Protein AF-0000000079070571 (afdb_homodimer)

InterPro domains:
  IPR006531 Gp5/Type VI secretion system Vgr protein, OB-fold domain [PF04717] (385-458)
  IPR037026 Vgr protein, OB-fold domain superfamily [G3DSA:2.40.50.230] (373-461)
  IPR047702 VgrG-related [NF033848] (10-552)

Radius of gyration: 41.17 Å; Cα contacts (8 Å, |Δi|>4): 3132; chains: 2; bounding box: 85×138×86 Å

Secondary structure (DSSP, 8-state):
---------B-S--EEESSSBPPHHHHTTEEEEEEEEETTEEEEEEEEEE-TTS-HHHHHT--TT-EEEEEEEBTTT--EEEEEEEEEEEEEEEEETTEEEEEEEEE-GGGGGGS--EEEEEEEEEHHHHHHHHHHHTT-EEEEE----PEEEEEEEEEE-HHHHHHHHHHHHT-EEEE-TTSEEEEEPPPPGGGSPPTTS-TTT-TTEEEBTTTEEEEEEEE--TT--SEEEEEEEETTTTEEEEEEEE-S--SSEE-SS-HHHHHHHH-TT-EEEEEEEEE-SHHHHHHHHHHHHHHHHHTTEEEEEEEE--TT--TT-EEEEESS-TTT-EEEE-SEEEEEEETTTEEEEEEEE-SSS--SHHHHT--SS---SPPP-SEEEEEEEE----S--S--BEEE-TTT-SS-B-SPBEE--S-BTTB-------TT-EEEEEEGGG-TTSEEEEEEE--SSS-PPP-SS-SB-TTT--B-EEEEE-TT--EEEEEE-SSS-EEEEEE-TTS-EEEEEETTTTEEEEEEEPTTSSSEEEEEEEETTEEEEE-TTSEEEEEEEEEEEE-SS-EEEE-TTEEEE--SS----/---------B-S--EEESSSBPPHHHHTTEEEEEEEEETTEEEEEEEEEE-TTS-HHHHHT--TT-EEEEEEEBTTT--EEEEEEEEEEEEEEEEETTEEEEEEEEE-GGGGGGS--EEEEEEEEEHHHHHHHHHHHTT-EEEEE----PEEEEEEEEEE-HHHHHHHHHHHHT-EEEE-TTSEEEEEPPPPGGGSPPTTS-TTT-TTEEEBTTTEEEEEEEEE-TT--SEEEEEEEETTTTEEEEEEEE-S--SSEE-SS-HHHHHHHH-TT-EEEEEEEEE-SHHHHHHHHHHHHHHHHHTTEEEEEEEE--TT--TT-EEEEESS-TTT-EEEE-SEEEEEEETTTEEEEEEEE-SSS--SHHHHT--SS---S----S-EEEEEEE----S--S--BEEE-TTT-SS-B-SPBEE-BSEETTEE------TT-EEEEEEBTT-TTSEEEEEE---SSS-PPP-SS-SB-TTT--B-EEEEE-TT--EEEEEE-SSS-EEEEEE-TTS-EEEEEETTTTEEEEEEEPTTS--EEEEEEE-SS-EEEE-TTSEEEEESSEEEEEEEEEEEEE-TT-EEEE-SEEEE-

Organism: Streptomyces microflavus (NCBI:txid1919)

pLDDT: mean 88.49, std 11.7, range [22.11, 97.81]

Foldseek 3Di:
DPDFLFAQAWFLQKFKPQPHTDDPVFSVQWFKWKWKAFFLDWIKIKTKGFDQPPCPCVVVVHDFFGWMWIWIATPPPRDTDTQDTFTFHDWDWDQDPVHIMIMTMTTHLCVLQQDFWDKDKDAFDFLQVVLCVLCVVSVFAADDADFQGDTDRIDIRAGGGSSLQLVQSLLLQCWTWYQDNVRYIYTGHFDFLVPADAQADDCSVPVLHQEPPPFWDDKDKDFDLVLAAQKEKEWAAAPVVRDIAIAMDGQQAERAADALDGSVVSCVVPPSHGYHYDYLDHDHDNSSRHSNRVSLSNLRNLQRMKMKIKGRADSVQAASQKGFYHDPDSGGGDIHHFRMKMWMRRPVPHIMIITIRHSQRCPPPVSVVPPHRSPSDDFADWKAKWFFAAQCPDPPPQQWTKTDHPVRDDPDIADTAHEDDPDDVPDDDDDHDDGGFIFMWDADSRDPNHIYTDGTDADPVRDDDDDPDDQADPVPRDGAKDWDADPLGFIWIAGDDPPDFHFIWTADSQRQWIWTCGPVQNKTKTFGHDRPDPHGQWMWMQHPVGIDTGNRVDDDDDDDPDDDDDDPVDDDDDPPVDDDDDDPDDDDD/DPDFLFDQAWFLQKFKPQPHTDDPVFSVQWFKWKWKFFFLDWIKIKTKGFDQPVCPCVVVVHDFFGWMWIWIATPPPRDTDTQDTFTFHDWDWDQDPVHIMIMTMTTHLCVLQQPFWDKDKDAFDFLVVVLCVLCVVSVFAADEAQFQGDTDRIDIRQRGTSSLLVVQSLLLQQWTWYQDNVRYTYTGHFDFLVPADAQADDCSVPVLHQEPPPFWDDKDKDFDLVLAAQKEWEWAAAPVVRDIAIAMDGQQAERAADFLDGSVVSCVVPPNHGYHYHYLDHDHDNSSRHSNRVSVSNLSNLQRMKMKIKGRADSVQAASQKGFYHDPDSGGGDIHHFRMKMWMRGPVPHIMIITIRHSQRCPDPVSVVPPGRSPSDDFAPWKAKWFFAAQCPDPPNQQWTKTDHPVRDDPDIADTAHEDADDDPPDDDDDHDDGGFMFMWDADSRDPNHIYTDGTDADPPRDDDDDPDDQADPVPRDGAKDKDADPLGFIWMAGDDPPDFHFIKTADSQRQWIWTCGPVQNKTKTFGHDRPDPHGQWMWMQHPVGIDTDNDPDDDDDDDPDDDDDDPVDDDDDPPVDDDDDDPDDDDD

Sequence (1178 aa):
MTASAPGRSFAADPIVEIPAELPLGWAAQLVSCVVDENVGLPDAAVLMYRDPDHDLLSESGITLGTPLKISVVTVQDRVRERLFTGEVTAIELDHDTTGTFTVIRALSKAHRLQRGRKVVAYRNMKTADIVRKVAAGAGLACGKVEAAPITYKQLTQPNVSDWEFLQHLAAESGAQVRVDDLGVLQFTKPKPASSAPSPTTRAAKNPMVLEYGDNLLSLRAVVTGADGSGDVEVRGWNVDTKTRLVAREQSVRSTTVIPGMSPTVAAGAFGAKARTTVADTPYRTQAETTAVAGAVAASVSSGFGEIEAVAVGNPQLRAGAPVALGNVGATFSGRYTATAAHHVLEPDGGYRTTVIVSASPDRSLAGLTGGGAPSRGPRMPGLAIGVVTDIREGKGQRGWVRLKFPWLDDTYVTDWVRTVQWGGNGGGGVFSPEVNDEVLVGFEQGLLDSPYVLGGLYNGIDRPSEHDVPLVDKTSGKVNRRSLVSRSGNRLELLDTPRGPSGVRLASGNKRLEVTLDERKNEIALTVFAPGSKRPQSSVTLSSSGITLDAGTGNVEVKGRSVTINGKTGVTVDGGLLAVLKAKLIRINMTASAPGRSFAADPIVEIPAELPLGWAAQLVSCVVDENVGLPDAAVLMYRDPDHDLLSESGITLGTPLKISVVTVQDRVRERLFTGEVTAIELDHDTTGTFTVIRALSKAHRLQRGRKVVAYRNMKTADIVRKVAAGAGLACGKVEAAPITYKQLTQPNVSDWEFLQHLAAESGAQVRVDDLGVLQFTKPKPASSAPSPTTRAAKNPMVLEYGDNLLSLRAVVTGADGSGDVEVRGWNVDTKTRLVAREQSVRSTTVIPGMSPTVAAGAFGAKARTTVADTPYRTQAETTAVAGAVAASVSSGFGEIEAVAVGNPQLRAGAPVALGNVGATFSGRYTATAAHHVLEPDGGYRTTVIVSASPDRSLAGLTGGGAPSRGPRMPGLAIGVVTDIREGKGQRGWVRLKFPWLDDTYVTDWVRTVQWGGNGGGGVFSPEVNDEVLVGFEQGLLDSPYVLGGLYNGIDRPSEHDVPLVDKTSGKVNRRSLVSRSGNRLELLDTPRGPSGVRLASGNKRLEVTLDERKNEIALTVFAPGSKRPQSSVTLSSSGITLDAGTGNVEVKGRSVTINGKTGVTVDGGLLAVLKAKLIRIN

Solvent-accessible surface area (backbone atoms only — not comparable to full-atom values): 60078 Å² total; per-residue (Å²): 131,89,71,81,63,73,57,82,51,50,48,35,63,65,47,51,21,49,70,51,72,59,56,69,75,57,61,70,30,49,55,37,39,38,39,41,34,37,60,76,46,61,34,36,37,39,37,32,28,62,31,81,81,54,46,63,46,76,74,61,65,56,47,56,46,37,45,34,37,36,26,35,32,33,63,87,78,61,47,79,41,77,68,45,46,30,25,26,40,32,44,31,40,41,34,47,97,87,43,32,30,42,31,42,31,27,32,20,70,48,53,58,30,60,41,30,38,42,68,47,65,45,64,68,38,35,53,56,56,49,53,44,52,54,29,49,73,63,73,33,50,65,58,58,66,52,53,65,92,38,71,32,72,64,46,59,42,78,61,42,20,57,38,58,48,49,48,35,54,17,48,40,41,40,26,40,60,46,55,47,81,84,52,32,33,32,32,36,53,73,44,47,7,79,75,19,59,59,34,83,50,54,33,55,80,35,83,53,26,43,19,57,90,66,50,32,76,44,77,49,75,46,76,47,56,83,78,56,31,31,28,21,36,19,41,32,48,22,77,91,74,70,41,82,33,78,20,76,25,72,10,48,74,30,63,35,36,39,46,44,49,59,54,61,57,44,35,67,68,73,52,55,72,42,66,44,74,46,72,76,53,85,34,62,45,64,65,54,28,40,38,32,13,48,17,50,11,47,48,40,11,24,48,38,40,36,36,42,34,34,26,61,35,49,78,80,66,36,43,48,37,36,26,6,34,14,75,63,51,70,57,61,23,23,22,31,26,21,29,21,17,39,39,39,28,20,77,90,80,31,34,32,25,35,39,28,26,50,57,56,64,47,69,46,76,74,34,63,75,54,78,59,76,77,63,84,59,79,60,50,39,32,27,43,68,32,34,30,69,40,61,83,71,68,86,76,77,72,44,33,29,23,35,30,34,57,36,74,40,91,77,41,57,55,62,82,25,51,44,66,63,90,43,56,94,95,48,69,70,76,82,56,81,53,69,62,16,37,28,39,31,40,36,59,81,15,32,83,80,40,47,34,37,68,33,17,30,65,48,62,68,26,44,50,47,89,68,93,62,64,47,52,38,86,84,82,58,43,61,18,45,36,36,50,28,43,66,73,42,36,31,43,35,35,31,48,31,91,93,54,71,26,16,35,39,40,35,41,42,85,60,32,41,38,39,35,34,31,56,82,76,50,30,41,36,40,36,34,31,36,87,96,39,90,49,69,39,31,36,41,37,39,23,73,63,13,32,38,41,36,22,52,84,35,65,38,79,46,78,38,61,61,39,76,46,79,24,74,68,41,36,75,47,74,35,60,61,55,30,76,48,74,48,99,75,85,84,88,129,132,93,65,79,63,72,58,77,50,47,47,35,64,66,48,51,20,48,70,50,71,58,54,70,74,57,59,70,30,48,56,37,39,37,41,42,34,36,60,72,45,61,35,35,36,40,39,34,27,61,31,82,82,67,45,65,48,76,73,58,65,58,47,78,64,36,44,34,38,35,26,35,31,33,61,84,78,62,48,78,42,76,68,45,49,31,26,25,72,46,77,44,79,47,76,56,99,88,44,34,30,43,31,43,32,28,30,21,69,47,53,58,30,60,58,64,62,42,68,46,68,44,64,67,36,35,54,56,57,49,53,43,50,55,30,49,73,62,73,34,50,64,59,60,65,51,54,64,94,39,70,32,71,64,46,59,40,79,60,41,21,57,39,58,48,49,51,34,54,18,47,40,41,40,25,38,60,45,54,46,81,85,50,31,34,31,32,36,53,75,46,49,5,80,76,19,60,60,32,85,50,52,34,59,79,36,82,53,25,44,19,56,90,68,51,32,66,31,36,39,38,38,41,39,44,74,78,51,31,34,28,22,36,18,27,11,46,22,55,58,72,68,40,67,31,79,20,76,26,71,10,51,76,32,61,36,38,40,47,43,48,59,55,62,50,34,34,65,49,70,51,56,75,23,33,39,68,46,53,74,54,86,34,60,45,63,63,54,28,40,38,32,13,48,16,50,13,48,48,45,10,24,48,38,40,35,37,43,35,34,27,60,34,50,77,78,65,36,42,47,37,36,26,6,34,14,73,64,38,69,57,58,23,22,22,30,26,23,29,22,16,40,36,40,27,20,77,90,80,32,32,33,25,33,41,29,27,50,57,60,64,46,71,46,80,75,40,66,74,56,78,59,77,76,62,86,56,80,60,41,81,48,74,46,69,32,31,29,70,40,53,85,70,65,88,68,61,62,42,31,29,23,35,29,34,77,91,78,41,90,79,41,57,56,64,82,26,51,35,50,31,74,30,14,57,71,11,10,28,43,72,54,78,48,65,68,37,42,29,38,28,38,15,43,45,5,33,84,82,40,46,33,36,69,46,79,52,76,59,98,79,51,70,79,79,89,69,94,61,64,56,56,36,86,83,82,64,45,67,18,52,47,74,49,68,47,96,68,42,16,32,42,34,44,32,55,30,92,94,53,71,26,36,41,39,38,33,25,41,84,59,30,39,39,39,36,40,32,59,82,76,51,31,41,36,42,38,29,30,36,88,95,39,88,48,67,27,12,35,39,38,39,43,91,87,44,76,46,82,41,20,70,91,30,48,77,44,81,42,38,66,40,76,46,79,47,31,75,78,36,70,45,80,41,15,69,72,38,65,44,80,45,42,74,38,74,44,78,78

Structure (mmCIF, N/CA/C/O backbone):
data_AF-0000000079070571-model_v1
#
loop_
_entity.id
_entity.type
_entity.pdbx_description
1 polymer 'VgrG-related protein'
#
loop_
_atom_site.group_PDB
_atom_site.id
_atom_site.type_symbol
_atom_site.label_atom_id
_atom_site.label_alt_id
_atom_site.label_comp_id
_atom_site.label_asym_id
_atom_site.label_entity_id
_atom_site.label_seq_id
_atom_site.pdbx_PDB_ins_code
_atom_site.Cartn_x
_atom_site.Cartn_y
_atom_site.Cartn_z
_atom_site.occupancy
_atom_site.B_iso_or_equiv
_atom_site.auth_seq_id
_atom_site.auth_comp_id
_atom_site.auth_asym_id
_atom_site.auth_atom_id
_atom_site.pdbx_PDB_model_num
ATOM 1 N N . MET A 1 1 ? -46.156 54.125 -0.809 1 22.11 1 MET A N 1
ATOM 2 C CA . MET A 1 1 ? -44.938 54.719 -0.299 1 22.11 1 MET A CA 1
ATOM 3 C C . MET A 1 1 ? -44.469 54 0.95 1 22.11 1 MET A C 1
ATOM 5 O O . MET A 1 1 ? -43.75 54.562 1.771 1 22.11 1 MET A O 1
ATOM 9 N N . THR A 1 2 ? -45.062 52.844 1.267 1 26.7 2 THR A N 1
ATOM 10 C CA . THR A 1 2 ? -44.781 51.875 2.32 1 26.7 2 THR A CA 1
ATOM 11 C C . THR A 1 2 ? -43.312 51.469 2.332 1 26.7 2 THR A C 1
ATOM 13 O O . THR A 1 2 ? -42.812 50.969 1.34 1 26.7 2 THR A O 1
ATOM 16 N N . ALA A 1 3 ? -42.594 52.281 3.1 1 32.19 3 ALA A N 1
ATOM 17 C CA . ALA A 1 3 ? -41.188 52.469 3.508 1 32.19 3 ALA A CA 1
ATOM 18 C C . ALA A 1 3 ? -40.5 51.125 3.691 1 32.19 3 ALA A C 1
ATOM 20 O O . ALA A 1 3 ? -41.125 50.094 3.955 1 32.19 3 ALA A O 1
ATOM 21 N N . SER A 1 4 ? -39.125 51.094 3.453 1 30.52 4 SER A N 1
ATOM 22 C CA . SER A 1 4 ? -37.906 50.344 3.275 1 30.52 4 SER A CA 1
ATOM 23 C C . SER A 1 4 ? -37.594 49.5 4.5 1 30.52 4 SER A C 1
ATOM 25 O O . SER A 1 4 ? -37.469 50.031 5.609 1 30.52 4 SER A O 1
ATOM 27 N N . ALA A 1 5 ? -38.188 48.406 4.695 1 39.09 5 ALA A N 1
ATOM 28 C CA . ALA A 1 5 ? -37.812 47.406 5.707 1 39.09 5 ALA A CA 1
ATOM 29 C C . ALA A 1 5 ? -36.312 47.312 5.863 1 39.09 5 ALA A C 1
ATOM 31 O O . ALA A 1 5 ? -35.625 46.844 4.949 1 39.09 5 ALA A O 1
ATOM 32 N N . PRO A 1 6 ? -35.5 48.156 6.59 1 39.47 6 PRO A N 1
ATOM 33 C CA . PRO A 1 6 ? -34.062 48.219 6.691 1 39.47 6 PRO A CA 1
ATOM 34 C C . PRO A 1 6 ? -33.438 46.844 6.934 1 39.47 6 PRO A C 1
ATOM 36 O O . PRO A 1 6 ? -34.094 45.938 7.473 1 39.47 6 PRO A O 1
ATOM 39 N N . GLY A 1 7 ? -32.562 46.25 6.059 1 45.88 7 GLY A N 1
ATOM 40 C CA . GLY A 1 7 ? -31.672 45.094 6.188 1 45.88 7 GLY A CA 1
ATOM 41 C C . GLY A 1 7 ? -31.203 44.844 7.609 1 45.88 7 GLY A C 1
ATOM 42 O O . GLY A 1 7 ? -30.922 45.812 8.344 1 45.88 7 GLY A O 1
ATOM 43 N N . ARG A 1 8 ? -31.766 43.875 8.375 1 54.28 8 ARG A N 1
ATOM 44 C CA . ARG A 1 8 ? -31.438 43.531 9.75 1 54.28 8 ARG A CA 1
ATOM 45 C C . ARG A 1 8 ? -29.938 43.656 10.008 1 54.28 8 ARG A C 1
ATOM 47 O O . ARG A 1 8 ? -29.141 42.938 9.391 1 54.28 8 ARG A O 1
ATOM 54 N N . SER A 1 9 ? -29.422 44.719 10.477 1 66.25 9 SER A N 1
ATOM 55 C CA . SER A 1 9 ? -28.062 45 10.883 1 66.25 9 SER A CA 1
ATOM 56 C C . SER A 1 9 ? -27.688 44.25 12.148 1 66.25 9 SER A C 1
ATOM 58 O O . SER A 1 9 ? -28.5 44.094 13.055 1 66.25 9 SER A O 1
ATOM 60 N N . PHE A 1 10 ? -26.828 43.375 12.039 1 74.19 10 PHE A N 1
ATOM 61 C CA . PHE A 1 10 ? -26.328 42.625 13.18 1 74.19 10 PHE A CA 1
ATOM 62 C C . PHE A 1 10 ? -25.172 43.344 13.852 1 74.19 10 PHE A C 1
ATOM 64 O O . PHE A 1 10 ? -24.375 44 13.188 1 74.19 10 PHE A O 1
ATOM 71 N N . ALA A 1 11 ? -25.297 43.219 15.25 1 73.88 11 ALA A N 1
ATOM 72 C CA . ALA A 1 11 ? -24.219 43.812 16.016 1 73.88 11 ALA A CA 1
ATOM 73 C C . ALA A 1 11 ? -22.922 43.031 15.82 1 73.88 11 ALA A C 1
ATOM 75 O O . ALA A 1 11 ? -22.938 41.812 15.586 1 73.88 11 ALA A O 1
ATOM 76 N N . ALA A 1 12 ? -21.828 43.75 15.852 1 76 12 ALA A N 1
ATOM 77 C CA . ALA A 1 12 ? -20.5 43.156 15.672 1 76 12 ALA A CA 1
ATOM 78 C C . ALA A 1 12 ? -20 42.531 16.984 1 76 12 ALA A C 1
ATOM 80 O O . ALA A 1 12 ? -18.875 42.062 17.047 1 76 12 ALA A O 1
ATOM 81 N N . ASP A 1 13 ? -20.891 42.5 18 1 82.81 13 ASP A N 1
ATOM 82 C CA . ASP A 1 13 ? -20.516 41.906 19.281 1 82.81 13 ASP A CA 1
ATOM 83 C C . ASP A 1 13 ? -21.156 40.531 19.484 1 82.81 13 ASP A C 1
ATOM 85 O O . ASP A 1 13 ? -22.312 40.438 19.922 1 82.81 13 ASP A O 1
ATOM 89 N N . PRO A 1 14 ? -20.391 39.531 19.281 1 90.38 14 PRO A N 1
ATOM 90 C CA . PRO A 1 14 ? -20.969 38.188 19.453 1 90.38 14 PRO A CA 1
ATOM 91 C C . PRO A 1 14 ? -21.188 37.812 20.906 1 90.38 14 PRO A C 1
ATOM 93 O O . PRO A 1 14 ? -20.516 38.344 21.797 1 90.38 14 PRO A O 1
ATOM 96 N N . ILE A 1 15 ? -22.125 37.031 21.156 1 91.44 15 ILE A N 1
ATOM 97 C CA . ILE A 1 15 ? -22.344 36.406 22.453 1 91.44 15 ILE A CA 1
ATOM 98 C C . ILE A 1 15 ? -21.656 35.031 22.5 1 91.44 15 ILE A C 1
ATOM 100 O O . ILE A 1 15 ? -22.047 34.125 21.781 1 91.44 15 ILE A O 1
ATOM 104 N N . VAL A 1 16 ? -20.656 34.969 23.375 1 94.94 16 VAL A N 1
ATOM 105 C CA . VAL A 1 16 ? -19.859 33.75 23.469 1 94.94 16 VAL A CA 1
ATOM 106 C C . VAL A 1 16 ? -20.219 33 24.75 1 94.94 16 VAL A C 1
ATOM 108 O O . VAL A 1 16 ? -20.141 33.594 25.844 1 94.94 16 VAL A O 1
ATOM 111 N N . GLU A 1 17 ? -20.641 31.812 24.641 1 94.12 17 GLU A N 1
ATOM 112 C CA . GLU A 1 17 ? -20.891 30.906 25.75 1 94.12 17 GLU A CA 1
ATOM 113 C C . GLU A 1 17 ? -19.859 29.781 25.797 1 94.12 17 GLU A C 1
ATOM 115 O O . GLU A 1 17 ? -19.828 28.922 24.906 1 94.12 17 GLU A O 1
ATOM 120 N N . ILE A 1 18 ? -19.078 29.734 26.891 1 92.94 18 ILE A N 1
ATOM 121 C CA . ILE A 1 18 ? -18.016 28.734 26.938 1 92.94 18 ILE A CA 1
ATOM 122 C C . ILE A 1 18 ? -17.781 28.312 28.375 1 92.94 18 ILE A C 1
ATOM 124 O O . ILE A 1 18 ? -16.828 28.766 29.016 1 92.94 18 ILE A O 1
ATOM 128 N N . PRO A 1 19 ? -18.422 27.469 29.125 1 87.69 19 PRO A N 1
ATOM 129 C CA . PRO A 1 19 ? -19.656 26.906 28.562 1 87.69 19 PRO A CA 1
ATOM 130 C C . PRO A 1 19 ? -20.859 27.812 28.781 1 87.69 19 PRO A C 1
ATOM 132 O O . PRO A 1 19 ? -21.891 27.656 28.109 1 87.69 19 PRO A O 1
ATOM 135 N N . ALA A 1 20 ? -20.625 28.688 29.766 1 89.62 20 ALA A N 1
ATOM 136 C CA . ALA A 1 20 ? -21.656 29.703 30.016 1 89.62 20 ALA A CA 1
ATOM 137 C C . ALA A 1 20 ? -21.25 31.047 29.422 1 89.62 20 ALA A C 1
ATOM 139 O O . ALA A 1 20 ? -20.141 31.203 28.922 1 89.62 20 ALA A O 1
ATOM 140 N N . GLU A 1 21 ? -22.203 31.891 29.391 1 91.94 21 GLU A N 1
ATOM 141 C CA . GLU A 1 21 ? -21.906 33.219 28.844 1 91.94 21 GLU A CA 1
ATOM 142 C C . GLU A 1 21 ? -20.766 33.875 29.594 1 91.94 21 GLU A C 1
ATOM 144 O O . GLU A 1 21 ? -20.734 33.906 30.828 1 91.94 21 GLU A O 1
ATOM 149 N N . LEU A 1 22 ? -19.797 34.312 28.891 1 90.88 22 LEU A N 1
ATOM 150 C CA . LEU A 1 22 ? -18.641 34.938 29.516 1 90.88 22 LEU A CA 1
ATOM 151 C C . LEU A 1 22 ? -19.031 36.281 30.172 1 90.88 22 LEU A C 1
ATOM 153 O O . LEU A 1 22 ? -19.891 37 29.656 1 90.88 22 LEU A O 1
ATOM 157 N N . PRO A 1 23 ? -18.375 36.562 31.297 1 88.5 23 PRO A N 1
ATOM 158 C CA . PRO A 1 23 ? -18.625 37.875 31.938 1 88.5 23 PRO A CA 1
ATOM 159 C C . PRO A 1 23 ? -18.344 39.062 31.016 1 88.5 23 PRO A C 1
ATOM 161 O O . PRO A 1 23 ? -17.531 38.938 30.109 1 88.5 23 PRO A O 1
ATOM 164 N N . LEU A 1 24 ? -19 40.125 31.328 1 86.19 24 LEU A N 1
ATOM 165 C CA . LEU A 1 24 ? -18.938 41.344 30.5 1 86.19 24 LEU A CA 1
ATOM 166 C C . LEU A 1 24 ? -17.516 41.844 30.375 1 86.19 24 LEU A C 1
ATOM 168 O O . LEU A 1 24 ? -17.109 42.344 29.328 1 86.19 24 LEU A O 1
ATOM 172 N N . GLY A 1 25 ? -16.781 41.656 31.422 1 87.31 25 GLY A N 1
ATOM 173 C CA . GLY A 1 25 ? -15.391 42.062 31.391 1 87.31 25 GLY A CA 1
ATOM 174 C C . GLY A 1 25 ? -14.586 41.375 30.297 1 87.31 25 GLY A C 1
ATOM 175 O O . GLY A 1 25 ? -13.781 42.031 29.625 1 87.31 25 GLY A O 1
ATOM 176 N N . TRP A 1 26 ? -14.859 40.156 30.109 1 90.38 26 TRP A N 1
ATOM 177 C CA . TRP A 1 26 ? -14.125 39.406 29.094 1 90.38 26 TRP A CA 1
ATOM 178 C C . TRP A 1 26 ? -14.75 39.594 27.719 1 90.38 26 TRP A C 1
ATOM 180 O O . TRP A 1 26 ? -14.039 39.562 26.703 1 90.38 26 TRP A O 1
ATOM 190 N N . ALA A 1 27 ? -16 39.781 27.672 1 87.81 27 ALA A N 1
ATOM 191 C CA . ALA A 1 27 ? -16.656 40.062 26.391 1 87.81 27 ALA A CA 1
ATOM 192 C C . ALA A 1 27 ? -16.078 41.344 25.75 1 87.81 27 ALA A C 1
ATOM 194 O O . ALA A 1 27 ? -15.914 41.406 24.531 1 87.81 27 ALA A O 1
ATOM 195 N N . ALA A 1 28 ? -15.641 42.25 26.578 1 88.56 28 ALA A N 1
ATOM 196 C CA . ALA A 1 28 ? -15.102 43.531 26.094 1 88.56 28 ALA A CA 1
ATOM 197 C C . ALA A 1 28 ? -13.664 43.344 25.594 1 88.56 28 ALA A C 1
ATOM 199 O O . ALA A 1 28 ? -13.156 44.188 24.844 1 88.56 28 ALA A O 1
ATOM 200 N N . GLN A 1 29 ? -13.062 42.25 26.031 1 91.44 29 GLN A N 1
ATOM 201 C CA . GLN A 1 29 ? -11.672 42.031 25.656 1 91.44 29 GLN A CA 1
ATOM 202 C C . GLN A 1 29 ? -11.555 41.25 24.359 1 91.44 29 GLN A C 1
ATOM 204 O O . GLN A 1 29 ? -10.453 41 23.859 1 91.44 29 GLN A O 1
ATOM 209 N N . LEU A 1 30 ? -12.703 40.906 23.766 1 93 30 LEU A N 1
ATOM 210 C CA . LEU A 1 30 ? -12.695 40.156 22.516 1 93 30 LEU A CA 1
ATOM 211 C C . LEU A 1 30 ? -12.156 41.031 21.375 1 93 30 LEU A C 1
ATOM 213 O O . LEU A 1 30 ? -12.664 42.125 21.125 1 93 30 LEU A O 1
ATOM 217 N N . VAL A 1 31 ? -11.117 40.562 20.719 1 91.56 31 VAL A N 1
ATOM 218 C CA . VAL A 1 31 ? -10.484 41.281 19.641 1 91.56 31 VAL A CA 1
ATOM 219 C C . VAL A 1 31 ? -11.039 40.812 18.297 1 91.56 31 VAL A C 1
ATOM 221 O O . VAL A 1 31 ? -11.227 41.625 17.375 1 91.56 31 VAL A O 1
ATOM 224 N N . SER A 1 32 ? -11.242 39.562 18.219 1 93.44 32 SER A N 1
ATOM 225 C CA . SER A 1 32 ? -11.695 39 16.938 1 93.44 32 SER A CA 1
ATOM 226 C C . SER A 1 32 ? -12.43 37.688 17.141 1 93.44 32 SER A C 1
ATOM 228 O O . SER A 1 32 ? -12.062 36.906 18.016 1 93.44 32 SER A O 1
ATOM 230 N N . CYS A 1 33 ? -13.5 37.5 16.453 1 94.38 33 CYS A N 1
ATOM 231 C CA . CYS A 1 33 ? -14.25 36.25 16.359 1 94.38 33 CYS A CA 1
ATOM 232 C C . CYS A 1 33 ? -14.414 35.812 14.906 1 94.38 33 CYS A C 1
ATOM 234 O O . CYS A 1 33 ? -14.992 36.531 14.102 1 94.38 33 CYS A O 1
ATOM 236 N N . VAL A 1 34 ? -13.859 34.688 14.617 1 95.69 34 VAL A N 1
ATOM 237 C CA . VAL A 1 34 ? -13.938 34.188 13.25 1 95.69 34 VAL A CA 1
ATOM 238 C C . VAL A 1 34 ? -14.625 32.812 13.25 1 95.69 34 VAL A C 1
ATOM 240 O O . VAL A 1 34 ? -14.297 31.938 14.062 1 95.69 34 VAL A O 1
ATOM 243 N N . VAL A 1 35 ? -15.617 32.625 12.445 1 95.44 35 VAL A N 1
ATOM 244 C CA . VAL A 1 35 ? -16.297 31.359 12.258 1 95.44 35 VAL A CA 1
ATOM 245 C C . VAL A 1 35 ? -16.172 30.922 10.797 1 95.44 35 VAL A C 1
ATOM 247 O O . VAL A 1 35 ? -16.547 31.656 9.883 1 95.44 35 VAL A O 1
ATOM 250 N N . ASP A 1 36 ? -15.641 29.75 10.578 1 93.44 36 ASP A N 1
ATOM 251 C CA . ASP A 1 36 ? -15.438 29.188 9.242 1 93.44 36 ASP A CA 1
ATOM 252 C C . ASP A 1 36 ? -16.281 27.938 9.031 1 93.44 36 ASP A C 1
ATOM 254 O O . ASP A 1 36 ? -16.203 26.984 9.812 1 93.44 36 ASP A O 1
ATOM 258 N N . GLU A 1 37 ? -17.078 28 8.023 1 92.19 37 GLU A N 1
ATOM 259 C CA . GLU A 1 37 ? -17.875 26.844 7.605 1 92.19 37 GLU A CA 1
ATOM 260 C C . GLU A 1 37 ? -17.484 26.391 6.199 1 92.19 37 GLU A C 1
ATOM 262 O O . GLU A 1 37 ? -17.234 27.219 5.324 1 92.19 37 GLU A O 1
ATOM 267 N N . ASN A 1 38 ? -17.312 25.203 6.016 1 88.94 38 ASN A N 1
ATOM 268 C CA . ASN A 1 38 ? -17 24.609 4.723 1 88.94 38 ASN A CA 1
ATOM 269 C C . ASN A 1 38 ? -17.656 23.234 4.555 1 88.94 38 ASN A C 1
ATOM 271 O O . ASN A 1 38 ? -17.688 22.438 5.496 1 88.94 38 ASN A O 1
ATOM 275 N N . VAL A 1 39 ? -18.141 23.156 3.234 1 86.56 39 VAL A N 1
ATOM 276 C CA . VAL A 1 39 ? -18.719 21.859 2.943 1 86.56 39 VAL A CA 1
ATOM 277 C C . VAL A 1 39 ? -17.625 20.797 2.838 1 86.56 39 VAL A C 1
ATOM 279 O O . VAL A 1 39 ? -16.609 21.031 2.174 1 86.56 39 VAL A O 1
ATOM 282 N N . GLY A 1 40 ? -17.453 19.938 3.721 1 80.88 40 GLY A N 1
ATOM 283 C CA . GLY A 1 40 ? -16.453 18.891 3.658 1 80.88 40 GLY A 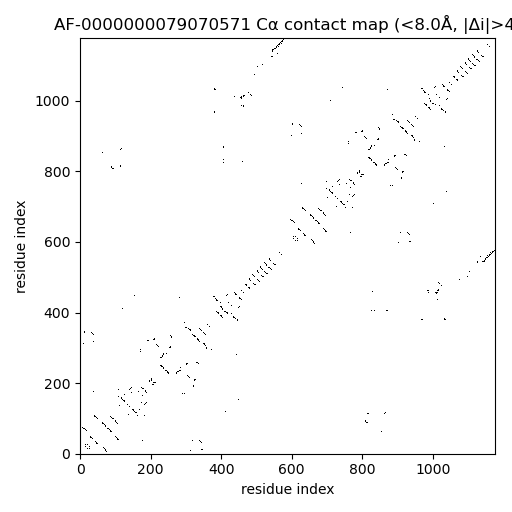CA 1
ATOM 284 C C . GLY A 1 40 ? -15.445 18.953 4.797 1 80.88 40 GLY A C 1
ATOM 285 O O . GLY A 1 40 ? -14.539 18.125 4.879 1 80.88 40 GLY A O 1
ATOM 286 N N . LEU A 1 41 ? -15.508 20.031 5.516 1 85.75 41 LEU A N 1
ATOM 287 C CA . LEU A 1 41 ? -14.672 20.156 6.699 1 85.75 41 LEU A CA 1
ATOM 288 C C . LEU A 1 41 ? -15.516 20.469 7.934 1 85.75 41 LEU A C 1
ATOM 290 O O . LEU A 1 41 ? -16.609 21.016 7.824 1 85.75 41 LEU A O 1
ATOM 294 N N . PRO A 1 42 ? -14.93 20.078 9.07 1 88.25 42 PRO A N 1
ATOM 295 C CA . PRO A 1 42 ? -15.633 20.531 10.273 1 88.25 42 PRO A CA 1
ATOM 296 C C . PRO A 1 42 ? -15.648 22.047 10.43 1 88.25 42 PRO A C 1
ATOM 298 O O . PRO A 1 42 ? -14.664 22.719 10.086 1 88.25 42 PRO A O 1
ATOM 301 N N . ASP A 1 43 ? -16.75 22.547 10.898 1 92.06 43 ASP A N 1
ATOM 302 C CA . ASP A 1 43 ? -16.812 23.984 11.188 1 92.06 43 ASP A CA 1
ATOM 303 C C . ASP A 1 43 ? -15.789 24.359 12.258 1 92.06 43 ASP A C 1
ATOM 305 O O . ASP A 1 43 ? -15.516 23.578 13.172 1 92.06 43 ASP A O 1
ATOM 309 N N . ALA A 1 44 ? -15.266 25.516 12.078 1 94 44 ALA A N 1
ATOM 310 C CA . ALA A 1 44 ? -14.242 25.984 13.016 1 94 44 ALA A CA 1
ATOM 311 C C . ALA A 1 44 ? -14.578 27.375 13.539 1 94 44 ALA A C 1
ATOM 313 O O . ALA A 1 44 ? -15.227 28.172 12.852 1 94 44 ALA A O 1
ATOM 314 N N . ALA A 1 45 ? -14.211 27.656 14.75 1 95.5 45 ALA A N 1
ATOM 315 C CA . ALA A 1 45 ? -14.312 28.984 15.367 1 95.5 45 ALA A CA 1
ATOM 316 C C . ALA A 1 45 ? -13.008 29.359 16.047 1 95.5 45 ALA A C 1
ATOM 318 O O . ALA A 1 45 ? -12.352 28.516 16.672 1 95.5 45 ALA A O 1
ATOM 319 N N . VAL A 1 46 ? -12.633 30.547 15.867 1 95.19 46 VAL A N 1
ATOM 320 C CA . VAL A 1 46 ? -11.438 31.078 16.516 1 95.19 46 VAL A CA 1
ATOM 321 C C . VAL A 1 46 ? -11.789 32.375 17.266 1 95.19 46 VAL A C 1
ATOM 323 O O . VAL A 1 46 ? -12.328 33.312 16.688 1 95.19 46 VAL A O 1
ATOM 326 N N . LEU A 1 47 ? -11.516 32.406 18.547 1 94.94 47 LEU A N 1
ATOM 327 C CA . LEU A 1 47 ? -11.719 33.562 19.406 1 94.94 47 LEU A CA 1
ATOM 328 C C . LEU A 1 47 ? -10.391 34.125 19.906 1 94.94 47 LEU A C 1
ATOM 330 O O . LEU A 1 47 ? -9.586 33.375 20.469 1 94.94 47 LEU A O 1
ATOM 334 N N . MET A 1 48 ? -10.188 35.281 19.672 1 94.31 48 MET A N 1
ATOM 335 C CA . MET A 1 48 ? -8.977 35.938 20.156 1 94.31 48 MET A CA 1
ATOM 336 C C . MET A 1 48 ? -9.312 36.969 21.234 1 94.31 48 MET A C 1
ATOM 338 O O . MET A 1 48 ? -10.07 37.906 20.969 1 94.31 48 MET A O 1
ATOM 342 N N . TYR A 1 49 ? -8.805 36.875 22.453 1 94.31 49 TYR A N 1
ATOM 343 C CA . TYR A 1 49 ? -9.039 37.781 23.578 1 94.31 49 TYR A CA 1
ATOM 344 C C . TYR A 1 49 ? -7.742 38.469 24 1 94.31 49 TYR A C 1
ATOM 346 O O . TYR A 1 49 ? -6.688 37.844 24.062 1 94.31 49 TYR A O 1
ATOM 354 N N . ARG A 1 50 ? -7.836 39.75 24.203 1 93.31 50 ARG A N 1
ATOM 355 C CA . ARG A 1 50 ? -6.738 40.406 24.891 1 93.31 50 ARG A CA 1
ATOM 356 C C . ARG A 1 50 ? -6.621 39.938 26.328 1 93.31 50 ARG A C 1
ATOM 358 O O . ARG A 1 50 ? -7.602 39.969 27.078 1 93.31 50 ARG A O 1
ATOM 365 N N . ASP A 1 51 ? -5.484 39.375 26.672 1 91.75 51 ASP A N 1
ATOM 366 C CA . ASP A 1 51 ? -5.262 38.781 27.984 1 91.75 51 ASP A CA 1
ATOM 367 C C . ASP A 1 51 ? -3.855 39.094 28.5 1 91.75 51 ASP A C 1
ATOM 369 O O . ASP A 1 51 ? -3.014 38.188 28.578 1 91.75 51 ASP A O 1
ATOM 373 N N . PRO A 1 52 ? -3.633 40.312 28.938 1 86.38 52 PRO A N 1
ATOM 374 C CA . PRO A 1 52 ? -2.277 40.688 29.328 1 86.38 52 PRO A CA 1
ATOM 375 C C . PRO A 1 52 ? -1.769 39.906 30.531 1 86.38 52 PRO A C 1
ATOM 377 O O . PRO A 1 52 ? -0.571 39.625 30.641 1 86.38 52 PRO A O 1
ATOM 380 N N . ASP A 1 53 ? -2.646 39.438 31.438 1 85.88 53 ASP A N 1
ATOM 381 C CA . ASP A 1 53 ? -2.221 38.781 32.656 1 85.88 53 ASP A CA 1
ATOM 382 C C . ASP A 1 53 ? -2.424 37.281 32.594 1 85.88 53 ASP A C 1
ATOM 384 O O . ASP A 1 53 ? -2.225 36.562 33.562 1 85.88 53 ASP A O 1
ATOM 388 N N . HIS A 1 54 ? -2.904 36.75 31.516 1 86.31 54 HIS A N 1
ATOM 389 C CA . HIS A 1 54 ? -3.102 35.312 31.297 1 86.31 54 HIS A CA 1
ATOM 390 C C . HIS A 1 54 ? -4.121 34.75 32.281 1 86.31 54 HIS A C 1
ATOM 392 O O . HIS A 1 54 ? -3.92 33.656 32.812 1 86.31 54 HIS A O 1
ATOM 398 N N . ASP A 1 55 ? -5.223 35.406 32.5 1 88.38 55 ASP A N 1
ATOM 399 C CA . ASP A 1 55 ? -6.18 35 33.531 1 88.38 55 ASP A CA 1
ATOM 400 C C . ASP A 1 55 ? -7.457 34.438 32.906 1 88.38 55 ASP A C 1
ATOM 402 O O . ASP A 1 55 ? -8.289 33.875 33.594 1 88.38 55 ASP A O 1
ATOM 406 N N . LEU A 1 56 ? -7.598 34.594 31.641 1 90.69 56 LEU A N 1
ATOM 407 C CA . LEU A 1 56 ? -8.859 34.219 31.016 1 90.69 56 LEU A CA 1
ATOM 408 C C . LEU A 1 56 ? -9.172 32.75 31.266 1 90.69 56 LEU A C 1
ATOM 410 O O . LEU A 1 56 ? -10.266 32.406 31.719 1 90.69 56 LEU A O 1
ATOM 414 N N . LEU A 1 57 ? -8.203 31.922 31.062 1 89.12 57 LEU A N 1
ATOM 415 C CA . LEU A 1 57 ? -8.43 30.484 31.172 1 89.12 57 LEU A CA 1
ATOM 416 C C . LEU A 1 57 ? -8.656 30.078 32.625 1 89.12 57 LEU A C 1
ATOM 418 O O . LEU A 1 57 ? -9.562 29.297 32.938 1 89.12 57 LEU A O 1
ATOM 422 N N . SER A 1 58 ? -7.852 30.594 33.5 1 86.75 58 SER A N 1
ATOM 423 C CA . SER A 1 58 ? -7.973 30.25 34.938 1 86.75 58 SER A CA 1
ATOM 424 C C . SER A 1 58 ? -9.273 30.781 35.5 1 86.75 58 SER A C 1
ATOM 426 O O . SER A 1 58 ? -9.914 30.109 36.312 1 86.75 58 SER A O 1
ATOM 428 N N . GLU A 1 59 ? -9.719 31.922 35.094 1 88.88 59 GLU A N 1
ATOM 429 C CA . GLU A 1 59 ? -10.93 32.531 35.625 1 88.88 59 GLU A CA 1
ATOM 430 C C . GLU A 1 59 ? -12.188 31.922 35.031 1 88.88 59 GLU A C 1
ATOM 432 O O . GLU A 1 59 ? -13.211 31.797 35.688 1 88.88 59 GLU A O 1
ATOM 437 N N . SER A 1 60 ? -12.109 31.547 33.812 1 90.06 60 SER A N 1
ATOM 438 C CA . SER A 1 60 ? -13.297 31.031 33.125 1 90.06 60 SER A CA 1
ATOM 439 C C . SER A 1 60 ? -13.367 29.516 33.219 1 90.06 60 SER A C 1
ATOM 441 O O . SER A 1 60 ? -14.422 28.922 32.938 1 90.06 60 SER A O 1
ATOM 443 N N . GLY A 1 61 ? -12.281 28.844 33.469 1 87.88 61 GLY A N 1
ATOM 444 C CA . GLY A 1 61 ? -12.258 27.391 33.531 1 87.88 61 GLY A CA 1
ATOM 445 C C . GLY A 1 61 ? -12.297 26.75 32.156 1 87.88 61 GLY A C 1
ATOM 446 O O . GLY A 1 61 ? -12.664 25.578 32 1 87.88 61 GLY A O 1
ATOM 447 N N . ILE A 1 62 ? -12.023 27.484 31.156 1 91.69 62 ILE A N 1
ATOM 448 C CA . ILE A 1 62 ? -12.016 27 29.781 1 91.69 62 ILE A CA 1
ATOM 449 C C . ILE A 1 62 ? -10.875 26 29.594 1 91.69 62 ILE A C 1
ATOM 451 O O . ILE A 1 62 ? -9.734 26.266 29.984 1 91.69 62 ILE A O 1
ATOM 455 N N . THR A 1 63 ? -11.172 24.812 29.094 1 90.12 63 THR A N 1
ATOM 456 C CA . THR A 1 63 ? -10.188 23.781 28.781 1 90.12 63 THR A CA 1
ATOM 457 C C . THR A 1 63 ? -10.594 23.016 27.531 1 90.12 63 THR A C 1
ATOM 459 O O . THR A 1 63 ? -11.617 23.328 26.906 1 90.12 63 THR A O 1
ATOM 462 N N . LEU A 1 64 ? -9.742 22.141 27.172 1 89.5 64 LEU A N 1
ATOM 463 C CA . LEU A 1 64 ? -10.07 21.328 26 1 89.5 64 LEU A CA 1
ATOM 464 C C . LEU A 1 64 ? -11.336 20.516 26.25 1 89.5 64 LEU A C 1
ATOM 466 O O . LEU A 1 64 ? -11.5 19.938 27.328 1 89.5 64 LEU A O 1
ATOM 470 N N . GLY A 1 65 ? -12.227 20.531 25.328 1 89.44 65 GLY A N 1
ATOM 471 C CA . GLY A 1 65 ? -13.461 19.781 25.453 1 89.44 65 GLY A CA 1
ATOM 472 C C . GLY A 1 65 ? -14.633 20.641 25.922 1 89.44 65 GLY A C 1
ATOM 473 O O . GLY A 1 65 ? -15.789 20.219 25.828 1 89.44 65 GLY A O 1
ATOM 474 N N . THR A 1 66 ? -14.375 21.844 26.391 1 93 66 THR A N 1
ATOM 475 C CA . THR A 1 66 ? -15.438 22.719 26.859 1 93 66 THR A CA 1
ATOM 476 C C . THR A 1 66 ? -16.359 23.109 25.703 1 93 66 THR A C 1
ATOM 478 O O . THR A 1 66 ? -15.898 23.484 24.625 1 93 66 THR A O 1
ATOM 481 N N . PRO A 1 67 ? -17.672 22.938 25.906 1 93.56 67 PRO A N 1
ATOM 482 C CA . PRO A 1 67 ? -18.609 23.344 24.844 1 93.56 67 PRO A CA 1
ATOM 483 C C . PRO A 1 67 ? -18.578 24.844 24.578 1 93.56 67 PRO A C 1
ATOM 485 O O . PRO A 1 67 ? -18.422 25.641 25.5 1 93.56 67 PRO A O 1
ATOM 488 N N . LEU A 1 68 ? -18.625 25.219 23.312 1 95.62 68 LEU A N 1
ATOM 489 C CA . LEU A 1 68 ? -18.578 26.609 22.875 1 95.62 68 LEU A CA 1
ATOM 490 C C . LEU A 1 68 ? -19.734 26.922 21.938 1 95.62 68 LEU A C 1
ATOM 492 O O . LEU A 1 68 ? -19.984 26.172 20.984 1 95.62 68 LEU A O 1
ATOM 496 N N . LYS A 1 69 ? -20.516 27.969 22.25 1 95.69 69 LYS A N 1
ATOM 497 C CA . LYS A 1 69 ? -21.562 28.5 21.391 1 95.69 69 LYS A CA 1
ATOM 498 C C . LYS A 1 69 ? -21.344 29.969 21.094 1 95.69 69 LYS A C 1
ATOM 500 O O . LYS A 1 69 ? -21 30.75 22 1 95.69 69 LYS A O 1
ATOM 505 N N . ILE A 1 70 ? -21.422 30.297 19.906 1 95.38 70 ILE A N 1
ATOM 506 C CA . ILE A 1 70 ? -21.328 31.688 19.484 1 95.38 70 ILE A CA 1
ATOM 507 C C . ILE A 1 70 ? -22.641 32.125 18.844 1 95.38 70 ILE A C 1
ATOM 509 O O . ILE A 1 70 ? -23.156 31.453 17.953 1 95.38 70 ILE A O 1
ATOM 513 N N . SER A 1 71 ? -23.188 33.219 19.312 1 94.06 71 SER A N 1
ATOM 514 C CA . SER A 1 71 ? -24.422 33.781 18.766 1 94.06 71 SER A CA 1
ATOM 515 C C . SER A 1 71 ? -24.25 35.281 18.453 1 94.06 71 SER A C 1
ATOM 517 O O . SER A 1 71 ? -23.359 35.938 18.984 1 94.06 71 SER A O 1
ATOM 519 N N . VAL A 1 72 ? -25 35.688 17.469 1 92.44 72 VAL A N 1
ATOM 520 C CA . VAL A 1 72 ? -25.047 37.094 17.156 1 92.44 72 VAL A CA 1
ATOM 521 C C . VAL A 1 72 ? -26.453 37.656 17.422 1 92.44 72 VAL A C 1
ATOM 523 O O . VAL A 1 72 ? -27.422 36.875 17.422 1 92.44 72 VAL A O 1
ATOM 526 N N . VAL A 1 73 ? -26.453 38.969 17.703 1 88.12 73 VAL A N 1
ATOM 527 C CA . VAL A 1 73 ? -27.734 39.594 18.031 1 88.12 73 VAL A CA 1
ATOM 528 C C . VAL A 1 73 ? -28.094 40.625 16.969 1 88.12 73 VAL A C 1
ATOM 530 O O . VAL A 1 73 ? -27.219 41.375 16.5 1 88.12 73 VAL A O 1
ATOM 533 N N . THR A 1 74 ? -29.359 40.594 16.609 1 81.56 74 THR A N 1
ATOM 534 C CA . THR A 1 74 ? -29.844 41.625 15.703 1 81.56 74 THR A CA 1
ATOM 535 C C . THR A 1 74 ? -29.922 42.969 16.391 1 81.56 74 THR A C 1
ATOM 537 O O . THR A 1 74 ? -30.219 43.062 17.594 1 81.56 74 THR A O 1
ATOM 540 N N . VAL A 1 75 ? -29.641 44 15.68 1 76.31 75 VAL A N 1
ATOM 541 C CA . VAL A 1 75 ? -29.609 45.344 16.25 1 76.31 75 VAL A CA 1
ATOM 542 C C . VAL A 1 75 ? -31.031 45.781 16.594 1 76.31 75 VAL A C 1
ATOM 544 O O . VAL A 1 75 ? -31.266 46.344 17.656 1 76.31 75 VAL A O 1
ATOM 547 N N . GLN A 1 76 ? -32.062 45.438 15.781 1 65.62 76 GLN A N 1
ATOM 548 C CA . GLN A 1 76 ? -33.375 46 15.984 1 65.62 76 GLN A CA 1
ATOM 549 C C . GLN A 1 76 ? -34.156 45.156 17 1 65.62 76 GLN A C 1
ATOM 551 O O . GLN A 1 76 ? -34.656 45.688 18 1 65.62 76 GLN A O 1
ATOM 556 N N . ASP A 1 77 ? -34.281 43.875 16.797 1 68.94 77 ASP A N 1
ATOM 557 C CA . ASP A 1 77 ? -35.156 43.031 17.594 1 68.94 77 ASP A CA 1
ATOM 558 C C . ASP A 1 77 ? -34.406 42.25 18.656 1 68.94 77 ASP A C 1
ATOM 560 O O . ASP A 1 77 ? -35 41.594 19.5 1 68.94 77 ASP A O 1
ATOM 564 N N . ARG A 1 78 ? -33.125 42.406 18.781 1 78.56 78 ARG A N 1
ATOM 565 C CA . ARG A 1 78 ? -32.25 41.781 19.781 1 78.56 78 ARG A CA 1
ATOM 566 C C . ARG A 1 78 ? -32.469 40.281 19.828 1 78.56 78 ARG A C 1
ATOM 568 O O . ARG A 1 78 ? -32.531 39.688 20.906 1 78.56 78 ARG A O 1
ATOM 575 N N . VAL A 1 79 ? -32.844 39.812 18.719 1 83.75 79 VAL A N 1
ATOM 576 C CA . VAL A 1 79 ? -33 38.344 18.609 1 83.75 79 VAL A CA 1
ATOM 577 C C . VAL A 1 79 ? -31.641 37.688 18.438 1 83.75 79 VAL A C 1
ATOM 579 O O . VAL A 1 79 ? -30.812 38.156 17.641 1 83.75 79 VAL A O 1
ATOM 582 N N . ARG A 1 80 ? -31.422 36.625 19.25 1 88.19 80 ARG A N 1
ATOM 583 C CA . ARG A 1 80 ? -30.172 35.844 19.203 1 88.19 80 ARG A CA 1
ATOM 584 C C . ARG A 1 80 ? -30.219 34.781 18.109 1 88.19 80 ARG A C 1
ATOM 586 O O . ARG A 1 80 ? -31.203 34.062 17.984 1 88.19 80 ARG A O 1
ATOM 593 N N . GLU A 1 81 ? -29.234 34.844 17.266 1 90.81 81 GLU A N 1
ATOM 594 C CA . GLU A 1 81 ? -29.094 33.844 16.234 1 90.81 81 GLU A CA 1
ATOM 595 C C . GLU A 1 81 ? -27.797 33.062 16.391 1 90.81 81 GLU A C 1
ATOM 597 O O . GLU A 1 81 ? -26.719 33.656 16.484 1 90.81 81 GLU A O 1
ATOM 602 N N . ARG A 1 82 ? -27.891 31.734 16.359 1 92.56 82 ARG A N 1
ATOM 603 C CA . ARG A 1 82 ? -26.734 30.875 16.562 1 92.56 82 ARG A CA 1
ATOM 604 C C . ARG A 1 82 ? -25.844 30.859 15.312 1 92.56 82 ARG A C 1
ATOM 606 O O . ARG A 1 82 ? -26.344 30.703 14.195 1 92.56 82 ARG A O 1
ATOM 613 N N . LEU A 1 83 ? -24.547 31.031 15.539 1 93.5 83 LEU A N 1
ATOM 614 C CA . LEU A 1 83 ? -23.594 31.062 14.445 1 93.5 83 LEU A CA 1
ATOM 615 C C . LEU A 1 83 ? -22.688 29.828 14.484 1 93.5 83 LEU A C 1
ATOM 617 O O . LEU A 1 83 ? -22.219 29.359 13.445 1 93.5 83 LEU A O 1
ATOM 621 N N . PHE A 1 84 ? -22.422 29.344 15.656 1 94.62 84 PHE A N 1
ATOM 622 C CA . PHE A 1 84 ? -21.484 28.234 15.797 1 94.62 84 PHE A CA 1
ATOM 623 C C . PHE A 1 84 ? -21.797 27.422 17.047 1 94.62 84 PHE A C 1
ATOM 625 O O . PHE A 1 84 ? -22.156 27.969 18.078 1 94.62 84 PHE A O 1
ATOM 632 N N . THR A 1 85 ? -21.734 26.172 16.969 1 94.62 85 THR A N 1
ATOM 633 C CA . THR A 1 85 ? -21.781 25.234 18.094 1 94.62 85 THR A CA 1
ATOM 634 C C . THR A 1 85 ? -20.656 24.203 17.969 1 94.62 85 THR A C 1
ATOM 636 O O . THR A 1 85 ? -20.531 23.531 16.938 1 94.62 85 THR A O 1
ATOM 639 N N . GLY A 1 86 ? -19.844 24.047 18.969 1 93.25 86 GLY A N 1
ATOM 640 C CA . GLY A 1 86 ? -18.766 23.078 18.969 1 93.25 86 GLY A CA 1
ATOM 641 C C . GLY A 1 86 ? -18.094 22.953 20.312 1 93.25 86 GLY A C 1
ATOM 642 O O . GLY A 1 86 ? -18.734 23.094 21.359 1 93.25 86 GLY A O 1
ATOM 643 N N . GLU A 1 87 ? -16.859 22.453 20.297 1 92.25 87 GLU A N 1
ATOM 644 C CA . GLU A 1 87 ? -16.078 22.281 21.516 1 92.25 87 GLU A CA 1
ATOM 645 C C . GLU A 1 87 ? -14.648 22.797 21.312 1 92.25 87 GLU A C 1
ATOM 647 O O . GLU A 1 87 ? -14.117 22.766 20.203 1 92.25 87 GLU A O 1
ATOM 652 N N . VAL A 1 88 ? -14.047 23.203 22.406 1 93.12 88 VAL A N 1
ATOM 653 C CA . VAL A 1 88 ? -12.688 23.734 22.359 1 93.12 88 VAL A CA 1
ATOM 654 C C . VAL A 1 88 ? -11.695 22.609 22.078 1 93.12 88 VAL A C 1
ATOM 656 O O . VAL A 1 88 ? -11.664 21.594 22.781 1 93.12 88 VAL A O 1
ATOM 659 N N . THR A 1 89 ? -10.906 22.75 21.031 1 89.94 89 THR A N 1
ATOM 660 C CA . THR A 1 89 ? -9.984 21.688 20.625 1 89.94 89 THR A CA 1
ATOM 661 C C . THR A 1 89 ? -8.531 22.156 20.766 1 89.94 89 THR A C 1
ATOM 663 O O . THR A 1 89 ? -7.613 21.344 20.766 1 89.94 89 THR A O 1
ATOM 666 N N . ALA A 1 90 ? -8.359 23.422 20.844 1 90.81 90 ALA A N 1
ATOM 667 C CA . ALA A 1 90 ? -7.008 23.953 20.984 1 90.81 90 ALA A CA 1
ATOM 668 C C . ALA A 1 90 ?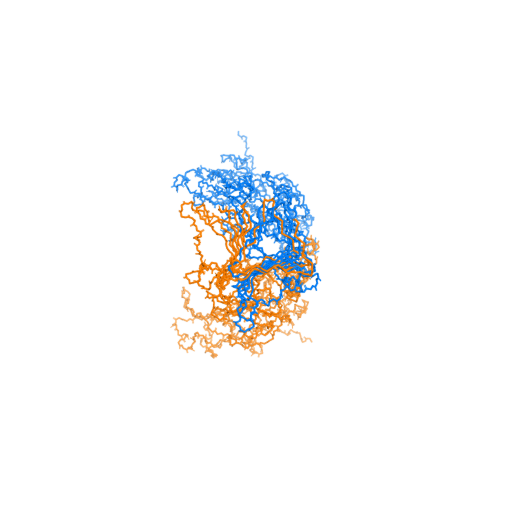 -7.027 25.297 21.719 1 90.81 90 ALA A C 1
ATOM 670 O O . ALA A 1 90 ? -8.008 26.047 21.625 1 90.81 90 ALA A O 1
ATOM 671 N N . ILE A 1 91 ? -5.996 25.594 22.391 1 90.56 91 ILE A N 1
ATOM 672 C CA . ILE A 1 91 ? -5.758 26.859 23.062 1 90.56 91 ILE A CA 1
ATOM 673 C C . ILE A 1 91 ? -4.371 27.375 22.703 1 90.56 91 ILE A C 1
ATOM 675 O O . ILE A 1 91 ? -3.395 26.625 22.719 1 90.56 91 ILE A O 1
ATOM 679 N N . GLU A 1 92 ? -4.387 28.609 22.344 1 91.56 92 GLU A N 1
ATOM 680 C CA . GLU A 1 92 ? -3.135 29.234 21.906 1 91.56 92 GLU A CA 1
ATOM 681 C C . GLU A 1 92 ? -2.846 30.5 22.688 1 91.56 92 GLU A C 1
ATOM 683 O O . GLU A 1 92 ? -3.768 31.172 23.172 1 91.56 92 GLU A O 1
ATOM 688 N N . LEU A 1 93 ? -1.614 30.75 22.875 1 90.44 93 LEU A N 1
ATOM 689 C CA . LEU A 1 93 ? -1.12 32 23.422 1 90.44 93 LEU A CA 1
ATOM 690 C C . LEU A 1 93 ? -0.259 32.75 22.406 1 90.44 93 LEU A C 1
ATOM 692 O O . LEU A 1 93 ? 0.679 32.156 21.844 1 90.44 93 LEU A O 1
ATOM 696 N N . ASP A 1 94 ? -0.704 33.875 22.094 1 89.5 94 ASP A N 1
ATOM 697 C CA . ASP A 1 94 ? 0.037 34.719 21.156 1 89.5 94 ASP A CA 1
ATOM 698 C C . ASP A 1 94 ? 0.525 36 21.844 1 89.5 94 ASP A C 1
ATOM 700 O O . ASP A 1 94 ? -0.278 36.781 22.359 1 89.5 94 ASP A O 1
ATOM 704 N N . HIS A 1 95 ? 1.761 36.156 21.906 1 87.56 95 HIS A N 1
ATOM 705 C CA . HIS A 1 95 ? 2.375 37.344 22.453 1 87.56 95 HIS A CA 1
ATOM 706 C C . HIS A 1 95 ? 3.236 38.062 21.406 1 87.56 95 HIS A C 1
ATOM 708 O O . HIS A 1 95 ? 4.094 37.406 20.781 1 87.56 95 HIS A O 1
ATOM 714 N N . ASP A 1 96 ? 2.912 39.25 21.109 1 79.19 96 ASP A N 1
ATOM 715 C CA . ASP A 1 96 ? 3.75 40.094 20.25 1 79.19 96 ASP A CA 1
ATOM 716 C C . ASP A 1 96 ? 3.885 41.5 20.812 1 79.19 96 ASP A C 1
ATOM 718 O O . ASP A 1 96 ? 3.635 41.75 22 1 79.19 96 ASP A O 1
ATOM 722 N N . THR A 1 97 ? 4.461 42.406 19.984 1 77.75 97 THR A N 1
ATOM 723 C CA . THR A 1 97 ? 4.727 43.781 20.422 1 77.75 97 THR A CA 1
ATOM 724 C C . THR A 1 97 ? 3.428 44.5 20.734 1 77.75 97 THR A C 1
ATOM 726 O O . THR A 1 97 ? 3.428 45.5 21.469 1 77.75 97 THR A O 1
ATOM 729 N N . THR A 1 98 ? 2.332 43.938 20.266 1 77.69 98 THR A N 1
ATOM 730 C CA . THR A 1 98 ? 1.058 44.625 20.453 1 77.69 98 THR A CA 1
ATOM 731 C C . THR A 1 98 ? 0.368 44.156 21.734 1 77.69 98 THR A C 1
ATOM 733 O O . THR A 1 98 ? -0.533 44.812 22.234 1 77.69 98 THR A O 1
ATOM 736 N N . GLY A 1 99 ? 0.723 43.062 22.203 1 84.31 99 GLY A N 1
ATOM 737 C CA . GLY A 1 99 ? 0.136 42.562 23.438 1 84.31 99 GLY A CA 1
ATOM 738 C C . GLY A 1 99 ? 0.065 41.062 23.516 1 84.31 99 GLY A C 1
ATOM 739 O O . GLY A 1 99 ? 0.754 40.344 22.781 1 84.31 99 GLY A O 1
ATOM 740 N N . THR A 1 100 ? -0.592 40.625 24.641 1 89.12 100 THR A N 1
ATOM 741 C CA . THR A 1 100 ? -0.766 39.219 24.875 1 89.12 100 THR A CA 1
ATOM 742 C C . THR A 1 100 ? -2.213 38.781 24.625 1 89.12 100 THR A C 1
ATOM 744 O O . THR A 1 100 ? -3.143 39.438 25.109 1 89.12 100 THR A O 1
ATOM 747 N N . PHE A 1 101 ? -2.336 37.781 23.797 1 92.62 101 PHE A N 1
ATOM 748 C CA . PHE A 1 101 ? -3.67 37.312 23.422 1 92.62 101 PHE A CA 1
ATOM 749 C C . PHE A 1 101 ? -3.838 35.812 23.719 1 92.62 101 PHE A C 1
ATOM 751 O O . PHE A 1 101 ? -2.914 35.031 23.516 1 92.62 101 PHE A O 1
ATOM 758 N N . THR A 1 102 ? -4.926 35.469 24.281 1 92.94 102 THR A N 1
ATOM 759 C CA . THR A 1 102 ? -5.355 34.062 24.359 1 92.94 102 THR A CA 1
ATOM 760 C C . THR A 1 102 ? -6.297 33.75 23.203 1 92.94 102 THR A C 1
ATOM 762 O O . THR A 1 102 ? -7.289 34.438 22.984 1 92.94 102 THR A O 1
ATOM 765 N N . VAL A 1 103 ? -5.852 32.781 22.469 1 93.75 103 VAL A N 1
ATOM 766 C CA . VAL A 1 103 ? -6.652 32.375 21.312 1 93.75 103 VAL A CA 1
ATOM 767 C C . VAL A 1 103 ? -7.301 31.016 21.609 1 93.75 103 VAL A C 1
ATOM 769 O O . VAL A 1 103 ? -6.617 30.062 21.984 1 93.75 103 VAL A O 1
ATOM 772 N N . ILE A 1 104 ? -8.594 30.938 21.484 1 93.38 104 ILE A N 1
ATOM 773 C CA . ILE A 1 104 ? -9.352 29.703 21.656 1 93.38 104 ILE A CA 1
ATOM 774 C C . ILE A 1 104 ? -9.844 29.188 20.312 1 93.38 104 ILE A C 1
ATOM 776 O O . ILE A 1 104 ? -10.508 29.922 19.562 1 93.38 104 ILE A O 1
ATOM 780 N N . ARG A 1 105 ? -9.477 28 20 1 94.06 105 ARG A N 1
ATOM 781 C CA . ARG A 1 105 ? -9.945 27.359 18.781 1 94.06 105 ARG A CA 1
ATOM 782 C C . ARG A 1 105 ? -10.93 26.234 19.078 1 94.06 105 ARG A C 1
ATOM 784 O O . ARG A 1 105 ? -10.703 25.438 20 1 94.06 105 ARG A O 1
ATOM 791 N N . ALA A 1 106 ? -11.977 26.266 18.375 1 93.31 106 ALA A N 1
ATOM 792 C CA . ALA A 1 106 ? -13.008 25.25 18.562 1 93.31 106 ALA A CA 1
ATOM 793 C C . ALA A 1 106 ? -13.422 24.641 17.234 1 93.31 106 ALA A C 1
ATOM 795 O O . ALA A 1 106 ? -13.289 25.281 16.188 1 93.31 106 ALA A O 1
ATOM 796 N N . LEU A 1 107 ? -13.805 23.422 17.266 1 91.75 107 LEU A N 1
ATOM 797 C CA . LEU A 1 107 ? -14.344 22.703 16.109 1 91.75 107 LEU A CA 1
ATOM 798 C C . LEU A 1 107 ? -15.719 22.125 16.422 1 91.75 107 LEU A C 1
ATOM 800 O O . LEU A 1 107 ? -16.047 21.875 17.578 1 91.75 107 LEU A O 1
ATOM 804 N N . SER A 1 108 ? -16.547 22.031 15.352 1 91.88 108 SER A N 1
ATOM 805 C CA . SER A 1 108 ? -17.797 21.312 15.516 1 91.88 108 SER A CA 1
ATOM 806 C C . SER A 1 108 ? -17.562 19.859 15.945 1 91.88 108 SER A C 1
ATOM 808 O O . SER A 1 108 ? -16.422 19.375 15.883 1 91.88 108 SER A O 1
ATOM 810 N N . LYS A 1 109 ? -18.609 19.188 16.359 1 89.75 109 LYS A N 1
ATOM 811 C CA . LYS A 1 109 ? -18.484 17.812 16.859 1 89.75 109 LYS A CA 1
ATOM 812 C C . LYS A 1 109 ? -18.047 16.875 15.742 1 89.75 109 LYS A C 1
ATOM 814 O O . LYS A 1 109 ? -17.641 15.734 16 1 89.75 109 LYS A O 1
ATOM 819 N N . ALA A 1 110 ? -18.078 17.391 14.547 1 90.12 110 ALA A N 1
ATOM 820 C CA . ALA A 1 110 ? -17.625 16.594 13.406 1 90.12 110 ALA A CA 1
ATOM 821 C C . ALA A 1 110 ? -16.156 16.188 13.562 1 90.12 110 ALA A C 1
ATOM 823 O O . ALA A 1 110 ? -15.719 15.195 12.969 1 90.12 110 ALA A O 1
ATOM 824 N N . HIS A 1 111 ? -15.352 16.922 14.375 1 87.5 111 HIS A N 1
ATOM 825 C CA . HIS A 1 111 ? -13.93 16.641 14.523 1 87.5 111 HIS A CA 1
ATOM 826 C C . HIS A 1 111 ? -13.703 15.273 15.164 1 87.5 111 HIS A C 1
ATOM 828 O O . HIS A 1 111 ? -12.656 14.656 14.961 1 87.5 111 HIS A O 1
ATOM 834 N N . ARG A 1 112 ? -14.695 14.773 15.891 1 86.25 112 ARG A N 1
ATOM 835 C CA . ARG A 1 112 ? -14.594 13.477 16.547 1 86.25 112 ARG A CA 1
ATOM 836 C C . ARG A 1 112 ? -14.5 12.352 15.523 1 86.25 112 ARG A C 1
ATOM 838 O O . ARG A 1 112 ? -13.945 11.289 15.812 1 86.25 112 ARG A O 1
ATOM 845 N N . LEU A 1 113 ? -15.039 12.617 14.336 1 89.38 113 LEU A N 1
ATOM 846 C CA . LEU A 1 113 ? -14.992 11.633 13.266 1 89.38 113 LEU A CA 1
ATOM 847 C C . LEU A 1 113 ? -13.594 11.531 12.68 1 89.38 113 LEU A C 1
ATOM 849 O O . LEU A 1 113 ? -13.281 10.57 11.969 1 89.38 113 LEU A O 1
ATOM 853 N N . GLN A 1 114 ? -12.75 12.469 12.953 1 86 114 GLN A N 1
ATOM 854 C CA . GLN A 1 114 ? -11.414 12.508 12.367 1 86 114 GLN A CA 1
ATOM 855 C C . GLN A 1 114 ? -10.398 11.781 13.25 1 86 114 GLN A C 1
ATOM 857 O O . GLN A 1 114 ? -9.242 11.617 12.867 1 86 114 GLN A O 1
ATOM 862 N N . ARG A 1 115 ? -10.883 11.297 14.359 1 81.5 115 ARG A N 1
ATOM 863 C CA . ARG A 1 115 ? -9.961 10.695 15.32 1 81.5 115 ARG A CA 1
ATOM 864 C C . ARG A 1 115 ? -9.859 9.188 15.109 1 81.5 115 ARG A C 1
ATOM 866 O O . ARG A 1 115 ? -10.875 8.508 14.953 1 81.5 115 ARG A O 1
ATOM 873 N N . GLY A 1 116 ? -8.609 8.758 15.055 1 78.88 116 GLY A N 1
ATOM 874 C CA . GLY A 1 116 ? -8.359 7.328 14.961 1 78.88 116 GLY A CA 1
ATOM 875 C C . GLY A 1 116 ? -8.523 6.789 13.555 1 78.88 116 GLY A C 1
ATOM 876 O O . GLY A 1 116 ? -8.914 7.52 12.641 1 78.88 116 GLY A O 1
ATOM 877 N N . ARG A 1 117 ? -8.102 5.621 13.438 1 83.94 117 ARG A N 1
ATOM 878 C CA . ARG A 1 117 ? -8.258 4.84 12.211 1 83.94 117 ARG A CA 1
ATOM 879 C C . ARG A 1 117 ? -8.719 3.42 12.523 1 83.94 117 ARG A C 1
ATOM 881 O O . ARG A 1 117 ? -8.344 2.854 13.555 1 83.94 117 ARG A O 1
ATOM 888 N N . LYS A 1 118 ? -9.57 2.912 11.672 1 84.5 118 LYS A N 1
ATOM 889 C CA . LYS A 1 118 ? -10.008 1.548 11.953 1 84.5 118 LYS A CA 1
ATOM 890 C C . LYS A 1 118 ? -10.234 0.764 10.664 1 84.5 118 LYS A C 1
ATOM 892 O O . LYS A 1 118 ? -10.297 1.348 9.578 1 84.5 118 LYS A O 1
ATOM 897 N N . VAL A 1 119 ? -10.219 -0.556 10.82 1 86.56 119 VAL A N 1
ATOM 898 C CA . VAL A 1 119 ? -10.523 -1.494 9.742 1 86.56 119 VAL A CA 1
ATOM 899 C C . VAL A 1 119 ? -11.805 -2.254 10.062 1 86.56 119 VAL A C 1
ATOM 901 O O . VAL A 1 119 ? -11.859 -3.025 11.023 1 86.56 119 VAL A O 1
ATOM 904 N N . VAL A 1 120 ? -12.883 -2.02 9.242 1 89.44 120 VAL A N 1
ATOM 905 C CA . VAL A 1 120 ? -14.18 -2.65 9.484 1 89.44 120 VAL A CA 1
ATOM 906 C C . VAL A 1 120 ? -14.797 -3.086 8.156 1 89.44 120 VAL A C 1
ATOM 908 O O . VAL A 1 120 ? -14.711 -2.371 7.156 1 89.44 120 VAL A O 1
ATOM 911 N N . ALA A 1 121 ? -15.312 -4.273 8.133 1 91.44 121 ALA A N 1
ATOM 912 C CA . ALA A 1 121 ? -16.062 -4.773 6.988 1 91.44 121 ALA A CA 1
ATOM 913 C C . ALA A 1 121 ? -17.578 -4.652 7.219 1 91.44 121 ALA A C 1
ATOM 915 O O . ALA A 1 121 ? -18.109 -5.215 8.18 1 91.44 121 ALA A O 1
ATOM 916 N N . TYR A 1 122 ? -18.266 -3.898 6.387 1 92.75 122 TYR A N 1
ATOM 917 C CA . TYR A 1 122 ? -19.734 -3.795 6.383 1 92.75 122 TYR A CA 1
ATOM 918 C C . TYR A 1 122 ? -20.344 -4.758 5.371 1 92.75 122 TYR A C 1
ATOM 920 O O . TYR A 1 122 ? -20.109 -4.637 4.168 1 92.75 122 TYR A O 1
ATOM 928 N N . ARG A 1 123 ? -21.141 -5.734 5.871 1 92.81 123 ARG A N 1
ATOM 929 C CA . ARG A 1 123 ? -21.625 -6.816 5.02 1 92.81 123 ARG A CA 1
ATOM 930 C C . ARG A 1 123 ? -23.125 -6.695 4.797 1 92.81 123 ARG A C 1
ATOM 932 O O . ARG A 1 123 ? -23.891 -6.566 5.75 1 92.81 123 ARG A O 1
ATOM 939 N N . ASN A 1 124 ? -23.453 -6.773 3.545 1 92.38 124 ASN A N 1
ATOM 940 C CA . ASN A 1 124 ? -24.859 -6.781 3.141 1 92.38 124 ASN A CA 1
ATOM 941 C C . ASN A 1 124 ? -25.625 -5.613 3.758 1 92.38 124 ASN A C 1
ATOM 943 O O . ASN A 1 124 ? -26.656 -5.812 4.387 1 92.38 124 ASN A O 1
ATOM 947 N N . MET A 1 125 ? -25.062 -4.457 3.607 1 94.44 125 MET A N 1
ATOM 948 C CA . MET A 1 125 ? -25.656 -3.244 4.164 1 94.44 125 MET A CA 1
ATOM 949 C C . MET A 1 125 ? -25.828 -2.176 3.086 1 94.44 125 MET A C 1
ATOM 951 O O . MET A 1 125 ? -25.031 -2.104 2.15 1 94.44 125 MET A O 1
ATOM 955 N N . LYS A 1 126 ? -26.844 -1.391 3.291 1 94.56 126 LYS A N 1
ATOM 956 C CA . LYS A 1 126 ? -27.047 -0.234 2.424 1 94.56 126 LYS A CA 1
ATOM 957 C C . LYS A 1 126 ? -26.203 0.95 2.869 1 94.56 126 LYS A C 1
ATOM 959 O O . LYS A 1 126 ? -25.781 1.021 4.027 1 94.56 126 LYS A O 1
ATOM 964 N N . THR A 1 127 ? -25.969 1.828 1.883 1 93.5 127 THR A N 1
ATOM 965 C CA . THR A 1 127 ? -25.172 3.014 2.182 1 93.5 127 THR A CA 1
ATOM 966 C C . THR A 1 127 ? -25.719 3.742 3.404 1 93.5 127 THR A C 1
ATOM 968 O O . THR A 1 127 ? -24.969 4.117 4.305 1 93.5 127 THR A O 1
ATOM 971 N N . ALA A 1 128 ? -27 3.877 3.52 1 95.5 128 ALA A N 1
ATOM 972 C CA . ALA A 1 128 ? -27.641 4.605 4.621 1 95.5 128 ALA A CA 1
ATOM 973 C C . ALA A 1 128 ? -27.375 3.914 5.953 1 95.5 128 ALA A C 1
ATOM 975 O O . ALA A 1 128 ? -27.094 4.574 6.961 1 95.5 128 ALA A O 1
ATOM 976 N N . ASP A 1 129 ? -27.469 2.615 5.945 1 96.31 129 ASP A N 1
ATOM 977 C CA . ASP A 1 129 ? -27.234 1.851 7.168 1 96.31 129 ASP A CA 1
ATOM 978 C C . ASP A 1 129 ? -25.781 1.985 7.625 1 96.31 129 ASP A C 1
ATOM 980 O O . ASP A 1 129 ? -25.5 2.061 8.82 1 96.31 129 ASP A O 1
ATOM 984 N N . ILE A 1 130 ? -24.906 1.956 6.684 1 95.88 130 ILE A N 1
ATOM 985 C CA . ILE A 1 130 ? -23.5 2.092 7 1 95.88 130 ILE A CA 1
ATOM 986 C C . ILE A 1 130 ? -23.234 3.463 7.621 1 95.88 130 ILE A C 1
ATOM 988 O O . ILE A 1 130 ? -22.547 3.566 8.641 1 95.88 130 ILE A O 1
ATOM 992 N N . VAL A 1 131 ? -23.781 4.523 7.008 1 96.56 131 VAL A N 1
ATOM 993 C CA . VAL A 1 131 ? -23.594 5.879 7.52 1 96.56 131 VAL A CA 1
ATOM 994 C C . VAL A 1 131 ? -24.109 5.961 8.953 1 96.56 131 VAL A C 1
ATOM 996 O O . VAL A 1 131 ? -23.438 6.504 9.828 1 96.56 131 VAL A O 1
ATOM 999 N N . ARG A 1 132 ? -25.219 5.387 9.258 1 96.62 132 ARG A N 1
ATOM 1000 C CA . ARG A 1 132 ? -25.797 5.402 10.602 1 96.62 132 ARG A CA 1
ATOM 1001 C C . ARG A 1 132 ? -24.906 4.645 11.586 1 96.62 132 ARG A C 1
ATOM 1003 O O . ARG A 1 132 ? -24.719 5.094 12.719 1 96.62 132 ARG A O 1
ATOM 1010 N N . LYS A 1 133 ? -24.438 3.543 11.133 1 95.81 133 LYS A N 1
ATOM 1011 C CA . LYS A 1 133 ? -23.578 2.742 12 1 95.81 133 LYS A CA 1
ATOM 1012 C C . LYS A 1 133 ? -22.281 3.486 12.344 1 95.81 133 LYS A C 1
ATOM 1014 O O . LYS A 1 133 ? -21.828 3.463 13.484 1 95.81 133 LYS A O 1
ATOM 1019 N N . VAL A 1 134 ? -21.672 4.105 11.32 1 94.69 134 VAL A N 1
ATOM 1020 C CA . VAL A 1 134 ? -20.438 4.855 11.531 1 94.69 134 VAL A CA 1
ATOM 1021 C C . VAL A 1 134 ? -20.703 6.027 12.477 1 94.69 134 VAL A C 1
ATOM 1023 O O . VAL A 1 134 ? -19.922 6.285 13.391 1 94.69 134 VAL A O 1
ATOM 1026 N N . ALA A 1 135 ? -21.812 6.727 12.281 1 94.38 135 ALA A N 1
ATOM 1027 C CA . ALA A 1 135 ? -22.188 7.848 13.141 1 94.38 135 ALA A CA 1
ATOM 1028 C C . ALA A 1 135 ? -22.375 7.387 14.586 1 94.38 135 ALA A C 1
ATOM 1030 O O . ALA A 1 135 ? -21.859 8 15.516 1 94.38 135 ALA A O 1
ATOM 1031 N N . ALA A 1 136 ? -23.047 6.285 14.75 1 92.81 136 ALA A N 1
ATOM 1032 C CA . ALA A 1 136 ? -23.312 5.742 16.078 1 92.81 136 ALA A CA 1
ATOM 1033 C C . ALA A 1 136 ? -22 5.352 16.766 1 92.81 136 ALA A C 1
ATOM 1035 O O . ALA A 1 136 ? -21.844 5.59 17.969 1 92.81 136 ALA A O 1
ATOM 1036 N N . GLY A 1 137 ? -21.156 4.785 16.031 1 88.69 137 GLY A N 1
ATOM 1037 C CA . GLY A 1 137 ? -19.875 4.402 16.578 1 88.69 137 GLY A CA 1
ATOM 1038 C C . GLY A 1 137 ? -19.062 5.582 17.062 1 88.69 137 GLY A C 1
ATOM 1039 O O . GLY A 1 137 ? -18.25 5.449 18 1 88.69 137 GLY A O 1
ATOM 1040 N N . ALA A 1 138 ? -19.234 6.707 16.469 1 85.62 138 ALA A N 1
ATOM 1041 C CA . ALA A 1 138 ? -18.516 7.918 16.859 1 85.62 138 ALA A CA 1
ATOM 1042 C C . ALA A 1 138 ? -19.266 8.695 17.922 1 85.62 138 ALA A C 1
ATOM 1044 O O . ALA A 1 138 ? -18.859 9.797 18.312 1 85.62 138 ALA A O 1
ATOM 1045 N N . GLY A 1 139 ? -20.438 8.227 18.312 1 84.69 139 GLY A N 1
ATOM 1046 C CA . GLY A 1 139 ? -21.219 8.867 19.344 1 84.69 139 GLY A CA 1
ATOM 1047 C C . GLY A 1 139 ? -22.047 10.039 18.828 1 84.69 139 GLY A C 1
ATOM 1048 O O . GLY A 1 139 ? -22.359 10.961 19.594 1 84.69 139 GLY A O 1
ATOM 1049 N N . LEU A 1 140 ? -22.297 10.039 17.594 1 90.56 140 LEU A N 1
ATOM 1050 C CA . LEU A 1 140 ? -23.094 11.109 17 1 90.56 140 LEU A CA 1
ATOM 1051 C C . LEU A 1 140 ? -24.469 10.602 16.609 1 90.56 140 LEU A C 1
ATOM 1053 O O . LEU A 1 140 ? -24.625 9.453 16.188 1 90.56 140 LEU A O 1
ATOM 1057 N N . ALA A 1 141 ? -25.422 11.445 16.812 1 93.62 141 ALA A N 1
ATOM 1058 C CA . ALA A 1 141 ? -26.734 11.148 16.25 1 93.62 141 ALA A CA 1
ATOM 1059 C C . ALA A 1 141 ? -26.75 11.352 14.742 1 93.62 141 ALA A C 1
ATOM 1061 O O . ALA A 1 141 ? -26 12.18 14.211 1 93.62 141 ALA A O 1
ATOM 1062 N N . CYS A 1 142 ? -27.531 10.5 14.109 1 95.12 142 CYS A N 1
ATOM 1063 C CA . CYS A 1 142 ? -27.609 10.57 12.656 1 95.12 142 CYS A CA 1
ATOM 1064 C C . CYS A 1 142 ? -28.953 11.102 12.203 1 95.12 142 CYS A C 1
ATOM 1066 O O . CYS A 1 142 ? -30 10.594 12.609 1 95.12 142 CYS A O 1
ATOM 1068 N N . GLY A 1 143 ? -28.953 12.148 11.453 1 95.94 143 GLY A N 1
ATOM 1069 C CA . GLY A 1 143 ? -30.172 12.727 10.914 1 95.94 143 GLY A CA 1
ATOM 1070 C C . GLY A 1 143 ? -30.531 12.188 9.539 1 95.94 143 GLY A C 1
ATOM 1071 O O . GLY A 1 143 ? -30.594 10.977 9.336 1 95.94 143 GLY A O 1
ATOM 1072 N N . LYS A 1 144 ? -30.734 13.07 8.633 1 95.38 144 LYS A N 1
ATOM 1073 C CA . LYS A 1 144 ? -31.156 12.711 7.281 1 95.38 144 LYS A CA 1
ATOM 1074 C C . LYS A 1 144 ? -30 12.125 6.484 1 95.38 144 LYS A C 1
ATOM 1076 O O . LYS A 1 144 ? -28.891 12.656 6.512 1 95.38 144 LYS A O 1
ATOM 1081 N N . VAL A 1 145 ? -30.25 11 5.879 1 96.06 145 VAL A N 1
ATOM 1082 C CA . VAL A 1 145 ? -29.281 10.352 5.02 1 96.06 145 VAL A CA 1
ATOM 1083 C C . VAL A 1 145 ? -29.844 10.195 3.609 1 96.06 145 VAL A C 1
ATOM 1085 O O . VAL A 1 145 ? -30.797 9.445 3.396 1 96.06 145 VAL A O 1
ATOM 1088 N N . GLU A 1 146 ? -29.281 10.953 2.672 1 94.5 146 GLU A N 1
ATOM 1089 C CA . GLU A 1 146 ? -29.672 10.859 1.267 1 94.5 146 GLU A CA 1
ATOM 1090 C C . GLU A 1 146 ? -28.625 10.094 0.458 1 94.5 146 GLU A C 1
ATOM 1092 O O . GLU A 1 146 ? -27.594 10.648 0.067 1 94.5 146 GLU A O 1
ATOM 1097 N N . ALA A 1 147 ? -28.797 8.93 0.214 1 91.25 147 ALA A N 1
ATOM 1098 C CA . ALA A 1 147 ? -27.938 8.062 -0.581 1 91.25 147 ALA A CA 1
ATOM 1099 C C . ALA A 1 147 ? -28.75 7.117 -1.454 1 91.25 147 ALA A C 1
ATOM 1101 O O . ALA A 1 147 ? -29.891 6.785 -1.12 1 91.25 147 ALA A O 1
ATOM 1102 N N . ALA A 1 148 ? -28.172 6.883 -2.66 1 88.12 148 ALA A N 1
ATOM 1103 C CA . ALA A 1 148 ? -28.812 5.879 -3.504 1 88.12 148 ALA A CA 1
ATOM 1104 C C . ALA A 1 148 ? -28.938 4.547 -2.773 1 88.12 148 ALA A C 1
ATOM 1106 O O . ALA A 1 148 ? -28.094 4.211 -1.933 1 88.12 148 ALA A O 1
ATOM 1107 N N . PRO A 1 149 ? -30 3.846 -3.033 1 88.94 149 PRO A N 1
ATOM 1108 C CA . PRO A 1 149 ? -30.219 2.568 -2.35 1 88.94 149 PRO A CA 1
ATOM 1109 C C . PRO A 1 149 ? -29.312 1.458 -2.871 1 88.94 149 PRO A C 1
ATOM 1111 O O . PRO A 1 149 ? -29.797 0.461 -3.412 1 88.94 149 PRO A O 1
ATOM 1114 N N . ILE A 1 150 ? -28.125 1.61 -2.686 1 90.12 150 ILE A N 1
ATOM 1115 C CA . ILE A 1 150 ? -27.125 0.626 -3.084 1 90.12 150 ILE A CA 1
ATOM 1116 C C . ILE A 1 150 ? -26.828 -0.314 -1.917 1 90.12 150 ILE A C 1
ATOM 1118 O O . ILE A 1 150 ? -26.562 0.136 -0.8 1 90.12 150 ILE A O 1
ATOM 1122 N N . THR A 1 151 ? -26.984 -1.573 -2.176 1 91 151 THR A N 1
ATOM 1123 C CA . THR A 1 151 ? -26.594 -2.572 -1.187 1 91 151 THR A CA 1
ATOM 1124 C C . THR A 1 151 ? -25.219 -3.146 -1.505 1 91 151 THR A C 1
ATOM 1126 O O . THR A 1 151 ? -25 -3.676 -2.596 1 91 151 THR A O 1
ATOM 1129 N N . TYR A 1 152 ? -24.344 -3.053 -0.575 1 88.69 152 TYR A N 1
ATOM 1130 C CA . TYR A 1 152 ? -23 -3.604 -0.745 1 88.69 152 TYR A CA 1
ATOM 1131 C C . TYR A 1 152 ? -22.922 -5.016 -0.173 1 88.69 152 TYR A C 1
ATOM 1133 O O . TYR A 1 152 ? -23.312 -5.25 0.971 1 88.69 152 TYR A O 1
ATOM 1141 N N . LYS A 1 153 ? -22.484 -5.953 -0.985 1 87 153 LYS A N 1
ATOM 1142 C CA . LYS A 1 153 ? -22.172 -7.254 -0.404 1 87 153 LYS A CA 1
ATOM 1143 C C . LYS A 1 153 ? -21.125 -7.121 0.693 1 87 153 LYS A C 1
ATOM 1145 O O . LYS A 1 153 ? -21.266 -7.707 1.77 1 87 153 LYS A O 1
ATOM 1150 N N . GLN A 1 154 ? -20.125 -6.375 0.421 1 89.25 154 GLN A N 1
ATOM 1151 C CA . GLN A 1 154 ? -19.141 -5.988 1.432 1 89.25 154 GLN A CA 1
ATOM 1152 C C . GLN A 1 154 ? -18.469 -4.676 1.063 1 89.25 154 GLN A C 1
ATOM 1154 O O . GLN A 1 154 ? -18 -4.504 -0.067 1 89.25 154 GLN A O 1
ATOM 1159 N N . LEU A 1 155 ? -18.516 -3.764 1.939 1 88.81 155 LEU A N 1
ATOM 1160 C CA . LEU A 1 155 ? -17.734 -2.527 1.861 1 88.81 155 LEU A CA 1
ATOM 1161 C C . LEU A 1 155 ? -16.797 -2.402 3.047 1 88.81 155 LEU A C 1
ATOM 1163 O O . LEU A 1 155 ? -17.156 -2.699 4.184 1 88.81 155 LEU A O 1
ATOM 1167 N N . THR A 1 156 ? -15.539 -2.041 2.775 1 89.06 156 THR A N 1
ATOM 1168 C CA . THR A 1 156 ? -14.523 -2.035 3.818 1 89.06 156 THR A CA 1
ATOM 1169 C C . THR A 1 156 ? -14.062 -0.612 4.117 1 89.06 156 THR A C 1
ATOM 1171 O O . THR A 1 156 ? -13.859 0.186 3.201 1 89.06 156 THR A O 1
ATOM 1174 N N . GLN A 1 157 ? -14.047 -0.217 5.367 1 89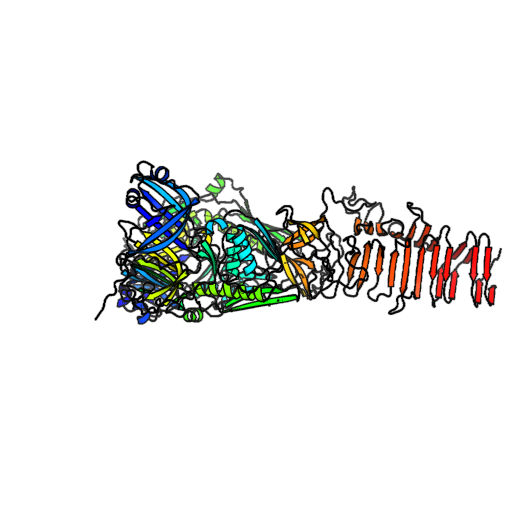.56 157 GLN A N 1
ATOM 1175 C CA . GLN A 1 157 ? -13.258 0.924 5.812 1 89.56 157 GLN A CA 1
ATOM 1176 C C . GLN A 1 157 ? -11.789 0.541 5.984 1 89.56 157 GLN A C 1
ATOM 1178 O O . GLN A 1 157 ? -11.43 -0.149 6.941 1 89.56 157 GLN A O 1
ATOM 1183 N N . PRO A 1 158 ? -10.977 0.897 5.074 1 86.25 158 PRO A N 1
ATOM 1184 C CA . PRO A 1 158 ? -9.609 0.369 4.977 1 86.25 158 PRO A CA 1
ATOM 1185 C C . PRO A 1 158 ? -8.602 1.188 5.781 1 86.25 158 PRO A C 1
ATOM 1187 O O . PRO A 1 158 ? -7.68 1.773 5.207 1 86.25 158 PRO A O 1
ATOM 1190 N N . ASN A 1 159 ? -8.633 1.145 7.145 1 85.81 159 ASN A N 1
ATOM 1191 C CA . ASN A 1 159 ? -7.668 1.791 8.023 1 85.81 159 ASN A CA 1
ATOM 1192 C C . ASN A 1 159 ? -7.633 3.301 7.805 1 85.81 159 ASN A C 1
ATOM 1194 O O . ASN A 1 159 ? -6.562 3.875 7.598 1 85.81 159 ASN A O 1
ATOM 1198 N N . VAL A 1 160 ? -8.797 3.949 7.738 1 87 160 VAL A N 1
ATOM 1199 C CA . VAL A 1 160 ? -8.977 5.395 7.66 1 87 160 VAL A CA 1
ATOM 1200 C C . VAL A 1 160 ? -9.945 5.852 8.75 1 87 160 VAL A C 1
ATOM 1202 O O . VAL A 1 160 ? -10.641 5.031 9.359 1 87 160 VAL A O 1
ATOM 1205 N N . SER A 1 161 ? -9.953 7.109 8.977 1 87.94 161 SER A N 1
ATOM 1206 C CA . SER A 1 161 ? -10.852 7.656 9.984 1 87.94 161 SER A CA 1
ATOM 1207 C C . SER A 1 161 ? -12.305 7.574 9.531 1 87.94 161 SER A C 1
ATOM 1209 O O . SER A 1 161 ? -12.578 7.371 8.344 1 87.94 161 SER A O 1
ATOM 1211 N N . ASP A 1 162 ? -13.211 7.672 10.469 1 90.94 162 ASP A N 1
ATOM 1212 C CA . ASP A 1 162 ? -14.641 7.707 10.148 1 90.94 162 ASP A CA 1
ATOM 1213 C C . ASP A 1 162 ? -14.961 8.859 9.211 1 90.94 162 ASP A C 1
ATOM 1215 O O . ASP A 1 162 ? -15.773 8.711 8.289 1 90.94 162 ASP A O 1
ATOM 1219 N N . TRP A 1 163 ? -14.281 9.953 9.391 1 91 163 TRP A N 1
ATOM 1220 C CA . TRP A 1 163 ? -14.516 11.133 8.555 1 91 163 TRP A CA 1
ATOM 1221 C C . TRP A 1 163 ? -14.133 10.852 7.105 1 91 163 TRP A C 1
ATOM 1223 O O . TRP A 1 163 ? -14.93 11.078 6.195 1 91 163 TRP A O 1
ATOM 1233 N N . GLU A 1 164 ? -12.977 10.359 6.934 1 88.5 164 GLU A N 1
ATOM 1234 C CA . GLU A 1 164 ? -12.508 10.055 5.582 1 88.5 164 GLU A CA 1
ATOM 1235 C C . GLU A 1 164 ? -13.414 9.023 4.91 1 88.5 164 GLU A C 1
ATOM 1237 O O . GLU A 1 164 ? -13.711 9.133 3.721 1 88.5 164 GLU A O 1
ATOM 1242 N N . PHE A 1 165 ? -13.797 8.062 5.688 1 91.44 165 PHE A N 1
ATOM 1243 C CA . PHE A 1 165 ? -14.672 7.016 5.168 1 91.44 165 PHE A CA 1
ATOM 1244 C C . PHE A 1 165 ? -16.016 7.594 4.738 1 91.44 165 PHE A C 1
ATOM 1246 O O . PHE A 1 165 ? -16.5 7.309 3.639 1 91.44 165 PHE A O 1
ATOM 1253 N N . LEU A 1 166 ? -16.562 8.414 5.535 1 93.06 166 LEU A N 1
ATOM 1254 C CA . LEU A 1 166 ? -17.844 9.031 5.223 1 93.06 166 LEU A CA 1
ATOM 1255 C C . LEU A 1 166 ? -17.719 9.977 4.031 1 93.06 166 LEU A C 1
ATOM 1257 O O . LEU A 1 166 ? -18.641 10.094 3.225 1 93.06 166 LEU A O 1
ATOM 1261 N N . GLN A 1 167 ? -16.594 10.648 3.939 1 90.75 167 GLN A N 1
ATOM 1262 C CA . GLN A 1 167 ? -16.375 11.523 2.795 1 90.75 167 GLN A CA 1
ATOM 1263 C C . GLN A 1 167 ? -16.328 10.727 1.494 1 90.75 167 GLN A C 1
ATOM 1265 O O . GLN A 1 167 ? -16.828 11.188 0.464 1 90.75 167 GLN A O 1
ATOM 1270 N N . HIS A 1 168 ? -15.805 9.602 1.591 1 88 168 HIS A N 1
ATOM 1271 C CA . HIS A 1 168 ? -15.773 8.734 0.422 1 88 168 HIS A CA 1
ATOM 1272 C C . HIS A 1 168 ? -17.188 8.312 0.011 1 88 168 HIS A C 1
ATOM 1274 O O . HIS A 1 168 ? -17.531 8.383 -1.17 1 88 168 HIS A O 1
ATOM 1280 N N . LEU A 1 169 ? -17.922 7.875 0.952 1 90.5 169 LEU A N 1
ATOM 1281 C CA . LEU A 1 169 ? -19.297 7.48 0.678 1 90.5 169 LEU A CA 1
ATOM 1282 C C . LEU A 1 169 ? -20.109 8.656 0.135 1 90.5 169 LEU A C 1
ATOM 1284 O O . LEU A 1 169 ? -20.922 8.484 -0.767 1 90.5 169 LEU A O 1
ATOM 1288 N N . ALA A 1 170 ? -19.797 9.797 0.677 1 91.81 170 ALA A N 1
ATOM 1289 C CA . ALA A 1 170 ? -20.5 10.992 0.237 1 91.81 170 ALA A CA 1
ATOM 1290 C C . ALA A 1 170 ? -20.156 11.344 -1.205 1 91.81 170 ALA A C 1
ATOM 1292 O O . ALA A 1 170 ? -21.031 11.688 -2.004 1 91.81 170 ALA A O 1
ATOM 1293 N N . ALA A 1 171 ? -18.938 11.25 -1.524 1 87.06 171 ALA A N 1
ATOM 1294 C CA . ALA A 1 171 ? -18.484 11.547 -2.879 1 87.06 171 ALA A CA 1
ATOM 1295 C C . ALA A 1 171 ? -19.125 10.609 -3.895 1 87.06 171 ALA A C 1
ATOM 1297 O O . ALA A 1 171 ? -19.484 11.031 -4.996 1 87.06 171 ALA A O 1
ATOM 1298 N N . GLU A 1 172 ? -19.297 9.438 -3.496 1 87 172 GLU A N 1
ATOM 1299 C CA . GLU A 1 172 ? -19.906 8.445 -4.391 1 87 172 GLU A CA 1
ATOM 1300 C C . GLU A 1 172 ? -21.406 8.648 -4.5 1 87 172 GLU A C 1
ATOM 1302 O O . GLU A 1 172 ? -22.016 8.25 -5.496 1 87 172 GLU A O 1
ATOM 1307 N N . SER A 1 173 ? -21.969 9.258 -3.514 1 89.19 173 SER A N 1
ATOM 1308 C CA . SER A 1 173 ? -23.422 9.438 -3.473 1 89.19 173 SER A CA 1
ATOM 1309 C C . SER A 1 173 ? -23.812 10.836 -3.934 1 89.19 173 SER A C 1
ATOM 1311 O O . SER A 1 173 ? -25.016 11.156 -4.012 1 89.19 173 SER A O 1
ATOM 1313 N N . GLY A 1 174 ? -22.797 11.664 -4.215 1 88.31 174 GLY A N 1
ATOM 1314 C CA . GLY A 1 174 ? -23.094 13.047 -4.527 1 88.31 174 GLY A CA 1
ATOM 1315 C C . GLY A 1 174 ? -23.641 13.828 -3.342 1 88.31 174 GLY A C 1
ATOM 1316 O O . GLY A 1 174 ? -24.422 14.758 -3.51 1 88.31 174 GLY A O 1
ATOM 1317 N N . ALA A 1 175 ? -23.328 13.352 -2.186 1 91.75 175 ALA A N 1
ATOM 1318 C CA . ALA A 1 175 ? -23.797 13.969 -0.944 1 91.75 175 ALA A CA 1
ATOM 1319 C C . ALA A 1 175 ? -22.656 14.664 -0.211 1 91.75 175 ALA A C 1
ATOM 1321 O O . ALA A 1 175 ? -21.531 14.711 -0.707 1 91.75 175 ALA A O 1
ATOM 1322 N N . GLN A 1 176 ? -23.031 15.344 0.828 1 91.62 176 GLN A N 1
ATOM 1323 C CA . GLN A 1 176 ? -22.078 15.984 1.726 1 91.62 176 GLN A CA 1
ATOM 1324 C C . GLN A 1 176 ? -22.297 15.539 3.17 1 91.62 176 GLN A C 1
ATOM 1326 O O . GLN A 1 176 ? -23.422 15.234 3.568 1 91.62 176 GLN A O 1
ATOM 1331 N N . VAL A 1 177 ? -21.125 15.484 3.848 1 92.31 177 VAL A N 1
ATOM 1332 C CA . VAL A 1 177 ? -21.172 15.141 5.266 1 92.31 177 VAL A CA 1
ATOM 1333 C C . VAL A 1 177 ? -21.016 16.406 6.109 1 92.31 177 VAL A C 1
ATOM 1335 O O . VAL A 1 177 ? -20.047 17.141 5.953 1 92.31 177 VAL A O 1
ATOM 1338 N N . ARG A 1 178 ? -22.016 16.641 6.973 1 91.25 178 ARG A N 1
ATOM 1339 C CA . ARG A 1 178 ? -21.969 17.781 7.879 1 91.25 178 ARG A CA 1
ATOM 1340 C C . ARG A 1 178 ? -22.609 17.453 9.219 1 91.25 178 ARG A C 1
ATOM 1342 O O . ARG A 1 178 ? -23.422 16.531 9.312 1 91.25 178 ARG A O 1
ATOM 1349 N N . VAL A 1 179 ? -22.125 18.125 10.211 1 91.12 179 VAL A N 1
ATOM 1350 C CA . VAL A 1 179 ? -22.797 18.094 11.508 1 91.12 179 VAL A CA 1
ATOM 1351 C C . VAL A 1 179 ? -23.5 19.422 11.766 1 91.12 179 VAL A C 1
ATOM 1353 O O . VAL A 1 179 ? -22.875 20.484 11.688 1 91.12 179 VAL A O 1
ATOM 1356 N N . ASP A 1 180 ? -24.766 19.312 12.016 1 88.81 180 ASP A N 1
ATOM 1357 C CA . ASP A 1 180 ? -25.531 20.547 12.156 1 88.81 180 ASP A CA 1
ATOM 1358 C C . ASP A 1 180 ? -25.375 21.125 13.562 1 88.81 180 ASP A C 1
ATOM 1360 O O . ASP A 1 180 ? -24.578 20.641 14.359 1 88.81 180 ASP A O 1
ATOM 1364 N N . ASP A 1 181 ? -26.078 22.219 13.82 1 87.69 181 ASP A N 1
ATOM 1365 C CA . ASP A 1 181 ? -25.938 23 15.047 1 87.69 181 ASP A CA 1
ATOM 1366 C C . ASP A 1 181 ? -26.391 22.203 16.266 1 87.69 181 ASP A C 1
ATOM 1368 O O . ASP A 1 181 ? -26.031 22.531 17.391 1 87.69 181 ASP A O 1
ATOM 1372 N N . LEU A 1 182 ? -27.125 21.172 16.016 1 88.19 182 LEU A N 1
ATOM 1373 C CA . LEU A 1 182 ? -27.609 20.328 17.109 1 88.19 182 LEU A CA 1
ATOM 1374 C C . LEU A 1 182 ? -26.672 19.156 17.359 1 88.19 182 LEU A C 1
ATOM 1376 O O . LEU A 1 182 ? -26.938 18.312 18.219 1 88.19 182 LEU A O 1
ATOM 1380 N N . GLY A 1 183 ? -25.688 19.094 16.594 1 88 183 GLY A N 1
ATOM 1381 C CA . GLY A 1 183 ? -24.734 18 16.75 1 88 183 GLY A CA 1
ATOM 1382 C C . GLY A 1 183 ? -25.156 16.734 16.031 1 88 183 GLY A C 1
ATOM 1383 O O . GLY A 1 183 ? -24.688 15.641 16.375 1 88 183 GLY A O 1
ATOM 1384 N N . VAL A 1 184 ? -26.031 16.891 15.125 1 93.5 184 VAL A N 1
ATOM 1385 C CA . VAL A 1 184 ? -26.562 15.75 14.391 1 93.5 184 VAL A CA 1
ATOM 1386 C C . VAL A 1 184 ? -25.891 15.641 13.031 1 93.5 184 VAL A C 1
ATOM 1388 O O . VAL A 1 184 ? -25.766 16.641 12.305 1 93.5 184 VAL A O 1
ATOM 1391 N N . LEU A 1 185 ? -25.422 14.43 12.719 1 95 185 LEU A N 1
ATOM 1392 C CA . LEU A 1 185 ? -24.766 14.195 11.438 1 95 185 LEU A CA 1
ATOM 1393 C C . LEU A 1 185 ? -25.797 14.188 10.305 1 95 185 LEU A C 1
ATOM 1395 O O . LEU A 1 185 ? -26.828 13.516 10.391 1 95 185 LEU A O 1
ATOM 1399 N N . GLN A 1 186 ? -25.578 15.008 9.352 1 94.94 186 GLN A N 1
ATOM 1400 C CA . GLN A 1 186 ? -26.406 15.07 8.148 1 94.94 186 GLN A CA 1
ATOM 1401 C C . GLN A 1 186 ? -25.625 14.594 6.922 1 94.94 186 GLN A C 1
ATOM 1403 O O . GLN A 1 186 ? -24.5 15.031 6.684 1 94.94 186 GLN A O 1
ATOM 1408 N N . PHE A 1 187 ? -26.141 13.672 6.25 1 95.69 187 PHE A N 1
ATOM 1409 C CA . PHE A 1 187 ? -25.641 13.148 4.984 1 95.69 187 PHE A CA 1
ATOM 1410 C C . PHE A 1 187 ? -26.609 13.469 3.848 1 95.69 187 PHE A C 1
ATOM 1412 O O . PHE A 1 187 ? -27.516 12.68 3.549 1 95.69 187 PHE A O 1
ATOM 1419 N N . THR A 1 188 ? -26.438 14.672 3.279 1 94.69 188 THR A N 1
ATOM 1420 C CA . THR A 1 188 ? -27.469 15.172 2.367 1 94.69 188 THR A CA 1
ATOM 1421 C C . THR A 1 188 ? -26.828 15.734 1.098 1 94.69 188 THR A C 1
ATOM 1423 O O . THR A 1 188 ? -25.672 16.156 1.106 1 94.69 188 THR A O 1
ATOM 1426 N N . LYS A 1 189 ? -27.578 15.703 0.017 1 92.88 189 LYS A N 1
ATOM 1427 C CA . LYS A 1 189 ? -27.188 16.375 -1.219 1 92.88 189 LYS A CA 1
ATOM 1428 C C . LYS A 1 189 ? -27.219 17.891 -1.062 1 92.88 189 LYS A C 1
ATOM 1430 O O . LYS A 1 189 ? -27.969 18.406 -0.231 1 92.88 189 LYS A O 1
ATOM 1435 N N . PRO A 1 190 ? -26.328 18.516 -1.801 1 91.81 190 PRO A N 1
ATOM 1436 C CA . PRO A 1 190 ? -26.391 19.984 -1.731 1 91.81 190 PRO A CA 1
ATOM 1437 C C . PRO A 1 190 ? -27.766 20.531 -2.104 1 91.81 190 PRO A C 1
ATOM 1439 O O . PRO A 1 190 ? -28.422 20 -3.004 1 91.81 190 PRO A O 1
ATOM 1442 N N . LYS A 1 191 ? -28.188 21.562 -1.426 1 93.44 191 LYS A N 1
ATOM 1443 C CA . LYS A 1 191 ? -29.438 22.219 -1.772 1 93.44 191 LYS A CA 1
ATOM 1444 C C . LYS A 1 191 ? -29.359 22.875 -3.15 1 93.44 191 LYS A C 1
ATOM 1446 O O . LYS A 1 191 ? -28.359 23.484 -3.494 1 93.44 191 LYS A O 1
ATOM 1451 N N . PRO A 1 192 ? -30.391 22.688 -3.906 1 94.69 192 PRO A N 1
ATOM 1452 C CA . PRO A 1 192 ? -30.391 23.297 -5.234 1 94.69 192 PRO A CA 1
ATOM 1453 C C . PRO A 1 192 ? -30.375 24.828 -5.172 1 94.69 192 PRO A C 1
ATOM 1455 O O . PRO A 1 192 ? -31.047 25.422 -4.312 1 94.69 192 PRO A O 1
ATOM 1458 N N . ALA A 1 193 ? -29.609 25.312 -6.047 1 95 193 ALA A N 1
ATOM 1459 C CA . ALA A 1 193 ? -29.5 26.766 -6.133 1 95 193 ALA A CA 1
ATOM 1460 C C . ALA A 1 193 ? -30.844 27.406 -6.461 1 95 193 ALA A C 1
ATOM 1462 O O . ALA A 1 193 ? -31.094 28.562 -6.129 1 95 193 ALA A O 1
ATOM 1463 N N . SER A 1 194 ? -31.734 26.656 -7.07 1 93.31 194 SER A N 1
ATOM 1464 C CA . SER A 1 194 ? -33.031 27.156 -7.484 1 93.31 194 SER A CA 1
ATOM 1465 C C . SER A 1 194 ? -33.875 27.594 -6.281 1 93.31 194 SER A C 1
ATOM 1467 O O . SER A 1 194 ? -34.844 28.344 -6.43 1 93.31 194 SER A O 1
ATOM 1469 N N . SER A 1 195 ? -33.469 27.109 -5.141 1 93.31 195 SER A N 1
ATOM 1470 C CA . SER A 1 195 ? -34.219 27.453 -3.934 1 93.31 195 SER A CA 1
ATOM 1471 C C . SER A 1 195 ? -33.812 28.828 -3.414 1 93.31 195 SER A C 1
ATOM 1473 O O . SER A 1 195 ? -34.406 29.344 -2.465 1 93.31 195 SER A O 1
ATOM 1475 N N . ALA A 1 196 ? -32.812 29.391 -3.975 1 95.31 196 ALA A N 1
ATOM 1476 C CA . ALA A 1 196 ? -32.406 30.75 -3.629 1 95.31 196 ALA A CA 1
ATOM 1477 C C . ALA A 1 196 ? -33.438 31.766 -4.156 1 95.31 196 ALA A C 1
ATOM 1479 O O . ALA A 1 196 ? -34.188 31.469 -5.078 1 95.31 196 ALA A O 1
ATOM 1480 N N . PRO A 1 197 ? -33.5 32.938 -3.58 1 94.12 197 PRO A N 1
ATOM 1481 C CA . PRO A 1 197 ? -34.375 33.969 -4.109 1 94.12 197 PRO A CA 1
ATOM 1482 C C . PRO A 1 197 ? -34 34.438 -5.512 1 94.12 197 PRO A C 1
ATOM 1484 O O . PRO A 1 197 ? -32.906 34.062 -6 1 94.12 197 PRO A O 1
ATOM 1487 N N . SER A 1 198 ? -34.969 35.188 -6.051 1 93.88 198 SER A N 1
ATOM 1488 C CA . SER A 1 198 ? -34.656 35.75 -7.375 1 93.88 198 SER A CA 1
ATOM 1489 C C . SER A 1 198 ? -33.531 36.75 -7.324 1 93.88 198 SER A C 1
ATOM 1491 O O . SER A 1 198 ? -33.469 37.594 -6.402 1 93.88 198 SER A O 1
ATOM 1493 N N . PRO A 1 199 ? -32.625 36.625 -8.336 1 93.69 199 PRO A N 1
ATOM 1494 C CA . PRO A 1 199 ? -31.531 37.594 -8.375 1 93.69 199 PRO A CA 1
ATOM 1495 C C . PRO A 1 199 ? -32 39.031 -8.562 1 93.69 199 PRO A C 1
ATOM 1497 O O . PRO A 1 199 ? -31.25 40 -8.344 1 93.69 199 PRO A O 1
ATOM 1500 N N . THR A 1 200 ? -33.219 39.219 -8.953 1 92.38 200 THR A N 1
ATOM 1501 C CA . THR A 1 200 ? -33.781 40.531 -9.188 1 92.38 200 THR A CA 1
ATOM 1502 C C . THR A 1 200 ? -34.375 41.125 -7.906 1 92.38 200 THR A C 1
ATOM 1504 O O . THR A 1 200 ? -34.688 42.312 -7.84 1 92.38 200 THR A O 1
ATOM 1507 N N . THR A 1 201 ? -34.469 40.281 -6.914 1 93.06 201 THR A N 1
ATOM 1508 C CA . THR A 1 201 ? -34.969 40.719 -5.621 1 93.06 201 THR A CA 1
ATOM 1509 C C . THR A 1 201 ? -33.906 41.594 -4.926 1 93.06 201 THR A C 1
ATOM 1511 O O . THR A 1 201 ? -32.719 41.312 -4.977 1 93.06 201 THR A O 1
ATOM 1514 N N . ARG A 1 202 ? -34.375 42.625 -4.289 1 91.69 202 ARG A N 1
ATOM 1515 C CA . ARG A 1 202 ? -33.469 43.531 -3.582 1 91.69 202 ARG A CA 1
ATOM 1516 C C . ARG A 1 202 ? -32.938 42.875 -2.305 1 91.69 202 ARG A C 1
ATOM 1518 O O . ARG A 1 202 ? -33.688 42.156 -1.612 1 91.69 202 ARG A O 1
ATOM 1525 N N . ALA A 1 203 ? -31.719 43.156 -2.031 1 90.88 203 ALA A N 1
ATOM 1526 C CA . ALA A 1 203 ? -31.062 42.625 -0.84 1 90.88 203 ALA A CA 1
ATOM 1527 C C . ALA A 1 203 ? -31.797 43.062 0.427 1 90.88 203 ALA A C 1
ATOM 1529 O O . ALA A 1 203 ? -31.828 42.312 1.417 1 90.88 203 ALA A O 1
ATOM 1530 N N . ALA A 1 204 ? -32.438 44.25 0.41 1 87.38 204 ALA A N 1
ATOM 1531 C CA . ALA A 1 204 ? -33.156 44.781 1.555 1 87.38 204 ALA A CA 1
ATOM 1532 C C . ALA A 1 204 ? -34.375 43.906 1.873 1 87.38 204 ALA A C 1
ATOM 1534 O O . ALA A 1 204 ? -34.812 43.844 3.025 1 87.38 204 ALA A O 1
ATOM 1535 N N . LYS A 1 205 ? -34.844 43.25 0.864 1 88.06 205 LYS A N 1
ATOM 1536 C CA . LYS A 1 205 ? -36.062 42.438 1.027 1 88.06 205 LYS A CA 1
ATOM 1537 C C . LYS A 1 205 ? -35.688 41 1.453 1 88.06 205 LYS A C 1
ATOM 1539 O O . LYS A 1 205 ? -36.406 40.406 2.244 1 88.06 205 LYS A O 1
ATOM 1544 N N . ASN A 1 206 ? -34.688 40.594 0.928 1 91.62 206 ASN A N 1
ATOM 1545 C CA . ASN A 1 206 ? -34.219 39.25 1.252 1 91.62 206 ASN A CA 1
ATOM 1546 C C . ASN A 1 206 ? -32.719 39.188 1.48 1 91.62 206 ASN A C 1
ATOM 1548 O O . ASN A 1 206 ? -31.938 39.406 0.55 1 91.62 206 ASN A O 1
ATOM 1552 N N . PRO A 1 207 ? -32.344 38.75 2.666 1 88.31 207 PRO A N 1
ATOM 1553 C CA . PRO A 1 207 ? -30.922 38.812 3.01 1 88.31 207 PRO A CA 1
ATOM 1554 C C . PRO A 1 207 ? -30.094 37.75 2.27 1 88.31 207 PRO A C 1
ATOM 1556 O O . PRO A 1 207 ? -28.859 37.781 2.301 1 88.31 207 PRO A O 1
ATOM 1559 N N . MET A 1 208 ? -30.703 36.844 1.633 1 94.38 208 MET A N 1
ATOM 1560 C CA . MET A 1 208 ? -29.984 35.812 0.895 1 94.38 208 MET A CA 1
ATOM 1561 C C . MET A 1 208 ? -29.625 36.281 -0.511 1 94.38 208 MET A C 1
ATOM 1563 O O . MET A 1 208 ? -29.016 35.531 -1.29 1 94.38 208 MET A O 1
ATOM 1567 N N . VAL A 1 209 ? -29.969 37.5 -0.809 1 95.06 209 VAL A N 1
ATOM 1568 C CA . VAL A 1 209 ? -29.578 38.125 -2.074 1 95.06 209 VAL A CA 1
ATOM 1569 C C . VAL A 1 209 ? -28.359 39.031 -1.857 1 95.06 209 VAL A C 1
ATOM 1571 O O . VAL A 1 209 ? -28.422 39.969 -1.074 1 95.06 209 VAL A O 1
ATOM 1574 N N . LEU A 1 210 ? -27.266 38.688 -2.459 1 96.44 210 LEU A N 1
ATOM 1575 C CA . LEU A 1 210 ? -26.078 39.531 -2.486 1 96.44 210 LEU A CA 1
ATOM 1576 C C . LEU A 1 210 ? -26.141 40.5 -3.664 1 96.44 210 LEU A C 1
ATOM 1578 O O . LEU A 1 210 ? -25.984 40.094 -4.816 1 96.44 210 LEU A O 1
ATOM 1582 N N . GLU A 1 211 ? -26.312 41.688 -3.346 1 94.56 211 GLU A N 1
ATOM 1583 C CA . GLU A 1 211 ? -26.562 42.656 -4.387 1 94.56 211 GLU A CA 1
ATOM 1584 C C . GLU A 1 211 ? -25.469 43.719 -4.414 1 94.56 211 GLU A C 1
ATOM 1586 O O . GLU A 1 211 ? -25.172 44.344 -3.391 1 94.56 211 GLU A O 1
ATOM 1591 N N . TYR A 1 212 ? -24.859 43.906 -5.594 1 93.19 212 TYR A N 1
ATOM 1592 C CA . TYR A 1 212 ? -23.906 45 -5.77 1 93.19 212 TYR A CA 1
ATOM 1593 C C . TYR A 1 212 ? -24.562 46.344 -5.516 1 93.19 212 TYR A C 1
ATOM 1595 O O . TYR A 1 212 ? -25.641 46.625 -6.043 1 93.19 212 TYR A O 1
ATOM 1603 N N . GLY A 1 213 ? -23.875 47.219 -4.746 1 89.5 213 GLY A N 1
ATOM 1604 C CA . GLY A 1 213 ? -24.375 48.531 -4.445 1 89.5 213 GLY A CA 1
ATOM 1605 C C . GLY A 1 213 ? -25.172 48.594 -3.156 1 89.5 213 GLY A C 1
ATOM 1606 O O . GLY A 1 213 ? -25.625 49.688 -2.74 1 89.5 213 GLY A O 1
ATOM 1607 N N . ASP A 1 214 ? -25.406 47.5 -2.555 1 92.06 214 ASP A N 1
ATOM 1608 C CA . ASP A 1 214 ? -26.125 47.438 -1.284 1 92.06 214 ASP A CA 1
ATOM 1609 C C . ASP A 1 214 ? -25.328 46.656 -0.238 1 92.06 214 ASP A C 1
ATOM 1611 O O . ASP A 1 214 ? -24.375 47.188 0.332 1 92.06 214 ASP A O 1
ATOM 1615 N N . ASN A 1 215 ? -25.609 45.375 -0.074 1 92.38 215 ASN A N 1
ATOM 1616 C CA . ASN A 1 215 ? -24.984 44.625 1.009 1 92.38 215 ASN A CA 1
ATOM 1617 C C . ASN A 1 215 ? -23.703 43.938 0.55 1 92.38 215 ASN A C 1
ATOM 1619 O O . ASN A 1 215 ? -22.984 43.344 1.36 1 92.38 215 ASN A O 1
ATOM 1623 N N . LEU A 1 216 ? -23.422 43.938 -0.719 1 93.69 216 LEU A N 1
ATOM 1624 C CA . LEU A 1 216 ? -22.219 43.344 -1.263 1 93.69 216 LEU A CA 1
ATOM 1625 C C . LEU A 1 216 ? -21.047 44.312 -1.234 1 93.69 216 LEU A C 1
ATOM 1627 O O . LEU A 1 216 ? -21.109 45.375 -1.858 1 93.69 216 LEU A O 1
ATOM 1631 N N . LEU A 1 217 ? -20.031 44 -0.577 1 93.31 217 LEU A N 1
ATOM 1632 C CA . LEU A 1 217 ? -18.875 44.875 -0.397 1 93.31 217 LEU A CA 1
ATOM 1633 C C . LEU A 1 217 ? -17.797 44.594 -1.436 1 93.31 217 LEU A C 1
ATOM 1635 O O . LEU A 1 217 ? -17.141 45.531 -1.92 1 93.31 217 LEU A O 1
ATOM 1639 N N . SER A 1 218 ? -17.531 43.406 -1.659 1 94.94 218 SER A N 1
ATOM 1640 C CA . SER A 1 218 ? -16.547 42.938 -2.648 1 94.94 218 SER A CA 1
ATOM 1641 C C . SER A 1 218 ? -17 41.688 -3.344 1 94.94 218 SER A C 1
ATOM 1643 O O . SER A 1 218 ? -17.734 40.875 -2.764 1 94.94 218 SER A O 1
ATOM 1645 N N . LEU A 1 219 ? -16.594 41.531 -4.641 1 94.75 219 LEU A N 1
ATOM 1646 C CA . LEU A 1 219 ? -17.031 40.375 -5.406 1 94.75 219 LEU A CA 1
ATOM 1647 C C . LEU A 1 219 ? -15.961 39.938 -6.418 1 94.75 219 LEU A C 1
ATOM 1649 O O . LEU A 1 219 ? -15.398 40.812 -7.113 1 94.75 219 LEU A O 1
ATOM 1653 N N . ARG A 1 220 ? -15.625 38.781 -6.375 1 94 220 ARG A N 1
ATOM 1654 C CA . ARG A 1 220 ? -14.914 38.125 -7.461 1 94 220 ARG A CA 1
ATOM 1655 C C . ARG A 1 220 ? -15.727 36.969 -8.023 1 94 220 ARG A C 1
ATOM 1657 O O . ARG A 1 220 ? -16 36 -7.312 1 94 220 ARG A O 1
ATOM 1664 N N . ALA A 1 221 ? -16.203 37.062 -9.211 1 92.88 221 ALA A N 1
ATOM 1665 C CA . ALA A 1 221 ? -17 36.031 -9.875 1 92.88 221 ALA A CA 1
ATOM 1666 C C . ALA A 1 221 ? -16.328 35.562 -11.156 1 92.88 221 ALA A C 1
ATOM 1668 O O . ALA A 1 221 ? -15.789 36.375 -11.914 1 92.88 221 ALA A O 1
ATOM 1669 N N . VAL A 1 222 ? -16.281 34.312 -11.344 1 89.94 222 VAL A N 1
ATOM 1670 C CA . VAL A 1 222 ? -15.641 33.75 -12.523 1 89.94 222 VAL A CA 1
ATOM 1671 C C . VAL A 1 222 ? -16.578 32.719 -13.156 1 89.94 222 VAL A C 1
ATOM 1673 O O . VAL A 1 222 ? -17.219 31.922 -12.445 1 89.94 222 VAL A O 1
ATOM 1676 N N . VAL A 1 223 ? -16.844 32.75 -14.383 1 88.25 223 VAL A N 1
ATOM 1677 C CA . VAL A 1 223 ? -17.453 31.688 -15.18 1 88.25 223 VAL A CA 1
ATOM 1678 C C . VAL A 1 223 ? -16.422 31.094 -16.141 1 88.25 223 VAL A C 1
ATOM 1680 O O . VAL A 1 223 ? -15.742 31.812 -16.859 1 88.25 223 VAL A O 1
ATOM 1683 N N . THR A 1 224 ? -16.203 29.797 -16.031 1 82.88 224 THR A N 1
ATOM 1684 C CA . THR A 1 224 ? -15.164 29.188 -16.844 1 82.88 224 THR A CA 1
ATOM 1685 C C . THR A 1 224 ? -15.648 27.875 -17.453 1 82.88 224 THR A C 1
ATOM 1687 O O . THR A 1 224 ? -16.438 27.156 -16.828 1 82.88 224 THR A O 1
ATOM 1690 N N . GLY A 1 225 ? -15.234 27.609 -18.672 1 75.81 225 GLY A N 1
ATOM 1691 C CA . GLY A 1 225 ? -15.5 26.344 -19.344 1 75.81 225 GLY A CA 1
ATOM 1692 C C . GLY A 1 225 ? -14.297 25.422 -19.375 1 75.81 225 GLY A C 1
ATOM 1693 O O . GLY A 1 225 ? -14.312 24.391 -20.062 1 75.81 225 GLY A O 1
ATOM 1694 N N . ALA A 1 226 ? -13.188 25.719 -18.688 1 67.25 226 ALA A N 1
ATOM 1695 C CA . ALA A 1 226 ? -11.906 25.031 -18.812 1 67.25 226 ALA A CA 1
ATOM 1696 C C . ALA A 1 226 ? -12.016 23.594 -18.297 1 67.25 226 ALA A C 1
ATOM 1698 O O . ALA A 1 226 ? -11.445 22.672 -18.875 1 67.25 226 ALA A O 1
ATOM 1699 N N . ASP A 1 227 ? -12.648 23.359 -17.281 1 64.31 227 ASP A N 1
ATOM 1700 C CA . ASP A 1 227 ? -12.695 22.031 -16.672 1 64.31 227 ASP A CA 1
ATOM 1701 C C . ASP A 1 227 ? -13.977 21.297 -17.062 1 64.31 227 ASP A C 1
ATOM 1703 O O . ASP A 1 227 ? -14.289 20.25 -16.5 1 64.31 227 ASP A O 1
ATOM 1707 N N . GLY A 1 228 ? -14.695 21.875 -18.016 1 70.69 228 GLY A N 1
ATOM 1708 C CA . GLY A 1 228 ? -16 21.328 -18.344 1 70.69 228 GLY A CA 1
ATOM 1709 C C . GLY A 1 228 ? -15.93 20.156 -19.297 1 70.69 228 GLY A C 1
ATOM 1710 O O . GLY A 1 228 ? -14.992 20.062 -20.109 1 70.69 228 GLY A O 1
ATOM 1711 N N . SER A 1 229 ? -16.656 19.094 -18.922 1 77.56 229 SER A N 1
ATOM 1712 C CA . SER A 1 229 ? -16.875 17.969 -19.828 1 77.56 229 SER A CA 1
ATOM 1713 C C . SER A 1 229 ? -18.344 17.828 -20.203 1 77.56 229 SER A C 1
ATOM 1715 O O . SER A 1 229 ? -19.219 18.203 -19.422 1 77.56 229 SER A O 1
ATOM 1717 N N . GLY A 1 230 ? -18.484 17.359 -21.406 1 80.75 230 GLY A N 1
ATOM 1718 C CA . GLY A 1 230 ? -19.859 17.188 -21.859 1 80.75 230 GLY A CA 1
ATOM 1719 C C . GLY A 1 230 ? -20.594 16.094 -21.094 1 80.75 230 GLY A C 1
ATOM 1720 O O . GLY A 1 230 ? -21.766 16.25 -20.75 1 80.75 230 GLY A O 1
ATOM 1721 N N . ASP A 1 231 ? -19.812 15.062 -20.906 1 87.62 231 ASP A N 1
ATOM 1722 C CA . ASP A 1 231 ? -20.438 13.977 -20.141 1 87.62 231 ASP A CA 1
ATOM 1723 C C . ASP A 1 231 ? -19.391 13.219 -19.328 1 87.62 231 ASP A C 1
ATOM 1725 O O . ASP A 1 231 ? -18.188 13.383 -19.531 1 87.62 231 ASP A O 1
ATOM 1729 N N . VAL A 1 232 ? -19.969 12.562 -18.375 1 88.44 232 VAL A N 1
ATOM 1730 C CA . VAL A 1 232 ? -19.156 11.711 -17.516 1 88.44 232 VAL A CA 1
ATOM 1731 C C . VAL A 1 232 ? -19.547 10.25 -17.719 1 88.44 232 VAL A C 1
ATOM 1733 O O . VAL A 1 232 ? -20.734 9.922 -17.766 1 88.44 232 VAL A O 1
ATOM 1736 N N . GLU A 1 233 ? -18.484 9.422 -17.906 1 91.69 233 GLU A N 1
ATOM 1737 C CA . GLU A 1 233 ? -18.688 7.984 -18.031 1 91.69 233 GLU A CA 1
ATOM 1738 C C . GLU A 1 233 ? -17.984 7.227 -16.906 1 91.69 233 GLU A C 1
ATOM 1740 O O . GLU A 1 233 ? -16.797 7.445 -16.656 1 91.69 233 GLU A O 1
ATOM 1745 N N . VAL A 1 234 ? -18.766 6.441 -16.25 1 90.31 234 VAL A N 1
ATOM 1746 C CA . VAL A 1 234 ? -18.219 5.574 -15.219 1 90.31 234 VAL A CA 1
ATOM 1747 C C . VAL A 1 234 ? -18.328 4.117 -15.648 1 90.31 234 VAL A C 1
ATOM 1749 O O . VAL A 1 234 ? -19.375 3.686 -16.141 1 90.31 234 VAL A O 1
ATOM 1752 N N . ARG A 1 235 ? -17.25 3.4 -15.477 1 90.31 235 ARG A N 1
ATOM 1753 C CA . ARG A 1 235 ? -17.219 2.012 -15.922 1 90.31 235 ARG A CA 1
ATOM 1754 C C . ARG A 1 235 ? -16.938 1.067 -14.758 1 90.31 235 ARG A C 1
ATOM 1756 O O . ARG A 1 235 ? -16.344 1.467 -13.758 1 90.31 235 ARG A O 1
ATOM 1763 N N . GLY A 1 236 ? -17.5 -0.166 -14.906 1 89.06 236 GLY A N 1
ATOM 1764 C CA . GLY A 1 236 ? -17.281 -1.253 -13.961 1 89.06 236 GLY A CA 1
ATOM 1765 C C . GLY A 1 236 ? -17.406 -2.625 -14.594 1 89.06 236 GLY A C 1
ATOM 1766 O O . GLY A 1 236 ? -17.406 -2.75 -15.82 1 89.06 236 GLY A O 1
ATOM 1767 N N . TRP A 1 237 ? -17.312 -3.643 -13.773 1 88.75 237 TRP A N 1
ATOM 1768 C CA . TRP A 1 237 ? -17.375 -5.023 -14.242 1 88.75 237 TRP A CA 1
ATOM 1769 C C . TRP A 1 237 ? -18.234 -5.871 -13.305 1 88.75 237 TRP A C 1
ATOM 1771 O O . TRP A 1 237 ? -17.953 -5.945 -12.102 1 88.75 237 TRP A O 1
ATOM 1781 N N . ASN A 1 238 ? -19.234 -6.367 -13.891 1 87.94 238 ASN A N 1
ATOM 1782 C CA . ASN A 1 238 ? -20.078 -7.301 -13.141 1 87.94 238 ASN A CA 1
ATOM 1783 C C . ASN A 1 238 ? -19.516 -8.719 -13.188 1 87.94 238 ASN A C 1
ATOM 1785 O O . ASN A 1 238 ? -19.547 -9.375 -14.234 1 87.94 238 ASN A O 1
ATOM 1789 N N . VAL A 1 239 ? -19.031 -9.258 -12.133 1 85.94 239 VAL A N 1
ATOM 1790 C CA . VAL A 1 239 ? -18.375 -10.555 -12.055 1 85.94 239 VAL A CA 1
ATOM 1791 C C . VAL A 1 239 ? -19.406 -11.664 -12.211 1 85.94 239 VAL A C 1
ATOM 1793 O O . VAL A 1 239 ? -19.141 -12.695 -12.828 1 85.94 239 VAL A O 1
ATOM 1796 N N . ASP A 1 240 ? -20.641 -11.477 -11.719 1 84.06 240 ASP A N 1
ATOM 1797 C CA . ASP A 1 240 ? -21.672 -12.508 -11.734 1 84.06 240 ASP A CA 1
ATOM 1798 C C . ASP A 1 240 ? -22.156 -12.773 -13.164 1 84.06 240 ASP A C 1
ATOM 1800 O O . ASP A 1 240 ? -22.406 -13.922 -13.531 1 84.06 240 ASP A O 1
ATOM 1804 N N . THR A 1 241 ? -22.266 -11.727 -13.953 1 88.88 241 THR A N 1
ATOM 1805 C CA . THR A 1 241 ? -22.812 -11.875 -15.297 1 88.88 241 THR A CA 1
ATOM 1806 C C . THR A 1 241 ? -21.719 -11.734 -16.344 1 88.88 241 THR A C 1
ATOM 1808 O O . THR A 1 241 ? -21.984 -11.875 -17.547 1 88.88 241 THR A O 1
ATOM 1811 N N . LYS A 1 242 ? -20.578 -11.516 -15.945 1 90.75 242 LYS A N 1
ATOM 1812 C CA . LYS A 1 242 ? -19.453 -11.336 -16.859 1 90.75 242 LYS A CA 1
ATOM 1813 C C . LYS A 1 242 ? -19.781 -10.289 -17.922 1 90.75 242 LYS A C 1
ATOM 1815 O O . LYS A 1 242 ? -19.656 -10.555 -19.125 1 90.75 242 LYS A O 1
ATOM 1820 N N . THR A 1 243 ? -20.156 -9.086 -17.469 1 89.25 243 THR A N 1
ATOM 1821 C CA . THR A 1 243 ? -20.531 -8.008 -18.375 1 89.25 243 THR A CA 1
ATOM 1822 C C . THR A 1 243 ? -19.969 -6.676 -17.906 1 89.25 243 THR A C 1
ATOM 1824 O O . THR A 1 243 ? -19.781 -6.469 -16.703 1 89.25 243 THR A O 1
ATOM 1827 N N . ARG A 1 244 ? -19.797 -5.844 -18.938 1 90.56 244 ARG A N 1
ATOM 1828 C CA . ARG A 1 244 ? -19.344 -4.492 -18.625 1 90.56 244 ARG A CA 1
ATOM 1829 C C . ARG A 1 244 ? -20.484 -3.639 -18.094 1 90.56 244 ARG A C 1
ATOM 1831 O O . ARG A 1 244 ? -21.641 -3.803 -18.5 1 90.56 244 ARG A O 1
ATOM 1838 N N . LEU A 1 245 ? -20.125 -2.863 -17.094 1 91.44 245 LEU A N 1
ATOM 1839 C CA . LEU A 1 245 ? -21.047 -1.858 -16.578 1 91.44 245 LEU A CA 1
ATOM 1840 C C . LEU A 1 245 ? -20.656 -0.466 -17.062 1 91.44 245 LEU A C 1
ATOM 1842 O O . LEU A 1 245 ? -19.484 -0.088 -17.016 1 91.44 245 LEU A O 1
ATOM 1846 N N . VAL A 1 246 ? -21.578 0.22 -17.625 1 93.25 246 VAL A N 1
ATOM 1847 C CA . VAL A 1 246 ? -21.328 1.57 -18.109 1 93.25 246 VAL A CA 1
ATOM 1848 C C . VAL A 1 246 ? -22.484 2.49 -17.734 1 93.25 246 VAL A C 1
ATOM 1850 O O . VAL A 1 246 ? -23.641 2.145 -17.922 1 93.25 246 VAL A O 1
ATOM 1853 N N . ALA A 1 247 ? -22.172 3.557 -17.062 1 93.69 247 ALA A N 1
ATOM 1854 C CA . ALA A 1 247 ? -23.125 4.621 -16.766 1 93.69 247 ALA A CA 1
ATOM 1855 C C . ALA A 1 247 ? -22.625 5.965 -17.312 1 93.69 247 ALA A C 1
ATOM 1857 O O . ALA A 1 247 ? -21.469 6.324 -17.125 1 93.69 247 ALA A O 1
ATOM 1858 N N . ARG A 1 248 ? -23.531 6.652 -17.969 1 92.56 248 ARG A N 1
ATOM 1859 C CA . ARG A 1 248 ? -23.203 7.957 -18.547 1 92.56 248 ARG A CA 1
ATOM 1860 C C . ARG A 1 248 ? -24.188 9.023 -18.062 1 92.56 248 ARG A C 1
ATOM 1862 O O . ARG A 1 248 ? -25.391 8.773 -17.953 1 92.56 248 ARG A O 1
ATOM 1869 N N . GLU A 1 249 ? -23.625 10.133 -17.625 1 92.25 249 GLU A N 1
ATOM 1870 C CA . GLU A 1 249 ? -24.438 11.266 -17.188 1 92.25 249 GLU A CA 1
ATOM 1871 C C . GLU A 1 249 ? -23.938 12.57 -17.797 1 92.25 249 GLU A C 1
ATOM 1873 O O . GLU A 1 249 ? -22.719 12.789 -17.906 1 92.25 249 GLU A O 1
ATOM 1878 N N . GLN A 1 250 ? -24.922 13.43 -18.234 1 87.25 250 GLN A N 1
ATOM 1879 C CA . GLN A 1 250 ? -24.562 14.742 -18.766 1 87.25 250 GLN A CA 1
ATOM 1880 C C . GLN A 1 250 ? -24.062 15.656 -17.641 1 87.25 250 GLN A C 1
ATOM 1882 O O . GLN A 1 250 ? -24.594 15.641 -16.531 1 87.25 250 GLN A O 1
ATOM 1887 N N . SER A 1 251 ? -22.938 16.328 -17.906 1 81.94 251 SER A N 1
ATOM 1888 C CA . SER A 1 251 ? -22.328 17.156 -16.875 1 81.94 251 SER A CA 1
ATOM 1889 C C . SER A 1 251 ? -22.25 18.609 -17.312 1 81.94 251 SER A C 1
ATOM 1891 O O . SER A 1 251 ? -21.297 19.328 -16.969 1 81.94 251 SER A O 1
ATOM 1893 N N . VAL A 1 252 ? -23.25 19.062 -17.938 1 81.38 252 VAL A N 1
ATOM 1894 C CA . VAL A 1 252 ? -23.219 20.438 -18.453 1 81.38 252 VAL A CA 1
ATOM 1895 C C . VAL A 1 252 ? -23.953 21.359 -17.5 1 81.38 252 VAL A C 1
ATOM 1897 O O . VAL A 1 252 ? -23.422 22.391 -17.062 1 81.38 252 VAL A O 1
ATOM 1900 N N . ARG A 1 253 ? -25.125 20.953 -17.125 1 84.44 253 ARG A N 1
ATOM 1901 C CA . ARG A 1 253 ? -25.953 21.812 -16.266 1 84.44 253 ARG A CA 1
ATOM 1902 C C . ARG A 1 253 ? -25.797 21.422 -14.805 1 84.44 253 ARG A C 1
ATOM 1904 O O . ARG A 1 253 ? -25.844 20.25 -14.453 1 84.44 253 ARG A O 1
ATOM 1911 N N . SER A 1 254 ? -25.578 22.422 -14.031 1 89.69 254 SER A N 1
ATOM 1912 C CA . SER A 1 254 ? -25.453 22.234 -12.594 1 89.69 254 SER A CA 1
ATOM 1913 C C . SER A 1 254 ? -26.734 22.625 -11.867 1 89.69 254 SER A C 1
ATOM 1915 O O . SER A 1 254 ? -27.469 23.516 -12.328 1 89.69 254 SER A O 1
ATOM 1917 N N . THR A 1 255 ? -26.984 21.953 -10.805 1 90.69 255 THR A N 1
ATOM 1918 C CA . THR A 1 255 ? -28.125 22.312 -9.969 1 90.69 255 THR A CA 1
ATOM 1919 C C . THR A 1 255 ? -27.703 23.234 -8.844 1 90.69 255 THR A C 1
ATOM 1921 O O . THR A 1 255 ? -28.547 23.844 -8.172 1 90.69 255 THR A O 1
ATOM 1924 N N . THR A 1 256 ? -26.438 23.422 -8.633 1 92.19 256 THR A N 1
ATOM 1925 C CA . THR A 1 256 ? -25.953 24.219 -7.504 1 92.19 256 THR A CA 1
ATOM 1926 C C . THR A 1 256 ? -25.312 25.5 -7.984 1 92.19 256 THR A C 1
ATOM 1928 O O . THR A 1 256 ? -25.109 26.438 -7.199 1 92.19 256 THR A O 1
ATOM 1931 N N . VAL A 1 257 ? -24.906 25.594 -9.211 1 91.06 257 VAL A N 1
ATOM 1932 C CA . VAL A 1 257 ? -24.297 26.781 -9.805 1 91.06 257 VAL A CA 1
ATOM 1933 C C . VAL A 1 257 ? -25.047 27.156 -11.086 1 91.06 257 VAL A C 1
ATOM 1935 O O . VAL A 1 257 ? -24.875 26.516 -12.125 1 91.06 257 VAL A O 1
ATOM 1938 N N . ILE A 1 258 ? -25.844 28.219 -10.984 1 92.94 258 ILE A N 1
ATOM 1939 C CA . ILE A 1 258 ? -26.688 28.625 -12.102 1 92.94 258 ILE A CA 1
ATOM 1940 C C . ILE A 1 258 ? -26.469 30.109 -12.383 1 92.94 258 ILE A C 1
ATOM 1942 O O . ILE A 1 258 ? -27.328 30.938 -12.039 1 92.94 258 ILE A O 1
ATOM 1946 N N . PRO A 1 259 ? -25.344 30.359 -13.023 1 92.12 259 PRO A N 1
ATOM 1947 C CA . PRO A 1 259 ? -25.125 31.75 -13.414 1 92.12 259 PRO A CA 1
ATOM 1948 C C . PRO A 1 259 ? -26.047 32.219 -14.539 1 92.12 259 PRO A C 1
ATOM 1950 O O . PRO A 1 259 ? -26.875 31.422 -15.016 1 92.12 259 PRO A O 1
ATOM 1953 N N . GLY A 1 260 ? -25.953 33.469 -14.859 1 89.62 260 GLY A N 1
ATOM 1954 C CA . GLY A 1 260 ? -26.734 34 -15.953 1 89.62 260 GLY A CA 1
ATOM 1955 C C . GLY A 1 260 ? -26.344 33.469 -17.312 1 89.62 260 GLY A C 1
ATOM 1956 O O . GLY A 1 260 ? -27.203 33.188 -18.141 1 89.62 260 GLY A O 1
ATOM 1957 N N . MET A 1 261 ? -25.109 33.344 -17.406 1 87.69 261 MET A N 1
ATOM 1958 C CA . MET A 1 261 ? -24.641 32.688 -18.641 1 87.69 261 MET A CA 1
ATOM 1959 C C . MET A 1 261 ? -24.875 31.203 -18.594 1 87.69 261 MET A C 1
ATOM 1961 O O . MET A 1 261 ? -24.547 30.531 -17.609 1 87.69 261 MET A O 1
ATOM 1965 N N . SER A 1 262 ? -25.438 30.766 -19.672 1 84.56 262 SER A N 1
ATOM 1966 C CA . SER A 1 262 ? -25.734 29.344 -19.734 1 84.56 262 SER A CA 1
ATOM 1967 C C . SER A 1 262 ? -24.453 28.531 -19.969 1 84.56 262 SER A C 1
ATOM 1969 O O . SER A 1 262 ? -23.625 28.891 -20.797 1 84.56 262 SER A O 1
ATOM 1971 N N . PRO A 1 263 ? -24.344 27.469 -19.281 1 83.44 263 PRO A N 1
ATOM 1972 C CA . PRO A 1 263 ? -23.156 26.625 -19.484 1 83.44 263 PRO A CA 1
ATOM 1973 C C . PRO A 1 263 ? -23.109 26 -20.859 1 83.44 263 PRO A C 1
ATOM 1975 O O . PRO A 1 263 ? -22.062 25.531 -21.312 1 83.44 263 PRO A O 1
ATOM 1978 N N . THR A 1 264 ? -24.172 25.938 -21.516 1 78.44 264 THR A N 1
ATOM 1979 C CA . THR A 1 264 ? -24.219 25.375 -22.859 1 78.44 264 THR A CA 1
ATOM 1980 C C . THR A 1 264 ? -23.375 26.203 -23.828 1 78.44 264 THR A C 1
ATOM 1982 O O . THR A 1 264 ? -22.906 25.703 -24.844 1 78.44 264 THR A O 1
ATOM 1985 N N . VAL A 1 265 ? -23.312 27.453 -23.453 1 79.25 265 VAL A N 1
ATOM 1986 C CA . VAL A 1 265 ? -22.484 28.328 -24.281 1 79.25 265 VAL A CA 1
ATOM 1987 C C . VAL A 1 265 ? -21.047 27.828 -24.281 1 79.25 265 VAL A C 1
ATOM 1989 O O . VAL A 1 265 ? -20.391 27.75 -25.328 1 79.25 265 VAL A O 1
ATOM 1992 N N . ALA A 1 266 ? -20.547 27.562 -23.109 1 74.38 266 ALA A N 1
ATOM 1993 C CA . ALA A 1 266 ? -19.188 27.062 -22.984 1 74.38 266 ALA A CA 1
ATOM 1994 C C . ALA A 1 266 ? -19.031 25.703 -23.672 1 74.38 266 ALA A C 1
ATOM 1996 O O . ALA A 1 266 ? -18.031 25.453 -24.328 1 74.38 266 ALA A O 1
ATOM 1997 N N . ALA A 1 267 ? -19.984 24.859 -23.531 1 72.75 267 ALA A N 1
ATOM 1998 C CA . ALA A 1 267 ? -19.953 23.531 -24.141 1 72.75 267 ALA A CA 1
ATOM 1999 C C . ALA A 1 267 ? -19.953 23.625 -25.672 1 72.75 267 ALA A C 1
ATOM 2001 O O . ALA A 1 267 ? -19.312 22.828 -26.344 1 72.75 267 ALA A O 1
ATOM 2002 N N . GLY A 1 268 ? -20.703 24.562 -26.156 1 72.31 268 GLY A N 1
ATOM 2003 C CA . GLY A 1 268 ? -20.75 24.781 -27.594 1 72.31 268 GLY A CA 1
ATOM 2004 C C . GLY A 1 268 ? -19.453 25.328 -28.156 1 72.31 268 GLY A C 1
ATOM 2005 O O . GLY A 1 268 ? -19.062 24.984 -29.281 1 72.31 268 GLY A O 1
ATOM 2006 N N . ALA A 1 269 ? -18.859 25.984 -27.375 1 76.06 269 ALA A N 1
ATOM 2007 C CA . ALA A 1 269 ? -17.641 26.672 -27.844 1 76.06 269 ALA A CA 1
ATOM 2008 C C . ALA A 1 269 ? -16.453 25.703 -27.859 1 76.06 269 ALA A C 1
ATOM 2010 O O . ALA A 1 269 ? -15.617 25.781 -28.766 1 76.06 269 ALA A O 1
ATOM 2011 N N . PHE A 1 270 ? -16.234 24.922 -26.969 1 73.88 270 PHE A N 1
ATOM 2012 C CA . PHE A 1 270 ? -15.016 24.141 -26.844 1 73.88 270 PHE A CA 1
ATOM 2013 C C . PHE A 1 270 ? -15.281 22.672 -27.156 1 73.88 270 PHE A C 1
ATOM 2015 O O . PHE A 1 270 ? -14.359 21.859 -27.172 1 73.88 270 PHE A O 1
ATOM 2022 N N . GLY A 1 271 ? -16.359 22.297 -27.703 1 61.06 271 GLY A N 1
ATOM 2023 C CA . GLY A 1 271 ? -16.703 20.953 -28.125 1 61.06 271 GLY A CA 1
ATOM 2024 C C . GLY A 1 271 ? -17.328 20.125 -27.031 1 61.06 271 GLY A C 1
ATOM 2025 O O . GLY A 1 271 ? -16.781 20.016 -25.922 1 61.06 271 GLY A O 1
ATOM 2026 N N . ALA A 1 272 ? -18.609 19.859 -27.125 1 60.09 272 ALA A N 1
ATOM 2027 C CA . ALA A 1 272 ? -19.484 19.094 -26.234 1 60.09 272 ALA A CA 1
ATOM 2028 C C . ALA A 1 272 ? -19.016 17.641 -26.125 1 60.09 272 ALA A C 1
ATOM 2030 O O . ALA A 1 272 ? -19.594 16.844 -25.375 1 60.09 272 ALA A O 1
ATOM 2031 N N . LYS A 1 273 ? -17.844 17.375 -26.688 1 64.94 273 LYS A N 1
ATOM 2032 C CA . LYS A 1 273 ? -17.609 15.945 -26.844 1 64.94 273 LYS A CA 1
ATOM 2033 C C . LYS A 1 273 ? -16.578 15.445 -25.844 1 64.94 273 LYS A C 1
ATOM 2035 O O . LYS A 1 273 ? -16.328 14.242 -25.734 1 64.94 273 LYS A O 1
ATOM 2040 N N . ALA A 1 274 ? -16.172 16.391 -25.078 1 78.62 274 ALA A N 1
ATOM 2041 C CA . ALA A 1 274 ? -15.164 15.891 -24.141 1 78.62 274 ALA A CA 1
ATOM 2042 C C . ALA A 1 274 ? -15.805 15.047 -23.047 1 78.62 274 ALA A C 1
ATOM 2044 O O . ALA A 1 274 ? -16.828 15.422 -22.484 1 78.62 274 ALA A O 1
ATOM 2045 N N . ARG A 1 275 ? -15.305 13.812 -22.922 1 82.31 275 ARG A N 1
ATOM 2046 C CA . ARG A 1 275 ? -15.812 12.875 -21.922 1 82.31 275 ARG A CA 1
ATOM 2047 C C . ARG A 1 275 ? -14.781 12.617 -20.828 1 82.31 275 ARG A C 1
ATOM 2049 O O . ARG A 1 275 ? -13.594 12.484 -21.109 1 82.31 275 ARG A O 1
ATOM 2056 N N . THR A 1 276 ? -15.312 12.758 -19.656 1 81.44 276 THR A N 1
ATOM 2057 C CA . THR A 1 276 ? -14.5 12.328 -18.516 1 81.44 276 THR A CA 1
ATOM 2058 C C . THR A 1 276 ? -14.844 10.898 -18.125 1 81.44 276 THR A C 1
ATOM 2060 O O . THR A 1 276 ? -16 10.586 -17.844 1 81.44 276 THR A O 1
ATOM 2063 N N . THR A 1 277 ? -13.852 10.008 -18.156 1 82.06 277 THR A N 1
ATOM 2064 C CA . THR A 1 277 ? -14.078 8.609 -17.812 1 82.06 277 THR A CA 1
ATOM 2065 C C . THR A 1 277 ? -13.484 8.281 -16.453 1 82.06 277 THR A C 1
ATOM 2067 O O . THR A 1 277 ? -12.344 8.625 -16.156 1 82.06 277 THR A O 1
ATOM 2070 N N . VAL A 1 278 ? -14.297 7.723 -15.609 1 79.69 278 VAL A N 1
ATOM 2071 C CA . VAL A 1 278 ? -13.875 7.246 -14.297 1 79.69 278 VAL A CA 1
ATOM 2072 C C . VAL A 1 278 ? -13.789 5.719 -14.305 1 79.69 278 VAL A C 1
ATOM 2074 O O . VAL A 1 278 ? -14.797 5.035 -14.461 1 79.69 278 VAL A O 1
ATOM 2077 N N . ALA A 1 279 ? -12.57 5.195 -14.148 1 73.5 279 ALA A N 1
ATOM 2078 C CA . ALA A 1 279 ? -12.359 3.754 -14.195 1 73.5 279 ALA A CA 1
ATOM 2079 C C . ALA A 1 279 ? -11.383 3.303 -13.109 1 73.5 279 ALA A C 1
ATOM 2081 O O . ALA A 1 279 ? -10.773 2.232 -13.219 1 73.5 279 ALA A O 1
ATOM 2082 N N . ASP A 1 280 ? -11.25 3.971 -12.008 1 74.69 280 ASP A N 1
ATOM 2083 C CA . ASP A 1 280 ? -10.211 3.682 -11.031 1 74.69 280 ASP A CA 1
ATOM 2084 C C . ASP A 1 280 ? -10.742 2.809 -9.898 1 74.69 280 ASP A C 1
ATOM 2086 O O . ASP A 1 280 ? -9.984 2.391 -9.016 1 74.69 280 ASP A O 1
ATOM 2090 N N . THR A 1 281 ? -11.992 2.604 -9.883 1 79.69 281 THR A N 1
ATOM 2091 C CA . THR A 1 281 ? -12.625 1.764 -8.867 1 79.69 281 THR A CA 1
ATOM 2092 C C . THR A 1 281 ? -13.438 0.651 -9.516 1 79.69 281 THR A C 1
ATOM 2094 O O . THR A 1 281 ? -14.156 0.888 -10.492 1 79.69 281 THR A O 1
ATOM 2097 N N . PRO A 1 282 ? -13.312 -0.537 -9.062 1 84.25 282 PRO A N 1
ATOM 2098 C CA . PRO A 1 282 ? -14.055 -1.656 -9.648 1 84.25 282 PRO A CA 1
ATOM 2099 C C . PRO A 1 282 ? -15.477 -1.764 -9.117 1 84.25 282 PRO A C 1
ATOM 2101 O O . PRO A 1 282 ? -15.766 -2.619 -8.281 1 84.25 282 PRO A O 1
ATOM 2104 N N . TYR A 1 283 ? -16.312 -1.02 -9.719 1 87.5 283 TYR A N 1
ATOM 2105 C CA . TYR A 1 283 ? -17.719 -1.111 -9.352 1 87.5 283 TYR A CA 1
ATOM 2106 C C . TYR A 1 283 ? -18.328 -2.422 -9.836 1 87.5 283 TYR A C 1
ATOM 2108 O O . TYR A 1 283 ? -18.016 -2.893 -10.93 1 87.5 283 TYR A O 1
ATOM 2116 N N . ARG A 1 284 ? -19.25 -3 -9 1 88.94 284 ARG A N 1
ATOM 2117 C CA . ARG A 1 284 ? -19.719 -4.359 -9.25 1 88.94 284 ARG A CA 1
ATOM 2118 C C . ARG A 1 284 ? -21.172 -4.367 -9.695 1 88.94 284 ARG A C 1
ATOM 2120 O O . ARG A 1 284 ? -21.672 -5.375 -10.219 1 88.94 284 ARG A O 1
ATOM 2127 N N . THR A 1 285 ? -21.922 -3.258 -9.508 1 90 285 THR A N 1
ATOM 2128 C CA . THR A 1 285 ? -23.344 -3.203 -9.867 1 90 285 THR A CA 1
ATOM 2129 C C . THR A 1 285 ? -23.641 -1.948 -10.688 1 90 285 THR A C 1
ATOM 2131 O O . THR A 1 285 ? -22.906 -0.959 -10.609 1 90 285 THR A O 1
ATOM 2134 N N . GLN A 1 286 ? -24.734 -2.066 -11.453 1 91 286 GLN A N 1
ATOM 2135 C CA . GLN A 1 286 ? -25.156 -0.924 -12.25 1 91 286 GLN A CA 1
ATOM 2136 C C . GLN A 1 286 ? -25.609 0.23 -11.359 1 91 286 GLN A C 1
ATOM 2138 O O . GLN A 1 286 ? -25.391 1.398 -11.695 1 91 286 GLN A O 1
ATOM 2143 N N . ALA A 1 287 ? -26.203 -0.121 -10.258 1 90.69 287 ALA A N 1
ATOM 2144 C CA . ALA A 1 287 ? -26.672 0.901 -9.328 1 90.69 287 ALA A CA 1
ATOM 2145 C C . ALA A 1 287 ? -25.516 1.749 -8.805 1 90.69 287 ALA A C 1
ATOM 2147 O O . ALA A 1 287 ? -25.609 2.979 -8.781 1 90.69 287 ALA A O 1
ATOM 2148 N N . GLU A 1 288 ? -24.453 1.076 -8.414 1 90.06 288 GLU A N 1
ATOM 2149 C CA . GLU A 1 288 ? -23.266 1.789 -7.957 1 90.06 288 GLU A CA 1
ATOM 2150 C C . GLU A 1 288 ? -22.688 2.666 -9.062 1 90.06 288 GLU A C 1
ATOM 2152 O O . GLU A 1 288 ? -22.359 3.832 -8.828 1 90.06 288 GLU A O 1
ATOM 2157 N N . THR A 1 289 ? -22.547 2.135 -10.203 1 90.88 289 THR A N 1
ATOM 2158 C CA . THR A 1 289 ? -21.969 2.834 -11.352 1 90.88 289 THR A CA 1
ATOM 2159 C C . THR A 1 289 ? -22.797 4.078 -11.688 1 90.88 289 THR A C 1
ATOM 2161 O O . THR A 1 289 ? -22.234 5.148 -11.922 1 90.88 289 THR A O 1
ATOM 2164 N N . THR A 1 290 ? -24.047 3.939 -11.68 1 92.56 290 THR A N 1
ATOM 2165 C CA . THR A 1 290 ? -24.938 5.051 -11.992 1 92.56 290 THR A CA 1
ATOM 2166 C C . THR A 1 290 ? -24.844 6.137 -10.93 1 92.56 290 THR A C 1
ATOM 2168 O O . THR A 1 290 ? -24.828 7.328 -11.25 1 92.56 290 THR A O 1
ATOM 2171 N N . ALA A 1 291 ? -24.844 5.715 -9.703 1 90.94 291 ALA A N 1
ATOM 2172 C CA . ALA A 1 291 ? -24.75 6.676 -8.609 1 90.94 291 ALA A CA 1
ATOM 2173 C C . ALA A 1 291 ? -23.484 7.512 -8.719 1 90.94 291 ALA A C 1
ATOM 2175 O O . ALA A 1 291 ? -23.516 8.734 -8.562 1 90.94 291 ALA A O 1
ATOM 2176 N N . VAL A 1 292 ? -22.375 6.859 -8.977 1 89.44 292 VAL A N 1
ATOM 2177 C CA . VAL A 1 292 ? -21.094 7.547 -9.078 1 89.44 292 VAL A CA 1
ATOM 2178 C C . VAL A 1 292 ? -21.094 8.461 -10.297 1 89.44 292 VAL A C 1
ATOM 2180 O O . VAL A 1 292 ? -20.562 9.578 -10.242 1 89.44 292 VAL A O 1
ATOM 2183 N N . ALA A 1 293 ? -21.594 8.023 -11.383 1 91.69 293 ALA A N 1
ATOM 2184 C CA . ALA A 1 293 ? -21.672 8.859 -12.578 1 91.69 293 ALA A CA 1
ATOM 2185 C C . ALA A 1 293 ? -22.438 10.156 -12.289 1 91.69 293 ALA A C 1
ATOM 2187 O O . ALA A 1 293 ? -22.016 11.234 -12.711 1 91.69 293 ALA A O 1
ATOM 2188 N N . GLY A 1 294 ? -23.531 10.016 -11.602 1 90.94 294 GLY A N 1
ATOM 2189 C CA . GLY A 1 294 ? -24.297 11.188 -11.219 1 90.94 294 GLY A CA 1
ATOM 2190 C C . GLY A 1 294 ? -23.531 12.141 -10.32 1 90.94 294 GLY A C 1
ATOM 2191 O O . GLY A 1 294 ? -23.578 13.359 -10.508 1 90.94 294 GLY A O 1
ATOM 2192 N N . ALA A 1 295 ? -22.906 11.555 -9.398 1 89.31 295 ALA A N 1
ATOM 2193 C CA . ALA A 1 295 ? -22.156 12.359 -8.445 1 89.31 295 ALA A CA 1
ATOM 2194 C C . ALA A 1 295 ? -21.016 13.102 -9.141 1 89.31 295 ALA A C 1
ATOM 2196 O O . ALA A 1 295 ? -20.812 14.297 -8.914 1 89.31 295 ALA A O 1
ATOM 2197 N N . VAL A 1 296 ? -20.266 12.414 -9.969 1 86.81 296 VAL A N 1
ATOM 2198 C CA . VAL A 1 296 ? -19.141 13.016 -10.664 1 86.81 296 VAL A CA 1
ATOM 2199 C C . VAL A 1 296 ? -19.641 14.07 -11.648 1 86.81 296 VAL A C 1
ATOM 2201 O O . VAL A 1 296 ? -19.047 15.148 -11.773 1 86.81 296 VAL A O 1
ATOM 2204 N N . ALA A 1 297 ? -20.688 13.805 -12.32 1 89.44 297 ALA A N 1
ATOM 2205 C CA . ALA A 1 297 ? -21.266 14.773 -13.242 1 89.44 297 ALA A CA 1
ATOM 2206 C C . ALA A 1 297 ? -21.656 16.047 -12.516 1 89.44 297 ALA A C 1
ATOM 2208 O O . ALA A 1 297 ? -21.438 17.156 -13.016 1 89.44 297 ALA A O 1
ATOM 2209 N N . ALA A 1 298 ? -22.281 15.836 -11.367 1 88.5 298 ALA A N 1
ATOM 2210 C CA . ALA A 1 298 ? -22.688 16.984 -10.562 1 88.5 298 ALA A CA 1
ATOM 2211 C C . ALA A 1 298 ? -21.469 17.812 -10.156 1 88.5 298 ALA A C 1
ATOM 2213 O O . ALA A 1 298 ? -21.516 19.047 -10.172 1 88.5 298 ALA A O 1
ATOM 2214 N N . SER A 1 299 ? -20.406 17.172 -9.773 1 85.75 299 SER A N 1
ATOM 2215 C CA . SER A 1 299 ? -19.188 17.859 -9.383 1 85.75 299 SER A CA 1
ATOM 2216 C C . SER A 1 299 ? -18.578 18.609 -10.555 1 85.75 299 SER A C 1
ATOM 2218 O O . SER A 1 299 ? -18.172 19.766 -10.422 1 85.75 299 SER A O 1
ATOM 2220 N N . VAL A 1 300 ? -18.562 17.984 -11.688 1 83.81 300 VAL A N 1
ATOM 2221 C CA . VAL A 1 300 ? -17.969 18.578 -12.883 1 83.81 300 VAL A CA 1
ATOM 2222 C C . VAL A 1 300 ? -18.797 19.797 -13.305 1 83.81 300 VAL A C 1
ATOM 2224 O O . VAL A 1 300 ? -18.234 20.859 -13.602 1 83.81 300 VAL A O 1
ATOM 2227 N N . SER A 1 301 ? -20.031 19.672 -13.312 1 87.25 301 SER A N 1
ATOM 2228 C CA . SER A 1 301 ? -20.906 20.75 -13.773 1 87.25 301 SER A CA 1
ATOM 2229 C C . SER A 1 301 ? -20.844 21.938 -12.82 1 87.25 301 SER A C 1
ATOM 2231 O O . SER A 1 301 ? -21.016 23.094 -13.242 1 87.25 301 SER A O 1
ATOM 2233 N N . SER A 1 302 ? -20.641 21.688 -11.562 1 88.38 302 SER A N 1
ATOM 2234 C CA . SER A 1 302 ? -20.594 22.766 -10.578 1 88.38 302 SER A CA 1
ATOM 2235 C C . SER A 1 302 ? -19.359 23.625 -10.766 1 88.38 302 SER A C 1
ATOM 2237 O O . SER A 1 302 ? -19.281 24.75 -10.258 1 88.38 302 SER A O 1
ATOM 2239 N N . GLY A 1 303 ? -18.391 23.125 -11.492 1 83.81 303 GLY A N 1
ATOM 2240 C CA . GLY A 1 303 ? -17.156 23.859 -11.727 1 83.81 303 GLY A CA 1
ATOM 2241 C C . GLY A 1 303 ? -17.312 24.984 -12.742 1 83.81 303 GLY A C 1
ATOM 2242 O O . GLY A 1 303 ? -16.375 25.75 -12.977 1 83.81 303 GLY A O 1
ATOM 2243 N N . PHE A 1 304 ? -18.453 25.219 -13.281 1 86.44 304 PHE A N 1
ATOM 2244 C CA . PHE A 1 304 ? -18.703 26.219 -14.32 1 86.44 304 PHE A CA 1
ATOM 2245 C C . PHE A 1 304 ? -18.609 27.625 -13.75 1 86.44 304 PHE A C 1
ATOM 2247 O O . PHE A 1 304 ? -18.266 28.562 -14.453 1 86.44 304 PHE A O 1
ATOM 2254 N N . GLY A 1 305 ? -18.891 27.719 -12.5 1 88.81 305 GLY A N 1
ATOM 2255 C CA . GLY A 1 305 ? -18.875 29.031 -11.875 1 88.81 305 GLY A CA 1
ATOM 2256 C C . GLY A 1 305 ? -18.25 29.047 -10.492 1 88.81 305 GLY A C 1
ATOM 2257 O O . GLY A 1 305 ? -18.422 28.094 -9.727 1 88.81 305 GLY A O 1
ATOM 2258 N N . GLU A 1 306 ? -17.562 30.078 -10.195 1 90.44 306 GLU A N 1
ATOM 2259 C CA . GLU A 1 306 ? -16.969 30.297 -8.875 1 90.44 306 GLU A CA 1
ATOM 2260 C C . GLU A 1 306 ? -17.219 31.719 -8.391 1 90.44 306 GLU A C 1
ATOM 2262 O O . GLU A 1 306 ? -17.219 32.656 -9.188 1 90.44 306 GLU A O 1
ATOM 2267 N N . ILE A 1 307 ? -17.5 31.812 -7.121 1 93.94 307 ILE A N 1
ATOM 2268 C CA . ILE A 1 307 ? -17.797 33.125 -6.551 1 93.94 307 ILE A CA 1
ATOM 2269 C C . ILE A 1 307 ? -17.062 33.281 -5.223 1 93.94 307 ILE A C 1
ATOM 2271 O O . ILE A 1 307 ? -16.953 32.344 -4.445 1 93.94 307 ILE A O 1
ATOM 2275 N N . GLU A 1 308 ? -16.484 34.375 -5.004 1 94.44 308 GLU A N 1
ATOM 2276 C CA . GLU A 1 308 ? -16.062 34.875 -3.701 1 94.44 308 GLU A CA 1
ATOM 2277 C C . GLU A 1 308 ? -16.656 36.25 -3.414 1 94.44 308 GLU A C 1
ATOM 2279 O O . GLU A 1 308 ? -16.266 37.25 -4.023 1 94.44 308 GLU A O 1
ATOM 2284 N N . ALA A 1 309 ? -17.594 36.312 -2.516 1 96.19 309 ALA A N 1
ATOM 2285 C CA . ALA A 1 309 ? -18.359 37.531 -2.236 1 96.19 309 ALA A CA 1
ATOM 2286 C C . ALA A 1 309 ? -18.25 37.906 -0.765 1 96.19 309 ALA A C 1
ATOM 2288 O O . ALA A 1 309 ? -18.531 37.094 0.12 1 96.19 309 ALA A O 1
ATOM 2289 N N . VAL A 1 310 ? -17.781 39.094 -0.488 1 95.69 310 VAL A N 1
ATOM 2290 C CA . VAL A 1 310 ? -17.797 39.656 0.866 1 95.69 310 VAL A CA 1
ATOM 2291 C C . VAL A 1 310 ? -19.016 40.562 1.06 1 95.69 310 VAL A C 1
ATOM 2293 O O . VAL A 1 310 ? -19.203 41.531 0.322 1 95.69 310 VAL A O 1
ATOM 2296 N N . ALA A 1 311 ? -19.891 40.25 1.98 1 95.56 311 ALA A N 1
ATOM 2297 C CA . ALA A 1 311 ? -21.109 40.969 2.252 1 95.56 311 ALA A CA 1
ATOM 2298 C C . ALA A 1 311 ? -21.156 41.469 3.697 1 95.56 311 ALA A C 1
ATOM 2300 O O . ALA A 1 311 ? -20.297 41.094 4.508 1 95.56 311 ALA A O 1
ATOM 2301 N N . VAL A 1 312 ? -22.109 42.375 3.936 1 93 312 VAL A N 1
ATOM 2302 C CA . VAL A 1 312 ? -22.406 42.75 5.312 1 93 312 VAL A CA 1
ATOM 2303 C C . VAL A 1 312 ? -22.812 41.531 6.117 1 93 312 VAL A C 1
ATOM 2305 O O . VAL A 1 312 ? -23.531 40.656 5.605 1 93 312 VAL A O 1
ATOM 2308 N N . GLY A 1 313 ? -22.359 41.5 7.352 1 93.38 313 GLY A N 1
ATOM 2309 C CA . GLY A 1 313 ? -22.516 40.312 8.188 1 93.38 313 GLY A CA 1
ATOM 2310 C C . GLY A 1 313 ? -23.953 39.844 8.273 1 93.38 313 GLY A C 1
ATOM 2311 O O . GLY A 1 313 ? -24.859 40.625 8.562 1 93.38 313 GLY A O 1
ATOM 2312 N N . ASN A 1 314 ? -24.203 38.562 7.973 1 92.25 314 ASN A N 1
ATOM 2313 C CA . ASN A 1 314 ? -25.484 37.844 8.062 1 92.25 314 ASN A CA 1
ATOM 2314 C C . ASN A 1 314 ? -25.297 36.406 8.461 1 92.25 314 ASN A C 1
ATOM 2316 O O . ASN A 1 314 ? -24.75 35.594 7.699 1 92.25 314 ASN A O 1
ATOM 2320 N N . PRO A 1 315 ? -25.781 36.031 9.648 1 92.75 315 PRO A N 1
ATOM 2321 C CA . PRO A 1 315 ? -25.578 34.656 10.141 1 92.75 315 PRO A CA 1
ATOM 2322 C C . PRO A 1 315 ? -26.344 33.625 9.32 1 92.75 315 PRO A C 1
ATOM 2324 O O . PRO A 1 315 ? -26.094 32.406 9.477 1 92.75 315 PRO A O 1
ATOM 2327 N N . GLN A 1 316 ? -27.234 34 8.43 1 92.31 316 GLN A N 1
ATOM 2328 C CA . GLN A 1 316 ? -27.984 33.062 7.613 1 92.31 316 GLN A CA 1
ATOM 2329 C C . GLN A 1 316 ? -27.172 32.625 6.402 1 92.31 316 GLN A C 1
ATOM 2331 O O . GLN A 1 316 ? -27.531 31.625 5.758 1 92.31 316 GLN A O 1
ATOM 2336 N N . LEU A 1 317 ? -26.156 33.406 6.066 1 94.88 317 LEU A N 1
ATOM 2337 C CA . LEU A 1 317 ? -25.25 32.969 5.012 1 94.88 317 LEU A CA 1
ATOM 2338 C C . LEU A 1 317 ? -24.344 31.844 5.5 1 94.88 317 LEU A C 1
ATOM 2340 O O . LEU A 1 317 ? -23.328 32.094 6.148 1 94.88 317 LEU A O 1
ATOM 2344 N N . ARG A 1 318 ? -24.734 30.688 5.199 1 94.31 318 ARG A N 1
ATOM 2345 C CA . ARG A 1 318 ? -24.047 29.5 5.691 1 94.31 318 ARG A CA 1
ATOM 2346 C C . ARG A 1 318 ? -23.562 28.625 4.535 1 94.31 318 ARG A C 1
ATOM 2348 O O . ARG A 1 318 ? -24.078 28.734 3.416 1 94.31 318 ARG A O 1
ATOM 2355 N N . ALA A 1 319 ? -22.562 27.812 4.902 1 92.88 319 ALA A N 1
ATOM 2356 C CA . ALA A 1 319 ? -22.156 26.812 3.914 1 92.88 319 ALA A CA 1
ATOM 2357 C C . ALA A 1 319 ? -23.328 25.875 3.598 1 92.88 319 ALA A C 1
ATOM 2359 O O . ALA A 1 319 ? -24.016 25.406 4.504 1 92.88 319 ALA A O 1
ATOM 2360 N N . GLY A 1 320 ? -23.562 25.672 2.299 1 92.19 320 GLY A N 1
ATOM 2361 C CA . GLY A 1 320 ? -24.641 24.797 1.862 1 92.19 320 GLY A CA 1
ATOM 2362 C C . GLY A 1 320 ? -25.922 25.547 1.57 1 92.19 320 GLY A C 1
ATOM 2363 O O . GLY A 1 320 ? -26.875 24.969 1.023 1 92.19 320 GLY A O 1
ATOM 2364 N N . ALA A 1 321 ? -25.969 26.781 1.867 1 93.69 321 ALA A N 1
ATOM 2365 C CA . ALA A 1 321 ? -27.172 27.578 1.654 1 93.69 321 ALA A CA 1
ATOM 2366 C C . ALA A 1 321 ? -27.172 28.203 0.268 1 93.69 321 ALA A C 1
ATOM 2368 O O . ALA A 1 321 ? -26.156 28.734 -0.183 1 93.69 321 ALA A O 1
ATOM 2369 N N . PRO A 1 322 ? -28.328 28.125 -0.443 1 96.5 322 PRO A N 1
ATOM 2370 C CA . PRO A 1 322 ? -28.453 28.812 -1.731 1 96.5 322 PRO A CA 1
ATOM 2371 C C . PRO A 1 322 ? -28.531 30.344 -1.584 1 96.5 322 PRO A C 1
ATOM 2373 O O . PRO A 1 322 ? -29.234 30.844 -0.7 1 96.5 322 PRO A O 1
ATOM 2376 N N . VAL A 1 323 ? -27.797 31.016 -2.408 1 97.12 323 VAL A N 1
ATOM 2377 C CA . VAL A 1 323 ? -27.766 32.469 -2.406 1 97.12 323 VAL A CA 1
ATOM 2378 C C . VAL A 1 323 ? -27.953 33 -3.83 1 97.12 323 VAL A C 1
ATOM 2380 O O . VAL A 1 323 ? -27.656 32.281 -4.797 1 97.12 323 VAL A O 1
ATOM 2383 N N . ALA A 1 324 ? -28.5 34.188 -3.869 1 97.12 324 ALA A N 1
ATOM 2384 C CA . ALA A 1 324 ? -28.656 34.844 -5.168 1 97.12 324 ALA A CA 1
ATOM 2385 C C . ALA A 1 324 ? -27.656 36 -5.316 1 97.12 324 ALA A C 1
ATOM 2387 O O . ALA A 1 324 ? -27.391 36.719 -4.355 1 97.12 324 ALA A O 1
ATOM 2388 N N . LEU A 1 325 ? -27.062 36.062 -6.453 1 96.44 325 LEU A N 1
ATOM 2389 C CA . LEU A 1 325 ? -26.203 37.188 -6.805 1 96.44 325 LEU A CA 1
ATOM 2390 C C . LEU A 1 325 ? -26.906 38.125 -7.766 1 96.44 325 LEU A C 1
ATOM 2392 O O . LEU A 1 325 ? -27.312 37.719 -8.859 1 96.44 325 LEU A O 1
ATOM 2396 N N . GLY A 1 326 ? -27.078 39.344 -7.336 1 94.31 326 GLY A N 1
ATOM 2397 C CA . GLY A 1 326 ? -27.844 40.281 -8.133 1 94.31 326 GLY A CA 1
ATOM 2398 C C . GLY A 1 326 ? -27.078 41.562 -8.469 1 94.31 326 GLY A C 1
ATOM 2399 O O . GLY A 1 326 ? -26.141 41.938 -7.754 1 94.31 326 GLY A O 1
ATOM 2400 N N . ASN A 1 327 ? -27.5 42.156 -9.602 1 93.94 327 ASN A N 1
ATOM 2401 C CA . ASN A 1 327 ? -27.016 43.438 -10.055 1 93.94 327 ASN A CA 1
ATOM 2402 C C . ASN A 1 327 ? -25.516 43.438 -10.32 1 93.94 327 ASN A C 1
ATOM 2404 O O . ASN A 1 327 ? -24.797 44.375 -9.93 1 93.94 327 ASN A O 1
ATOM 2408 N N . VAL A 1 328 ? -25.016 42.375 -10.805 1 93.88 328 VAL A N 1
ATOM 2409 C CA . VAL A 1 328 ? -23.594 42.281 -11.102 1 93.88 328 VAL A CA 1
ATOM 2410 C C . VAL A 1 328 ? -23.391 41.969 -12.586 1 93.88 328 VAL A C 1
ATOM 2412 O O . VAL A 1 328 ? -22.359 41.438 -12.984 1 93.88 328 VAL A O 1
ATOM 2415 N N . GLY A 1 329 ? -24.266 42.312 -13.406 1 92.25 329 GLY A N 1
ATOM 2416 C CA . GLY A 1 329 ? -24.219 42 -14.82 1 92.25 329 GLY A CA 1
ATOM 2417 C C . GLY A 1 329 ? -24.953 40.688 -15.164 1 92.25 329 GLY A C 1
ATOM 2418 O O . GLY A 1 329 ? -25.047 39.812 -14.328 1 92.25 329 GLY A O 1
ATOM 2419 N N . ALA A 1 330 ? -25.406 40.531 -16.328 1 90.81 330 ALA A N 1
ATOM 2420 C CA . ALA A 1 330 ? -26.266 39.438 -16.75 1 90.81 330 ALA A CA 1
ATOM 2421 C C . ALA A 1 330 ? -25.5 38.125 -16.766 1 90.81 330 ALA A C 1
ATOM 2423 O O . ALA A 1 330 ? -26.078 37.062 -16.531 1 90.81 330 ALA A O 1
ATOM 2424 N N . THR A 1 331 ? -24.234 38.188 -16.922 1 92 331 THR A N 1
ATOM 2425 C CA . THR A 1 331 ? -23.406 37 -17.031 1 92 331 THR A CA 1
ATOM 2426 C C . THR A 1 331 ? -23.297 36.281 -15.688 1 92 331 THR A C 1
ATOM 2428 O O . THR A 1 331 ? -23.391 35.062 -15.625 1 92 331 THR A O 1
ATOM 2431 N N . PHE A 1 332 ? -23.141 37.031 -14.648 1 93.88 332 PHE A N 1
ATOM 2432 C CA . PHE A 1 332 ? -22.797 36.469 -13.352 1 93.88 332 PHE A CA 1
ATOM 2433 C C . PHE A 1 332 ? -24.031 36.375 -12.453 1 93.88 332 PHE A C 1
ATOM 2435 O O . PHE A 1 332 ? -24.078 35.562 -11.523 1 93.88 332 PHE A O 1
ATOM 2442 N N . SER A 1 333 ? -25.016 37.281 -12.727 1 95.06 333 SER A N 1
ATOM 2443 C CA . SER A 1 333 ? -26.219 37.25 -11.914 1 95.06 333 SER A CA 1
ATOM 2444 C C . SER A 1 333 ? -26.938 35.906 -12 1 95.06 333 SER A C 1
ATOM 2446 O O . SER A 1 333 ? -27.094 35.344 -13.094 1 95.06 333 SER A O 1
ATOM 2448 N N . GLY A 1 334 ? -27.234 35.375 -10.891 1 95.5 334 GLY A N 1
ATOM 2449 C CA . GLY A 1 334 ? -27.875 34.062 -10.844 1 95.5 334 GLY A CA 1
ATOM 2450 C C . GLY A 1 334 ? -27.969 33.5 -9.445 1 95.5 334 GLY A C 1
ATOM 2451 O O . GLY A 1 334 ? -28.047 34.25 -8.469 1 95.5 334 GLY A O 1
ATOM 2452 N N . ARG A 1 335 ? -28.156 32.188 -9.391 1 96.56 335 ARG A N 1
ATOM 2453 C CA . ARG A 1 335 ? -28.328 31.484 -8.125 1 96.56 335 ARG A CA 1
ATOM 2454 C C . ARG A 1 335 ? -27.203 30.5 -7.898 1 96.56 335 ARG A C 1
ATOM 2456 O O . ARG A 1 335 ? -26.781 29.812 -8.82 1 96.56 335 ARG A O 1
ATOM 2463 N N . TYR A 1 336 ? -26.672 30.531 -6.699 1 96.19 336 TYR A N 1
ATOM 2464 C CA . TYR A 1 336 ? -25.516 29.719 -6.332 1 96.19 336 TYR A CA 1
ATOM 2465 C C . TYR A 1 336 ? -25.703 29.078 -4.965 1 96.19 336 TYR A C 1
ATOM 2467 O O . TYR A 1 336 ? -26.266 29.688 -4.059 1 96.19 336 TYR A O 1
ATOM 2475 N N . THR A 1 337 ? -25.312 27.875 -4.832 1 95.44 337 THR A N 1
ATOM 2476 C CA . THR A 1 337 ? -25.234 27.281 -3.508 1 95.44 337 THR A CA 1
ATOM 2477 C C . THR A 1 337 ? -23.844 27.453 -2.906 1 95.44 337 THR A C 1
ATOM 2479 O O . THR A 1 337 ? -22.859 26.984 -3.475 1 95.44 337 THR A O 1
ATOM 2482 N N . ALA A 1 338 ? -23.812 28.047 -1.74 1 95.12 338 ALA A N 1
ATOM 2483 C CA . ALA A 1 338 ? -22.531 28.359 -1.105 1 95.12 338 ALA A CA 1
ATOM 2484 C C . ALA A 1 338 ? -21.828 27.078 -0.643 1 95.12 338 ALA A C 1
ATOM 2486 O O . ALA A 1 338 ? -22.469 26.172 -0.116 1 95.12 338 ALA A O 1
ATOM 2487 N N . THR A 1 339 ? -20.547 26.969 -0.903 1 93.06 339 THR A N 1
ATOM 2488 C CA . THR A 1 339 ? -19.766 25.812 -0.46 1 93.06 339 THR A CA 1
ATOM 2489 C C . THR A 1 339 ? -19 26.141 0.819 1 93.06 339 THR A C 1
ATOM 2491 O O . THR A 1 339 ? -18.562 25.25 1.538 1 93.06 339 THR A O 1
ATOM 2494 N N . ALA A 1 340 ? -18.781 27.375 1.104 1 93.69 340 ALA A N 1
ATOM 2495 C CA . ALA A 1 340 ? -18.109 27.828 2.322 1 93.69 340 ALA A CA 1
ATOM 2496 C C . ALA A 1 340 ? -18.641 29.203 2.756 1 93.69 340 ALA A C 1
ATOM 2498 O O . ALA A 1 340 ? -19.172 29.953 1.941 1 93.69 340 ALA A O 1
ATOM 2499 N N . ALA A 1 341 ? -18.578 29.516 3.98 1 95.06 341 ALA A N 1
ATOM 2500 C CA . ALA A 1 341 ? -18.922 30.797 4.578 1 95.06 341 ALA A CA 1
ATOM 2501 C C . ALA A 1 341 ? -17.953 31.172 5.691 1 95.06 341 ALA A C 1
ATOM 2503 O O . ALA A 1 341 ? -17.656 30.359 6.57 1 95.06 341 ALA A O 1
ATOM 2504 N N . HIS A 1 342 ? -17.359 32.312 5.543 1 95.31 342 HIS A N 1
ATOM 2505 C CA . HIS A 1 342 ? -16.406 32.844 6.508 1 95.31 342 HIS A CA 1
ATOM 2506 C C . HIS A 1 342 ? -16.969 34.062 7.207 1 95.31 342 HIS A C 1
ATOM 2508 O O . HIS A 1 342 ? -17.156 35.125 6.578 1 95.31 342 HIS A O 1
ATOM 2514 N N . HIS A 1 343 ? -17.281 34.031 8.516 1 95.38 343 HIS A N 1
ATOM 2515 C CA . HIS A 1 343 ? -17.797 35.125 9.32 1 95.38 343 HIS A CA 1
ATOM 2516 C C . HIS A 1 343 ? -16.703 35.75 10.156 1 95.38 343 HIS A C 1
ATOM 2518 O O . HIS A 1 343 ? -15.984 35.062 10.883 1 95.38 343 HIS A O 1
ATOM 2524 N N . VAL A 1 344 ? -16.562 37.031 10.039 1 94.81 344 VAL A N 1
ATOM 2525 C CA . VAL A 1 344 ? -15.586 37.75 10.82 1 94.81 344 VAL A CA 1
ATOM 2526 C C . VAL A 1 344 ? -16.281 38.875 11.617 1 94.81 344 VAL A C 1
ATOM 2528 O O . VAL A 1 344 ? -16.969 39.719 11.047 1 94.81 344 VAL A O 1
ATOM 2531 N N . LEU A 1 345 ? -16.203 38.812 12.93 1 93.56 345 LEU A N 1
ATOM 2532 C CA . LEU A 1 345 ? -16.719 39.812 13.844 1 93.56 345 LEU A CA 1
ATOM 2533 C C . LEU A 1 345 ? -15.57 40.5 14.57 1 93.56 345 LEU A C 1
ATOM 2535 O O . LEU A 1 345 ? -14.859 39.875 15.352 1 93.56 345 LEU A O 1
ATOM 2539 N N . GLU A 1 346 ? -15.414 41.719 14.273 1 91.19 346 GLU A N 1
ATOM 2540 C CA . GLU A 1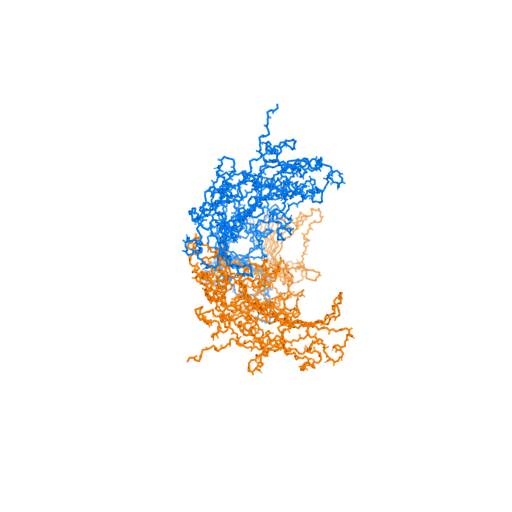 346 ? -14.391 42.531 14.906 1 91.19 346 GLU A CA 1
ATOM 2541 C C . GLU A 1 346 ? -14.977 43.875 15.406 1 91.19 346 GLU A C 1
ATOM 2543 O O . GLU A 1 346 ? -15.812 44.469 14.734 1 91.19 346 GLU A O 1
ATOM 2548 N N . PRO A 1 347 ? -14.516 44.312 16.547 1 83.94 347 PRO A N 1
ATOM 2549 C CA . PRO A 1 347 ? -15.039 45.562 17.078 1 83.94 347 PRO A CA 1
ATOM 2550 C C . PRO A 1 347 ? -14.805 46.75 16.125 1 83.94 347 PRO A C 1
ATOM 2552 O O . PRO A 1 347 ? -15.695 47.594 15.945 1 83.94 347 PRO A O 1
ATOM 2555 N N . ASP A 1 348 ? -13.68 46.844 15.484 1 82 348 ASP A N 1
ATOM 2556 C CA . ASP A 1 348 ? -13.383 48 14.625 1 82 348 ASP A CA 1
ATOM 2557 C C . ASP A 1 348 ? -13.852 47.75 13.195 1 82 348 ASP A C 1
ATOM 2559 O O . ASP A 1 348 ? -14.32 48.656 12.516 1 82 348 ASP A O 1
ATOM 2563 N N . GLY A 1 349 ? -13.836 46.531 12.703 1 83.06 349 GLY A N 1
ATOM 2564 C CA . GLY A 1 349 ? -14.141 46.219 11.32 1 83.06 349 GLY A CA 1
ATOM 2565 C C . GLY A 1 349 ? -15.586 45.812 11.109 1 83.06 349 GLY A C 1
ATOM 2566 O O . GLY A 1 349 ? -16.062 45.75 9.969 1 83.06 349 GLY A O 1
ATOM 2567 N N . GLY A 1 350 ? -16.359 45.594 12.219 1 88.5 350 GLY A N 1
ATOM 2568 C CA . GLY A 1 350 ? -17.75 45.188 12.109 1 88.5 350 GLY A CA 1
ATOM 2569 C C . GLY A 1 350 ? -17.922 43.719 11.812 1 88.5 350 GLY A C 1
ATOM 2570 O O . GLY A 1 350 ? -17.016 42.906 12.062 1 88.5 350 GLY A O 1
ATOM 2571 N N . TYR A 1 351 ? -19.109 43.344 11.469 1 93.69 351 TYR A N 1
ATOM 2572 C CA . TYR A 1 351 ? -19.453 42 11.125 1 93.69 351 TYR A CA 1
ATOM 2573 C C . TYR A 1 351 ? -19.531 41.812 9.609 1 93.69 351 TYR A C 1
ATOM 2575 O O . TYR A 1 351 ? -20.328 42.469 8.945 1 93.69 351 TYR A O 1
ATOM 2583 N N . ARG A 1 352 ? -18.672 40.969 9.047 1 94.94 352 ARG A N 1
ATOM 2584 C CA . ARG A 1 352 ? -18.641 40.688 7.613 1 94.94 352 ARG A CA 1
ATOM 2585 C C . ARG A 1 352 ? -18.734 39.188 7.352 1 94.94 352 ARG A C 1
ATOM 2587 O O . ARG A 1 352 ? -18.266 38.375 8.156 1 94.94 352 ARG A O 1
ATOM 2594 N N . THR A 1 353 ? -19.328 38.844 6.281 1 95.69 353 THR A N 1
ATOM 2595 C CA . THR A 1 353 ? -19.453 37.438 5.867 1 95.69 353 THR A CA 1
ATOM 2596 C C . THR A 1 353 ? -18.922 37.25 4.449 1 95.69 353 THR A C 1
ATOM 2598 O O . THR A 1 353 ? -19.328 37.969 3.527 1 95.69 353 THR A O 1
ATOM 2601 N N . THR A 1 354 ? -17.984 36.406 4.301 1 96.38 354 THR A N 1
ATOM 2602 C CA . THR A 1 354 ? -17.5 36.031 2.979 1 96.38 354 THR A CA 1
ATOM 2603 C C . THR A 1 354 ? -18.141 34.719 2.521 1 96.38 354 THR A C 1
ATOM 2605 O O . THR A 1 354 ? -18.047 33.688 3.213 1 96.38 354 THR A O 1
ATOM 2608 N N . VAL A 1 355 ? -18.812 34.719 1.418 1 95.88 355 VAL A N 1
ATOM 2609 C CA . VAL A 1 355 ? -19.438 33.531 0.838 1 95.88 355 VAL A CA 1
ATOM 2610 C C . VAL A 1 355 ? -18.609 33.031 -0.346 1 95.88 355 VAL A C 1
ATOM 2612 O O . VAL A 1 355 ? -18.266 33.812 -1.24 1 95.88 355 VAL A O 1
ATOM 2615 N N . ILE A 1 356 ? -18.359 31.75 -0.312 1 94.44 356 ILE A N 1
ATOM 2616 C CA . ILE A 1 356 ? -17.562 31.141 -1.375 1 94.44 356 ILE A CA 1
ATOM 2617 C C . ILE A 1 356 ? -18.359 30.047 -2.066 1 94.44 356 ILE A C 1
ATOM 2619 O O . ILE A 1 356 ? -19.047 29.266 -1.405 1 94.44 356 ILE A O 1
ATOM 2623 N N . VAL A 1 357 ? -18.391 30.047 -3.346 1 93.06 357 VAL A N 1
ATOM 2624 C CA . VAL A 1 357 ? -18.891 28.969 -4.199 1 93.06 357 VAL A CA 1
ATOM 2625 C C . VAL A 1 357 ? -17.75 28.422 -5.055 1 93.06 357 VAL A C 1
ATOM 2627 O O . VAL A 1 357 ? -17.203 29.125 -5.902 1 93.06 357 VAL A O 1
ATOM 2630 N N . SER A 1 358 ? -17.375 27.219 -4.754 1 87.69 358 SER A N 1
ATOM 2631 C CA . SER A 1 358 ? -16.266 26.594 -5.496 1 87.69 358 SER A CA 1
ATOM 2632 C C . SER A 1 358 ? -16.469 25.094 -5.625 1 87.69 358 SER A C 1
ATOM 2634 O O . SER A 1 358 ? -17.078 24.469 -4.758 1 87.69 358 SER A O 1
ATOM 2636 N N . ALA A 1 359 ? -16.109 24.484 -6.848 1 73.81 359 ALA A N 1
ATOM 2637 C CA . ALA A 1 359 ? -16.203 23.047 -7.07 1 73.81 359 ALA A CA 1
ATOM 2638 C C . ALA A 1 359 ? -15.188 22.281 -6.211 1 73.81 359 ALA A C 1
ATOM 2640 O O . ALA A 1 359 ? -15.383 21.109 -5.914 1 73.81 359 ALA A O 1
ATOM 2641 N N . SER A 1 360 ? -13.992 22.734 -6.02 1 59.31 360 SER A N 1
ATOM 2642 C CA . SER A 1 360 ? -13.039 22.047 -5.16 1 59.31 360 SER A CA 1
ATOM 2643 C C . SER A 1 360 ? -12.992 22.688 -3.771 1 59.31 360 SER A C 1
ATOM 2645 O O . SER A 1 360 ? -12.438 23.766 -3.598 1 59.31 360 SER A O 1
ATOM 2647 N N . PRO A 1 361 ? -14 22.203 -2.977 1 48.09 361 PRO A N 1
ATOM 2648 C CA . PRO A 1 361 ? -14.086 22.891 -1.692 1 48.09 361 PRO A CA 1
ATOM 2649 C C . PRO A 1 361 ? -12.727 23.094 -1.027 1 48.09 361 PRO A C 1
ATOM 2651 O O . PRO A 1 361 ? -12.562 23.984 -0.197 1 48.09 361 PRO A O 1
ATOM 2654 N N . ASP A 1 362 ? -11.82 21.922 -1.022 1 44.28 362 ASP A N 1
ATOM 2655 C CA . ASP A 1 362 ? -10.555 22.125 -0.323 1 44.28 362 ASP A CA 1
ATOM 2656 C C . ASP A 1 362 ? -9.586 22.938 -1.17 1 44.28 362 ASP A C 1
ATOM 2658 O O . ASP A 1 362 ? -8.977 22.406 -2.107 1 44.28 362 ASP A O 1
ATOM 2662 N N . ARG A 1 363 ? -9.812 24.188 -1.306 1 43.41 363 ARG A N 1
ATOM 2663 C CA . ARG A 1 363 ? -8.891 25.047 -2.035 1 43.41 363 ARG A CA 1
ATOM 2664 C C . ARG A 1 363 ? -7.516 25.062 -1.371 1 43.41 363 ARG A C 1
ATOM 2666 O O . ARG A 1 363 ? -6.688 25.922 -1.663 1 43.41 363 ARG A O 1
ATOM 2673 N N . SER A 1 364 ? -7.473 24.312 -0.333 1 41.38 364 SER A N 1
ATOM 2674 C CA . SER A 1 364 ? -6.078 24.234 0.082 1 41.38 364 SER A CA 1
ATOM 2675 C C . SER A 1 364 ? -5.215 23.594 -0.996 1 41.38 364 SER A C 1
ATOM 2677 O O . SER A 1 364 ? -5.734 22.938 -1.901 1 41.38 364 SER A O 1
ATOM 2679 N N . LEU A 1 365 ? -4.098 24.078 -1.095 1 35.19 365 LEU A N 1
ATOM 2680 C CA . LEU A 1 365 ? -3.152 23.469 -2.027 1 35.19 365 LEU A CA 1
ATOM 2681 C C . LEU A 1 365 ? -3.342 21.953 -2.088 1 35.19 365 LEU A C 1
ATOM 2683 O O . LEU A 1 365 ? -3.215 21.359 -3.156 1 35.19 365 LEU A O 1
ATOM 2687 N N . ALA A 1 366 ? -3.633 21.375 -1.098 1 37.47 366 ALA A N 1
ATOM 2688 C CA . ALA A 1 366 ? -3.859 19.938 -1.049 1 37.47 366 ALA A CA 1
ATOM 2689 C C . ALA A 1 366 ? -5.125 19.547 -1.812 1 37.47 366 ALA A C 1
ATOM 2691 O O . ALA A 1 366 ? -5.16 18.516 -2.488 1 37.47 366 ALA A O 1
ATOM 2692 N N . GLY A 1 367 ? -6.121 20.375 -1.784 1 40.41 367 GLY A N 1
ATOM 2693 C CA . GLY A 1 367 ? -7.383 20.125 -2.465 1 40.41 367 GLY A CA 1
ATOM 2694 C C . GLY A 1 367 ? -7.293 20.297 -3.969 1 40.41 367 GLY A C 1
ATOM 2695 O O . GLY A 1 367 ? -8.07 19.703 -4.715 1 40.41 367 GLY A O 1
ATOM 2696 N N . LEU A 1 368 ? -6.469 21.203 -4.41 1 38.72 368 LEU A N 1
ATOM 2697 C CA . LEU A 1 368 ? -6.328 21.5 -5.832 1 38.72 368 LEU A CA 1
ATOM 2698 C C . LEU A 1 368 ? -5.707 20.328 -6.57 1 38.72 368 LEU A C 1
ATOM 2700 O O . LEU A 1 368 ? -5.898 20.172 -7.781 1 38.72 368 LEU A O 1
ATOM 2704 N N . THR A 1 369 ? -4.836 19.641 -6.035 1 35.03 369 THR A N 1
ATOM 2705 C CA . THR A 1 369 ? -4.133 18.609 -6.781 1 35.03 369 THR A CA 1
ATOM 2706 C C . THR A 1 369 ? -5.008 17.359 -6.938 1 35.03 369 THR A C 1
ATOM 2708 O O . THR A 1 369 ? -4.668 16.453 -7.695 1 35.03 369 THR A O 1
ATOM 2711 N N . GLY A 1 370 ? -6.184 17.281 -6.234 1 36.81 370 GLY A N 1
ATOM 2712 C CA . GLY A 1 370 ? -6.898 16.016 -6.277 1 36.81 370 GLY A CA 1
ATOM 2713 C C . GLY A 1 370 ? -8.039 16.016 -7.273 1 36.81 370 GLY A C 1
ATOM 2714 O O . GLY A 1 370 ? -9.211 16.094 -6.883 1 36.81 370 GLY A O 1
ATOM 2715 N N . GLY A 1 371 ? -7.961 16.609 -8.328 1 38.22 371 GLY A N 1
ATOM 2716 C CA . GLY A 1 371 ? -9.039 16.625 -9.312 1 38.22 371 GLY A CA 1
ATOM 2717 C C . GLY A 1 371 ? -9.594 15.25 -9.602 1 38.22 371 GLY A C 1
ATOM 2718 O O . GLY A 1 371 ? -10.445 15.086 -10.484 1 38.22 371 GLY A O 1
ATOM 2719 N N . GLY A 1 372 ? -9.07 14.188 -9.227 1 41.62 372 GLY A N 1
ATOM 2720 C CA . GLY A 1 372 ? -9.602 12.922 -9.719 1 41.62 372 GLY A CA 1
ATOM 2721 C C . GLY A 1 372 ? -10.781 12.414 -8.914 1 41.62 372 GLY A C 1
ATOM 2722 O O . GLY A 1 372 ? -11.227 13.078 -7.973 1 41.62 372 GLY A O 1
ATOM 2723 N N . ALA A 1 373 ? -11.562 11.484 -9.469 1 44.34 373 ALA A N 1
ATOM 2724 C CA . ALA A 1 373 ? -12.609 10.781 -8.727 1 44.34 373 ALA A CA 1
ATOM 2725 C C . ALA A 1 373 ? -12.195 10.562 -7.273 1 44.34 373 ALA A C 1
ATOM 2727 O O . ALA A 1 373 ? -11.008 10.422 -6.973 1 44.34 373 ALA A O 1
ATOM 2728 N N . PRO A 1 374 ? -13.125 1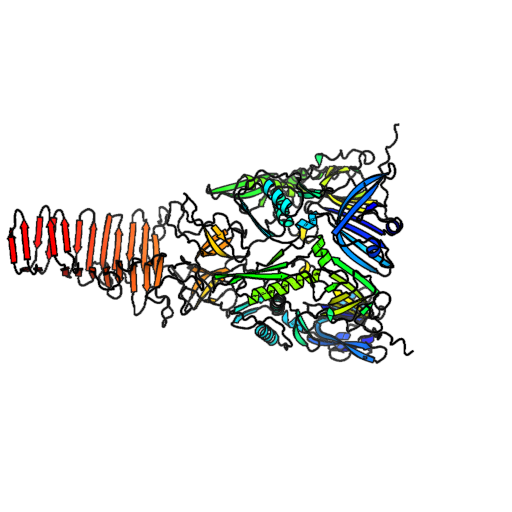0.961 -6.355 1 49.19 374 PRO A N 1
ATOM 2729 C CA . PRO A 1 374 ? -12.82 10.773 -4.938 1 49.19 374 PRO A CA 1
ATOM 2730 C C . PRO A 1 374 ? -12.148 9.43 -4.652 1 49.19 374 PRO A C 1
ATOM 2732 O O . PRO A 1 374 ? -12.547 8.406 -5.211 1 49.19 374 PRO A O 1
ATOM 2735 N N . SER A 1 375 ? -10.945 9.367 -4.309 1 54.38 375 SER A N 1
ATOM 2736 C CA . SER A 1 375 ? -10.219 8.133 -4.035 1 54.38 375 SER A CA 1
ATOM 2737 C C . SER A 1 375 ? -10.789 7.402 -2.824 1 54.38 375 SER A C 1
ATOM 2739 O O . SER A 1 375 ? -11.172 8.031 -1.836 1 54.38 375 SER A O 1
ATOM 2741 N N . ARG A 1 376 ? -11.438 6.176 -3.107 1 52.44 376 ARG A N 1
ATOM 2742 C CA . ARG A 1 376 ? -11.953 5.301 -2.059 1 52.44 376 ARG A CA 1
ATOM 2743 C C . ARG A 1 376 ? -10.859 4.934 -1.064 1 52.44 376 ARG A C 1
ATOM 2745 O O . ARG A 1 376 ? -10.672 3.756 -0.749 1 52.44 376 ARG A O 1
ATOM 2752 N N . GLY A 1 377 ? -10.102 5.859 -0.662 1 61.28 377 GLY A N 1
ATOM 2753 C CA . GLY A 1 377 ? -9.125 5.551 0.368 1 61.28 377 GLY A CA 1
ATOM 2754 C C . GLY A 1 377 ? -7.75 5.223 -0.19 1 61.28 377 GLY A C 1
ATOM 2755 O O . GLY A 1 377 ? -7.547 5.25 -1.405 1 61.28 377 GLY A O 1
ATOM 2756 N N . PRO A 1 378 ? -6.824 4.898 0.774 1 74.19 378 PRO A N 1
ATOM 2757 C CA . PRO A 1 378 ? -5.461 4.57 0.348 1 74.19 378 PRO A CA 1
ATOM 2758 C C . PRO A 1 378 ? -5.391 3.27 -0.449 1 74.19 378 PRO A C 1
ATOM 2760 O O . PRO A 1 378 ? -6.137 2.326 -0.166 1 74.19 378 PRO A O 1
ATOM 2763 N N . ARG A 1 379 ? -4.688 3.254 -1.525 1 82.25 379 ARG A N 1
ATOM 2764 C CA . ARG A 1 379 ? -4.516 2.076 -2.369 1 82.25 379 ARG A CA 1
ATOM 2765 C C . ARG A 1 379 ? -3.377 1.199 -1.863 1 82.25 379 ARG A C 1
ATOM 2767 O O . ARG A 1 379 ? -2.34 1.709 -1.434 1 82.25 379 ARG A O 1
ATOM 2774 N N . MET A 1 380 ? -3.666 -0.069 -1.696 1 80.56 380 MET A N 1
ATOM 2775 C CA . MET A 1 380 ? -2.623 -1.026 -1.343 1 80.56 380 MET A CA 1
ATOM 2776 C C . MET A 1 380 ? -1.525 -1.05 -2.402 1 80.56 380 MET A C 1
ATOM 2778 O O . MET A 1 380 ? -1.798 -1.29 -3.58 1 80.56 380 MET A O 1
ATOM 2782 N N . PRO A 1 381 ? -0.305 -0.679 -1.775 1 78.69 381 PRO A N 1
ATOM 2783 C CA . PRO A 1 381 ? 0.795 -0.78 -2.736 1 78.69 381 PRO A CA 1
ATOM 2784 C C . PRO A 1 381 ? 1.28 -2.215 -2.93 1 78.69 381 PRO A C 1
ATOM 2786 O O . PRO A 1 381 ? 1.632 -2.889 -1.959 1 78.69 381 PRO A O 1
ATOM 2789 N N . GLY A 1 382 ? 0.843 -2.875 -3.992 1 87.81 382 GLY A N 1
ATOM 2790 C CA . GLY A 1 382 ? 1.409 -4.176 -4.312 1 87.81 382 GLY A CA 1
ATOM 2791 C C . GLY A 1 382 ? 0.607 -5.332 -3.746 1 87.81 382 GLY A C 1
ATOM 2792 O O . GLY A 1 382 ? -0.621 -5.355 -3.855 1 87.81 382 GLY A O 1
ATOM 2793 N N . LEU A 1 383 ? 1.384 -6.391 -3.016 1 92.69 383 LEU A N 1
ATOM 2794 C CA . LEU A 1 383 ? 0.797 -7.652 -2.576 1 92.69 383 LEU A CA 1
ATOM 2795 C C . LEU A 1 383 ? 0.736 -7.723 -1.055 1 92.69 383 LEU A C 1
ATOM 2797 O O . LEU A 1 383 ? 1.238 -6.828 -0.367 1 92.69 383 LEU A O 1
ATOM 2801 N N . ALA A 1 384 ? 0.038 -8.656 -0.527 1 93.06 384 ALA A N 1
ATOM 2802 C CA . ALA A 1 384 ? -0.036 -8.883 0.914 1 93.06 384 ALA A CA 1
ATOM 2803 C C . ALA A 1 384 ? -0.227 -10.359 1.228 1 93.06 384 ALA A C 1
ATOM 2805 O O . ALA A 1 384 ? -0.494 -11.164 0.33 1 93.06 384 ALA A O 1
ATOM 2806 N N . ILE A 1 385 ? -0.047 -10.648 2.502 1 93.38 385 ILE A N 1
ATOM 2807 C CA . ILE A 1 385 ? -0.238 -12.008 2.99 1 93.38 385 ILE A CA 1
ATOM 2808 C C . ILE A 1 385 ? -1.646 -12.156 3.562 1 93.38 385 ILE A C 1
ATOM 2810 O O . ILE A 1 385 ? -2.143 -11.258 4.25 1 93.38 385 ILE A O 1
ATOM 2814 N N . GLY A 1 386 ? -2.311 -13.219 3.254 1 95.06 386 GLY A N 1
ATOM 2815 C CA . GLY A 1 386 ? -3.586 -13.594 3.844 1 95.06 386 GLY A CA 1
ATOM 2816 C C . GLY A 1 386 ? -3.605 -15.008 4.387 1 95.06 386 GLY A C 1
ATOM 2817 O O . GLY A 1 386 ? -2.744 -15.82 4.043 1 95.06 386 GLY A O 1
ATOM 2818 N N . VAL A 1 387 ? -4.512 -15.266 5.242 1 95.5 387 VAL A N 1
ATOM 2819 C CA . VAL A 1 387 ? -4.758 -16.609 5.754 1 95.5 387 VAL A CA 1
ATOM 2820 C C . VAL A 1 387 ? -6.195 -17.016 5.461 1 95.5 387 VAL A C 1
ATOM 2822 O O . VAL A 1 387 ? -7.133 -16.266 5.75 1 95.5 387 VAL A O 1
ATOM 2825 N N . VAL A 1 388 ? -6.379 -18.188 4.895 1 96.94 388 VAL A N 1
ATOM 2826 C CA . VAL A 1 388 ? -7.703 -18.672 4.5 1 96.94 388 VAL A CA 1
ATOM 2827 C C . VAL A 1 388 ? -8.516 -19.016 5.742 1 96.94 388 VAL A C 1
ATOM 2829 O O . VAL A 1 388 ? -8.039 -19.75 6.621 1 96.94 388 VAL A O 1
ATOM 2832 N N . THR A 1 389 ? -9.766 -18.578 5.809 1 96.12 389 THR A N 1
ATOM 2833 C CA . THR A 1 389 ? -10.609 -18.828 6.977 1 96.12 389 THR A CA 1
ATOM 2834 C C . THR A 1 389 ? -11.789 -19.734 6.613 1 96.12 389 THR A C 1
ATOM 2836 O O . THR A 1 389 ? -12.336 -20.422 7.477 1 96.12 389 THR A O 1
ATOM 2839 N N . ASP A 1 390 ? -12.227 -19.688 5.387 1 95.12 390 ASP A N 1
ATOM 2840 C CA . ASP A 1 390 ? -13.391 -20.438 4.934 1 95.12 390 ASP A CA 1
ATOM 2841 C C . ASP A 1 390 ? -13.266 -20.797 3.457 1 95.12 390 ASP A C 1
ATOM 2843 O O . ASP A 1 390 ? -12.734 -20.031 2.662 1 95.12 390 ASP A O 1
ATOM 2847 N N . ILE A 1 391 ? -13.719 -22 3.086 1 95.06 391 ILE A N 1
ATOM 2848 C CA . ILE A 1 391 ? -13.68 -22.438 1.693 1 95.06 391 ILE A CA 1
ATOM 2849 C C . ILE A 1 391 ? -15.047 -22.969 1.283 1 95.06 391 ILE A C 1
ATOM 2851 O O . ILE A 1 391 ? -15.18 -23.609 0.23 1 95.06 391 ILE A O 1
ATOM 2855 N N . ARG A 1 392 ? -16.094 -22.906 2.123 1 93.88 392 ARG A N 1
ATOM 2856 C CA . ARG A 1 392 ? -17.422 -23.453 1.854 1 93.88 392 ARG A CA 1
ATOM 2857 C C . ARG A 1 392 ? -18.266 -22.453 1.093 1 93.88 392 ARG A C 1
ATOM 2859 O O . ARG A 1 392 ? -19.266 -21.938 1.624 1 93.88 392 ARG A O 1
ATOM 2866 N N . GLU A 1 393 ? -17.844 -22.219 -0.118 1 89.69 393 GLU A N 1
ATOM 2867 C CA . GLU A 1 393 ? -18.516 -21.25 -0.982 1 89.69 393 GLU A CA 1
ATOM 2868 C C . GLU A 1 393 ? -19.922 -21.734 -1.354 1 89.69 393 GLU A C 1
ATOM 2870 O O . GLU A 1 393 ? -20.734 -20.953 -1.858 1 89.69 393 GLU A O 1
ATOM 2875 N N . GLY A 1 394 ? -20.391 -22.953 -1.196 1 84.69 394 GLY A N 1
ATOM 2876 C CA . GLY A 1 394 ? -21.703 -23.484 -1.531 1 84.69 394 GLY A CA 1
ATOM 2877 C C . GLY A 1 394 ? -21.734 -24.156 -2.895 1 84.69 394 GLY A C 1
ATOM 2878 O O . GLY A 1 394 ? -20.891 -24.984 -3.209 1 84.69 394 GLY A O 1
ATOM 2879 N N . LYS A 1 395 ? -22.609 -23.734 -3.789 1 82.88 395 LYS A N 1
ATOM 2880 C CA . LYS A 1 395 ? -22.891 -24.469 -5.02 1 82.88 395 LYS A CA 1
ATOM 2881 C C . LYS A 1 395 ? -21.922 -24.062 -6.137 1 82.88 395 LYS A C 1
ATOM 2883 O O . LYS A 1 395 ? -21.734 -24.797 -7.102 1 82.88 395 LYS A O 1
ATOM 2888 N N . GLY A 1 396 ? -21.266 -23.016 -6.09 1 83.5 396 GLY A N 1
ATOM 2889 C CA . GLY A 1 396 ? -20.438 -22.547 -7.184 1 83.5 396 GLY A CA 1
ATOM 2890 C C . GLY A 1 396 ? -19.219 -23.422 -7.426 1 83.5 396 GLY A C 1
ATOM 2891 O O . GLY A 1 396 ? -18.938 -23.797 -8.57 1 83.5 396 GLY A O 1
ATOM 2892 N N . GLN A 1 397 ? -18.516 -23.969 -6.406 1 88.62 397 GLN A N 1
ATOM 2893 C CA . GLN A 1 397 ? -17.344 -24.828 -6.484 1 88.62 397 GLN A CA 1
ATOM 2894 C C . GLN A 1 397 ? -16.25 -24.203 -7.348 1 88.62 397 GLN A C 1
ATOM 2896 O O . GLN A 1 397 ? -15.648 -24.875 -8.188 1 88.62 397 GLN A O 1
ATOM 2901 N N . ARG A 1 398 ? -16.094 -22.984 -7.281 1 92.75 398 ARG A N 1
ATOM 2902 C CA . ARG A 1 398 ? -15.141 -22.25 -8.109 1 92.75 398 ARG A CA 1
ATOM 2903 C C . ARG A 1 398 ? -13.812 -22.047 -7.375 1 92.75 398 ARG A C 1
ATOM 2905 O O . ARG A 1 398 ? -12.875 -21.469 -7.93 1 92.75 398 ARG A O 1
ATOM 2912 N N . GLY A 1 399 ? -13.719 -22.5 -6.109 1 93.31 399 GLY A N 1
ATOM 2913 C CA . GLY A 1 399 ? -12.5 -22.375 -5.332 1 93.31 399 GLY A CA 1
ATOM 2914 C C . GLY A 1 399 ? -12.352 -21.031 -4.656 1 93.31 399 GLY A C 1
ATOM 2915 O O . GLY A 1 399 ? -11.242 -20.594 -4.363 1 93.31 399 GLY A O 1
ATOM 2916 N N . TRP A 1 400 ? -13.492 -20.344 -4.473 1 94 400 TRP A N 1
ATOM 2917 C CA . TRP A 1 400 ? -13.453 -19.078 -3.764 1 94 400 TRP A CA 1
ATOM 2918 C C . TRP A 1 400 ? -13.234 -19.281 -2.27 1 94 400 TRP A C 1
ATOM 2920 O O . TRP A 1 400 ? -13.656 -20.312 -1.714 1 94 400 TRP A O 1
ATOM 2930 N N . VAL A 1 401 ? -12.531 -18.328 -1.624 1 96.06 401 VAL A N 1
ATOM 2931 C CA . VAL A 1 401 ? -12.219 -18.469 -0.206 1 96.06 401 VAL A CA 1
ATOM 2932 C C . VAL A 1 401 ? -12.461 -17.156 0.516 1 96.06 401 VAL A C 1
ATOM 2934 O O . VAL A 1 401 ? -12.648 -16.109 -0.124 1 96.06 401 VAL A O 1
ATOM 2937 N N . ARG A 1 402 ? -12.562 -17.219 1.774 1 95.56 402 ARG A N 1
ATOM 2938 C CA . ARG A 1 402 ? -12.508 -16.016 2.611 1 95.56 402 ARG A CA 1
ATOM 2939 C C . ARG A 1 402 ? -11.172 -15.914 3.33 1 95.56 402 ARG A C 1
ATOM 2941 O O . ARG A 1 402 ? -10.547 -16.922 3.65 1 95.56 402 ARG A O 1
ATOM 2948 N N . LEU A 1 403 ? -10.742 -14.664 3.58 1 95.88 403 LEU A N 1
ATOM 2949 C CA . LEU A 1 403 ? -9.406 -14.438 4.105 1 95.88 403 LEU A CA 1
ATOM 2950 C C . LEU A 1 403 ? -9.445 -13.523 5.332 1 95.88 403 LEU A C 1
ATOM 2952 O O . LEU A 1 403 ? -10.344 -12.688 5.457 1 95.88 403 LEU A O 1
ATOM 2956 N N . LYS A 1 404 ? -8.539 -13.711 6.191 1 93.88 404 LYS A N 1
ATOM 2957 C CA . LYS A 1 404 ? -8.148 -12.719 7.191 1 93.88 404 LYS A CA 1
ATOM 2958 C C . LYS A 1 404 ? -6.77 -12.141 6.879 1 93.88 404 LYS A C 1
ATOM 2960 O O . LYS A 1 404 ? -5.93 -12.812 6.281 1 93.88 404 LYS A O 1
ATOM 2965 N N . PHE A 1 405 ? -6.574 -10.953 7.156 1 91.88 405 PHE A N 1
ATOM 2966 C CA . PHE A 1 405 ? -5.289 -10.273 7.031 1 91.88 405 PHE A CA 1
ATOM 2967 C C . PHE A 1 405 ? -4.676 -10.008 8.398 1 91.88 405 PHE A C 1
ATOM 2969 O O . PHE A 1 405 ? -4.891 -8.945 8.984 1 91.88 405 PHE A O 1
ATOM 2976 N N . PRO A 1 406 ? -3.881 -10.93 8.867 1 87.69 406 PRO A N 1
ATOM 2977 C CA . PRO A 1 406 ? -3.365 -10.812 10.227 1 87.69 406 PRO A CA 1
ATOM 2978 C C . PRO A 1 406 ? -2.508 -9.562 10.43 1 87.69 406 PRO A C 1
ATOM 2980 O O . PRO A 1 406 ? -2.398 -9.062 11.555 1 87.69 406 PRO A O 1
ATOM 2983 N N . TRP A 1 407 ? -1.882 -9.109 9.453 1 86.12 407 TRP A N 1
ATOM 2984 C CA . TRP A 1 407 ? -1.033 -7.922 9.516 1 86.12 407 TRP A CA 1
ATOM 2985 C C . TRP A 1 407 ? -1.874 -6.652 9.578 1 86.12 407 TRP A C 1
ATOM 2987 O O . TRP A 1 407 ? -1.349 -5.562 9.812 1 86.12 407 TRP A O 1
ATOM 2997 N N . LEU A 1 408 ? -3.111 -6.684 9.312 1 85.25 408 LEU A N 1
ATOM 2998 C CA . LEU A 1 408 ? -3.979 -5.516 9.211 1 85.25 408 LEU A CA 1
ATOM 2999 C C . LEU A 1 408 ? -4.895 -5.41 10.422 1 85.25 408 LEU A C 1
ATOM 3001 O O . LEU A 1 408 ? -4.938 -4.371 11.086 1 85.25 408 LEU A O 1
ATOM 3005 N N . ASP A 1 409 ? -5.66 -6.402 10.68 1 86.06 409 ASP A N 1
ATOM 3006 C CA . ASP A 1 409 ? -6.668 -6.398 11.734 1 86.06 409 ASP A CA 1
ATOM 3007 C C . ASP A 1 409 ? -7.008 -7.82 12.18 1 86.06 409 ASP A C 1
ATOM 3009 O O . ASP A 1 409 ? -6.965 -8.75 11.367 1 86.06 409 ASP A O 1
ATOM 3013 N N . ASP A 1 410 ? -7.457 -7.984 13.422 1 86.19 410 ASP A N 1
ATOM 3014 C CA . ASP A 1 410 ? -7.723 -9.312 13.961 1 86.19 410 ASP A CA 1
ATOM 3015 C C . ASP A 1 410 ? -9.125 -9.789 13.586 1 86.19 410 ASP A C 1
ATOM 3017 O O . ASP A 1 410 ? -9.398 -10.992 13.562 1 86.19 410 ASP A O 1
ATOM 3021 N N . THR A 1 411 ? -9.977 -8.867 13.367 1 85.75 411 THR A N 1
ATOM 3022 C CA . THR A 1 411 ? -11.375 -9.25 13.242 1 85.75 411 THR A CA 1
ATOM 3023 C C . THR A 1 411 ? -11.844 -9.141 11.797 1 85.75 411 THR A C 1
ATOM 3025 O O . THR A 1 411 ? -12.859 -9.727 11.422 1 85.75 411 THR A O 1
ATOM 3028 N N . TYR A 1 412 ? -11.109 -8.469 11.047 1 90.56 412 TYR A N 1
ATOM 3029 C CA . TYR A 1 412 ? -11.516 -8.258 9.656 1 90.56 412 TYR A CA 1
ATOM 3030 C C . TYR A 1 412 ? -11.461 -9.562 8.867 1 90.56 412 TYR A C 1
ATOM 3032 O O . TYR A 1 412 ? -10.469 -10.297 8.93 1 90.56 412 TYR A O 1
ATOM 3040 N N . VAL A 1 413 ? -12.539 -9.883 8.148 1 92.5 413 VAL A N 1
ATOM 3041 C CA . VAL A 1 413 ? -12.625 -11.008 7.23 1 92.5 413 VAL A CA 1
ATOM 3042 C C . VAL A 1 413 ? -13.18 -10.539 5.887 1 92.5 413 VAL A C 1
ATOM 3044 O O . VAL A 1 413 ? -14.133 -9.758 5.836 1 92.5 413 VAL A O 1
ATOM 3047 N N . THR A 1 414 ? -12.586 -10.938 4.832 1 92.81 414 THR A N 1
ATOM 3048 C CA . THR A 1 414 ? -13.023 -10.555 3.494 1 92.81 414 THR A CA 1
ATOM 3049 C C . THR A 1 414 ? -14.328 -11.266 3.127 1 92.81 414 THR A C 1
ATOM 3051 O O . THR A 1 414 ? -14.758 -12.18 3.826 1 92.81 414 THR A O 1
ATOM 3054 N N . ASP A 1 415 ? -14.969 -10.773 2.02 1 91.44 415 ASP A N 1
ATOM 3055 C CA . ASP A 1 415 ? -15.969 -11.586 1.343 1 91.44 415 ASP A CA 1
ATOM 3056 C C . ASP A 1 415 ? -15.312 -12.711 0.547 1 91.44 415 ASP A C 1
ATOM 3058 O O . ASP A 1 415 ? -14.125 -12.992 0.718 1 91.44 415 ASP A O 1
ATOM 3062 N N . TRP A 1 416 ? -16.188 -13.461 -0.236 1 92.06 416 TRP A N 1
ATOM 3063 C CA . TRP A 1 416 ? -15.617 -14.523 -1.057 1 92.06 416 TRP A CA 1
ATOM 3064 C C . TRP A 1 416 ? -14.602 -13.969 -2.047 1 92.06 416 TRP A C 1
ATOM 3066 O O . TRP A 1 416 ? -14.922 -13.07 -2.83 1 92.06 416 TRP A O 1
ATOM 3076 N N . VAL A 1 417 ? -13.422 -14.391 -1.932 1 94.81 417 VAL A N 1
ATOM 3077 C CA . VAL A 1 417 ? -12.297 -13.945 -2.752 1 94.81 417 VAL A CA 1
ATOM 3078 C C . VAL A 1 417 ? -12.016 -14.977 -3.844 1 94.81 417 VAL A C 1
ATOM 3080 O O . VAL A 1 417 ? -11.945 -16.172 -3.568 1 94.81 417 VAL A O 1
ATOM 3083 N N . ARG A 1 418 ? -11.875 -14.5 -5.051 1 94.25 418 ARG A N 1
ATOM 3084 C CA . ARG A 1 418 ? -11.57 -15.375 -6.18 1 94.25 418 ARG A CA 1
ATOM 3085 C C . ARG A 1 418 ? -10.109 -15.812 -6.152 1 94.25 418 ARG A C 1
ATOM 3087 O O . ARG A 1 418 ? -9.242 -15.078 -5.68 1 94.25 418 ARG A O 1
ATOM 3094 N N . THR A 1 419 ? -9.836 -17.047 -6.613 1 95.31 419 THR A N 1
ATOM 3095 C CA . THR A 1 419 ? -8.492 -17.609 -6.68 1 95.31 419 THR A CA 1
ATOM 3096 C C . THR A 1 419 ? -8.055 -17.797 -8.133 1 95.31 419 THR A C 1
ATOM 3098 O O . THR A 1 419 ? -8.867 -18.125 -8.992 1 95.31 419 THR A O 1
ATOM 3101 N N . VAL A 1 420 ? -6.84 -17.5 -8.359 1 93.5 420 VAL A N 1
ATOM 3102 C CA . VAL A 1 420 ? -6.309 -17.719 -9.703 1 93.5 420 VAL A CA 1
ATOM 3103 C C . VAL A 1 420 ? -6.305 -19.219 -10.016 1 93.5 420 VAL A C 1
ATOM 3105 O O . VAL A 1 420 ? -5.867 -20.031 -9.203 1 93.5 420 VAL A O 1
ATOM 3108 N N . GLN A 1 421 ? -6.941 -19.531 -11.141 1 92.62 421 GLN A N 1
ATOM 3109 C CA . GLN A 1 421 ? -7.027 -20.906 -11.648 1 92.62 421 GLN A CA 1
ATOM 3110 C C . GLN A 1 421 ? -6.512 -21 -13.078 1 92.62 421 GLN A C 1
ATOM 3112 O O . GLN A 1 421 ? -6.215 -19.969 -13.703 1 92.62 421 GLN A O 1
ATOM 3117 N N . TRP A 1 422 ? -6.391 -22.188 -13.57 1 87.56 422 TRP A N 1
ATOM 3118 C CA . TRP A 1 422 ? -5.918 -22.406 -14.93 1 87.56 422 TRP A CA 1
ATOM 3119 C C . TRP A 1 422 ? -7.082 -22.672 -15.875 1 87.56 422 TRP A C 1
ATOM 3121 O O . TRP A 1 422 ? -6.879 -23.031 -17.031 1 87.56 422 TRP A O 1
ATOM 3131 N N . GLY A 1 423 ? -8.352 -22.469 -15.422 1 88 423 GLY A N 1
ATOM 3132 C CA . GLY A 1 423 ? -9.523 -22.672 -16.25 1 88 423 GLY A CA 1
ATOM 3133 C C . GLY A 1 423 ? -10.203 -21.375 -16.656 1 88 423 GLY A C 1
ATOM 3134 O O . GLY A 1 423 ? -9.711 -20.297 -16.344 1 88 423 GLY A O 1
ATOM 3135 N N . GLY A 1 424 ? -11.273 -21.531 -17.484 1 89.19 424 GLY A N 1
ATOM 3136 C CA . GLY A 1 424 ? -12.016 -20.391 -17.984 1 89.19 424 GLY A CA 1
ATOM 3137 C C . GLY A 1 424 ? -13.273 -20.781 -18.75 1 89.19 424 GLY A C 1
ATOM 3138 O O . GLY A 1 424 ? -14.023 -21.641 -18.297 1 89.19 424 GLY A O 1
ATOM 3139 N N . ASN A 1 425 ? -13.523 -20.062 -19.797 1 86.94 425 ASN A N 1
ATOM 3140 C CA . ASN A 1 425 ? -14.656 -20.375 -20.656 1 86.94 425 ASN A CA 1
ATOM 3141 C C . ASN A 1 425 ? -14.594 -21.812 -21.172 1 86.94 425 ASN A C 1
ATOM 3143 O O . ASN A 1 425 ? -13.617 -22.188 -21.828 1 86.94 425 ASN A O 1
ATOM 3147 N N . GLY A 1 426 ? -15.578 -22.547 -20.875 1 86.31 426 GLY A N 1
ATOM 3148 C CA . GLY A 1 426 ? -15.609 -23.922 -21.312 1 86.31 426 GLY A CA 1
ATOM 3149 C C . GLY A 1 426 ? -15.156 -24.906 -20.234 1 86.31 426 GLY A C 1
ATOM 3150 O O . GLY A 1 426 ? -15.195 -26.109 -20.438 1 86.31 426 GLY A O 1
ATOM 3151 N N . GLY A 1 427 ? -14.57 -24.438 -19.172 1 89.25 427 GLY A N 1
ATOM 3152 C CA . GLY A 1 427 ? -14.281 -25.328 -18.047 1 89.25 427 GLY A CA 1
ATOM 3153 C C . GLY A 1 427 ? -12.812 -25.344 -17.672 1 89.25 427 GLY A C 1
ATOM 3154 O O . GLY A 1 427 ? -12.023 -24.531 -18.156 1 89.25 427 GLY A O 1
ATOM 3155 N N . GLY A 1 428 ? -12.547 -26.297 -16.766 1 89.69 428 GLY A N 1
ATOM 3156 C CA . GLY A 1 428 ? -11.203 -26.484 -16.25 1 89.69 428 GLY A CA 1
ATOM 3157 C C . GLY A 1 428 ? -11.18 -26.953 -14.805 1 89.69 428 GLY A C 1
ATOM 3158 O O . GLY A 1 428 ? -12.227 -27.062 -14.164 1 89.69 428 GLY A O 1
ATOM 3159 N N . GLY A 1 429 ? -10 -27.312 -14.375 1 89.5 429 GLY A N 1
ATOM 3160 C CA . GLY A 1 429 ? -9.812 -27.812 -13.023 1 89.5 429 GLY A CA 1
ATOM 3161 C C . GLY A 1 429 ? -9.727 -26.703 -11.992 1 89.5 429 GLY A C 1
ATOM 3162 O O . GLY A 1 429 ? -9.703 -25.516 -12.344 1 89.5 429 GLY A O 1
ATOM 3163 N N . VAL A 1 430 ? -9.852 -27.109 -10.695 1 92 430 VAL A N 1
ATOM 3164 C CA . VAL A 1 430 ? -9.75 -26.188 -9.57 1 92 430 VAL A CA 1
ATOM 3165 C C . VAL A 1 430 ? -8.711 -26.703 -8.578 1 92 430 VAL A C 1
ATOM 3167 O O . VAL A 1 430 ? -8.766 -27.844 -8.141 1 92 430 VAL A O 1
ATOM 3170 N N . PHE A 1 431 ? -7.688 -25.922 -8.305 1 91.44 431 PHE A N 1
ATOM 3171 C CA . PHE A 1 431 ? -6.766 -26.141 -7.195 1 91.44 431 PHE A CA 1
ATOM 3172 C C . PHE A 1 431 ? -7.062 -25.172 -6.047 1 91.44 431 PHE A C 1
ATOM 3174 O O . PHE A 1 431 ? -6.527 -24.062 -6.008 1 91.44 431 PHE A O 1
ATOM 3181 N N . SER A 1 432 ? -7.812 -25.609 -5.148 1 92.25 432 SER A N 1
ATOM 3182 C CA . SER A 1 432 ? -8.312 -24.734 -4.094 1 92.25 432 SER A CA 1
ATOM 3183 C C . SER A 1 432 ? -7.391 -24.734 -2.881 1 92.25 432 SER A C 1
ATOM 3185 O O . SER A 1 432 ? -6.859 -25.781 -2.506 1 92.25 432 SER A O 1
ATOM 3187 N N . PRO A 1 433 ? -7.18 -23.578 -2.289 1 93.44 433 PRO A N 1
ATOM 3188 C CA . PRO A 1 433 ? -6.551 -23.578 -0.965 1 93.44 433 PRO A CA 1
ATOM 3189 C C . PRO A 1 433 ? -7.434 -24.203 0.108 1 93.44 433 PRO A C 1
ATOM 3191 O O . PRO A 1 433 ? -8.594 -24.516 -0.151 1 93.44 433 PRO A O 1
ATOM 3194 N N . GLU A 1 434 ? -6.828 -24.453 1.295 1 94.69 434 GLU A N 1
ATOM 3195 C CA . GLU A 1 434 ? -7.555 -24.984 2.445 1 94.69 434 GLU A CA 1
ATOM 3196 C C . GLU A 1 434 ? -7.535 -24 3.611 1 94.69 434 GLU A C 1
ATOM 3198 O O . GLU A 1 434 ? -6.75 -23.062 3.615 1 94.69 434 GLU A O 1
ATOM 3203 N N . VAL A 1 435 ? -8.422 -24.25 4.555 1 95.75 435 VAL A N 1
ATOM 3204 C CA . VAL A 1 435 ? -8.492 -23.391 5.73 1 95.75 435 VAL A CA 1
ATOM 3205 C C . VAL A 1 435 ? -7.141 -23.391 6.449 1 95.75 435 VAL A C 1
ATOM 3207 O O . VAL A 1 435 ? -6.523 -24.453 6.621 1 95.75 435 VAL A O 1
ATOM 3210 N N . ASN A 1 436 ? -6.648 -22.203 6.801 1 95.25 436 ASN A N 1
ATOM 3211 C CA . ASN A 1 436 ? -5.418 -21.953 7.539 1 95.25 436 ASN A CA 1
ATOM 3212 C C . ASN A 1 436 ? -4.203 -21.922 6.613 1 95.25 436 ASN A C 1
ATOM 3214 O O . ASN A 1 436 ? -3.068 -21.812 7.078 1 95.25 436 ASN A O 1
ATOM 3218 N N . ASP A 1 437 ? -4.426 -22.078 5.316 1 96.25 437 ASP A N 1
ATOM 3219 C CA . ASP A 1 437 ? -3.328 -21.859 4.379 1 96.25 437 ASP A CA 1
ATOM 3220 C C . ASP A 1 437 ? -2.904 -20.391 4.367 1 96.25 437 ASP A C 1
ATOM 3222 O O . ASP A 1 437 ? -3.75 -19.484 4.414 1 96.25 437 ASP A O 1
ATOM 3226 N N . GLU A 1 438 ? -1.584 -20.172 4.418 1 96.56 438 GLU A N 1
ATOM 3227 C CA . GLU A 1 438 ? -1.056 -18.859 4.07 1 96.56 438 GLU A CA 1
ATOM 3228 C C . GLU A 1 438 ? -1.044 -18.656 2.559 1 96.56 438 GLU A C 1
ATOM 3230 O O . GLU A 1 438 ? -0.554 -19.5 1.813 1 96.56 438 GLU A O 1
ATOM 3235 N N . VAL A 1 439 ? -1.588 -17.531 2.08 1 96.62 439 VAL A N 1
ATOM 3236 C CA . VAL A 1 439 ? -1.708 -17.297 0.645 1 96.62 439 VAL A CA 1
ATOM 3237 C C . VAL A 1 439 ? -1.205 -15.898 0.303 1 96.62 439 VAL A C 1
ATOM 3239 O O . VAL A 1 439 ? -1.16 -15.023 1.168 1 96.62 439 VAL A O 1
ATOM 3242 N N . LEU A 1 440 ? -0.687 -15.727 -0.877 1 96.5 440 LEU A N 1
ATOM 3243 C CA . LEU A 1 440 ? -0.327 -14.422 -1.419 1 96.5 440 LEU A CA 1
ATOM 3244 C C . LEU A 1 440 ? -1.529 -13.758 -2.082 1 96.5 440 LEU A C 1
ATOM 3246 O O . LEU A 1 440 ? -2.227 -14.383 -2.883 1 96.5 440 LEU A O 1
ATOM 3250 N N . VAL A 1 441 ? -1.729 -12.484 -1.734 1 95.06 441 VAL A N 1
ATOM 3251 C CA . VAL A 1 441 ? -2.949 -11.805 -2.152 1 95.06 441 VAL A CA 1
ATOM 3252 C C . VAL A 1 441 ? -2.598 -10.531 -2.924 1 95.06 441 VAL A C 1
ATOM 3254 O O . VAL A 1 441 ? -1.705 -9.781 -2.521 1 95.06 441 VAL A O 1
ATOM 3257 N N . GLY A 1 442 ? -3.217 -10.352 -4.105 1 94.38 442 GLY A N 1
ATOM 3258 C CA . GLY A 1 442 ? -3.203 -9.086 -4.82 1 94.38 442 GLY A CA 1
ATOM 3259 C C . GLY A 1 442 ? -4.516 -8.328 -4.727 1 94.38 442 GLY A C 1
ATOM 3260 O O . GLY A 1 442 ? -5.535 -8.898 -4.32 1 94.38 442 GLY A O 1
ATOM 3261 N N . PHE A 1 443 ? -4.496 -7.082 -5.051 1 90.81 443 PHE A N 1
ATOM 3262 C CA . PHE A 1 443 ? -5.676 -6.238 -4.906 1 90.81 443 PHE A CA 1
ATOM 3263 C C . PHE A 1 443 ? -6.004 -5.539 -6.223 1 90.81 443 PHE A C 1
ATOM 3265 O O . PHE A 1 443 ? -5.172 -4.812 -6.77 1 90.81 443 PHE A O 1
ATOM 3272 N N . GLU A 1 444 ? -7.281 -5.73 -6.656 1 87.19 444 GLU A N 1
ATOM 3273 C CA . GLU A 1 444 ? -7.73 -5.078 -7.883 1 87.19 444 GLU A CA 1
ATOM 3274 C C . GLU A 1 444 ? -7.719 -3.559 -7.734 1 87.19 444 GLU A C 1
ATOM 3276 O O . GLU A 1 444 ? -8.406 -3.008 -6.871 1 87.19 444 GLU A O 1
ATOM 3281 N N . GLN A 1 445 ? -6.957 -2.934 -8.602 1 79.06 445 GLN A N 1
ATOM 3282 C CA . GLN A 1 445 ? -6.812 -1.482 -8.602 1 79.06 445 GLN A CA 1
ATOM 3283 C C . GLN A 1 445 ? -6.438 -0.962 -7.219 1 79.06 445 GLN A C 1
ATOM 3285 O O . GLN A 1 445 ? -6.777 0.168 -6.863 1 79.06 445 GLN A O 1
ATOM 3290 N N . GLY A 1 446 ? -5.926 -1.862 -6.336 1 84.62 446 GLY A N 1
ATOM 3291 C CA . GLY A 1 446 ? -5.359 -1.49 -5.051 1 84.62 446 GLY A CA 1
ATOM 3292 C C . GLY A 1 446 ? -6.395 -1.421 -3.943 1 84.62 446 GLY A C 1
ATOM 3293 O O . GLY A 1 446 ? -6.113 -0.919 -2.854 1 84.62 446 GLY A O 1
ATOM 3294 N N . LEU A 1 447 ? -7.543 -1.851 -4.141 1 84.69 447 LEU A N 1
ATOM 3295 C CA . LEU A 1 447 ? -8.594 -1.73 -3.135 1 84.69 447 LEU A CA 1
ATOM 3296 C C . LEU A 1 447 ? -8.586 -2.936 -2.201 1 84.69 447 LEU A C 1
ATOM 3298 O O . LEU A 1 447 ? -8.641 -4.082 -2.658 1 84.69 447 LEU A O 1
ATOM 3302 N N . LEU A 1 448 ? -8.586 -2.684 -0.901 1 83.56 448 LEU A N 1
ATOM 3303 C CA . LEU A 1 448 ? -8.492 -3.707 0.135 1 83.56 448 LEU A CA 1
ATOM 3304 C C . LEU A 1 448 ? -9.664 -4.68 0.049 1 83.56 448 LEU A C 1
ATOM 3306 O O . LEU A 1 448 ? -9.516 -5.859 0.365 1 83.56 448 LEU A O 1
ATOM 3310 N N . ASP A 1 449 ? -10.836 -4.242 -0.39 1 86.19 449 ASP A N 1
ATOM 3311 C CA . ASP A 1 449 ? -12.008 -5.105 -0.381 1 86.19 449 ASP A CA 1
ATOM 3312 C C . ASP A 1 449 ? -12.172 -5.824 -1.72 1 86.19 449 ASP A C 1
ATOM 3314 O O . ASP A 1 449 ? -13.203 -6.449 -1.972 1 86.19 449 ASP A O 1
ATOM 3318 N N . SER A 1 450 ? -11.242 -5.672 -2.623 1 89.5 450 SER A N 1
ATOM 3319 C CA . SER A 1 450 ? -11.234 -6.406 -3.883 1 89.5 450 SER A CA 1
ATOM 3320 C C . SER A 1 450 ? -9.969 -7.254 -4.02 1 89.5 450 SER A C 1
ATOM 3322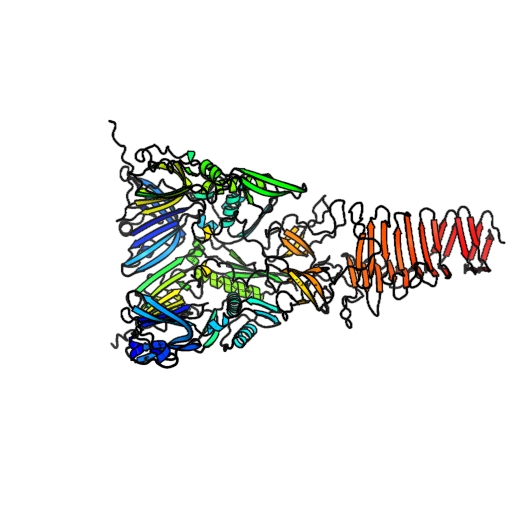 O O . SER A 1 450 ? -9.188 -7.066 -4.953 1 89.5 450 SER A O 1
ATOM 3324 N N . PRO A 1 451 ? -9.828 -8.203 -3.125 1 93.06 451 PRO A N 1
ATOM 3325 C CA . PRO A 1 451 ? -8.648 -9.062 -3.109 1 93.06 451 PRO A CA 1
ATOM 3326 C C . PRO A 1 451 ? -8.773 -10.258 -4.055 1 93.06 451 PRO A C 1
ATOM 3328 O O . PRO A 1 451 ? -9.883 -10.672 -4.383 1 93.06 451 PRO A O 1
ATOM 3331 N N . TYR A 1 452 ? -7.637 -10.82 -4.539 1 95.25 452 TYR A N 1
ATOM 3332 C CA . TYR A 1 452 ? -7.492 -12.047 -5.312 1 95.25 452 TYR A CA 1
ATOM 3333 C C . TYR A 1 452 ? -6.363 -12.906 -4.762 1 95.25 452 TYR A C 1
ATOM 3335 O O . TYR A 1 452 ? -5.293 -12.398 -4.418 1 95.25 452 TYR A O 1
ATOM 3343 N N . VAL A 1 453 ? -6.617 -14.188 -4.637 1 96.5 453 VAL A N 1
ATOM 3344 C CA . VAL A 1 453 ? -5.566 -15.109 -4.211 1 96.5 453 VAL A CA 1
ATOM 3345 C C . VAL A 1 453 ? -4.73 -15.531 -5.418 1 96.5 453 VAL A C 1
ATOM 3347 O O . VAL A 1 453 ? -5.262 -16.062 -6.395 1 96.5 453 VAL A O 1
ATOM 3350 N N . LEU A 1 454 ? -3.434 -15.336 -5.312 1 95.12 454 LEU A N 1
ATOM 3351 C CA . LEU A 1 454 ? -2.531 -15.68 -6.406 1 95.12 454 LEU A CA 1
ATOM 3352 C C . LEU A 1 454 ? -1.995 -17.094 -6.246 1 95.12 454 LEU A C 1
ATOM 3354 O O . LEU A 1 454 ? -1.664 -17.75 -7.234 1 95.12 454 LEU A O 1
ATOM 3358 N N . GLY A 1 455 ? -1.858 -17.578 -5.016 1 94.44 455 GLY A N 1
ATOM 3359 C CA . GLY A 1 455 ? -1.385 -18.922 -4.719 1 94.44 455 GLY A CA 1
ATOM 3360 C C . GLY A 1 455 ? -1.015 -19.109 -3.26 1 94.44 455 GLY A C 1
ATOM 3361 O O . GLY A 1 455 ? -1.108 -18.172 -2.463 1 94.44 455 GLY A O 1
ATOM 3362 N N . GLY A 1 456 ? -0.639 -20.344 -2.941 1 94.12 456 GLY A N 1
ATOM 3363 C CA . GLY A 1 456 ? -0.263 -20.672 -1.576 1 94.12 456 GLY A CA 1
ATOM 3364 C C . GLY A 1 456 ? 1.2 -20.406 -1.278 1 94.12 456 GLY A C 1
ATOM 3365 O O . GLY A 1 456 ? 2.021 -20.328 -2.195 1 94.12 456 GLY A O 1
ATOM 3366 N N . LEU A 1 457 ? 1.502 -20.25 -0.009 1 94.38 457 LEU A N 1
ATOM 3367 C CA . LEU A 1 457 ? 2.861 -20 0.447 1 94.38 457 LEU A CA 1
ATOM 3368 C C . LEU A 1 457 ? 3.26 -20.953 1.559 1 94.38 457 LEU A C 1
ATOM 3370 O O . LEU A 1 457 ? 2.445 -21.281 2.428 1 94.38 457 LEU A O 1
ATOM 3374 N N . TYR A 1 458 ? 4.438 -21.422 1.431 1 94.12 458 TYR A N 1
ATOM 3375 C CA . TYR A 1 458 ? 5.016 -22.141 2.561 1 94.12 458 TYR A CA 1
ATOM 3376 C C . TYR A 1 458 ? 5.727 -21.188 3.51 1 94.12 458 TYR A C 1
ATOM 3378 O O . TYR A 1 458 ? 6.07 -20.062 3.129 1 94.12 458 TYR A O 1
ATOM 3386 N N . ASN A 1 459 ? 5.871 -21.547 4.68 1 93.38 459 ASN A N 1
ATOM 3387 C CA . ASN A 1 459 ? 6.523 -20.75 5.719 1 93.38 459 ASN A CA 1
ATOM 3388 C C . ASN A 1 459 ? 7.273 -21.641 6.707 1 93.38 459 ASN A C 1
ATOM 3390 O O . ASN A 1 459 ? 7.715 -22.734 6.352 1 93.38 459 ASN A O 1
ATOM 3394 N N . GLY A 1 460 ? 7.637 -21.125 7.895 1 91.25 460 GLY A N 1
ATOM 3395 C CA . GLY A 1 460 ? 8.391 -21.891 8.867 1 91.25 460 GLY A CA 1
ATOM 3396 C C . GLY A 1 460 ? 7.582 -23.016 9.5 1 91.25 460 GLY A C 1
ATOM 3397 O O . GLY A 1 460 ? 8.148 -23.953 10.07 1 91.25 460 GLY A O 1
ATOM 3398 N N . ILE A 1 461 ? 6.266 -22.969 9.398 1 91.5 461 ILE A N 1
ATOM 3399 C CA . ILE A 1 461 ? 5.371 -23.938 10.008 1 91.5 461 ILE A CA 1
ATOM 3400 C C . ILE A 1 461 ? 4.77 -24.828 8.922 1 91.5 461 ILE A C 1
ATOM 3402 O O . ILE A 1 461 ? 4.844 -26.062 9.008 1 91.5 461 ILE A O 1
ATOM 3406 N N . ASP A 1 462 ? 4.219 -24.203 7.953 1 92.69 462 ASP A N 1
ATOM 3407 C CA . ASP A 1 462 ? 3.648 -24.922 6.82 1 92.69 462 ASP A CA 1
ATOM 3408 C C . ASP A 1 462 ? 4.734 -25.312 5.82 1 92.69 462 ASP A C 1
ATOM 3410 O O . ASP A 1 462 ? 5.27 -24.469 5.105 1 92.69 462 ASP A O 1
ATOM 3414 N N . ARG A 1 463 ? 4.988 -26.609 5.711 1 93 463 ARG A N 1
ATOM 3415 C CA . ARG A 1 463 ? 6.043 -27.141 4.848 1 93 463 ARG A CA 1
ATOM 3416 C C . ARG A 1 463 ? 5.461 -28.031 3.758 1 93 463 ARG A C 1
ATOM 3418 O O . ARG A 1 463 ? 4.363 -28.578 3.908 1 93 463 ARG A O 1
ATOM 3425 N N . PRO A 1 464 ? 6.215 -28.188 2.652 1 93.56 464 PRO A N 1
ATOM 3426 C CA . PRO A 1 464 ? 5.766 -29.141 1.634 1 93.56 464 PRO A CA 1
ATOM 3427 C C . PRO A 1 464 ? 5.691 -30.562 2.158 1 93.56 464 PRO A C 1
ATOM 3429 O O . PRO A 1 464 ? 6.328 -30.891 3.162 1 93.56 464 PRO A O 1
ATOM 3432 N N . SER A 1 465 ? 4.875 -31.359 1.458 1 93.62 465 SER A N 1
ATOM 3433 C CA . SER A 1 465 ? 4.824 -32.781 1.802 1 93.62 465 SER A CA 1
ATOM 3434 C C . SER A 1 465 ? 6.199 -33.406 1.688 1 93.62 465 SER A C 1
ATOM 3436 O O . SER A 1 465 ? 7.047 -32.969 0.92 1 93.62 465 SER A O 1
ATOM 3438 N N . GLU A 1 466 ? 6.379 -34.406 2.389 1 92.25 466 GLU A N 1
ATOM 3439 C CA . GLU A 1 466 ? 7.656 -35.094 2.375 1 92.25 466 GLU A CA 1
ATOM 3440 C C . GLU A 1 466 ? 7.895 -35.781 1.033 1 92.25 466 GLU A C 1
ATOM 3442 O O . GLU A 1 466 ? 6.969 -36.344 0.448 1 92.25 466 GLU A O 1
ATOM 3447 N N . HIS A 1 467 ? 9.094 -35.688 0.591 1 92.88 467 HIS A N 1
ATOM 3448 C CA . HIS A 1 467 ? 9.539 -36.375 -0.627 1 92.88 467 HIS A CA 1
ATOM 3449 C C . HIS A 1 467 ? 10.781 -37.219 -0.368 1 92.88 467 HIS A C 1
ATOM 3451 O O . HIS A 1 467 ? 11.586 -36.906 0.508 1 92.88 467 HIS A O 1
ATOM 3457 N N . ASP A 1 468 ? 10.945 -38.219 -1.137 1 90.75 468 ASP A N 1
ATOM 3458 C CA . ASP A 1 468 ? 12.117 -39.094 -0.975 1 90.75 468 ASP A CA 1
ATOM 3459 C C . ASP A 1 468 ? 13.289 -38.562 -1.803 1 90.75 468 ASP A C 1
ATOM 3461 O O . ASP A 1 468 ? 14.422 -39.031 -1.629 1 90.75 468 ASP A O 1
ATOM 3465 N N . VAL A 1 469 ? 13 -37.75 -2.725 1 91.75 469 VAL A N 1
ATOM 3466 C CA . VAL A 1 469 ? 14.023 -37.094 -3.537 1 91.75 469 VAL A CA 1
ATOM 3467 C C . VAL A 1 469 ? 14.164 -35.625 -3.117 1 91.75 469 VAL A C 1
ATOM 3469 O O . VAL A 1 469 ? 13.164 -34.906 -3.037 1 91.75 469 VAL A O 1
ATOM 3472 N N . PRO A 1 470 ? 15.438 -35.312 -2.773 1 92.56 470 PRO A N 1
ATOM 3473 C CA . PRO A 1 470 ? 15.602 -33.906 -2.414 1 92.56 470 PRO A CA 1
ATOM 3474 C C . PRO A 1 470 ? 15.188 -32.938 -3.541 1 92.56 470 PRO A C 1
ATOM 3476 O O . PRO A 1 470 ? 15.336 -33.281 -4.719 1 92.56 470 PRO A O 1
ATOM 3479 N N . LEU A 1 471 ? 14.711 -31.75 -3.182 1 93.5 471 LEU A N 1
ATOM 3480 C CA . LEU A 1 471 ? 14.234 -30.781 -4.16 1 93.5 471 LEU A CA 1
ATOM 3481 C C . LEU A 1 471 ? 15.375 -30.328 -5.07 1 93.5 471 LEU A C 1
ATOM 3483 O O . LEU A 1 471 ? 15.188 -30.188 -6.281 1 93.5 471 LEU A O 1
ATOM 3487 N N . VAL A 1 472 ? 16.562 -30.031 -4.48 1 93.25 472 VAL A N 1
ATOM 3488 C CA . VAL A 1 472 ? 17.703 -29.5 -5.223 1 93.25 472 VAL A CA 1
ATOM 3489 C C . VAL A 1 472 ? 18.875 -30.484 -5.121 1 93.25 472 VAL A C 1
ATOM 3491 O O . VAL A 1 472 ? 19.172 -31 -4.043 1 93.25 472 VAL A O 1
ATOM 3494 N N . ASP A 1 473 ? 19.438 -30.719 -6.316 1 91 473 ASP A N 1
ATOM 3495 C CA . ASP A 1 473 ? 20.641 -31.547 -6.328 1 91 473 ASP A CA 1
ATOM 3496 C C . ASP A 1 473 ? 21.812 -30.828 -5.668 1 91 473 ASP A C 1
ATOM 3498 O O . ASP A 1 473 ? 22.172 -29.719 -6.07 1 91 473 ASP A O 1
ATOM 3502 N N . LYS A 1 474 ? 22.5 -31.406 -4.77 1 86.75 474 LYS A N 1
ATOM 3503 C CA . LYS A 1 474 ? 23.547 -30.75 -3.977 1 86.75 474 LYS A CA 1
ATOM 3504 C C . LYS A 1 474 ? 24.766 -30.422 -4.836 1 86.75 474 LYS A C 1
ATOM 3506 O O . LYS A 1 474 ? 25.453 -29.438 -4.59 1 86.75 474 LYS A O 1
ATOM 3511 N N . THR A 1 475 ? 25.047 -31.188 -5.82 1 87.06 475 THR A N 1
ATOM 3512 C CA . THR A 1 475 ? 26.25 -31.047 -6.641 1 87.06 475 THR A CA 1
ATOM 3513 C C . THR A 1 475 ? 26 -30.062 -7.781 1 87.06 475 THR A C 1
ATOM 3515 O O . THR A 1 475 ? 26.672 -29.031 -7.875 1 87.06 475 THR A O 1
ATOM 3518 N N . SER A 1 476 ? 24.984 -30.297 -8.547 1 86.38 476 SER A N 1
ATOM 3519 C CA . SER A 1 476 ? 24.75 -29.484 -9.742 1 86.38 476 SER A CA 1
ATOM 3520 C C . SER A 1 476 ? 23.984 -28.219 -9.406 1 86.38 476 SER A C 1
ATOM 3522 O O . SER A 1 476 ? 24.047 -27.234 -10.148 1 86.38 476 SER A O 1
ATOM 3524 N N . GLY A 1 477 ? 23.172 -28.281 -8.375 1 88.88 477 GLY A N 1
ATOM 3525 C CA . GLY A 1 477 ? 22.328 -27.141 -8.031 1 88.88 477 GLY A CA 1
ATOM 3526 C C . GLY A 1 477 ? 21.062 -27.062 -8.867 1 88.88 477 GLY A C 1
ATOM 3527 O O . GLY A 1 477 ? 20.344 -26.062 -8.828 1 88.88 477 GLY A O 1
ATOM 3528 N N . LYS A 1 478 ? 20.75 -28.078 -9.609 1 91.12 478 LYS A N 1
ATOM 3529 C CA . LYS A 1 478 ? 19.547 -28.109 -10.438 1 91.12 478 LYS A CA 1
ATOM 3530 C C . LYS A 1 478 ? 18.375 -28.734 -9.68 1 91.12 478 LYS A C 1
ATOM 3532 O O . LYS A 1 478 ? 18.562 -29.391 -8.648 1 91.12 478 LYS A O 1
ATOM 3537 N N . VAL A 1 479 ? 17.188 -28.5 -10.156 1 93.81 479 VAL A N 1
ATOM 3538 C CA . VAL A 1 479 ? 15.992 -29.031 -9.516 1 93.81 479 VAL A CA 1
ATOM 3539 C C . VAL A 1 479 ? 15.836 -30.516 -9.852 1 93.81 479 VAL A C 1
ATOM 3541 O O . VAL A 1 479 ? 15.875 -30.906 -11.023 1 93.81 479 VAL A O 1
ATOM 3544 N N . ASN A 1 480 ? 15.625 -31.328 -8.789 1 93.5 480 ASN A N 1
ATOM 3545 C CA . ASN A 1 480 ? 15.539 -32.781 -8.953 1 93.5 480 ASN A CA 1
ATOM 3546 C C . ASN A 1 480 ? 14.109 -33.219 -9.234 1 93.5 480 ASN A C 1
ATOM 3548 O O . ASN A 1 480 ? 13.883 -34.312 -9.773 1 93.5 480 ASN A O 1
ATOM 3552 N N . ARG A 1 481 ? 13.227 -32.469 -8.766 1 94.19 481 ARG A N 1
ATOM 3553 C CA . ARG A 1 481 ? 11.852 -32.938 -8.859 1 94.19 481 ARG A CA 1
ATOM 3554 C C . ARG A 1 481 ? 10.875 -31.781 -8.945 1 94.19 481 ARG A C 1
ATOM 3556 O O . ARG A 1 481 ? 11.133 -30.703 -8.391 1 94.19 481 ARG A O 1
ATOM 3563 N N . ARG A 1 482 ? 9.82 -31.969 -9.633 1 94.5 482 ARG A N 1
ATOM 3564 C CA . ARG A 1 482 ? 8.609 -31.156 -9.648 1 94.5 482 ARG A CA 1
ATOM 3565 C C . ARG A 1 482 ? 7.379 -32 -9.328 1 94.5 482 ARG A C 1
ATOM 3567 O O . ARG A 1 482 ? 7.215 -33.094 -9.867 1 94.5 482 ARG A O 1
ATOM 3574 N N . SER A 1 483 ? 6.559 -31.438 -8.359 1 95.06 483 SER A N 1
ATOM 3575 C CA . SER A 1 483 ? 5.523 -32.344 -7.883 1 95.06 483 SER A CA 1
ATOM 3576 C C . SER A 1 483 ? 4.207 -31.625 -7.645 1 95.06 483 SER A C 1
ATOM 3578 O O . SER A 1 483 ? 4.199 -30.438 -7.293 1 95.06 483 SER A O 1
ATOM 3580 N N . LEU A 1 484 ? 3.141 -32.281 -7.945 1 94 484 LEU A N 1
ATOM 3581 C CA . LEU A 1 484 ? 1.787 -31.984 -7.477 1 94 484 LEU A CA 1
ATOM 3582 C C . LEU A 1 484 ? 1.359 -33 -6.414 1 94 484 LEU A C 1
ATOM 3584 O O . LEU A 1 484 ? 1.306 -34.188 -6.68 1 94 484 LEU A O 1
ATOM 3588 N N . VAL A 1 485 ? 1.133 -32.469 -5.191 1 95.19 485 VAL A N 1
ATOM 3589 C CA . VAL A 1 485 ? 0.818 -33.375 -4.098 1 95.19 485 VAL A CA 1
ATOM 3590 C C . VAL A 1 485 ? -0.403 -32.875 -3.336 1 95.19 485 VAL A C 1
ATOM 3592 O O . VAL A 1 485 ? -0.501 -31.688 -3.035 1 95.19 485 VAL A O 1
ATOM 3595 N N . SER A 1 486 ? -1.332 -33.75 -3.051 1 94.25 486 SER A N 1
ATOM 3596 C CA . SER A 1 486 ? -2.459 -33.406 -2.191 1 94.25 486 SER A CA 1
ATOM 3597 C C . SER A 1 486 ? -2.074 -33.469 -0.717 1 94.25 486 SER A C 1
ATOM 3599 O O . SER A 1 486 ? -0.982 -33.938 -0.377 1 94.25 486 SER A O 1
ATOM 3601 N N . ARG A 1 487 ? -3.002 -33.031 0.121 1 93.44 487 ARG A N 1
ATOM 3602 C CA . ARG A 1 487 ? -2.711 -33 1.551 1 93.44 487 ARG A CA 1
ATOM 3603 C C . ARG A 1 487 ? -2.572 -34.406 2.113 1 93.44 487 ARG A C 1
ATOM 3605 O O . ARG A 1 487 ? -1.825 -34.625 3.07 1 93.44 487 ARG A O 1
ATOM 3612 N N . SER A 1 488 ? -3.258 -35.344 1.482 1 93.75 488 SER A N 1
ATOM 3613 C CA . SER A 1 488 ? -3.205 -36.719 1.952 1 93.75 488 SER A CA 1
ATOM 3614 C C . SER A 1 488 ? -2.021 -37.469 1.347 1 93.75 488 SER A C 1
ATOM 3616 O O . SER A 1 488 ? -1.777 -38.625 1.679 1 93.75 488 SER A O 1
ATOM 3618 N N . GLY A 1 489 ? -1.363 -36.812 0.362 1 94.06 489 GLY A N 1
ATOM 3619 C CA . GLY A 1 489 ? -0.111 -37.375 -0.121 1 94.06 489 GLY A CA 1
ATOM 3620 C C . GLY A 1 489 ? -0.217 -37.969 -1.519 1 94.06 489 GLY A C 1
ATOM 3621 O O . GLY A 1 489 ? 0.77 -38.469 -2.064 1 94.06 489 GLY A O 1
ATOM 3622 N N . ASN A 1 490 ? -1.462 -38.031 -2.121 1 95.31 490 ASN A N 1
ATOM 3623 C CA . ASN A 1 490 ? -1.531 -38.406 -3.527 1 95.31 490 ASN A CA 1
ATOM 3624 C C . ASN A 1 490 ? -0.669 -37.5 -4.398 1 95.31 490 ASN A C 1
ATOM 3626 O O . ASN A 1 490 ? -0.662 -36.281 -4.211 1 95.31 490 ASN A O 1
ATOM 3630 N N . ARG A 1 491 ? 0.101 -38.125 -5.371 1 95.94 491 ARG A N 1
ATOM 3631 C CA . ARG A 1 491 ? 1.093 -37.219 -5.953 1 95.94 491 ARG A CA 1
ATOM 3632 C C . ARG A 1 491 ? 1.399 -37.625 -7.395 1 95.94 491 ARG A C 1
ATOM 3634 O O . ARG A 1 491 ? 1.255 -38.781 -7.777 1 95.94 491 ARG A O 1
ATOM 3641 N N . LEU A 1 492 ? 1.677 -36.656 -8.18 1 95.69 492 LEU A N 1
ATOM 3642 C CA . LEU A 1 492 ? 2.33 -36.688 -9.484 1 95.69 492 LEU A CA 1
ATOM 3643 C C . LEU A 1 492 ? 3.695 -36.031 -9.43 1 95.69 492 LEU A C 1
ATOM 3645 O O . LEU A 1 492 ? 3.799 -34.844 -9.062 1 95.69 492 LEU A O 1
ATOM 3649 N N . GLU A 1 493 ? 4.758 -36.781 -9.781 1 96.62 493 GLU A N 1
ATOM 3650 C CA . GLU A 1 493 ? 6.113 -36.219 -9.688 1 96.62 493 GLU A CA 1
ATOM 3651 C C . GLU A 1 493 ? 6.859 -36.375 -11.008 1 96.62 493 GLU A C 1
ATOM 3653 O O . GLU A 1 493 ? 6.805 -37.438 -11.648 1 96.62 493 GLU A O 1
ATOM 3658 N N . LEU A 1 494 ? 7.414 -35.344 -11.461 1 96.5 494 LEU A N 1
ATOM 3659 C CA . LEU A 1 494 ? 8.398 -35.344 -12.539 1 96.5 494 LEU A CA 1
ATOM 3660 C C . LEU A 1 494 ? 9.82 -35.312 -11.977 1 96.5 494 LEU A C 1
ATOM 3662 O O . LEU A 1 494 ? 10.234 -34.312 -11.375 1 96.5 494 LEU A O 1
ATOM 3666 N N . LEU A 1 495 ? 10.523 -36.344 -12.188 1 96.31 495 LEU A N 1
ATOM 3667 C CA . LEU A 1 495 ? 11.82 -36.531 -11.547 1 96.31 495 LEU A CA 1
ATOM 3668 C C . LEU A 1 495 ? 12.961 -36.375 -12.547 1 96.31 495 LEU A C 1
ATOM 3670 O O . LEU A 1 495 ? 12.93 -36.969 -13.625 1 96.31 495 LEU A O 1
ATOM 3674 N N . ASP A 1 496 ? 13.953 -35.562 -12.188 1 93.69 496 ASP A N 1
ATOM 3675 C CA . ASP A 1 496 ? 15.086 -35.25 -13.055 1 93.69 496 ASP A CA 1
ATOM 3676 C C . ASP A 1 496 ? 16.406 -35.438 -12.328 1 93.69 496 ASP A C 1
ATOM 3678 O O . ASP A 1 496 ? 17.344 -34.688 -12.523 1 93.69 496 ASP A O 1
ATOM 3682 N N . THR A 1 497 ? 16.531 -36.344 -11.547 1 92.06 497 THR A N 1
ATOM 3683 C CA . THR A 1 497 ? 17.766 -36.531 -10.805 1 92.06 497 THR A CA 1
ATOM 3684 C C . THR A 1 497 ? 18.859 -37.094 -11.711 1 92.06 497 THR A C 1
ATOM 3686 O O . THR A 1 497 ? 18.641 -38.062 -12.43 1 92.06 497 THR A O 1
ATOM 3689 N N . PRO A 1 498 ? 20.047 -36.5 -11.703 1 86.81 498 PRO A N 1
ATOM 3690 C CA . PRO A 1 498 ? 21.125 -37 -12.555 1 86.81 498 PRO A CA 1
ATOM 3691 C C . PRO A 1 498 ? 21.578 -38.406 -12.172 1 86.81 498 PRO A C 1
ATOM 3693 O O . PRO A 1 498 ? 21.891 -39.219 -13.039 1 86.81 498 PRO A O 1
ATOM 3696 N N . ARG A 1 499 ? 21.797 -38.812 -10.859 1 86.31 499 ARG A N 1
ATOM 3697 C CA . ARG A 1 499 ? 22.281 -40.094 -10.422 1 86.31 499 ARG A CA 1
ATOM 3698 C C . ARG A 1 499 ? 21.219 -40.844 -9.625 1 86.31 499 ARG A C 1
ATOM 3700 O O . ARG A 1 499 ? 21.547 -41.75 -8.844 1 86.31 499 ARG A O 1
ATOM 3707 N N . GLY A 1 500 ? 19.953 -40.469 -9.773 1 88.12 500 GLY A N 1
ATOM 3708 C CA . GLY A 1 500 ? 18.844 -41.062 -9.039 1 88.12 500 GLY A CA 1
ATOM 3709 C C . GLY A 1 500 ? 17.609 -41.312 -9.891 1 88.12 500 GLY A C 1
ATOM 3710 O O . GLY A 1 500 ? 17.719 -41.469 -11.109 1 88.12 500 GLY A O 1
ATOM 3711 N N . PRO A 1 501 ? 16.484 -41.438 -9.156 1 91.25 501 PRO A N 1
ATOM 3712 C CA . PRO A 1 501 ? 15.258 -41.688 -9.906 1 91.25 501 PRO A CA 1
ATOM 3713 C C . PRO A 1 501 ? 14.977 -40.594 -10.938 1 91.25 501 PRO A C 1
ATOM 3715 O O . PRO A 1 501 ? 15.102 -39.406 -10.633 1 91.25 501 PRO A O 1
ATOM 3718 N N . SER A 1 502 ? 14.695 -40.969 -12.164 1 94.94 502 SER A N 1
ATOM 3719 C CA . SER A 1 502 ? 14.336 -40.094 -13.266 1 94.94 502 SER A CA 1
ATOM 3720 C C . SER A 1 502 ? 13.156 -40.625 -14.055 1 94.94 502 SER A C 1
ATOM 3722 O O . SER A 1 502 ? 13.055 -41.844 -14.281 1 94.94 502 SER A O 1
ATOM 3724 N N . GLY A 1 503 ? 12.25 -39.719 -14.391 1 96.88 503 GLY A N 1
ATOM 3725 C CA . GLY A 1 503 ? 11.031 -40.125 -15.086 1 96.88 503 GLY A CA 1
ATOM 3726 C C . GLY A 1 503 ? 9.781 -39.531 -14.477 1 96.88 503 GLY A C 1
ATOM 3727 O O . GLY A 1 503 ? 9.773 -38.375 -14.039 1 96.88 503 GLY A O 1
ATOM 3728 N N . VAL A 1 504 ? 8.688 -40.25 -14.625 1 97.75 504 VAL A N 1
ATOM 3729 C CA . VAL A 1 504 ? 7.395 -39.812 -14.117 1 97.75 504 VAL A CA 1
ATOM 3730 C C . VAL A 1 504 ? 6.871 -40.812 -13.086 1 97.75 504 VAL A C 1
ATOM 3732 O O . VAL A 1 504 ? 6.965 -42.031 -13.289 1 97.75 504 VAL A O 1
ATOM 3735 N N . ARG A 1 505 ? 6.359 -40.25 -11.992 1 97.31 505 ARG A N 1
ATOM 3736 C CA . ARG A 1 505 ? 5.816 -41.125 -10.945 1 97.31 505 ARG A CA 1
ATOM 3737 C C . ARG A 1 505 ? 4.434 -40.656 -10.508 1 97.31 505 ARG A C 1
ATOM 3739 O O . ARG A 1 505 ? 4.238 -39.469 -10.219 1 97.31 505 ARG A O 1
ATOM 3746 N N . LEU A 1 506 ? 3.494 -41.5 -10.516 1 96.88 506 LEU A N 1
ATOM 3747 C CA . LEU A 1 506 ? 2.184 -41.344 -9.891 1 96.88 506 LEU A CA 1
ATOM 3748 C C . LEU A 1 506 ? 2.053 -42.25 -8.672 1 96.88 506 LEU A C 1
ATOM 3750 O O . LEU A 1 506 ? 2.32 -43.438 -8.766 1 96.88 506 LEU A O 1
ATOM 3754 N N . ALA A 1 507 ? 1.696 -41.688 -7.539 1 96.69 507 ALA A N 1
ATOM 3755 C CA . ALA A 1 507 ? 1.641 -42.5 -6.332 1 96.69 507 ALA A CA 1
ATOM 3756 C C . ALA A 1 507 ? 0.487 -42.094 -5.43 1 96.69 507 ALA A C 1
ATOM 3758 O O . ALA A 1 507 ? 0.129 -40.906 -5.387 1 96.69 507 ALA A O 1
ATOM 3759 N N . SER A 1 508 ? -0.034 -43.125 -4.703 1 96.31 508 SER A N 1
ATOM 3760 C CA . SER A 1 508 ? -1.071 -42.844 -3.721 1 96.31 508 SER A CA 1
ATOM 3761 C C . SER A 1 508 ? -0.468 -42.375 -2.396 1 96.31 508 SER A C 1
ATOM 3763 O O . SER A 1 508 ? 0.708 -42.625 -2.125 1 96.31 508 SER A O 1
ATOM 3765 N N . GLY A 1 509 ? -1.297 -41.75 -1.643 1 94.12 509 GLY A N 1
ATOM 3766 C CA . GLY A 1 509 ? -0.847 -41.188 -0.385 1 94.12 509 GLY A CA 1
ATOM 3767 C C . GLY A 1 509 ? -0.472 -42.219 0.649 1 94.12 509 GLY A C 1
ATOM 3768 O O . GLY A 1 509 ? 0.391 -41.969 1.496 1 94.12 509 GLY A O 1
ATOM 3769 N N . ASN A 1 510 ? -1.128 -43.281 0.579 1 93.62 510 ASN A N 1
ATOM 3770 C CA . ASN A 1 510 ? -0.829 -44.344 1.542 1 93.62 510 ASN A CA 1
ATOM 3771 C C . ASN A 1 510 ? 0.429 -45.125 1.154 1 93.62 510 ASN A C 1
ATOM 3773 O O . ASN A 1 510 ? 0.787 -46.094 1.81 1 93.62 510 ASN A O 1
ATOM 3777 N N . LYS A 1 511 ? 0.993 -44.781 -0.026 1 93.31 511 LYS A N 1
ATOM 3778 C CA . LYS A 1 511 ? 2.273 -45.312 -0.503 1 93.31 511 LYS A CA 1
ATOM 3779 C C . LYS A 1 511 ? 2.16 -46.781 -0.903 1 93.31 511 LYS A C 1
ATOM 3781 O O . LYS A 1 511 ? 3.148 -47.5 -0.871 1 93.31 511 LYS A O 1
ATOM 3786 N N . ARG A 1 512 ? 0.978 -47.25 -1.274 1 95.88 512 ARG A N 1
ATOM 3787 C CA . ARG A 1 512 ? 0.778 -48.656 -1.635 1 95.88 512 ARG A CA 1
ATOM 3788 C C . ARG A 1 512 ? 0.654 -48.812 -3.146 1 95.88 512 ARG A C 1
ATOM 3790 O O . ARG A 1 512 ? 0.821 -49.906 -3.672 1 95.88 512 ARG A O 1
ATOM 3797 N N . LEU A 1 513 ? 0.281 -47.781 -3.797 1 96.62 513 LEU A N 1
ATOM 3798 C CA . LEU A 1 513 ? 0.067 -47.844 -5.238 1 96.62 513 LEU A CA 1
ATOM 3799 C C . LEU A 1 513 ? 1.04 -46.906 -5.965 1 96.62 513 LEU A C 1
ATOM 3801 O O . LEU A 1 513 ? 1.182 -45.75 -5.594 1 96.62 513 LEU A O 1
ATOM 3805 N N . GLU A 1 514 ? 1.666 -47.469 -6.988 1 96.81 514 GLU A N 1
ATOM 3806 C CA . GLU A 1 514 ? 2.629 -46.656 -7.719 1 96.81 514 GLU A CA 1
ATOM 3807 C C . GLU A 1 514 ? 2.662 -47 -9.195 1 96.81 514 GLU A C 1
ATOM 3809 O O . GLU A 1 514 ? 2.605 -48.188 -9.547 1 96.81 514 GLU A O 1
ATOM 3814 N N . VAL A 1 515 ? 2.605 -46.031 -10.078 1 96.38 515 VAL A N 1
ATOM 3815 C CA . VAL A 1 515 ? 2.924 -46.125 -11.5 1 96.38 515 VAL A CA 1
ATOM 3816 C C . VAL A 1 515 ? 4.203 -45.344 -11.805 1 96.38 515 VAL A C 1
ATOM 3818 O O . VAL A 1 515 ? 4.281 -44.156 -11.531 1 96.38 515 VAL A O 1
ATOM 3821 N N . THR A 1 516 ? 5.156 -46.031 -12.398 1 97.19 516 THR A N 1
ATOM 3822 C CA . THR A 1 516 ? 6.426 -45.344 -12.648 1 97.19 516 THR A CA 1
ATOM 3823 C C . THR A 1 516 ? 6.863 -45.531 -14.094 1 97.19 516 THR A C 1
ATOM 3825 O O . THR A 1 516 ? 6.754 -46.625 -14.648 1 97.19 516 THR A O 1
ATOM 3828 N N . LEU A 1 517 ? 7.188 -44.469 -14.703 1 97.5 517 LEU A N 1
ATOM 3829 C CA . LEU A 1 517 ? 8 -44.438 -15.914 1 97.5 517 LEU A CA 1
ATOM 3830 C C . LEU A 1 517 ? 9.461 -44.156 -15.578 1 97.5 517 LEU A C 1
ATOM 3832 O O . LEU A 1 517 ? 9.867 -43 -15.5 1 97.5 517 LEU A O 1
ATOM 3836 N N . ASP A 1 518 ? 10.211 -45.219 -15.492 1 96 518 ASP A N 1
ATOM 3837 C CA . ASP A 1 518 ? 11.586 -45.125 -15.016 1 96 518 ASP A CA 1
ATOM 3838 C C . ASP A 1 518 ? 12.562 -45.031 -16.188 1 96 518 ASP A C 1
ATOM 3840 O O . ASP A 1 518 ? 12.867 -46 -16.844 1 96 518 ASP A O 1
ATOM 3844 N N . GLU A 1 519 ? 13.148 -43.969 -16.297 1 93.38 519 GLU A N 1
ATOM 3845 C CA . GLU A 1 519 ? 14.078 -43.719 -17.406 1 93.38 519 GLU A CA 1
ATOM 3846 C C . GLU A 1 519 ? 15.383 -44.469 -17.219 1 93.38 519 GLU A C 1
ATOM 3848 O O . GLU A 1 519 ? 16.047 -44.844 -18.188 1 93.38 519 GLU A O 1
ATOM 3853 N N . ARG A 1 520 ? 15.742 -44.594 -16.031 1 92.12 520 ARG A N 1
ATOM 3854 C CA . ARG A 1 520 ? 17.016 -45.25 -15.766 1 92.12 520 ARG A CA 1
ATOM 3855 C C . ARG A 1 520 ? 16.984 -46.688 -16.188 1 92.12 520 ARG A C 1
ATOM 3857 O O . ARG A 1 520 ? 17.922 -47.188 -16.828 1 92.12 520 ARG A O 1
ATOM 3864 N N . LYS A 1 521 ? 15.922 -47.281 -15.828 1 92.44 521 LYS A N 1
ATOM 3865 C CA . LYS A 1 521 ? 15.773 -48.688 -16.156 1 92.44 521 LYS A CA 1
ATOM 3866 C C . LYS A 1 521 ? 15.055 -48.875 -17.5 1 92.44 521 LYS A C 1
ATOM 3868 O O . LYS A 1 521 ? 14.977 -49.969 -18.031 1 92.44 521 LYS A O 1
ATOM 3873 N N . ASN A 1 522 ? 14.531 -47.75 -18.031 1 94.44 522 ASN A N 1
ATOM 3874 C CA . ASN A 1 522 ? 13.688 -47.781 -19.203 1 94.44 522 ASN A CA 1
ATOM 3875 C C . ASN A 1 522 ? 12.555 -48.812 -19.078 1 94.44 522 ASN A C 1
ATOM 3877 O O . ASN A 1 522 ? 12.383 -49.656 -19.938 1 94.44 522 ASN A O 1
ATOM 3881 N N . GLU A 1 523 ? 11.875 -48.625 -18.016 1 96.25 523 GLU A N 1
ATOM 3882 C CA . GLU A 1 523 ? 10.812 -49.531 -17.625 1 96.25 523 GLU A CA 1
ATOM 3883 C C . GLU A 1 523 ? 9.562 -48.781 -17.188 1 96.25 523 GLU A C 1
ATOM 3885 O O . GLU A 1 523 ? 9.648 -47.75 -16.547 1 96.25 523 GLU A O 1
ATOM 3890 N N . ILE A 1 524 ? 8.367 -49.312 -17.562 1 97.81 524 ILE A N 1
ATOM 3891 C CA . ILE A 1 524 ? 7.09 -48.906 -16.984 1 97.81 524 ILE A CA 1
ATOM 3892 C C . ILE A 1 524 ? 6.625 -49.938 -15.961 1 97.81 524 ILE A C 1
ATOM 3894 O O . ILE A 1 524 ? 6.57 -51.125 -16.25 1 97.81 524 ILE A O 1
ATOM 3898 N N . ALA A 1 525 ? 6.348 -49.469 -14.805 1 97.31 525 ALA A N 1
ATOM 3899 C CA . ALA A 1 525 ? 5.938 -50.406 -13.766 1 97.31 525 ALA A CA 1
ATOM 3900 C C . ALA A 1 525 ? 4.668 -49.906 -13.062 1 97.31 525 ALA A C 1
ATOM 3902 O O . ALA A 1 525 ? 4.551 -48.75 -12.711 1 97.31 525 ALA A O 1
ATOM 3903 N N . LEU A 1 526 ? 3.719 -50.75 -12.977 1 97.31 526 LEU A N 1
ATOM 3904 C CA . LEU A 1 526 ? 2.562 -50.625 -12.102 1 97.31 526 LEU A CA 1
ATOM 3905 C C . LEU A 1 526 ? 2.688 -51.531 -10.898 1 97.31 526 LEU A C 1
ATOM 3907 O O . LEU A 1 526 ? 2.721 -52.75 -11.055 1 97.31 526 LEU A O 1
ATOM 3911 N N . THR A 1 527 ? 2.734 -50.969 -9.711 1 97.12 527 THR A N 1
ATOM 3912 C CA . THR A 1 527 ? 3.072 -51.781 -8.562 1 97.12 527 THR A CA 1
ATOM 3913 C C . THR A 1 527 ? 2.115 -51.531 -7.406 1 97.12 527 THR A C 1
ATOM 3915 O O . THR A 1 527 ? 1.803 -50.375 -7.098 1 97.12 527 THR A O 1
ATOM 3918 N N . VAL A 1 528 ? 1.597 -52.594 -6.801 1 97.06 528 VAL A N 1
ATOM 3919 C CA . VAL A 1 528 ? 0.907 -52.562 -5.516 1 97.06 528 VAL A CA 1
ATOM 3920 C C . VAL A 1 528 ? 1.824 -53.094 -4.418 1 97.06 528 VAL A C 1
ATOM 3922 O O . VAL A 1 528 ? 2.275 -54.25 -4.488 1 97.06 528 VAL A O 1
ATOM 3925 N N . PHE A 1 529 ? 2.033 -52.344 -3.436 1 95.81 529 PHE A N 1
ATOM 3926 C CA . PHE A 1 529 ? 2.938 -52.719 -2.355 1 95.81 529 PHE A CA 1
ATOM 3927 C C . PHE A 1 529 ? 2.156 -53.25 -1.151 1 95.81 529 PHE A C 1
ATOM 3929 O O . PHE A 1 529 ? 1.005 -52.844 -0.941 1 95.81 529 PHE A O 1
ATOM 3936 N N . ALA A 1 530 ? 2.936 -54.062 -0.405 1 93.44 530 ALA A N 1
ATOM 3937 C CA . ALA A 1 530 ? 2.381 -54.469 0.881 1 93.44 530 ALA A CA 1
ATOM 3938 C C . ALA A 1 530 ? 2.309 -53.281 1.852 1 93.44 530 ALA A C 1
ATOM 3940 O O . ALA A 1 530 ? 3.1 -52.344 1.755 1 93.44 530 ALA A O 1
ATOM 3941 N N . PRO A 1 531 ? 1.289 -53.375 2.693 1 90.88 531 PRO A N 1
ATOM 3942 C CA . PRO A 1 531 ? 1.169 -52.25 3.641 1 90.88 531 PRO A CA 1
ATOM 3943 C C . PRO A 1 531 ? 2.457 -52 4.422 1 90.88 531 PRO A C 1
ATOM 3945 O O . PRO A 1 531 ? 3 -52.938 5.035 1 90.88 531 PRO A O 1
ATOM 3948 N N . GLY A 1 532 ? 2.91 -50.781 4.426 1 87.75 532 GLY A N 1
ATOM 3949 C CA . GLY A 1 532 ? 4.062 -50.375 5.203 1 87.75 532 GLY A CA 1
ATOM 3950 C C . GLY A 1 532 ? 5.371 -50.938 4.688 1 87.75 532 GLY A C 1
ATOM 3951 O O . GLY A 1 532 ? 6.359 -51 5.418 1 87.75 532 GLY A O 1
ATOM 3952 N N . SER A 1 533 ? 5.352 -51.5 3.496 1 88 533 SER A N 1
ATOM 3953 C CA . SER A 1 533 ? 6.551 -52.125 2.949 1 88 533 SER A CA 1
ATOM 3954 C C . SER A 1 533 ? 6.793 -51.688 1.506 1 88 533 SER A C 1
ATOM 3956 O O . SER A 1 533 ? 5.883 -51.188 0.844 1 88 533 SER A O 1
ATOM 3958 N N . LYS A 1 534 ? 8.016 -51.781 1.105 1 89.38 534 LYS A N 1
ATOM 3959 C CA . LYS A 1 534 ? 8.359 -51.531 -0.288 1 89.38 534 LYS A CA 1
ATOM 3960 C C . LYS A 1 534 ? 8.398 -52.812 -1.102 1 89.38 534 LYS A C 1
ATOM 3962 O O . LYS A 1 534 ? 8.844 -52.812 -2.25 1 89.38 534 LYS A O 1
ATOM 3967 N N . ARG A 1 535 ? 7.898 -53.844 -0.495 1 90.5 535 ARG A N 1
ATOM 3968 C CA . ARG A 1 535 ? 7.844 -55.094 -1.21 1 90.5 535 ARG A CA 1
ATOM 3969 C C . ARG A 1 535 ? 6.613 -55.188 -2.105 1 90.5 535 ARG A C 1
ATOM 3971 O O . ARG A 1 535 ? 5.488 -55 -1.636 1 90.5 535 ARG A O 1
ATOM 3978 N N . PRO A 1 536 ? 6.816 -55.469 -3.338 1 93.81 536 PRO A N 1
ATOM 3979 C CA . PRO A 1 536 ? 5.656 -55.562 -4.23 1 93.81 536 PRO A CA 1
ATOM 3980 C C . PRO A 1 536 ? 4.766 -56.781 -3.934 1 93.81 536 PRO A C 1
ATOM 3982 O O . PRO A 1 536 ? 5.27 -57.875 -3.693 1 93.81 536 PRO A O 1
ATOM 3985 N N . GLN A 1 537 ? 3.514 -56.594 -3.834 1 94.5 5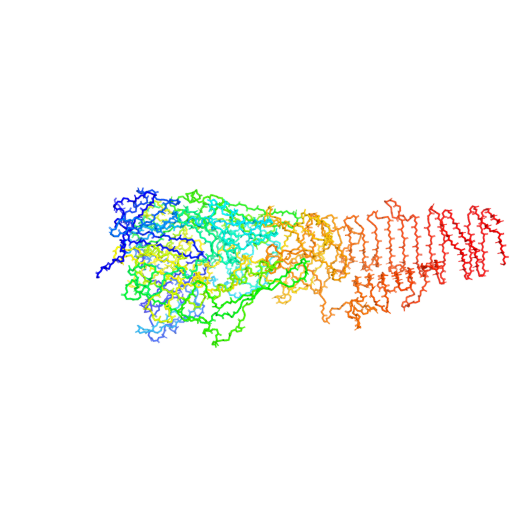37 GLN A N 1
ATOM 3986 C CA . GLN A 1 537 ? 2.525 -57.656 -3.746 1 94.5 537 GLN A CA 1
ATOM 3987 C C . GLN A 1 537 ? 2.078 -58.094 -5.133 1 94.5 537 GLN A C 1
ATOM 3989 O O . GLN A 1 537 ? 1.917 -59.312 -5.383 1 94.5 537 GLN A O 1
ATOM 3994 N N . SER A 1 538 ? 1.819 -57.25 -6.043 1 95.62 538 SER A N 1
ATOM 3995 C CA . SER A 1 538 ? 1.56 -57.5 -7.457 1 95.62 538 SER A CA 1
ATOM 3996 C C . SER A 1 538 ? 2.133 -56.406 -8.328 1 95.62 538 SER A C 1
ATOM 3998 O O . SER A 1 538 ? 2.275 -55.25 -7.879 1 95.62 538 SER A O 1
ATOM 4000 N N . SER A 1 539 ? 2.545 -56.75 -9.523 1 96.62 539 SER A N 1
ATOM 4001 C CA . SER A 1 539 ? 3.131 -55.719 -10.398 1 96.62 539 SER A CA 1
ATOM 4002 C C . SER A 1 539 ? 3.008 -56.125 -11.867 1 96.62 539 SER A C 1
ATOM 4004 O O . SER A 1 539 ? 2.873 -57.312 -12.18 1 96.62 539 SER A O 1
ATOM 4006 N N . VAL A 1 540 ? 2.863 -55.219 -12.703 1 95.56 540 VAL A N 1
ATOM 4007 C CA . VAL A 1 540 ? 3.031 -55.312 -14.148 1 95.56 540 VAL A CA 1
ATOM 4008 C C . VAL A 1 540 ? 4.238 -54.5 -14.594 1 95.56 540 VAL A C 1
ATOM 4010 O O . VAL A 1 540 ? 4.316 -53.281 -14.305 1 95.56 540 VAL A O 1
ATOM 4013 N N . THR A 1 541 ? 5.172 -55.125 -15.219 1 97.25 541 THR A N 1
ATOM 4014 C CA . THR A 1 541 ? 6.371 -54.406 -15.656 1 97.25 541 THR A CA 1
ATOM 4015 C C . THR A 1 541 ? 6.594 -54.594 -17.156 1 97.25 541 THR A C 1
ATOM 4017 O O . THR A 1 541 ? 6.473 -55.719 -17.672 1 97.25 541 THR A O 1
ATOM 4020 N N . LEU A 1 542 ? 6.82 -53.562 -17.812 1 97.06 542 LEU A N 1
ATOM 4021 C CA . LEU A 1 542 ? 7.176 -53.562 -19.234 1 97.06 542 LEU A CA 1
ATOM 4022 C C . LEU A 1 542 ? 8.586 -53 -19.438 1 97.06 542 LEU A C 1
ATOM 4024 O O . LEU A 1 542 ? 8.93 -51.938 -18.922 1 97.06 542 LEU A O 1
ATOM 4028 N N . SER A 1 543 ? 9.406 -53.688 -20.141 1 95.62 543 SER A N 1
ATOM 4029 C CA . SER A 1 543 ? 10.766 -53.281 -20.469 1 95.62 543 SER A CA 1
ATOM 4030 C C . SER A 1 543 ? 11.148 -53.688 -21.875 1 95.62 543 SER A C 1
ATOM 4032 O O . SER A 1 543 ? 10.32 -54.219 -22.625 1 95.62 543 SER A O 1
ATOM 4034 N N . SER A 1 544 ? 12.422 -53.375 -22.203 1 91.5 544 SER A N 1
ATOM 4035 C CA . SER A 1 544 ? 12.922 -53.812 -23.5 1 91.5 544 SER A CA 1
ATOM 4036 C C . SER A 1 544 ? 13.031 -55.312 -23.578 1 91.5 544 SER A C 1
ATOM 4038 O O . SER A 1 544 ? 13.023 -55.906 -24.656 1 91.5 544 SER A O 1
ATOM 4040 N N . SER A 1 545 ? 13.023 -55.938 -22.438 1 91.75 545 SER A N 1
ATOM 4041 C CA . SER A 1 545 ? 13.203 -57.375 -22.391 1 91.75 545 SER A CA 1
ATOM 4042 C C . SER A 1 545 ? 11.859 -58.094 -22.406 1 91.75 545 SER A C 1
ATOM 4044 O O . SER A 1 545 ? 11.805 -59.312 -22.641 1 91.75 545 SER A O 1
ATOM 4046 N N . GLY A 1 546 ? 10.852 -57.438 -22.188 1 94.94 546 GLY A N 1
ATOM 4047 C CA . GLY A 1 546 ? 9.547 -58.062 -22.281 1 94.94 546 GLY A CA 1
ATOM 4048 C C . GLY A 1 546 ? 8.555 -57.531 -21.266 1 94.94 546 GLY A C 1
ATOM 4049 O O . GLY A 1 546 ? 8.609 -56.375 -20.875 1 94.94 546 GLY A O 1
ATOM 4050 N N . ILE A 1 547 ? 7.465 -58.375 -21 1 96.5 547 ILE A N 1
ATOM 4051 C CA . ILE A 1 547 ? 6.363 -58.031 -20.109 1 96.5 547 ILE A CA 1
ATOM 4052 C C . ILE A 1 547 ? 6.25 -59.062 -19 1 96.5 547 ILE A C 1
ATOM 4054 O O . ILE A 1 547 ? 6.277 -60.281 -19.266 1 96.5 547 ILE A O 1
ATOM 4058 N N . THR A 1 548 ? 6.219 -58.594 -17.828 1 96.12 548 THR A N 1
ATOM 4059 C CA . THR A 1 548 ? 6.059 -59.5 -16.688 1 96.12 548 THR A CA 1
ATOM 4060 C C . THR A 1 548 ? 4.809 -59.125 -15.891 1 96.12 548 THR A C 1
ATOM 4062 O O . THR A 1 548 ? 4.656 -58 -15.445 1 96.12 548 THR A O 1
ATOM 4065 N N . LEU A 1 549 ? 3.848 -60.031 -15.773 1 96.12 549 LEU A N 1
ATOM 4066 C CA . LEU A 1 549 ? 2.734 -59.969 -14.836 1 96.12 549 LEU A CA 1
ATOM 4067 C C . LEU A 1 549 ? 3.008 -60.844 -13.609 1 96.12 549 LEU A C 1
ATOM 4069 O O . LEU A 1 549 ? 3.064 -62.062 -13.703 1 96.12 549 LEU A O 1
ATOM 4073 N N . ASP A 1 550 ? 3.211 -60.219 -12.5 1 95.38 550 ASP A N 1
ATOM 4074 C CA . ASP A 1 550 ? 3.564 -60.906 -11.273 1 95.38 550 ASP A CA 1
ATOM 4075 C C . ASP A 1 550 ? 2.549 -60.625 -10.172 1 95.38 550 ASP A C 1
ATOM 4077 O O . ASP A 1 550 ? 2.502 -59.531 -9.625 1 95.38 550 ASP A O 1
ATOM 4081 N N . ALA A 1 551 ? 1.787 -61.625 -9.734 1 95.88 551 ALA A N 1
ATOM 4082 C CA . ALA A 1 551 ? 0.767 -61.469 -8.695 1 95.88 551 ALA A CA 1
ATOM 4083 C C . ALA A 1 551 ? 1.297 -61.906 -7.332 1 95.88 551 ALA A C 1
ATOM 4085 O O . ALA A 1 551 ? 0.542 -61.969 -6.359 1 95.88 551 ALA A O 1
ATOM 4086 N N . GLY A 1 552 ? 2.582 -62.188 -7.234 1 92.31 552 GLY A N 1
ATOM 4087 C CA . GLY A 1 552 ? 3.141 -62.656 -5.973 1 92.31 552 GLY A CA 1
ATOM 4088 C C . GLY A 1 552 ? 2.414 -63.844 -5.398 1 92.31 552 GLY A C 1
ATOM 4089 O O . GLY A 1 552 ? 2.406 -64.938 -6 1 92.31 552 GLY A O 1
ATOM 4090 N N . THR A 1 553 ? 1.764 -63.625 -4.27 1 91.44 553 THR A N 1
ATOM 4091 C CA . THR A 1 553 ? 1.02 -64.688 -3.631 1 91.44 553 THR A CA 1
ATOM 4092 C C . THR A 1 553 ? -0.443 -64.688 -4.066 1 91.44 553 THR A C 1
ATOM 4094 O O . THR A 1 553 ? -1.256 -65.438 -3.568 1 91.44 553 THR A O 1
ATOM 4097 N N . GLY A 1 554 ? -0.712 -63.844 -5.004 1 93.94 554 GLY A N 1
ATOM 4098 C CA . GLY A 1 554 ? -2.068 -63.75 -5.523 1 93.94 554 GLY A CA 1
ATOM 4099 C C . GLY A 1 554 ? -2.262 -64.562 -6.812 1 93.94 554 GLY A C 1
ATOM 4100 O O . GLY A 1 554 ? -1.366 -65.25 -7.242 1 93.94 554 GLY A O 1
ATOM 4101 N N . ASN A 1 555 ? -3.506 -64.438 -7.418 1 93.88 555 ASN A N 1
ATOM 4102 C CA . ASN A 1 555 ? -3.854 -65.188 -8.641 1 93.88 555 ASN A CA 1
ATOM 4103 C C . ASN A 1 555 ? -3.887 -64.25 -9.852 1 93.88 555 ASN A C 1
ATOM 4105 O O . ASN A 1 555 ? -4.188 -63.062 -9.719 1 93.88 555 ASN A O 1
ATOM 4109 N N . VAL A 1 556 ? -3.461 -64.812 -11 1 94.69 556 VAL A N 1
ATOM 4110 C CA . VAL A 1 556 ? -3.656 -64.125 -12.273 1 94.69 556 VAL A CA 1
ATOM 4111 C C . VAL A 1 556 ? -4.855 -64.75 -13.008 1 94.69 556 VAL A C 1
ATOM 4113 O O . VAL A 1 556 ? -4.906 -65.938 -13.242 1 94.69 556 VAL A O 1
ATOM 4116 N N . GLU A 1 557 ? -5.754 -63.844 -13.234 1 94.31 557 GLU A N 1
ATOM 4117 C CA . GLU A 1 557 ? -6.922 -64.312 -13.992 1 94.31 557 GLU A CA 1
ATOM 4118 C C . GLU A 1 557 ? -7.031 -63.531 -15.32 1 94.31 557 GLU A C 1
ATOM 4120 O O . GLU A 1 557 ? -7.07 -62.312 -15.336 1 94.31 557 GLU A O 1
ATOM 4125 N N . VAL A 1 558 ? -7.051 -64.375 -16.469 1 93.06 558 VAL A N 1
ATOM 4126 C CA . VAL A 1 558 ? -7.262 -63.812 -17.812 1 93.06 558 VAL A CA 1
ATOM 4127 C C . VAL A 1 558 ? -8.562 -64.375 -18.391 1 93.06 558 VAL A C 1
ATOM 4129 O O . VAL A 1 558 ? -8.688 -65.562 -18.578 1 93.06 558 VAL A O 1
ATOM 4132 N N . LYS A 1 559 ? -9.5 -63.438 -18.609 1 92.31 559 LYS A N 1
ATOM 4133 C CA . LYS A 1 559 ? -10.789 -63.844 -19.141 1 92.31 559 LYS A CA 1
ATOM 4134 C C . LYS A 1 559 ? -11.148 -63.062 -20.391 1 92.31 559 LYS A C 1
ATOM 4136 O O . LYS A 1 559 ? -10.914 -61.844 -20.453 1 92.31 559 LYS A O 1
ATOM 4141 N N . GLY A 1 560 ? -11.672 -63.781 -21.406 1 91.38 560 GLY A N 1
ATOM 4142 C CA . GLY A 1 560 ? -12.141 -63.156 -22.625 1 91.38 560 GLY A CA 1
ATOM 4143 C C . GLY A 1 560 ? -12.961 -64.062 -23.5 1 91.38 560 GLY A C 1
ATOM 4144 O O . GLY A 1 560 ? -13.18 -65.25 -23.141 1 91.38 560 GLY A O 1
ATOM 4145 N N . ARG A 1 561 ? -13.555 -63.375 -24.484 1 91.62 561 ARG A N 1
ATOM 4146 C CA . ARG A 1 561 ? -14.25 -64.25 -25.438 1 91.62 561 ARG A CA 1
ATOM 4147 C C . ARG A 1 561 ? -13.312 -65.25 -26.016 1 91.62 561 ARG A C 1
ATOM 4149 O O . ARG A 1 561 ? -13.641 -66.5 -26.031 1 91.62 561 ARG A O 1
ATOM 4156 N N . SER A 1 562 ? -12.203 -64.875 -26.469 1 92.81 562 SER A N 1
ATOM 4157 C CA . SER A 1 562 ? -11.125 -65.812 -26.891 1 92.81 562 SER A CA 1
ATOM 4158 C C . SER A 1 562 ? -9.781 -65.312 -26.344 1 92.81 562 SER A C 1
ATOM 4160 O O . SER A 1 562 ? -9.57 -64.125 -26.141 1 92.81 562 SER A O 1
ATOM 4162 N N . VAL A 1 563 ? -8.922 -66.312 -25.953 1 92.44 563 VAL A N 1
ATOM 4163 C CA . VAL A 1 563 ? -7.574 -66 -25.5 1 92.44 563 VAL A CA 1
ATOM 4164 C C . VAL A 1 563 ? -6.551 -66.688 -26.375 1 92.44 563 VAL A C 1
ATOM 4166 O O . VAL A 1 563 ? -6.594 -67.938 -26.531 1 92.44 563 VAL A O 1
ATOM 4169 N N . THR A 1 564 ? -5.77 -65.938 -26.953 1 91.56 564 THR A N 1
ATOM 4170 C CA . THR A 1 564 ? -4.723 -66.438 -27.797 1 91.56 564 THR A CA 1
ATOM 4171 C C . THR A 1 564 ? -3.344 -66.125 -27.234 1 91.56 564 THR A C 1
ATOM 4173 O O . THR A 1 564 ? -3.035 -65 -26.953 1 91.56 564 THR A O 1
ATOM 4176 N N . ILE A 1 565 ? -2.559 -67.188 -26.953 1 92.25 565 ILE A N 1
ATOM 4177 C CA . ILE A 1 565 ? -1.177 -67.062 -26.5 1 92.25 565 ILE A CA 1
ATOM 4178 C C . ILE A 1 565 ? -0.23 -67.562 -27.594 1 92.25 565 ILE A C 1
ATOM 4180 O O . ILE A 1 565 ? -0.225 -68.75 -27.938 1 92.25 565 ILE A O 1
ATOM 4184 N N . ASN A 1 566 ? 0.522 -66.562 -28.156 1 90.56 566 ASN A N 1
ATOM 4185 C CA . ASN A 1 566 ? 1.437 -66.938 -29.25 1 90.56 566 ASN A CA 1
ATOM 4186 C C . ASN A 1 566 ? 2.883 -66.625 -28.875 1 90.56 566 ASN A C 1
ATOM 4188 O O . ASN A 1 566 ? 3.225 -65.438 -28.609 1 90.56 566 ASN A O 1
ATOM 4192 N N . GLY A 1 567 ? 3.76 -67.625 -28.812 1 91.44 567 GLY A N 1
ATOM 4193 C CA . GLY A 1 567 ? 5.195 -67.438 -28.688 1 91.44 567 GLY A CA 1
ATOM 4194 C C . GLY A 1 567 ? 5.961 -67.875 -29.938 1 91.44 567 GLY A C 1
ATOM 4195 O O . GLY A 1 567 ? 5.688 -68.938 -30.531 1 91.44 567 GLY A O 1
ATOM 4196 N N . LYS A 1 568 ? 6.82 -67 -30.375 1 87.56 568 LYS A N 1
ATOM 4197 C CA . LYS A 1 568 ? 7.594 -67.312 -31.578 1 87.56 568 LYS A CA 1
ATOM 4198 C C . LYS A 1 568 ? 8.57 -68.438 -31.328 1 87.56 568 LYS A C 1
ATOM 4200 O O . LYS A 1 568 ? 8.688 -69.375 -32.156 1 87.56 568 LYS A O 1
ATOM 4205 N N . THR A 1 569 ? 9.156 -68.375 -30.203 1 89.25 569 THR A N 1
ATOM 4206 C CA . THR A 1 569 ? 10.172 -69.438 -29.938 1 89.25 569 THR A CA 1
ATOM 4207 C C . THR A 1 569 ? 9.633 -70.5 -29.016 1 89.25 569 THR A C 1
ATOM 4209 O O . THR A 1 569 ? 10.148 -71.625 -28.984 1 89.25 569 THR A O 1
ATOM 4212 N N . GLY A 1 570 ? 8.695 -70.125 -28.219 1 90.12 570 GLY A N 1
ATOM 4213 C CA . GLY A 1 570 ? 8.164 -71.125 -27.344 1 90.12 570 GLY A CA 1
ATOM 4214 C C . GLY A 1 570 ? 7.137 -70.625 -26.359 1 90.12 570 GLY A C 1
ATOM 4215 O O . GLY A 1 570 ? 7.074 -69.438 -26.109 1 90.12 570 GLY A O 1
ATOM 4216 N N . VAL A 1 571 ? 6.219 -71.5 -25.828 1 91.69 571 VAL A N 1
ATOM 4217 C CA . VAL A 1 571 ? 5.297 -71.25 -24.734 1 91.69 571 VAL A CA 1
ATOM 4218 C C . VAL A 1 571 ? 5.445 -72.375 -23.672 1 91.69 571 VAL A C 1
ATOM 4220 O O . VAL A 1 571 ? 5.312 -73.562 -23.984 1 91.69 571 VAL A O 1
ATOM 4223 N N . THR A 1 572 ? 5.863 -71.938 -22.547 1 91.69 572 THR A N 1
ATOM 4224 C CA . THR A 1 572 ? 5.953 -72.875 -21.453 1 91.69 572 THR A CA 1
ATOM 4225 C C . THR A 1 572 ? 4.887 -72.562 -20.391 1 91.69 572 THR A C 1
ATOM 4227 O O . THR A 1 572 ? 4.809 -71.5 -19.875 1 91.69 572 THR A O 1
ATOM 4230 N N . VAL A 1 573 ? 4.004 -73.5 -20.125 1 92.44 573 VAL A N 1
ATOM 4231 C CA . VAL A 1 573 ? 3.016 -73.438 -19.062 1 92.44 573 VAL A CA 1
ATOM 4232 C C . VAL A 1 573 ? 3.432 -74.375 -17.906 1 92.44 573 VAL A C 1
ATOM 4234 O O . VAL A 1 573 ? 3.395 -75.562 -18.047 1 92.44 573 VAL A O 1
ATOM 4237 N N . ASP A 1 574 ? 3.896 -73.75 -16.859 1 91.88 574 ASP A N 1
ATOM 4238 C CA . ASP A 1 574 ? 4.312 -74.5 -15.672 1 91.88 574 ASP A CA 1
ATOM 4239 C C . ASP A 1 574 ? 3.33 -74.312 -14.523 1 91.88 574 ASP A C 1
ATOM 4241 O O . ASP A 1 574 ? 3.34 -73.312 -13.859 1 91.88 574 ASP A O 1
ATOM 4245 N N . GLY A 1 575 ? 2.566 -75.375 -14.219 1 89.88 575 GLY A N 1
ATOM 4246 C CA . GLY A 1 575 ? 1.526 -75.25 -13.211 1 89.88 575 GLY A CA 1
ATOM 4247 C C . GLY A 1 575 ? 2.01 -75.625 -11.82 1 89.88 575 GLY A C 1
ATOM 4248 O O . GLY A 1 575 ? 1.227 -75.688 -10.867 1 89.88 575 GLY A O 1
ATOM 4249 N N . GLY A 1 576 ? 3.312 -75.938 -11.695 1 89.69 576 GLY A N 1
ATOM 4250 C CA . GLY A 1 576 ? 3.826 -76.375 -10.406 1 89.69 576 GLY A CA 1
ATOM 4251 C C . GLY A 1 576 ? 3.209 -77.688 -9.914 1 89.69 576 GLY A C 1
ATOM 4252 O O . GLY A 1 576 ? 3.605 -78.75 -10.352 1 89.69 576 GLY A O 1
ATOM 4253 N N . LEU A 1 577 ? 2.066 -77.438 -9.18 1 88.94 577 LEU A N 1
ATOM 4254 C CA . LEU A 1 577 ? 1.407 -78.562 -8.602 1 88.94 577 LEU A CA 1
ATOM 4255 C C . LEU A 1 577 ? 0.393 -79.188 -9.578 1 88.94 577 LEU A C 1
ATOM 4257 O O . LEU A 1 577 ? 0.271 -80.375 -9.695 1 88.94 577 LEU A O 1
ATOM 4261 N N . LEU A 1 578 ? -0.323 -78.25 -10.188 1 89.5 578 LEU A N 1
ATOM 4262 C CA . LEU A 1 578 ? -1.425 -78.75 -11.023 1 89.5 578 LEU A CA 1
ATOM 4263 C C . LEU A 1 578 ? -1.585 -77.875 -12.25 1 89.5 578 LEU A C 1
ATOM 4265 O O . LEU A 1 578 ? -1.562 -76.625 -12.148 1 89.5 578 LEU A O 1
ATOM 4269 N N . ALA A 1 579 ? -1.651 -78.5 -13.469 1 92.31 579 ALA A N 1
ATOM 4270 C CA . ALA A 1 579 ? -2.029 -77.812 -14.711 1 92.31 579 ALA A CA 1
ATOM 4271 C C . ALA A 1 579 ? -3.285 -78.5 -15.305 1 92.31 579 ALA A C 1
ATOM 4273 O O . ALA A 1 579 ? -3.307 -79.688 -15.594 1 92.31 579 ALA A O 1
ATOM 4274 N N . VAL A 1 580 ? -4.242 -77.688 -15.422 1 90 580 VAL A N 1
ATOM 4275 C CA . VAL A 1 580 ? -5.508 -78.25 -15.938 1 90 580 VAL A CA 1
ATOM 4276 C C . VAL A 1 580 ? -5.809 -77.562 -17.281 1 90 580 VAL A C 1
ATOM 4278 O O . VAL A 1 580 ? -5.785 -76.375 -17.422 1 90 580 VAL A O 1
ATOM 4281 N N . LEU A 1 581 ? -6.016 -78.375 -18.328 1 91.38 581 LEU A N 1
ATOM 4282 C CA . LEU A 1 581 ? -6.527 -77.938 -19.625 1 91.38 581 LEU A CA 1
ATOM 4283 C C . LEU A 1 581 ? -7.945 -78.438 -19.859 1 91.38 581 LEU A C 1
ATOM 4285 O O . LEU A 1 581 ? -8.164 -79.688 -19.953 1 91.38 581 LEU A O 1
ATOM 4289 N N . LYS A 1 582 ? -8.812 -77.562 -19.797 1 90.44 582 LYS A N 1
ATOM 4290 C CA . LYS A 1 582 ? -10.211 -78 -19.891 1 90.44 582 LYS A CA 1
ATOM 4291 C C . LYS A 1 582 ? -10.945 -77.188 -20.984 1 90.44 582 LYS A C 1
ATOM 4293 O O . LYS A 1 582 ? -10.852 -76 -21.062 1 90.44 582 LYS A O 1
ATOM 4298 N N . ALA A 1 583 ? -11.617 -77.875 -21.922 1 90.94 583 ALA A N 1
ATOM 4299 C CA . ALA A 1 583 ? -12.477 -77.375 -22.984 1 90.94 583 ALA A CA 1
ATOM 4300 C C . ALA A 1 583 ? -13.438 -78.438 -23.5 1 90.94 583 ALA A C 1
ATOM 4302 O O . ALA A 1 583 ? -13.234 -79.625 -23.281 1 90.94 583 ALA A O 1
ATOM 4303 N N . LYS A 1 584 ? -14.508 -77.938 -24.062 1 90.94 584 LYS A N 1
ATOM 4304 C CA . LYS A 1 584 ? -15.375 -78.938 -24.734 1 90.94 584 LYS A CA 1
ATOM 4305 C C . LYS A 1 584 ? -14.625 -79.688 -25.828 1 90.94 584 LYS A C 1
ATOM 4307 O O . LYS A 1 584 ? -14.852 -80.875 -26.047 1 90.94 584 LYS A O 1
ATOM 4312 N N . LEU A 1 585 ? -13.727 -78.875 -26.5 1 91.94 585 LEU A N 1
ATOM 4313 C CA . LEU A 1 585 ? -12.859 -79.5 -27.531 1 91.94 585 LEU A CA 1
ATOM 4314 C C . LEU A 1 585 ? -11.422 -79 -27.344 1 91.94 585 LEU A C 1
ATOM 4316 O O . LEU A 1 585 ? -11.148 -77.812 -27.203 1 91.94 585 LEU A O 1
ATOM 4320 N N . ILE A 1 586 ? -10.445 -80 -27.266 1 92.56 586 ILE A N 1
ATOM 4321 C CA . ILE A 1 586 ? -9.016 -79.688 -27.172 1 92.56 586 ILE A CA 1
ATOM 4322 C C . ILE A 1 586 ? -8.289 -80.25 -28.391 1 92.56 586 ILE A C 1
ATOM 4324 O O . ILE A 1 586 ? -8.406 -81.5 -28.688 1 92.56 586 ILE A O 1
ATOM 4328 N N . ARG A 1 587 ? -7.645 -79.5 -29.016 1 90.12 587 ARG A N 1
ATOM 4329 C CA . ARG A 1 587 ? -6.82 -79.938 -30.141 1 90.12 587 ARG A CA 1
ATOM 4330 C C . ARG A 1 587 ? -5.344 -79.625 -29.859 1 90.12 587 ARG A C 1
ATOM 4332 O O . ARG A 1 587 ? -4.945 -78.5 -29.594 1 90.12 587 ARG A O 1
ATOM 4339 N N . ILE A 1 588 ? -4.441 -80.688 -29.875 1 89.44 588 ILE A N 1
ATOM 4340 C CA . ILE A 1 588 ? -2.994 -80.625 -29.734 1 89.44 588 ILE A CA 1
ATOM 4341 C C . ILE A 1 588 ? -2.309 -81 -31.031 1 89.44 588 ILE A C 1
ATOM 4343 O O . ILE A 1 588 ? -2.455 -82.125 -31.516 1 89.44 588 ILE A O 1
ATOM 4347 N N . ASN A 1 589 ? -1.802 -80.125 -31.703 1 83.06 589 ASN A N 1
ATOM 4348 C CA . ASN A 1 589 ? -1.174 -80.375 -33 1 83.06 589 ASN A CA 1
ATOM 4349 C C . ASN A 1 589 ? 0.334 -80.125 -32.938 1 83.06 589 ASN A C 1
ATOM 4351 O O . ASN A 1 589 ? 0.812 -79.312 -32.188 1 83.06 589 ASN A O 1
ATOM 4355 N N . MET B 1 1 ? 24.297 40.469 48.688 1 22.81 1 MET B N 1
ATOM 4356 C CA . MET B 1 1 ? 23.312 41.219 47.875 1 22.81 1 MET B CA 1
ATOM 4357 C C . MET B 1 1 ? 23.766 41.312 46.438 1 22.81 1 MET B C 1
ATOM 4359 O O . MET B 1 1 ? 23.359 42.219 45.688 1 22.81 1 MET B O 1
ATOM 4363 N N . THR B 1 2 ? 24.688 40.438 46.094 1 27 2 THR B N 1
ATOM 4364 C CA . THR B 1 2 ? 25.438 40.125 44.875 1 27 2 THR B CA 1
ATOM 4365 C C . THR B 1 2 ? 24.5 39.656 43.781 1 27 2 THR B C 1
ATOM 4367 O O . THR B 1 2 ? 24.125 38.469 43.719 1 27 2 THR B O 1
ATOM 4370 N N . ALA B 1 3 ? 23.5 40.469 43.531 1 31.28 3 ALA B N 1
ATOM 4371 C CA . ALA B 1 3 ? 22.297 40.469 42.688 1 31.28 3 ALA B CA 1
ATOM 4372 C C . ALA B 1 3 ? 22.625 39.938 41.281 1 31.28 3 ALA B C 1
ATOM 4374 O O . ALA B 1 3 ? 22.031 38.969 40.812 1 31.28 3 ALA B O 1
ATOM 4375 N N . SER B 1 4 ? 22.516 40.844 40.281 1 29.72 4 SER B N 1
ATOM 4376 C CA . SER B 1 4 ? 22.109 40.719 38.906 1 29.72 4 SER B CA 1
ATOM 4377 C C . SER B 1 4 ? 23.172 40 38.062 1 29.72 4 SER B C 1
ATOM 4379 O O . SER B 1 4 ? 24.266 40.5 37.875 1 29.72 4 SER B O 1
ATOM 4381 N N . ALA B 1 5 ? 23.547 38.844 38.188 1 39.38 5 ALA B N 1
ATOM 4382 C CA . ALA B 1 5 ? 24.453 38.25 37.188 1 39.38 5 ALA B CA 1
ATOM 4383 C C . ALA B 1 5 ? 23.922 38.469 35.781 1 39.38 5 ALA B C 1
ATOM 4385 O O . ALA B 1 5 ? 22.906 37.875 35.406 1 39.38 5 ALA B O 1
ATOM 4386 N N . PRO B 1 6 ? 23.906 39.625 35.062 1 40.44 6 PRO B N 1
ATOM 4387 C CA . PRO B 1 6 ? 23.188 39.969 33.812 1 40.44 6 PRO B CA 1
ATOM 4388 C C . PRO B 1 6 ? 23.344 38.906 32.75 1 40.44 6 PRO B C 1
ATOM 4390 O O . PRO B 1 6 ? 24.312 38.125 32.75 1 40.44 6 PRO B O 1
ATOM 4393 N N . GLY B 1 7 ? 22.234 38.281 32.156 1 46.88 7 GLY B N 1
ATOM 4394 C CA . GLY B 1 7 ? 22.125 37.438 30.984 1 46.88 7 GLY B CA 1
ATOM 4395 C C . GLY B 1 7 ? 23.172 37.719 29.938 1 46.88 7 GLY B C 1
ATOM 4396 O O . GLY B 1 7 ? 23.531 38.875 29.703 1 46.88 7 GLY B O 1
ATOM 4397 N N . ARG B 1 8 ? 24.219 36.906 29.844 1 54.69 8 ARG B N 1
ATOM 4398 C CA . ARG B 1 8 ? 25.328 37.062 28.906 1 54.69 8 ARG B CA 1
ATOM 4399 C C . ARG B 1 8 ? 24.844 37.594 27.562 1 54.69 8 ARG B C 1
ATOM 4401 O O . ARG B 1 8 ? 24.031 36.938 26.891 1 54.69 8 ARG B O 1
ATOM 4408 N N . SER B 1 9 ? 24.797 38.844 27.344 1 66.19 9 SER B N 1
ATOM 4409 C CA . SER B 1 9 ? 24.5 39.562 26.094 1 66.19 9 SER B CA 1
ATOM 4410 C C . SER B 1 9 ? 25.547 39.281 25.031 1 66.19 9 SER B C 1
ATOM 4412 O O . SER B 1 9 ? 26.734 39.156 25.328 1 66.19 9 SER B O 1
ATOM 4414 N N . PHE B 1 10 ? 25.156 38.625 24.078 1 73.81 10 PHE B N 1
ATOM 4415 C CA . PHE B 1 10 ? 26.031 38.312 22.953 1 73.81 10 PHE B CA 1
ATOM 4416 C C . PHE B 1 10 ? 26.016 39.469 21.938 1 73.81 10 PHE B C 1
ATOM 4418 O O . PHE B 1 10 ? 24.969 40.094 21.734 1 73.81 10 PHE B O 1
ATOM 4425 N N . ALA B 1 11 ? 27.312 39.656 21.516 1 73.19 11 ALA B N 1
ATOM 4426 C CA . ALA B 1 11 ? 27.422 40.656 20.484 1 73.19 11 ALA B CA 1
ATOM 4427 C C . ALA B 1 11 ? 26.75 40.219 19.188 1 73.19 11 ALA B C 1
ATOM 4429 O O . ALA B 1 11 ? 26.703 39.031 18.891 1 73.19 11 ALA B O 1
ATOM 4430 N N . ALA B 1 12 ? 26.203 41.156 18.438 1 75.62 12 ALA B N 1
ATOM 4431 C CA . ALA B 1 12 ? 25.531 40.875 17.156 1 75.62 12 ALA B CA 1
ATOM 4432 C C . ALA B 1 12 ? 26.547 40.781 16.031 1 75.62 12 ALA B C 1
ATOM 4434 O O . ALA B 1 12 ? 26.156 40.625 14.859 1 75.62 12 ALA B O 1
ATOM 4435 N N . ASP B 1 13 ? 27.859 40.719 16.375 1 82.31 13 ASP B N 1
ATOM 4436 C CA . ASP B 1 13 ? 28.906 40.594 15.367 1 82.31 13 ASP B CA 1
ATOM 4437 C C . ASP B 1 13 ? 29.531 39.219 15.398 1 82.31 13 ASP B C 1
ATOM 4439 O O . ASP B 1 13 ? 30.453 38.969 16.188 1 82.31 13 ASP B O 1
ATOM 4443 N N . PRO B 1 14 ? 29.125 38.375 14.492 1 90.25 14 PRO B N 1
ATOM 4444 C CA . PRO B 1 14 ? 29.688 37.031 14.484 1 90.25 14 PRO B CA 1
ATOM 4445 C C . PRO B 1 14 ? 31.125 37 13.969 1 90.25 14 PRO B C 1
ATOM 4447 O O . PRO B 1 14 ? 31.547 37.875 13.227 1 90.25 14 PRO B O 1
ATOM 4450 N N . ILE B 1 15 ? 31.844 36.094 14.43 1 91.19 15 ILE B N 1
ATOM 4451 C CA . ILE B 1 15 ? 33.156 35.781 13.898 1 91.19 15 ILE B CA 1
ATOM 4452 C C . ILE B 1 15 ? 33.062 34.688 12.836 1 91.19 15 ILE B C 1
ATOM 4454 O O . ILE B 1 15 ? 32.688 33.562 13.141 1 91.19 15 ILE B O 1
ATOM 4458 N N . VAL B 1 16 ? 33.406 35.094 11.609 1 94.75 16 VAL B N 1
ATOM 4459 C CA . VAL B 1 16 ? 33.281 34.156 10.492 1 94.75 16 VAL B CA 1
ATOM 4460 C C . VAL B 1 16 ? 34.656 33.688 10.039 1 94.75 16 VAL B C 1
ATOM 4462 O O . VAL B 1 16 ? 35.531 34.531 9.734 1 94.75 16 VAL B O 1
ATOM 4465 N N . GLU B 1 17 ? 34.875 32.469 10.07 1 94 17 GLU B N 1
ATOM 4466 C CA . GLU B 1 17 ? 36.094 31.844 9.547 1 94 17 GLU B CA 1
ATOM 4467 C C . GLU B 1 17 ? 35.781 31.062 8.273 1 94 17 GLU B C 1
ATOM 4469 O O . GLU B 1 17 ? 35.094 30.047 8.305 1 94 17 GLU B O 1
ATOM 4474 N N . ILE B 1 18 ? 36.438 31.469 7.152 1 92.56 18 ILE B N 1
ATOM 4475 C CA . ILE B 1 18 ? 36.125 30.812 5.891 1 92.56 18 ILE B CA 1
ATOM 4476 C C . ILE B 1 18 ? 37.375 30.844 4.98 1 92.56 18 ILE B C 1
ATOM 4478 O O . ILE B 1 18 ? 37.469 31.688 4.09 1 92.56 18 ILE B O 1
ATOM 4482 N N . PRO B 1 19 ? 38.344 30.016 5.035 1 87.25 19 PRO B N 1
ATOM 4483 C CA . PRO B 1 19 ? 38.469 29.031 6.125 1 87.25 19 PRO B CA 1
ATOM 4484 C C . PRO B 1 19 ? 39.094 29.641 7.387 1 87.25 19 PRO B C 1
ATOM 4486 O O . PRO B 1 19 ? 38.969 29.062 8.469 1 87.25 19 PRO B O 1
ATOM 4489 N N . ALA B 1 20 ? 39.781 30.781 7.074 1 90 20 ALA B N 1
ATOM 4490 C CA . ALA B 1 20 ? 40.312 31.531 8.203 1 90 20 ALA B CA 1
ATOM 4491 C C . ALA B 1 20 ? 39.438 32.75 8.523 1 90 20 ALA B C 1
ATOM 4493 O O . ALA B 1 20 ? 38.5 33.031 7.801 1 90 20 ALA B O 1
ATOM 4494 N N . GLU B 1 21 ? 39.781 33.312 9.602 1 92.12 21 GLU B N 1
ATOM 4495 C CA . GLU B 1 21 ? 39 34.5 10.008 1 92.12 21 GLU B CA 1
ATOM 4496 C C . GLU B 1 21 ? 39.094 35.594 8.953 1 92.12 21 GLU B C 1
ATOM 4498 O O . GLU B 1 21 ? 40.156 35.906 8.469 1 92.12 21 GLU B O 1
ATOM 4503 N N . LEU B 1 22 ? 38 36.031 8.562 1 90.44 22 LEU B N 1
ATOM 4504 C CA . LEU B 1 22 ? 37.938 37.094 7.547 1 90.44 22 LEU B CA 1
ATOM 4505 C C . LEU B 1 22 ? 38.562 38.375 8.086 1 90.44 22 LEU B C 1
ATOM 4507 O O . LEU B 1 22 ? 38.375 38.719 9.258 1 90.44 22 LEU B O 1
ATOM 4511 N N . PRO B 1 23 ? 39.156 39.094 7.148 1 87.62 23 PRO B N 1
ATOM 4512 C CA . PRO B 1 23 ? 39.688 40.406 7.555 1 87.62 23 PRO B CA 1
ATOM 4513 C C . PRO B 1 23 ? 38.625 41.344 8.062 1 87.62 23 PRO B C 1
ATOM 4515 O O . PRO B 1 23 ? 37.469 41.219 7.676 1 87.62 23 PRO B O 1
ATOM 4518 N N . LEU B 1 24 ? 39.094 42.312 8.844 1 86 24 LEU B N 1
ATOM 4519 C CA . LEU B 1 24 ? 38.188 43.219 9.516 1 86 24 LEU B CA 1
ATOM 4520 C C . LEU B 1 24 ? 37.375 44.031 8.508 1 86 24 LEU B C 1
ATOM 4522 O O . LEU B 1 24 ? 36.219 44.375 8.75 1 86 24 LEU B O 1
ATOM 4526 N N . GLY B 1 25 ? 38 44.312 7.402 1 86.75 25 GLY B N 1
ATOM 4527 C CA . GLY B 1 25 ? 37.312 45.062 6.367 1 86.75 25 GLY B CA 1
ATOM 4528 C C . GLY B 1 25 ? 36.062 44.344 5.875 1 86.75 25 GLY B C 1
ATOM 4529 O O . GLY B 1 25 ? 35 44.969 5.676 1 86.75 25 GLY B O 1
ATOM 4530 N N . TRP B 1 26 ? 36.219 43.094 5.777 1 90.12 26 TRP B N 1
ATOM 4531 C CA . TRP B 1 26 ? 35.062 42.312 5.277 1 90.12 26 TRP B CA 1
ATOM 4532 C C . TRP B 1 26 ? 34.094 42 6.406 1 90.12 26 TRP B C 1
ATOM 4534 O O . TRP B 1 26 ? 32.906 41.875 6.184 1 90.12 26 TRP B O 1
ATOM 4544 N N . ALA B 1 27 ? 34.562 41.844 7.543 1 87.5 27 ALA B N 1
ATOM 4545 C CA . ALA B 1 27 ? 33.688 41.625 8.695 1 87.5 27 ALA B CA 1
ATOM 4546 C C . ALA B 1 27 ? 32.688 42.75 8.867 1 87.5 27 ALA B C 1
ATOM 4548 O O . ALA B 1 27 ? 31.531 42.531 9.234 1 87.5 27 ALA B O 1
ATOM 4549 N N . ALA B 1 28 ? 33.125 43.938 8.492 1 88.62 28 ALA B N 1
ATOM 4550 C CA . ALA B 1 28 ? 32.312 45.125 8.641 1 88.62 28 ALA B CA 1
ATOM 4551 C C . ALA B 1 28 ? 31.234 45.188 7.543 1 88.62 28 ALA B C 1
ATOM 4553 O O . ALA B 1 28 ? 30.25 45.906 7.676 1 88.62 28 ALA B O 1
ATOM 4554 N N . GLN B 1 29 ? 31.516 44.438 6.508 1 91.25 29 GLN B N 1
ATOM 4555 C CA . GLN B 1 29 ? 30.594 44.5 5.375 1 91.25 29 GLN B CA 1
ATOM 4556 C C . GLN B 1 29 ? 29.484 43.469 5.523 1 91.25 29 GLN B C 1
ATOM 4558 O O . GLN B 1 29 ? 28.594 43.375 4.676 1 91.25 29 GLN B O 1
ATOM 4563 N N . LEU B 1 30 ? 29.531 42.719 6.613 1 92.94 30 LEU B N 1
ATOM 4564 C CA . LEU B 1 30 ? 28.5 41.719 6.844 1 92.94 30 LEU B CA 1
ATOM 4565 C C . LEU B 1 30 ? 27.156 42.375 7.129 1 92.94 30 LEU B C 1
ATOM 4567 O O . LEU B 1 30 ? 27.031 43.188 8.047 1 92.94 30 LEU B O 1
ATOM 4571 N N . VAL B 1 31 ? 26.156 42.031 6.324 1 91.31 31 VAL B N 1
ATOM 4572 C CA . VAL B 1 31 ? 24.812 42.594 6.461 1 91.31 31 VAL B CA 1
ATOM 4573 C C . VAL B 1 31 ? 23.938 41.688 7.297 1 91.31 31 VAL B C 1
ATOM 4575 O O . VAL B 1 31 ? 23.109 42.156 8.078 1 91.31 31 VAL B O 1
ATOM 4578 N N . SER B 1 32 ? 24.109 40.438 7.043 1 93.62 32 SER B N 1
ATOM 4579 C CA . SER B 1 32 ? 23.234 39.469 7.738 1 93.62 32 SER B CA 1
ATOM 4580 C C . SER B 1 32 ? 23.906 38.094 7.852 1 93.62 32 SER B C 1
ATOM 4582 O O . SER B 1 32 ? 24.594 37.656 6.926 1 93.62 32 SER B O 1
ATOM 4584 N N . CYS B 1 33 ? 23.797 37.5 9.016 1 94.69 33 CYS B N 1
ATOM 4585 C CA . CYS B 1 33 ? 24.203 36.125 9.281 1 94.69 33 CYS B CA 1
ATOM 4586 C C . CYS B 1 33 ? 23.047 35.312 9.844 1 94.69 33 CYS B C 1
ATOM 4588 O O . CYS B 1 33 ? 22.5 35.656 10.898 1 94.69 33 CYS B O 1
ATOM 4590 N N . VAL B 1 34 ? 22.641 34.344 9.078 1 96.06 34 VAL B N 1
ATOM 4591 C CA . VAL B 1 34 ? 21.516 33.5 9.508 1 96.06 34 VAL B CA 1
ATOM 4592 C C . VAL B 1 34 ? 21.984 32.031 9.633 1 96.06 34 VAL B C 1
ATOM 4594 O O . VAL B 1 34 ? 22.641 31.516 8.742 1 96.06 34 VAL B O 1
ATOM 4597 N N . VAL B 1 35 ? 21.719 31.453 10.797 1 95.88 35 VAL B N 1
ATOM 4598 C CA . VAL B 1 35 ? 22.016 30.031 11.023 1 95.88 35 VAL B CA 1
ATOM 4599 C C . VAL B 1 35 ? 20.719 29.297 11.359 1 95.88 35 VAL B C 1
ATOM 4601 O O . VAL B 1 35 ? 20 29.672 12.281 1 95.88 35 VAL B O 1
ATOM 4604 N N . ASP B 1 36 ? 20.406 28.25 10.578 1 94 36 ASP B N 1
ATOM 4605 C CA . ASP B 1 36 ? 19.188 27.453 10.758 1 94 36 ASP B CA 1
ATOM 4606 C C . ASP B 1 36 ? 19.531 26.016 11.148 1 94 36 ASP B C 1
ATOM 4608 O O . ASP B 1 36 ? 20.281 25.344 10.445 1 94 36 ASP B O 1
ATOM 4612 N N . GLU B 1 37 ? 19 25.641 12.289 1 92.69 37 GLU B N 1
ATOM 4613 C CA . GLU B 1 37 ? 19.141 24.266 12.75 1 92.69 37 GLU B CA 1
ATOM 4614 C C . GLU B 1 37 ? 17.781 23.578 12.828 1 92.69 37 GLU B C 1
ATOM 4616 O O . GLU B 1 37 ? 16.781 24.188 13.234 1 92.69 37 GLU B O 1
ATOM 4621 N N . ASN B 1 38 ? 17.656 22.422 12.367 1 89.5 38 ASN B N 1
ATOM 4622 C CA . ASN B 1 38 ? 16.438 21.609 12.414 1 89.5 38 ASN B CA 1
ATOM 4623 C C . ASN B 1 38 ? 16.766 20.125 12.602 1 89.5 38 ASN B C 1
ATOM 4625 O O . ASN B 1 38 ? 17.688 19.609 11.992 1 89.5 38 ASN B O 1
ATOM 4629 N N . VAL B 1 39 ? 15.844 19.562 13.453 1 86.56 39 VAL B N 1
ATOM 4630 C CA . VAL B 1 39 ? 16.016 18.141 13.656 1 86.56 39 VAL B CA 1
ATOM 4631 C C . VAL B 1 39 ? 15.547 17.375 12.414 1 86.56 39 VAL B C 1
ATOM 4633 O O . VAL B 1 39 ? 14.477 17.672 11.867 1 86.56 39 VAL B O 1
ATOM 4636 N N . GLY B 1 40 ? 16.266 16.922 11.625 1 81.81 40 GLY B N 1
ATOM 4637 C CA . GLY B 1 40 ? 15.898 16.141 10.453 1 81.81 40 GLY B CA 1
ATOM 4638 C C . GLY B 1 40 ? 16.453 16.719 9.164 1 81.81 40 GLY B C 1
ATOM 4639 O O . GLY B 1 40 ? 16.234 16.172 8.086 1 81.81 40 GLY B O 1
ATOM 4640 N N . LEU B 1 41 ? 17 17.906 9.289 1 86.19 41 LEU B N 1
ATOM 4641 C CA . LEU B 1 41 ? 17.656 18.531 8.141 1 86.19 41 LEU B CA 1
ATOM 4642 C C . LEU B 1 41 ? 19.094 18.922 8.477 1 86.19 41 LEU B C 1
ATOM 4644 O O . LEU B 1 41 ? 19.422 19.141 9.648 1 86.19 41 LEU B O 1
ATOM 4648 N N . PRO B 1 42 ? 19.828 19 7.395 1 90.06 42 PRO B N 1
ATOM 4649 C CA . PRO B 1 42 ? 21.172 19.547 7.652 1 90.06 42 PRO B CA 1
ATOM 4650 C C . PRO B 1 42 ? 21.125 21 8.102 1 90.06 42 PRO B C 1
ATOM 4652 O O . PRO B 1 42 ? 20.312 21.781 7.617 1 90.06 42 PRO B O 1
ATOM 4655 N N . ASP B 1 43 ? 21.984 21.344 9.008 1 92.88 43 ASP B N 1
ATOM 4656 C CA . ASP B 1 43 ? 22.094 22.734 9.414 1 92.88 43 ASP B CA 1
ATOM 4657 C C . ASP B 1 43 ? 22.547 23.625 8.25 1 92.88 43 ASP B C 1
ATOM 4659 O O . ASP B 1 43 ? 23.312 23.188 7.398 1 92.88 43 ASP B O 1
ATOM 4663 N N . ALA B 1 44 ? 22.031 24.812 8.266 1 95.19 44 ALA B N 1
ATOM 4664 C CA . ALA B 1 44 ? 22.344 25.734 7.176 1 95.19 44 ALA B CA 1
ATOM 4665 C C . ALA B 1 44 ? 22.797 27.078 7.719 1 95.19 44 ALA B C 1
ATOM 4667 O O . ALA B 1 44 ? 22.375 27.5 8.805 1 95.19 44 ALA B O 1
ATOM 4668 N N . ALA B 1 45 ? 23.703 27.734 6.988 1 96.31 45 ALA B N 1
ATOM 4669 C CA . ALA B 1 45 ? 24.125 29.094 7.27 1 96.31 45 ALA B CA 1
ATOM 4670 C C . ALA B 1 45 ? 24.109 29.953 6.004 1 96.31 45 ALA B C 1
ATOM 4672 O O . ALA B 1 45 ? 24.469 29.484 4.926 1 96.31 45 ALA B O 1
ATOM 4673 N N . VAL B 1 46 ? 23.672 31.125 6.176 1 95.88 46 VAL B N 1
ATOM 4674 C CA . VAL B 1 46 ? 23.641 32.094 5.078 1 95.88 46 VAL B CA 1
ATOM 4675 C C . VAL B 1 46 ? 24.312 33.375 5.516 1 95.88 46 VAL B C 1
ATOM 4677 O O . VAL B 1 46 ? 23.922 34 6.516 1 95.88 46 VAL B O 1
ATOM 4680 N N . LEU B 1 47 ? 25.328 33.781 4.781 1 95.31 47 LEU B N 1
ATOM 4681 C CA . LEU B 1 47 ? 26.047 35.031 5.008 1 95.31 47 LEU B CA 1
ATOM 4682 C C . LEU B 1 47 ? 25.844 36 3.84 1 95.31 47 LEU B C 1
ATOM 4684 O O . LEU B 1 47 ? 26.047 35.625 2.684 1 95.31 47 LEU B O 1
ATOM 4688 N N . MET B 1 48 ? 25.438 37.094 4.191 1 94.38 48 MET B N 1
ATOM 4689 C CA . MET B 1 48 ? 25.266 38.125 3.172 1 94.38 48 MET B CA 1
ATOM 4690 C C . MET B 1 48 ? 26.234 39.281 3.396 1 94.38 48 MET B C 1
ATOM 4692 O O . MET B 1 48 ? 26.234 39.906 4.457 1 94.38 48 MET B O 1
ATOM 4696 N N . TYR B 1 49 ? 27.094 39.594 2.404 1 94.06 49 TYR B N 1
ATOM 4697 C CA . TYR B 1 49 ? 28.094 40.656 2.471 1 94.06 49 TYR B CA 1
ATOM 4698 C C . TYR B 1 49 ? 27.797 41.75 1.422 1 94.06 49 TYR B C 1
ATOM 4700 O O . TYR B 1 49 ? 27.469 41.406 0.278 1 94.06 49 TYR B O 1
ATOM 4708 N N . ARG B 1 50 ? 27.891 42.938 1.898 1 93.56 50 ARG B N 1
ATOM 4709 C CA . ARG B 1 50 ? 27.938 44.031 0.918 1 93.56 50 ARG B CA 1
ATOM 4710 C C . ARG B 1 50 ? 29.219 43.969 0.103 1 93.56 50 ARG B C 1
ATOM 4712 O O . ARG B 1 50 ? 30.328 43.938 0.666 1 93.56 50 ARG B O 1
ATOM 4719 N N . ASP B 1 51 ? 29.094 43.844 -1.213 1 92.38 51 ASP B N 1
ATOM 4720 C CA . ASP B 1 51 ? 30.234 43.656 -2.105 1 92.38 51 ASP B CA 1
ATOM 4721 C C . ASP B 1 51 ? 30.031 44.438 -3.41 1 92.38 51 ASP B C 1
ATOM 4723 O O . ASP B 1 51 ? 29.859 43.844 -4.473 1 92.38 51 ASP B O 1
ATOM 4727 N N . PRO B 1 52 ? 30.188 45.719 -3.354 1 89.62 52 PRO B N 1
ATOM 4728 C CA . PRO B 1 52 ? 29.922 46.531 -4.555 1 89.62 52 PRO B CA 1
ATOM 4729 C C . PRO B 1 52 ? 30.891 46.219 -5.691 1 89.62 52 PRO B C 1
ATOM 4731 O O . PRO B 1 52 ? 30.516 46.281 -6.863 1 89.62 52 PRO B O 1
ATOM 4734 N N . ASP B 1 53 ? 32.094 45.812 -5.441 1 89.88 53 ASP B N 1
ATOM 4735 C CA . ASP B 1 53 ? 33.125 45.625 -6.469 1 89.88 53 ASP B CA 1
ATOM 4736 C C . ASP B 1 53 ? 33.312 44.156 -6.773 1 89.88 53 ASP B C 1
ATOM 4738 O O . ASP B 1 53 ? 34.219 43.781 -7.551 1 89.88 53 ASP B O 1
ATOM 4742 N N . HIS B 1 54 ? 32.625 43.281 -6.137 1 90.56 54 HIS B N 1
ATOM 4743 C CA . HIS B 1 54 ? 32.688 41.844 -6.359 1 90.56 54 HIS B CA 1
ATOM 4744 C C . HIS B 1 54 ? 34.062 41.281 -6.051 1 90.56 54 HIS B C 1
ATOM 4746 O O . HIS B 1 54 ? 34.594 40.469 -6.805 1 90.56 54 HIS B O 1
ATOM 4752 N N . ASP B 1 55 ? 34.625 41.688 -4.977 1 91.38 55 ASP B N 1
ATOM 4753 C CA . ASP B 1 55 ? 36 41.344 -4.676 1 91.38 55 ASP B CA 1
ATOM 4754 C C . ASP B 1 55 ? 36.094 40.344 -3.525 1 91.38 55 ASP B C 1
ATOM 4756 O O . ASP B 1 55 ? 37.156 39.781 -3.262 1 91.38 55 ASP B O 1
ATOM 4760 N N . LEU B 1 56 ? 35.062 40.062 -2.893 1 92.25 56 LEU B N 1
ATOM 4761 C CA . LEU B 1 56 ? 35.094 39.25 -1.687 1 92.25 56 LEU B CA 1
ATOM 4762 C C . LEU B 1 56 ? 35.656 37.875 -1.99 1 92.25 56 LEU B C 1
ATOM 4764 O O . LEU B 1 56 ? 36.562 37.406 -1.316 1 92.25 56 LEU B O 1
ATOM 4768 N N . LEU B 1 57 ? 35.156 37.25 -3.023 1 91.81 57 LEU B N 1
ATOM 4769 C CA . LEU B 1 57 ? 35.531 35.875 -3.346 1 91.81 57 LEU B CA 1
ATOM 4770 C C . LEU B 1 57 ? 36.969 35.812 -3.824 1 91.81 57 LEU B C 1
ATOM 4772 O O . LEU B 1 57 ? 37.719 34.938 -3.426 1 91.81 57 LEU B O 1
ATOM 4776 N N . SER B 1 58 ? 37.312 36.75 -4.68 1 90.38 58 SER B N 1
ATOM 4777 C CA . SER B 1 58 ? 38.688 36.75 -5.211 1 90.38 58 SER B CA 1
ATOM 4778 C C . SER B 1 58 ? 39.688 37.062 -4.121 1 90.38 58 SER B C 1
ATOM 4780 O O . SER B 1 58 ? 40.781 36.5 -4.098 1 90.38 58 SER B O 1
ATOM 4782 N N . GLU B 1 59 ? 39.344 37.906 -3.205 1 90.69 59 GLU B N 1
ATOM 4783 C CA . GLU B 1 59 ? 40.281 38.344 -2.154 1 90.69 59 GLU B CA 1
ATOM 4784 C C . GLU B 1 59 ? 40.375 37.281 -1.057 1 90.69 59 GLU B C 1
ATOM 4786 O O . GLU B 1 59 ? 41.438 37.094 -0.445 1 90.69 59 GLU B O 1
ATOM 4791 N N . SER B 1 60 ? 39.344 36.594 -0.804 1 90.69 60 SER B N 1
ATOM 4792 C CA . SER B 1 60 ? 39.312 35.656 0.317 1 90.69 60 SER B CA 1
ATOM 4793 C C . SER B 1 60 ? 39.594 34.25 -0.144 1 90.69 60 SER B C 1
ATOM 4795 O O . SER B 1 60 ? 39.906 33.375 0.668 1 90.69 60 SER B O 1
ATOM 4797 N N . GLY B 1 61 ? 39.438 33.906 -1.4 1 90.62 61 GLY B N 1
ATOM 4798 C CA . GLY B 1 61 ? 39.625 32.562 -1.916 1 90.62 61 GLY B CA 1
ATOM 4799 C C . GLY B 1 61 ? 38.5 31.609 -1.562 1 90.62 61 GLY B C 1
ATOM 4800 O O . GLY B 1 61 ? 38.656 30.391 -1.589 1 90.62 61 GLY B O 1
ATOM 4801 N N . ILE B 1 62 ? 37.406 32.125 -1.182 1 94 62 ILE B N 1
ATOM 4802 C CA . ILE B 1 62 ? 36.25 31.328 -0.823 1 94 62 ILE B CA 1
ATOM 4803 C C . ILE B 1 62 ? 35.688 30.625 -2.064 1 94 62 ILE B C 1
ATOM 4805 O O . ILE B 1 62 ? 35.5 31.266 -3.107 1 94 62 ILE B O 1
ATOM 4809 N N . THR B 1 63 ? 35.5 29.312 -2.018 1 94.12 63 THR B N 1
ATOM 4810 C CA . THR B 1 63 ? 34.906 28.5 -3.08 1 94.12 63 THR B CA 1
ATOM 4811 C C . THR B 1 63 ? 34.062 27.375 -2.496 1 94.12 63 THR B C 1
ATOM 4813 O O . THR B 1 63 ? 33.875 27.297 -1.278 1 94.12 63 THR B O 1
ATOM 4816 N N . LEU B 1 64 ? 33.469 26.656 -3.443 1 94.19 64 LEU B N 1
ATOM 4817 C CA . LEU B 1 64 ? 32.656 25.531 -2.99 1 94.19 64 LEU B CA 1
ATOM 4818 C C . LEU B 1 64 ? 33.531 24.516 -2.252 1 94.19 64 LEU B C 1
ATOM 4820 O O . LEU B 1 64 ? 34.656 24.203 -2.689 1 94.19 64 LEU B O 1
ATOM 4824 N N . GLY B 1 65 ? 33.094 24.109 -1.125 1 93.94 65 GLY B N 1
ATOM 4825 C CA . GLY B 1 65 ? 33.844 23.141 -0.342 1 93.94 65 GLY B CA 1
ATOM 4826 C C . GLY B 1 65 ? 34.688 23.766 0.756 1 93.94 65 GLY B C 1
ATOM 4827 O O . GLY B 1 65 ? 35.188 23.062 1.644 1 93.94 65 GLY B O 1
ATOM 4828 N N . THR B 1 66 ? 34.812 25.094 0.734 1 95.56 66 THR B N 1
ATOM 4829 C CA . THR B 1 66 ? 35.594 25.781 1.761 1 95.56 66 THR B CA 1
ATOM 4830 C C . THR B 1 66 ? 34.938 25.625 3.129 1 95.56 66 THR B C 1
ATOM 4832 O O . THR B 1 66 ? 33.719 25.844 3.271 1 95.56 66 THR B O 1
ATOM 4835 N N . PRO B 1 67 ? 35.719 25.156 4.129 1 95.31 67 PRO B N 1
ATOM 4836 C CA . PRO B 1 67 ? 35.156 25.047 5.477 1 95.31 67 PRO B CA 1
ATOM 4837 C C . PRO B 1 67 ? 34.719 26.406 6.039 1 95.31 67 PRO B C 1
ATOM 4839 O O . PRO B 1 67 ? 35.406 27.422 5.809 1 95.31 67 PRO B O 1
ATOM 4842 N N . LEU B 1 68 ? 33.594 26.422 6.656 1 96.06 68 LEU B N 1
ATOM 4843 C CA . LEU B 1 68 ? 33.031 27.625 7.242 1 96.06 68 LEU B CA 1
ATOM 4844 C C . LEU B 1 68 ? 32.656 27.406 8.703 1 96.06 68 LEU B C 1
ATOM 4846 O O . LEU B 1 68 ? 32 26.406 9.039 1 96.06 68 LEU B O 1
ATOM 4850 N N . LYS B 1 69 ? 33.125 28.281 9.578 1 95.69 69 LYS B N 1
ATOM 4851 C CA . LYS B 1 69 ? 32.781 28.297 11 1 95.69 69 LYS B CA 1
ATOM 4852 C C . LYS B 1 69 ? 32.25 29.672 11.406 1 95.69 69 LYS B C 1
ATOM 4854 O O . LYS B 1 69 ? 32.781 30.703 11.016 1 95.69 69 LYS B O 1
ATOM 4859 N N . ILE B 1 70 ? 31.188 29.641 12.047 1 95.38 70 ILE B N 1
ATOM 4860 C CA . ILE B 1 70 ? 30.609 30.875 12.586 1 95.38 70 ILE B CA 1
ATOM 4861 C C . ILE B 1 70 ? 30.578 30.797 14.109 1 95.38 70 ILE B C 1
ATOM 4863 O O . ILE B 1 70 ? 30.094 29.812 14.688 1 95.38 70 ILE B O 1
ATOM 4867 N N . SER B 1 71 ? 31.109 31.797 14.781 1 94.19 71 SER B N 1
ATOM 4868 C CA . SER B 1 71 ? 31.109 31.891 16.234 1 94.19 71 SER B CA 1
ATOM 4869 C C . SER B 1 71 ? 30.578 33.25 16.703 1 94.19 71 SER B C 1
ATOM 4871 O O . SER B 1 71 ? 30.578 34.219 15.945 1 94.19 71 SER B O 1
ATOM 4873 N N . VAL B 1 72 ? 30.016 33.188 17.875 1 92.44 72 VAL B N 1
ATOM 4874 C CA . VAL B 1 72 ? 29.594 34.438 18.5 1 92.44 72 VAL B CA 1
ATOM 4875 C C . VAL B 1 72 ? 30.391 34.656 19.781 1 92.44 72 VAL B C 1
ATOM 4877 O O . VAL B 1 72 ? 30.938 33.719 20.359 1 92.44 72 VAL B O 1
ATOM 4880 N N . VAL B 1 73 ? 30.469 35.969 20.109 1 88.19 73 VAL B N 1
ATOM 4881 C CA . VAL B 1 73 ? 31.266 36.312 21.281 1 88.19 73 VAL B CA 1
ATOM 4882 C C . VAL B 1 73 ? 30.375 36.938 22.344 1 88.19 73 VAL B C 1
ATOM 4884 O O . VAL B 1 73 ? 29.484 37.719 22.031 1 88.19 73 VAL B O 1
ATOM 4887 N N . THR B 1 74 ? 30.609 36.531 23.562 1 81.31 74 THR B N 1
ATOM 4888 C CA . THR B 1 74 ? 29.906 37.125 24.688 1 81.31 74 THR B CA 1
ATOM 4889 C C . THR B 1 74 ? 30.391 38.562 24.922 1 81.31 74 THR B C 1
ATOM 4891 O O . THR B 1 74 ? 31.562 38.875 24.734 1 81.31 74 THR B O 1
ATOM 4894 N N . VAL B 1 75 ? 29.531 39.406 25.297 1 75.56 75 VAL B N 1
ATOM 4895 C CA . VAL B 1 75 ? 29.875 40.812 25.5 1 75.56 75 VAL B CA 1
ATOM 4896 C C . VAL B 1 75 ? 30.781 40.969 26.734 1 75.56 75 VAL B C 1
ATOM 4898 O O . VAL B 1 75 ? 31.75 41.719 26.703 1 75.56 75 VAL B O 1
ATOM 4901 N N . GLN B 1 76 ? 30.516 40.219 27.812 1 65.44 76 GLN B N 1
ATOM 4902 C CA . GLN B 1 76 ? 31.25 40.438 29.062 1 65.44 76 GLN B CA 1
ATOM 4903 C C . GLN B 1 76 ? 32.594 39.75 29.047 1 65.44 76 GLN B C 1
ATOM 4905 O O . GLN B 1 76 ? 33.625 40.375 29.25 1 65.44 76 GLN B O 1
ATOM 4910 N N . ASP B 1 77 ? 32.625 38.438 28.812 1 68.38 77 ASP B N 1
ATOM 4911 C CA . ASP B 1 77 ? 33.844 37.656 29 1 68.38 77 ASP B CA 1
ATOM 4912 C C . ASP B 1 77 ? 34.531 37.406 27.656 1 68.38 77 ASP B C 1
ATOM 4914 O O . ASP B 1 77 ? 35.625 36.844 27.625 1 68.38 77 ASP B O 1
ATOM 4918 N N . ARG B 1 78 ? 34.031 37.875 26.531 1 77.88 78 ARG B N 1
ATOM 4919 C CA . ARG B 1 78 ? 34.594 37.75 25.203 1 77.88 78 ARG B CA 1
ATOM 4920 C C . ARG B 1 78 ? 34.938 36.312 24.875 1 77.88 78 ARG B C 1
ATOM 4922 O O . ARG B 1 78 ? 35.969 36 24.281 1 77.88 78 ARG B O 1
ATOM 4929 N N . VAL B 1 79 ? 34.156 35.469 25.484 1 83.69 79 VAL B N 1
ATOM 4930 C CA . VAL B 1 79 ? 34.312 34.062 25.188 1 83.69 79 VAL B CA 1
ATOM 4931 C C . VAL B 1 79 ? 33.625 33.719 23.875 1 83.69 79 VAL B C 1
ATOM 4933 O O . VAL B 1 79 ? 32.5 34.156 23.625 1 83.69 79 VAL B O 1
ATOM 4936 N N . ARG B 1 80 ? 34.344 32.969 23 1 88.06 80 ARG B N 1
ATOM 4937 C CA . ARG B 1 80 ? 33.844 32.562 21.703 1 88.06 80 ARG B CA 1
ATOM 4938 C C . ARG B 1 80 ? 33.031 31.281 21.812 1 88.06 80 ARG B C 1
ATOM 4940 O O . ARG B 1 80 ? 33.438 30.328 22.469 1 88.06 80 ARG B O 1
ATOM 4947 N N . GLU B 1 81 ? 31.844 31.375 21.312 1 90.75 81 GLU B N 1
ATOM 4948 C CA . GLU B 1 81 ? 30.984 30.188 21.281 1 90.75 81 GLU B CA 1
ATOM 4949 C C . GLU B 1 81 ? 30.609 29.828 19.844 1 90.75 81 GLU B C 1
ATOM 4951 O O . GLU B 1 81 ? 30.141 30.672 19.078 1 90.75 81 GLU B O 1
ATOM 4956 N N . ARG B 1 82 ? 30.797 28.562 19.5 1 92.56 82 ARG B N 1
ATOM 4957 C CA . ARG B 1 82 ? 30.547 28.094 18.141 1 92.56 82 ARG B CA 1
ATOM 4958 C C . ARG B 1 82 ? 29.047 27.984 17.859 1 92.56 82 ARG B C 1
ATOM 4960 O O . ARG B 1 82 ? 28.297 27.453 18.672 1 92.56 82 ARG B O 1
ATOM 4967 N N . LEU B 1 83 ? 28.656 28.516 16.688 1 93.62 83 LEU B N 1
ATOM 4968 C CA . LEU B 1 83 ? 27.25 28.5 16.312 1 93.62 83 LEU B CA 1
ATOM 4969 C C . LEU B 1 83 ? 27.016 27.578 15.117 1 93.62 83 LEU B C 1
ATOM 4971 O O . LEU B 1 83 ? 25.938 27.016 14.961 1 93.62 83 LEU B O 1
ATOM 4975 N N . PHE B 1 84 ? 27.984 27.484 14.273 1 95 84 PHE B N 1
ATOM 4976 C CA . PHE B 1 84 ? 27.828 26.703 13.047 1 95 84 PHE B CA 1
ATOM 4977 C C . PHE B 1 84 ? 29.172 26.188 12.547 1 95 84 PHE B C 1
ATOM 4979 O O . PHE B 1 84 ? 30.188 26.875 12.648 1 95 84 PHE B O 1
ATOM 4986 N N . THR B 1 85 ? 29.219 25.016 12.148 1 95.19 85 THR B N 1
ATOM 4987 C CA . THR B 1 85 ? 30.344 24.422 11.43 1 95.19 85 THR B CA 1
ATOM 4988 C C . THR B 1 85 ? 29.859 23.703 10.172 1 95.19 85 THR B C 1
ATOM 4990 O O . THR B 1 85 ? 28.953 22.859 10.242 1 95.19 85 THR B O 1
ATOM 4993 N N . GLY B 1 86 ? 30.391 23.984 9.039 1 94.88 86 GLY B N 1
ATOM 4994 C CA . GLY B 1 86 ? 30.016 23.328 7.785 1 94.88 86 GLY B CA 1
ATOM 4995 C C . GLY B 1 86 ? 30.922 23.703 6.633 1 94.88 86 GLY B C 1
ATOM 4996 O O . GLY B 1 86 ? 32.125 23.922 6.828 1 94.88 86 GLY B O 1
ATOM 4997 N N . GLU B 1 87 ? 30.391 23.562 5.406 1 95.25 87 GLU B N 1
ATOM 4998 C CA . GLU B 1 87 ? 31.156 23.891 4.199 1 95.25 87 GLU B CA 1
ATOM 4999 C C . GLU B 1 87 ? 30.281 24.656 3.207 1 95.25 87 GLU B C 1
ATOM 5001 O O . GLU B 1 87 ? 29.062 24.484 3.166 1 95.25 87 GLU B O 1
ATOM 5006 N N . VAL B 1 88 ? 30.922 25.484 2.432 1 96.25 88 VAL B N 1
ATOM 5007 C CA . VAL B 1 88 ? 30.219 26.312 1.453 1 96.25 88 VAL B CA 1
ATOM 5008 C C . VAL B 1 88 ? 29.641 25.422 0.352 1 96.25 88 VAL B C 1
ATOM 5010 O O . VAL B 1 88 ? 30.375 24.656 -0.286 1 96.25 88 VAL B O 1
ATOM 5013 N N . THR B 1 89 ? 28.359 25.484 0.131 1 95 89 THR B N 1
ATOM 5014 C CA . THR B 1 89 ? 27.703 24.641 -0.853 1 95 89 THR B CA 1
ATOM 5015 C C . THR B 1 89 ? 27.141 25.469 -1.996 1 95 89 THR B C 1
ATOM 5017 O O . THR B 1 89 ? 26.844 24.938 -3.068 1 95 89 THR B O 1
ATOM 5020 N N . ALA B 1 90 ? 26.969 26.734 -1.776 1 94.94 90 ALA B N 1
ATOM 5021 C CA . ALA B 1 90 ? 26.438 27.609 -2.82 1 94.94 90 ALA B CA 1
ATOM 5022 C C . ALA B 1 90 ? 26.922 29.047 -2.627 1 94.94 90 ALA B C 1
ATOM 5024 O O . ALA B 1 90 ? 27.156 29.484 -1.498 1 94.94 90 ALA B O 1
ATOM 5025 N N . ILE B 1 91 ? 27.109 29.781 -3.676 1 94.19 91 ILE B N 1
ATOM 5026 C CA . ILE B 1 91 ? 27.438 31.203 -3.715 1 94.19 91 ILE B CA 1
ATOM 5027 C C . ILE B 1 91 ? 26.453 31.922 -4.637 1 94.19 91 ILE B C 1
ATOM 5029 O O . ILE B 1 91 ? 26.188 31.469 -5.75 1 94.19 91 ILE B O 1
ATOM 5033 N N . GLU B 1 92 ? 25.906 32.938 -4.086 1 93.12 92 GLU B N 1
ATOM 5034 C CA . GLU B 1 92 ? 24.922 33.688 -4.836 1 93.12 92 GLU B CA 1
ATOM 5035 C C . GLU B 1 92 ? 25.297 35.156 -4.914 1 93.12 92 GLU B C 1
ATOM 5037 O O . GLU B 1 92 ? 25.969 35.688 -4.02 1 93.12 92 GLU B O 1
ATOM 5042 N N . LEU B 1 93 ? 24.953 35.781 -6.043 1 90.75 93 LEU B N 1
ATOM 5043 C CA . LEU B 1 93 ? 25.047 37.219 -6.223 1 90.75 93 LEU B CA 1
ATOM 5044 C C . LEU B 1 93 ? 23.672 37.844 -6.293 1 90.75 93 LEU B C 1
ATOM 5046 O O . LEU B 1 93 ? 22.828 37.406 -7.078 1 90.75 93 LEU B O 1
ATOM 5050 N N . ASP B 1 94 ? 23.453 38.75 -5.332 1 87.81 94 ASP B N 1
ATOM 5051 C CA . ASP B 1 94 ? 22.188 39.469 -5.32 1 87.81 94 ASP B CA 1
ATOM 5052 C C . ASP B 1 94 ? 22.406 40.938 -5.578 1 87.81 94 ASP B C 1
ATOM 5054 O O . ASP B 1 94 ? 23.156 41.594 -4.855 1 87.81 94 ASP B O 1
ATOM 5058 N N . HIS B 1 95 ? 21.828 41.5 -6.664 1 87.12 95 HIS B N 1
ATOM 5059 C CA . HIS B 1 95 ? 21.922 42.906 -6.988 1 87.12 95 HIS B CA 1
ATOM 5060 C C . HIS B 1 95 ? 20.531 43.562 -7.074 1 87.12 95 HIS B C 1
ATOM 5062 O O . HIS B 1 95 ? 19.672 43.062 -7.82 1 87.12 95 HIS B O 1
ATOM 5068 N N . ASP B 1 96 ? 20.312 44.406 -6.16 1 82.31 96 ASP B N 1
ATOM 5069 C CA . ASP B 1 96 ? 19.062 45.156 -6.23 1 82.31 96 ASP B CA 1
ATOM 5070 C C . ASP B 1 96 ? 19.328 46.656 -6.059 1 82.31 96 ASP B C 1
ATOM 5072 O O . ASP B 1 96 ? 20.453 47.094 -6.215 1 82.31 96 ASP B O 1
ATOM 5076 N N . THR B 1 97 ? 18.234 47.469 -5.887 1 84.25 97 THR B N 1
ATOM 5077 C CA . THR B 1 97 ? 18.344 48.938 -5.82 1 84.25 97 THR B CA 1
ATOM 5078 C C . THR B 1 97 ? 19.141 49.344 -4.594 1 84.25 97 THR B C 1
ATOM 5080 O O . THR B 1 97 ? 19.672 50.469 -4.547 1 84.25 97 THR B O 1
ATOM 5083 N N . THR B 1 98 ? 19.359 48.438 -3.652 1 82.62 98 THR B N 1
ATOM 5084 C CA . THR B 1 98 ? 20.047 48.812 -2.418 1 82.62 98 THR B CA 1
ATOM 5085 C C . THR B 1 98 ? 21.547 48.5 -2.523 1 82.62 98 THR B C 1
ATOM 5087 O O . THR B 1 98 ? 22.344 49.031 -1.739 1 82.62 98 THR B O 1
ATOM 5090 N N . GLY B 1 99 ? 21.938 47.688 -3.484 1 87.06 99 GLY B N 1
ATOM 5091 C CA . GLY B 1 99 ? 23.359 47.438 -3.674 1 87.06 99 GLY B CA 1
ATOM 5092 C C . GLY B 1 99 ? 23.625 46.031 -4.156 1 87.06 99 GLY B C 1
ATOM 5093 O O . GLY B 1 99 ? 22.734 45.344 -4.656 1 87.06 99 GLY B O 1
ATOM 5094 N N . THR B 1 100 ? 24.906 45.781 -4.203 1 91.5 100 THR B N 1
ATOM 5095 C CA . THR B 1 100 ? 25.359 44.469 -4.621 1 91.5 100 THR B CA 1
ATOM 5096 C C . THR B 1 100 ? 25.844 43.656 -3.418 1 91.5 100 THR B C 1
ATOM 5098 O O . THR B 1 100 ? 26.625 44.125 -2.605 1 91.5 100 THR B O 1
ATOM 5101 N N . PHE B 1 101 ? 25.281 42.438 -3.393 1 93.88 101 PHE B N 1
ATOM 5102 C CA . PHE B 1 101 ? 25.609 41.562 -2.252 1 93.88 101 PHE B CA 1
ATOM 5103 C C . PHE B 1 101 ? 26.125 40.219 -2.715 1 93.88 101 PHE B C 1
ATOM 5105 O O . PHE B 1 101 ? 25.609 39.656 -3.689 1 93.88 101 PHE B O 1
ATOM 5112 N N . THR B 1 102 ? 27.156 39.75 -2.078 1 94.31 102 THR B N 1
ATOM 5113 C CA . THR B 1 102 ? 27.578 38.344 -2.203 1 94.31 102 THR B CA 1
ATOM 5114 C C . THR B 1 102 ? 27.016 37.5 -1.065 1 94.31 102 THR B C 1
ATOM 5116 O O . THR B 1 102 ? 27.219 37.844 0.109 1 94.31 102 THR B O 1
ATOM 5119 N N . VAL B 1 103 ? 26.203 36.531 -1.467 1 95 103 VAL B N 1
ATOM 5120 C CA . VAL B 1 103 ? 25.578 35.688 -0.476 1 95 103 VAL B CA 1
ATOM 5121 C C . VAL B 1 103 ? 26.281 34.312 -0.477 1 95 103 VAL B C 1
ATOM 5123 O O . VAL B 1 103 ? 26.406 33.688 -1.526 1 95 103 VAL B O 1
ATOM 5126 N N . ILE B 1 104 ? 26.781 33.906 0.67 1 94.94 104 ILE B N 1
ATOM 5127 C CA . ILE B 1 104 ? 27.438 32.594 0.845 1 94.94 104 ILE B CA 1
ATOM 5128 C C . ILE B 1 104 ? 26.516 31.672 1.623 1 94.94 104 ILE B C 1
ATOM 5130 O O . ILE B 1 104 ? 26.078 31.984 2.729 1 94.94 104 ILE B O 1
ATOM 5134 N N . ARG B 1 105 ? 26.156 30.547 1.01 1 96.56 105 ARG B N 1
ATOM 5135 C CA . ARG B 1 105 ? 25.359 29.516 1.675 1 96.56 105 ARG B CA 1
ATOM 5136 C C . ARG B 1 105 ? 26.203 28.297 2.033 1 96.56 105 ARG B C 1
ATOM 5138 O O . ARG B 1 105 ? 27.016 27.844 1.225 1 96.56 105 ARG B O 1
ATOM 5145 N N . ALA B 1 106 ? 26.094 27.906 3.246 1 95.69 106 ALA B N 1
ATOM 5146 C CA . ALA B 1 106 ? 26.844 26.75 3.727 1 95.69 106 ALA B CA 1
ATOM 5147 C C . ALA B 1 106 ? 25.906 25.75 4.414 1 95.69 106 ALA B C 1
ATOM 5149 O O . ALA B 1 106 ? 24.844 26.125 4.918 1 95.69 106 ALA B O 1
ATOM 5150 N N . LEU B 1 107 ? 26.219 24.469 4.32 1 94.56 107 LEU B N 1
ATOM 5151 C CA . LEU B 1 107 ? 25.516 23.391 5.004 1 94.56 107 LEU B CA 1
ATOM 5152 C C . LEU B 1 107 ? 26.469 22.578 5.875 1 94.56 107 LEU B C 1
ATOM 5154 O O . LEU B 1 107 ? 27.672 22.547 5.617 1 94.56 107 LEU B O 1
ATOM 5158 N N . SER B 1 108 ? 25.953 22.062 6.957 1 93.56 108 SER B N 1
ATOM 5159 C CA . SER B 1 108 ? 26.75 21.094 7.727 1 93.56 108 SER B CA 1
ATOM 5160 C C . SER B 1 108 ? 27.188 19.922 6.859 1 93.56 108 SER B C 1
ATOM 5162 O O . SER B 1 108 ? 26.688 19.734 5.75 1 93.56 108 SER B O 1
ATOM 5164 N N . LYS B 1 109 ? 28.094 19.125 7.395 1 92.69 109 LYS B N 1
ATOM 5165 C CA . LYS B 1 109 ? 28.625 18 6.633 1 92.69 109 LYS B CA 1
ATOM 5166 C C . LYS B 1 109 ? 27.562 16.938 6.375 1 92.69 109 LYS B C 1
ATOM 5168 O O . LYS B 1 109 ? 27.734 16.047 5.539 1 92.69 109 LYS B O 1
ATOM 5173 N N . ALA B 1 110 ? 26.469 17.094 6.984 1 92.19 110 ALA B N 1
ATOM 5174 C CA . ALA B 1 110 ? 25.359 16.172 6.793 1 92.19 110 ALA B CA 1
ATOM 5175 C C . ALA B 1 110 ? 24.859 16.188 5.348 1 92.19 110 ALA B C 1
ATOM 5177 O O . ALA B 1 110 ? 24.266 15.219 4.875 1 92.19 110 ALA B O 1
ATOM 5178 N N . HIS B 1 111 ? 25.094 17.281 4.605 1 91.19 111 HIS B N 1
ATOM 5179 C CA . HIS B 1 111 ? 24.609 17.406 3.236 1 91.19 111 HIS B CA 1
ATOM 5180 C C . HIS B 1 111 ? 25.234 16.344 2.336 1 91.19 111 HIS B C 1
ATOM 5182 O O . HIS B 1 111 ? 24.656 15.969 1.312 1 91.19 111 HIS B O 1
ATOM 5188 N N . ARG B 1 112 ? 26.391 15.859 2.756 1 91.25 112 ARG B N 1
ATOM 5189 C CA . ARG B 1 112 ? 27.078 14.836 1.976 1 91.25 112 ARG B CA 1
ATOM 5190 C C . ARG B 1 112 ? 26.25 13.547 1.917 1 91.25 112 ARG B C 1
ATOM 5192 O O . ARG B 1 112 ? 26.375 12.766 0.971 1 91.25 112 ARG B O 1
ATOM 5199 N N . LEU B 1 113 ? 25.422 13.359 2.855 1 93.25 113 LEU B N 1
ATOM 5200 C CA . LEU B 1 113 ? 24.578 12.18 2.904 1 93.25 113 LEU B CA 1
ATOM 5201 C C . LEU B 1 113 ? 23.438 12.281 1.897 1 93.25 113 LEU B C 1
ATOM 5203 O O . LEU B 1 113 ? 22.781 11.289 1.586 1 93.25 113 LEU B O 1
ATOM 5207 N N . GLN B 1 114 ? 23.156 13.453 1.417 1 90.31 114 GLN B N 1
ATOM 5208 C CA . GLN B 1 114 ? 22.016 13.664 0.526 1 90.31 114 GLN B CA 1
ATOM 5209 C C . GLN B 1 114 ? 22.422 13.484 -0.934 1 90.31 114 GLN B C 1
ATOM 5211 O O . GLN B 1 114 ? 21.562 13.516 -1.826 1 90.31 114 GLN B O 1
ATOM 5216 N N . ARG B 1 115 ? 23.719 13.203 -1.093 1 88.69 115 ARG B N 1
ATOM 5217 C CA . ARG B 1 115 ? 24.219 13.102 -2.461 1 88.69 115 ARG B CA 1
ATOM 5218 C C . ARG B 1 115 ? 24.156 11.664 -2.963 1 88.69 115 ARG B C 1
ATOM 5220 O O . ARG B 1 115 ? 24.594 10.742 -2.275 1 88.69 115 ARG B O 1
ATOM 5227 N N . GLY B 1 116 ? 23.531 11.555 -4.172 1 87.31 116 GLY B N 1
ATOM 5228 C CA . GLY B 1 116 ? 23.484 10.266 -4.844 1 87.31 116 GLY B CA 1
ATOM 5229 C C . GLY B 1 116 ? 22.406 9.344 -4.293 1 87.31 116 GLY B C 1
ATOM 5230 O O . GLY B 1 116 ? 21.797 9.641 -3.266 1 87.31 116 GLY B O 1
ATOM 5231 N N . ARG B 1 117 ? 22.125 8.391 -4.988 1 87.81 117 ARG B N 1
ATOM 5232 C CA . ARG B 1 117 ? 21.219 7.305 -4.625 1 87.81 117 ARG B CA 1
ATOM 5233 C C . ARG B 1 117 ? 21.859 5.945 -4.863 1 87.81 117 ARG B C 1
ATOM 5235 O O . ARG B 1 117 ? 22.688 5.797 -5.77 1 87.81 117 ARG B O 1
ATOM 5242 N N . LYS B 1 118 ? 21.609 5.07 -3.99 1 87.94 118 LYS B N 1
ATOM 5243 C CA . LYS B 1 118 ? 22.219 3.762 -4.215 1 87.94 118 LYS B CA 1
ATOM 5244 C C . LYS B 1 118 ? 21.281 2.643 -3.766 1 87.94 118 LYS B C 1
ATOM 5246 O O . LYS B 1 118 ? 20.297 2.893 -3.072 1 87.94 118 LYS B O 1
ATOM 5251 N N . VAL B 1 119 ? 21.594 1.441 -4.32 1 88.75 119 VAL B N 1
ATOM 5252 C CA . VAL B 1 119 ? 20.891 0.219 -3.947 1 88.75 119 VAL B CA 1
ATOM 5253 C C . VAL B 1 119 ? 21.844 -0.734 -3.238 1 88.75 119 VAL B C 1
ATOM 5255 O O . VAL B 1 119 ? 22.812 -1.227 -3.846 1 88.75 119 VAL B O 1
ATOM 5258 N N . VAL B 1 120 ? 21.609 -0.966 -1.935 1 90.88 120 VAL B N 1
ATOM 5259 C CA . VAL B 1 120 ? 22.5 -1.811 -1.144 1 90.88 120 VAL B CA 1
ATOM 5260 C C . VAL B 1 120 ? 21.672 -2.723 -0.237 1 90.88 120 VAL B C 1
ATOM 5262 O O . VAL B 1 120 ? 20.672 -2.295 0.337 1 90.88 120 VAL B O 1
ATOM 5265 N N . ALA B 1 121 ? 22.078 -3.994 -0.178 1 92.31 121 ALA B N 1
ATOM 5266 C CA . ALA B 1 121 ? 21.469 -4.945 0.75 1 92.31 121 ALA B CA 1
ATOM 5267 C C . ALA B 1 121 ? 22.359 -5.152 1.979 1 92.31 121 ALA B C 1
ATOM 5269 O O . ALA B 1 121 ? 23.5 -5.57 1.86 1 92.31 121 ALA B O 1
ATOM 5270 N N . TYR B 1 122 ? 21.891 -4.816 3.158 1 93.25 122 TYR B N 1
ATOM 5271 C CA . TYR B 1 122 ? 22.547 -5.086 4.434 1 93.25 122 TYR B CA 1
ATOM 5272 C C . TYR B 1 122 ? 22.047 -6.398 5.031 1 93.25 122 TYR B C 1
ATOM 5274 O O . TYR B 1 122 ? 20.875 -6.539 5.352 1 93.25 122 TYR B O 1
ATOM 5282 N N . ARG B 1 123 ? 22.984 -7.375 5.211 1 93.56 123 ARG B N 1
ATOM 5283 C CA . ARG B 1 123 ? 22.594 -8.727 5.602 1 93.56 123 ARG B CA 1
ATOM 5284 C C . ARG B 1 123 ? 23.078 -9.047 7.012 1 93.56 123 ARG B C 1
ATOM 5286 O O . ARG B 1 123 ? 24.266 -8.875 7.324 1 93.56 123 ARG B O 1
ATOM 5293 N N . ASN B 1 124 ? 22.141 -9.523 7.777 1 93 124 ASN B N 1
ATOM 5294 C CA . ASN B 1 124 ? 22.438 -9.992 9.133 1 93 124 ASN B CA 1
ATOM 5295 C C . ASN B 1 124 ? 23.172 -8.938 9.938 1 93 124 ASN B C 1
ATOM 5297 O O . ASN B 1 124 ? 24.234 -9.211 10.5 1 93 124 ASN B O 1
ATOM 5301 N N . MET B 1 125 ? 22.641 -7.762 9.914 1 94.56 125 MET B N 1
ATOM 5302 C CA . MET B 1 125 ? 23.25 -6.633 10.602 1 94.56 125 MET B CA 1
ATOM 5303 C C . MET B 1 125 ? 22.25 -5.953 11.531 1 94.56 125 MET B C 1
ATOM 5305 O O . MET B 1 125 ? 21.062 -5.934 11.25 1 94.56 125 MET B O 1
ATOM 5309 N N . LYS B 1 126 ? 22.812 -5.449 12.609 1 94.75 126 LYS B N 1
ATOM 5310 C CA . LYS B 1 126 ? 22.016 -4.645 13.523 1 94.75 126 LYS B CA 1
ATOM 5311 C C . LYS B 1 126 ? 21.875 -3.211 13.016 1 94.75 126 LYS B C 1
ATOM 5313 O O . LYS B 1 126 ? 22.688 -2.744 12.227 1 94.75 126 LYS B O 1
ATOM 5318 N N . THR B 1 127 ? 20.797 -2.566 13.508 1 93.69 127 THR B N 1
ATOM 5319 C CA . THR B 1 127 ? 20.562 -1.185 13.109 1 93.69 127 THR B CA 1
ATOM 5320 C C . THR B 1 127 ? 21.797 -0.329 13.336 1 93.69 127 THR B C 1
ATOM 5322 O O . THR B 1 127 ? 22.203 0.433 12.461 1 93.69 127 THR B O 1
ATOM 5325 N N . ALA B 1 128 ? 22.484 -0.5 14.43 1 95.69 128 ALA B N 1
ATOM 5326 C CA . ALA B 1 128 ? 23.656 0.306 14.773 1 95.69 128 ALA B CA 1
ATOM 5327 C C . ALA B 1 128 ? 24.781 0.07 13.781 1 95.69 128 ALA B C 1
ATOM 5329 O O . ALA B 1 128 ? 25.469 1.015 13.367 1 95.69 128 ALA B O 1
ATOM 5330 N N . ASP B 1 129 ? 24.984 -1.173 13.398 1 96.5 129 ASP B N 1
ATOM 5331 C CA . ASP B 1 129 ? 26.047 -1.512 12.453 1 96.5 129 ASP B CA 1
ATOM 5332 C C . ASP B 1 129 ? 25.766 -0.909 11.078 1 96.5 129 ASP B C 1
ATOM 5334 O O . ASP B 1 129 ? 26.688 -0.458 10.391 1 96.5 129 ASP B O 1
ATOM 5338 N N . ILE B 1 130 ? 24.516 -0.958 10.727 1 96.12 130 ILE B N 1
ATOM 5339 C CA . ILE B 1 130 ? 24.125 -0.399 9.438 1 96.12 130 ILE B CA 1
ATOM 5340 C C . ILE B 1 130 ? 24.375 1.106 9.43 1 96.12 130 ILE B C 1
ATOM 5342 O O . ILE B 1 130 ? 24.953 1.641 8.477 1 96.12 130 ILE B O 1
ATOM 5346 N N . VAL B 1 131 ? 23.953 1.805 10.5 1 96.75 131 VAL B N 1
ATOM 5347 C CA . VAL B 1 131 ? 24.156 3.246 10.602 1 96.75 131 VAL B CA 1
ATOM 5348 C C . VAL B 1 131 ? 25.641 3.57 10.492 1 96.75 131 VAL B C 1
ATOM 5350 O O . VAL B 1 131 ? 26.047 4.469 9.75 1 96.75 131 VAL B O 1
ATOM 5353 N N . ARG B 1 132 ? 26.5 2.84 11.117 1 96.81 132 ARG B N 1
ATOM 5354 C CA . ARG B 1 132 ? 27.953 3.055 11.086 1 96.81 132 ARG B CA 1
ATOM 5355 C C . ARG B 1 132 ? 28.5 2.826 9.688 1 96.81 132 ARG B C 1
ATOM 5357 O O . ARG B 1 132 ? 29.359 3.588 9.211 1 96.81 132 ARG B O 1
ATOM 5364 N N . LYS B 1 133 ? 28.016 1.774 9.086 1 96.06 133 LYS B N 1
ATOM 5365 C CA . LYS B 1 133 ? 28.484 1.462 7.742 1 96.06 133 LYS B CA 1
ATOM 5366 C C . LYS B 1 133 ? 28.094 2.561 6.758 1 96.06 133 LYS B C 1
ATOM 5368 O O . LYS B 1 133 ? 28.906 2.949 5.906 1 96.06 133 LYS B O 1
ATOM 5373 N N . VAL B 1 134 ? 26.828 3.033 6.848 1 95.62 134 VAL B N 1
ATOM 5374 C CA . VAL B 1 134 ? 26.359 4.094 5.961 1 95.62 134 VAL B CA 1
ATOM 5375 C C . VAL B 1 134 ? 27.172 5.367 6.211 1 95.62 134 VAL B C 1
ATOM 5377 O O . VAL B 1 134 ? 27.594 6.039 5.266 1 95.62 134 VAL B O 1
ATOM 5380 N N . ALA B 1 135 ? 27.422 5.699 7.473 1 95.31 135 ALA B N 1
ATOM 5381 C CA . ALA B 1 135 ? 28.203 6.875 7.824 1 95.31 135 ALA B CA 1
ATOM 5382 C C . ALA B 1 135 ? 29.625 6.77 7.262 1 95.31 135 ALA B C 1
ATOM 5384 O O . ALA B 1 135 ? 30.125 7.715 6.652 1 95.31 135 ALA B O 1
ATOM 5385 N N . ALA B 1 136 ? 30.219 5.617 7.414 1 94.38 136 ALA B N 1
ATOM 5386 C CA . ALA B 1 136 ? 31.578 5.391 6.922 1 94.38 136 ALA B CA 1
ATOM 5387 C C . ALA B 1 136 ? 31.641 5.527 5.402 1 94.38 136 ALA B C 1
ATOM 5389 O O . ALA B 1 136 ? 32.594 6.098 4.859 1 94.38 136 ALA B O 1
ATOM 5390 N N . GLY B 1 137 ? 30.641 5.02 4.762 1 92.38 137 GLY B N 1
ATOM 5391 C CA . GLY B 1 137 ? 30.578 5.121 3.311 1 92.38 137 GLY B CA 1
ATOM 5392 C C . GLY B 1 137 ? 30.5 6.555 2.818 1 92.38 137 GLY B C 1
ATOM 5393 O O . GLY B 1 137 ? 30.953 6.867 1.716 1 92.38 137 GLY B O 1
ATOM 5394 N N . ALA B 1 138 ? 29.938 7.383 3.604 1 90.81 138 ALA B N 1
ATOM 5395 C CA . ALA B 1 138 ? 29.781 8.789 3.234 1 90.81 138 ALA B CA 1
ATOM 5396 C C . ALA B 1 138 ? 30.969 9.609 3.725 1 90.81 138 ALA B C 1
ATOM 5398 O O . ALA B 1 138 ? 30.984 10.836 3.59 1 90.81 138 ALA B O 1
ATOM 5399 N N . GLY B 1 139 ? 31.906 8.984 4.41 1 89.31 139 GLY B N 1
ATOM 5400 C CA . GLY B 1 139 ? 33.094 9.664 4.883 1 89.31 139 GLY B CA 1
ATOM 5401 C C . GLY B 1 139 ? 32.906 10.398 6.191 1 89.31 139 GLY B C 1
ATOM 5402 O O . GLY B 1 139 ? 33.594 11.375 6.48 1 89.31 139 GLY B O 1
ATOM 5403 N N . LEU B 1 140 ? 31.938 10.016 6.91 1 93.5 140 LEU B N 1
ATOM 5404 C CA . LEU B 1 140 ? 31.641 10.656 8.188 1 93.5 140 LEU B CA 1
ATOM 5405 C C . LEU B 1 140 ? 32 9.734 9.352 1 93.5 140 LEU B C 1
ATOM 5407 O O . LEU B 1 140 ? 31.812 8.516 9.258 1 93.5 140 LEU B O 1
ATOM 5411 N N . ALA B 1 141 ? 32.5 10.359 10.398 1 94.44 141 ALA B N 1
ATOM 5412 C CA . ALA B 1 141 ? 32.625 9.609 11.641 1 94.44 141 ALA B CA 1
ATOM 5413 C C . ALA B 1 141 ? 31.281 9.414 12.32 1 94.44 141 ALA B C 1
ATOM 5415 O O . ALA B 1 141 ? 30.375 10.242 12.172 1 94.44 141 ALA B O 1
ATOM 5416 N N . CYS B 1 142 ? 31.188 8.234 12.93 1 95.44 142 CYS B N 1
ATOM 5417 C CA . CYS B 1 142 ? 29.922 7.918 13.586 1 95.44 142 CYS B CA 1
ATOM 5418 C C . CYS B 1 142 ? 30.078 7.953 15.102 1 95.44 142 CYS B C 1
ATOM 5420 O O . CYS B 1 142 ? 30.969 7.309 15.656 1 95.44 142 CYS B O 1
ATOM 5422 N N . GLY B 1 143 ? 29.297 8.75 15.727 1 96.06 143 GLY B N 1
ATOM 5423 C CA . GLY B 1 143 ? 29.312 8.844 17.172 1 96.06 143 GLY B CA 1
ATOM 5424 C C . GLY B 1 143 ? 28.328 7.906 17.844 1 96.06 143 GLY B C 1
ATOM 5425 O O . GLY B 1 143 ? 28.312 6.707 17.562 1 96.06 143 GLY B O 1
ATOM 5426 N N . LYS B 1 144 ? 27.547 8.43 18.719 1 95.56 144 LYS B N 1
ATOM 5427 C CA . LYS B 1 144 ? 26.578 7.645 19.484 1 95.56 144 LYS B CA 1
ATOM 5428 C C . LYS B 1 144 ? 25.422 7.184 18.609 1 95.56 144 LYS B C 1
ATOM 5430 O O . LYS B 1 144 ? 24.875 7.965 17.828 1 95.56 144 LYS B O 1
ATOM 5435 N N . VAL B 1 145 ? 25.109 5.918 18.672 1 96.06 145 VAL B N 1
ATOM 5436 C CA . VAL B 1 145 ? 23.984 5.336 17.953 1 96.06 145 VAL B CA 1
ATOM 5437 C C . VAL B 1 145 ? 23.016 4.695 18.953 1 96.06 145 VAL B C 1
ATOM 5439 O O . VAL B 1 145 ? 23.359 3.701 19.594 1 96.06 145 VAL B O 1
ATOM 5442 N N . GLU B 1 146 ? 21.891 5.305 19.094 1 94.5 146 GLU B N 1
ATOM 5443 C CA . GLU B 1 146 ? 20.828 4.766 19.953 1 94.5 146 GLU B CA 1
ATOM 5444 C C . GLU B 1 146 ? 19.734 4.098 19.125 1 94.5 146 GLU B C 1
ATOM 5446 O O . GLU B 1 146 ? 18.859 4.773 18.578 1 94.5 146 GLU B O 1
ATOM 5451 N N . ALA B 1 147 ? 19.703 2.895 19 1 91.5 147 ALA B N 1
ATOM 5452 C CA . ALA B 1 147 ? 18.719 2.094 18.297 1 91.5 147 ALA B CA 1
ATOM 5453 C C . ALA B 1 147 ? 18.453 0.78 19.016 1 91.5 147 ALA B C 1
ATOM 5455 O O . ALA B 1 147 ? 19.297 0.281 19.75 1 91.5 147 ALA B O 1
ATOM 5456 N N . ALA B 1 148 ? 17.203 0.392 18.922 1 88.06 148 ALA B N 1
ATOM 5457 C CA . ALA B 1 148 ? 16.875 -0.923 19.469 1 88.06 148 ALA B CA 1
ATOM 5458 C C . ALA B 1 148 ? 17.734 -2.01 18.828 1 88.06 148 ALA B C 1
ATOM 5460 O O . ALA B 1 148 ? 18.141 -1.893 17.656 1 88.06 148 ALA B O 1
ATOM 5461 N N . PRO B 1 149 ? 18.078 -3 19.594 1 89.38 149 PRO B N 1
ATOM 5462 C CA . PRO B 1 149 ? 18.922 -4.074 19.078 1 89.38 149 PRO B CA 1
ATOM 5463 C C . PRO B 1 149 ? 18.188 -5.02 18.125 1 89.38 149 PRO B C 1
ATOM 5465 O O . PRO B 1 149 ? 18.031 -6.203 18.438 1 89.38 149 PRO B O 1
ATOM 5468 N N . ILE B 1 150 ? 17.828 -4.527 17.047 1 90.62 150 ILE B N 1
ATOM 5469 C CA . ILE B 1 150 ? 17.141 -5.301 16.031 1 90.62 150 ILE B CA 1
ATOM 5470 C C . ILE B 1 150 ? 18.141 -5.801 14.992 1 90.62 150 ILE B C 1
ATOM 5472 O O . ILE B 1 150 ? 18.938 -5.023 14.461 1 90.62 150 ILE B O 1
ATOM 5476 N N . THR B 1 151 ? 18.141 -7.066 14.789 1 91.69 151 THR B N 1
ATOM 5477 C CA . THR B 1 151 ? 18.953 -7.648 13.727 1 91.69 151 THR B CA 1
ATOM 5478 C C . THR B 1 151 ? 18.109 -7.922 12.484 1 91.69 151 THR B C 1
ATOM 5480 O O . THR B 1 151 ? 17.109 -8.641 12.555 1 91.69 151 THR B O 1
ATOM 5483 N N . TYR B 1 152 ? 18.5 -7.359 11.398 1 89.62 152 TYR B N 1
ATOM 5484 C CA . TYR B 1 152 ? 17.797 -7.586 10.141 1 89.62 152 TYR B CA 1
ATOM 5485 C C . TYR B 1 152 ? 18.438 -8.727 9.359 1 89.62 152 TYR B C 1
ATOM 5487 O O . TYR B 1 152 ? 19.656 -8.742 9.148 1 89.62 152 TYR B O 1
ATOM 5495 N N . LYS B 1 153 ? 17.672 -9.734 8.992 1 88.25 153 LYS B N 1
ATOM 5496 C CA . LYS B 1 153 ? 18.203 -10.711 8.047 1 88.25 153 LYS B CA 1
ATOM 5497 C C . LYS B 1 153 ? 18.656 -10.039 6.754 1 88.25 153 LYS B C 1
ATOM 5499 O O . LYS B 1 153 ? 19.734 -10.336 6.242 1 88.25 153 LYS B O 1
ATOM 5504 N N . GLN B 1 154 ? 17.828 -9.172 6.297 1 90.12 154 GLN B N 1
ATOM 5505 C CA . GLN B 1 154 ? 18.219 -8.297 5.195 1 90.12 154 GLN B CA 1
ATOM 5506 C C . GLN B 1 154 ? 17.406 -6.996 5.219 1 90.12 154 GLN B C 1
ATOM 5508 O O . GLN B 1 154 ? 16.188 -7.02 5.359 1 90.12 154 GLN B O 1
ATOM 5513 N N . LEU B 1 155 ? 18.062 -5.891 5.207 1 89.69 155 LEU B N 1
ATOM 5514 C CA . LEU B 1 155 ? 17.5 -4.566 5.016 1 89.69 155 LEU B CA 1
ATOM 5515 C C . LEU B 1 155 ? 18.078 -3.893 3.777 1 89.69 155 LEU B C 1
ATOM 5517 O O . LEU B 1 155 ? 19.281 -3.953 3.543 1 89.69 155 LEU B O 1
ATOM 5521 N N . THR B 1 156 ? 17.188 -3.34 2.938 1 89.56 156 THR B N 1
ATOM 5522 C CA . THR B 1 156 ? 17.625 -2.807 1.653 1 89.56 156 THR B CA 1
ATOM 5523 C C . THR B 1 156 ? 17.516 -1.286 1.629 1 89.56 156 THR B C 1
ATOM 5525 O O . THR B 1 156 ? 16.516 -0.728 2.098 1 89.56 156 THR B O 1
ATOM 5528 N N . GLN B 1 157 ? 18.516 -0.584 1.229 1 90.38 157 GLN B N 1
ATOM 5529 C CA . GLN B 1 157 ? 18.406 0.795 0.769 1 90.38 157 GLN B CA 1
ATOM 5530 C C . GLN B 1 157 ? 17.906 0.855 -0.673 1 90.38 157 GLN B C 1
ATOM 5532 O O . GLN B 1 157 ? 18.656 0.56 -1.606 1 90.38 157 GLN B O 1
ATOM 5537 N N . PRO B 1 158 ? 16.688 1.167 -0.867 1 86.38 158 PRO B N 1
ATOM 5538 C CA . PRO B 1 158 ? 16.031 0.983 -2.164 1 86.38 158 PRO B CA 1
ATOM 5539 C C . PRO B 1 158 ? 16.172 2.201 -3.074 1 86.38 158 PRO B C 1
ATOM 5541 O O . PRO B 1 158 ? 15.164 2.814 -3.447 1 86.38 158 PRO B O 1
ATOM 5544 N N . ASN B 1 159 ? 17.391 2.443 -3.578 1 85.81 159 ASN B N 1
ATOM 5545 C CA . ASN B 1 159 ? 17.656 3.508 -4.539 1 85.81 159 ASN B CA 1
ATOM 5546 C C . ASN B 1 159 ? 17.281 4.875 -3.979 1 85.81 159 ASN B C 1
ATOM 5548 O O . ASN B 1 159 ? 16.562 5.633 -4.617 1 85.81 159 ASN B O 1
ATOM 5552 N N . VAL B 1 160 ? 17.625 5.16 -2.705 1 88.5 160 VAL B N 1
ATOM 5553 C CA . VAL B 1 160 ? 17.484 6.445 -2.029 1 88.5 160 VAL B CA 1
ATOM 5554 C C . VAL B 1 160 ? 18.828 6.906 -1.499 1 88.5 160 VAL B C 1
ATOM 5556 O O . VAL B 1 160 ? 19.781 6.125 -1.445 1 88.5 160 VAL B O 1
ATOM 5559 N N . SER B 1 161 ? 18.906 8.133 -1.187 1 92.06 161 SER B N 1
ATOM 5560 C CA . SER B 1 161 ? 20.141 8.68 -0.652 1 92.06 161 SER B CA 1
ATOM 5561 C C . SER B 1 161 ? 20.438 8.125 0.739 1 92.06 161 SER B C 1
ATOM 5563 O O . SER B 1 161 ? 19.547 7.566 1.39 1 92.06 161 SER B O 1
ATOM 5565 N N . ASP B 1 162 ? 21.688 8.25 1.139 1 93.5 162 ASP B N 1
ATOM 5566 C CA . ASP B 1 162 ? 22.062 7.844 2.488 1 93.5 162 ASP B CA 1
ATOM 5567 C C . ASP B 1 162 ? 21.25 8.602 3.539 1 93.5 162 ASP B C 1
ATOM 5569 O O . ASP B 1 162 ? 20.859 8.023 4.551 1 93.5 162 ASP B O 1
ATOM 5573 N N . TRP B 1 163 ? 21 9.844 3.248 1 92.56 163 TRP B N 1
ATOM 5574 C CA . TRP B 1 163 ? 20.234 10.672 4.18 1 92.56 163 TRP B CA 1
ATOM 5575 C C . TRP B 1 163 ? 18.812 10.141 4.352 1 92.56 163 TRP B C 1
ATOM 5577 O O . TRP B 1 163 ? 18.359 9.914 5.477 1 92.56 163 TRP B O 1
ATOM 5587 N N . GLU B 1 164 ? 18.172 9.922 3.285 1 89.38 164 GLU B N 1
ATOM 5588 C CA . GLU B 1 164 ? 16.797 9.406 3.33 1 89.38 164 GLU B CA 1
ATOM 5589 C C . GLU B 1 164 ? 16.75 8.047 4.023 1 89.38 164 GLU B C 1
ATOM 5591 O O . GLU B 1 164 ? 15.828 7.777 4.801 1 89.38 164 GLU B O 1
ATOM 5596 N N . PHE B 1 165 ? 17.734 7.25 3.672 1 92.75 165 PHE B N 1
ATOM 5597 C CA . PHE B 1 165 ? 17.797 5.922 4.27 1 92.75 165 PHE B CA 1
ATOM 5598 C C . PHE B 1 165 ? 17.969 6.016 5.781 1 92.75 165 PHE B C 1
ATOM 5600 O O . PHE B 1 165 ? 17.266 5.34 6.535 1 92.75 165 PHE B O 1
ATOM 5607 N N . LEU B 1 166 ? 18.859 6.855 6.207 1 93.12 166 LEU B N 1
ATOM 5608 C CA . LEU B 1 166 ? 19.094 7.031 7.637 1 93.12 166 LEU B CA 1
ATOM 5609 C C . LEU B 1 166 ? 17.875 7.641 8.32 1 93.12 166 LEU B C 1
ATOM 5611 O O . LEU B 1 166 ? 17.578 7.32 9.477 1 93.12 166 LEU B O 1
ATOM 5615 N N . GLN B 1 167 ? 17.188 8.523 7.66 1 91 167 GLN B N 1
ATOM 5616 C CA . GLN B 1 167 ? 15.977 9.102 8.219 1 91 167 GLN B CA 1
ATOM 5617 C C . GLN B 1 167 ? 14.906 8.031 8.438 1 91 167 GLN B C 1
ATOM 5619 O O . GLN B 1 167 ? 14.18 8.07 9.43 1 91 167 GLN B O 1
ATOM 5624 N N . HIS B 1 168 ? 14.906 7.129 7.574 1 88.5 168 HIS B N 1
ATOM 5625 C CA . HIS B 1 168 ? 13.969 6.023 7.723 1 88.5 168 HIS B CA 1
ATOM 5626 C C . HIS B 1 168 ? 14.297 5.18 8.945 1 88.5 168 HIS B C 1
ATOM 5628 O O . HIS B 1 168 ? 13.414 4.852 9.742 1 88.5 168 HIS B O 1
ATOM 5634 N N . LEU B 1 169 ? 15.547 4.828 9.023 1 91.19 169 LEU B N 1
ATOM 5635 C CA . LEU B 1 169 ? 15.984 4.043 10.172 1 91.19 169 LEU B CA 1
ATOM 5636 C C . LEU B 1 169 ? 15.742 4.797 11.477 1 91.19 169 LEU B C 1
ATOM 5638 O O . LEU B 1 169 ? 15.344 4.199 12.477 1 91.19 169 LEU B O 1
ATOM 5642 N N . ALA B 1 170 ? 15.953 6.07 11.406 1 92.25 170 ALA B N 1
ATOM 5643 C CA . ALA B 1 170 ? 15.75 6.898 12.586 1 92.25 170 ALA B CA 1
ATOM 5644 C C . ALA B 1 170 ? 14.273 6.945 12.977 1 92.25 170 ALA B C 1
ATOM 5646 O O . ALA B 1 170 ? 13.93 6.844 14.156 1 92.25 170 ALA B O 1
ATOM 5647 N N . ALA B 1 171 ? 13.43 7.074 12.039 1 87.88 171 ALA B N 1
ATOM 5648 C CA . ALA B 1 171 ? 11.992 7.121 12.289 1 87.88 171 ALA B CA 1
ATOM 5649 C C . ALA B 1 171 ? 11.5 5.824 12.938 1 87.88 171 ALA B C 1
ATOM 5651 O O . ALA B 1 171 ? 10.656 5.848 13.828 1 87.88 171 ALA B O 1
ATOM 5652 N N . GLU B 1 172 ? 12.078 4.77 12.523 1 88.19 172 GLU B N 1
ATOM 5653 C CA . GLU B 1 172 ? 11.68 3.469 13.055 1 88.19 172 GLU B CA 1
ATOM 5654 C C . GLU B 1 172 ? 12.25 3.246 14.453 1 88.19 172 GLU B C 1
ATOM 5656 O O . GLU B 1 172 ? 11.711 2.459 15.234 1 88.19 172 GLU B O 1
ATOM 5661 N N . SER B 1 173 ? 13.312 3.938 14.75 1 90.31 173 SER B N 1
ATOM 5662 C CA . SER B 1 173 ? 13.992 3.752 16.031 1 90.31 173 SER B CA 1
ATOM 5663 C C . SER B 1 173 ? 13.602 4.844 17.016 1 90.31 173 SER B C 1
ATOM 5665 O O . SER B 1 173 ? 14.039 4.82 18.172 1 90.31 173 SER B O 1
ATOM 5667 N N . GLY B 1 174 ? 12.805 5.816 16.562 1 88.69 174 GLY B N 1
ATOM 5668 C CA . GLY B 1 174 ? 12.5 6.957 17.406 1 88.69 174 GLY B CA 1
ATOM 5669 C C . GLY B 1 174 ? 13.703 7.855 17.656 1 88.69 174 GLY B C 1
ATOM 5670 O O . GLY B 1 174 ? 13.805 8.484 18.703 1 88.69 174 GLY B O 1
ATOM 5671 N N . ALA B 1 175 ? 14.625 7.797 16.75 1 92.25 175 ALA B N 1
ATOM 5672 C CA . ALA B 1 175 ? 15.859 8.57 16.875 1 92.25 175 ALA B CA 1
ATOM 5673 C C . ALA B 1 175 ? 15.906 9.695 15.836 1 92.25 175 ALA B C 1
ATOM 5675 O O . ALA B 1 175 ? 14.945 9.898 15.094 1 92.25 175 ALA B O 1
ATOM 5676 N N . GLN B 1 176 ? 16.906 10.492 15.977 1 91.88 176 GLN B N 1
ATOM 5677 C CA . GLN B 1 176 ? 17.188 11.562 15.023 1 91.88 176 GLN B CA 1
ATOM 5678 C C . GLN B 1 176 ? 18.609 11.469 14.484 1 91.88 176 GLN B C 1
ATOM 5680 O O . GLN B 1 176 ? 19.516 11.008 15.188 1 91.88 176 GLN B O 1
ATOM 5685 N N . VAL B 1 177 ? 18.672 11.867 13.195 1 92.62 177 VAL B N 1
ATOM 5686 C CA . VAL B 1 177 ? 19.984 11.898 12.555 1 92.62 177 VAL B CA 1
ATOM 5687 C C . VAL B 1 177 ? 20.516 13.328 12.508 1 92.62 177 VAL B C 1
ATOM 5689 O O . VAL B 1 177 ? 19.844 14.219 11.969 1 92.62 177 VAL B O 1
ATOM 5692 N N . ARG B 1 178 ? 21.703 13.516 13.125 1 91.44 178 ARG B N 1
ATOM 5693 C CA . ARG B 1 178 ? 22.328 14.828 13.102 1 91.44 178 ARG B CA 1
ATOM 5694 C C . ARG B 1 178 ? 23.844 14.703 13.008 1 91.44 178 ARG B C 1
ATOM 5696 O O . ARG B 1 178 ? 24.406 13.664 13.359 1 91.44 178 ARG B O 1
ATOM 5703 N N . VAL B 1 179 ? 24.406 15.711 12.414 1 91.5 179 VAL B N 1
ATOM 5704 C CA . VAL B 1 179 ? 25.859 15.844 12.461 1 91.5 179 VAL B CA 1
ATOM 5705 C C . VAL B 1 179 ? 26.25 16.969 13.406 1 91.5 179 VAL B C 1
ATOM 5707 O O . VAL B 1 179 ? 25.766 18.094 13.266 1 91.5 179 VAL B O 1
ATOM 5710 N N . ASP B 1 180 ? 27.047 16.594 14.383 1 88.88 180 ASP B N 1
ATOM 5711 C CA . ASP B 1 180 ? 27.391 17.594 15.398 1 88.88 180 ASP B CA 1
ATOM 5712 C C . ASP B 1 180 ? 28.469 18.547 14.906 1 88.88 180 ASP B C 1
ATOM 5714 O O . ASP B 1 180 ? 28.875 18.484 13.742 1 88.88 180 ASP B O 1
ATOM 5718 N N . ASP B 1 181 ? 28.906 19.438 15.789 1 87.81 181 ASP B N 1
ATOM 5719 C CA . ASP B 1 181 ? 29.812 20.516 15.438 1 87.81 181 ASP B CA 1
ATOM 5720 C C . ASP B 1 181 ? 31.203 19.969 15.078 1 87.81 181 ASP B C 1
ATOM 5722 O O . ASP B 1 181 ? 32 20.656 14.445 1 87.81 181 ASP B O 1
ATOM 5726 N N . LEU B 1 182 ? 31.438 18.766 15.492 1 88.56 182 LEU B N 1
ATOM 5727 C CA . LEU B 1 182 ? 32.719 18.156 15.203 1 88.56 182 LEU B CA 1
ATOM 5728 C C . LEU B 1 182 ? 32.656 17.359 13.906 1 88.56 182 LEU B C 1
ATOM 5730 O O . LEU B 1 182 ? 33.656 16.719 13.516 1 88.56 182 LEU B O 1
ATOM 5734 N N . GLY B 1 183 ? 31.516 17.359 13.312 1 88.56 183 GLY B N 1
ATOM 5735 C CA . GLY B 1 183 ? 31.344 16.625 12.07 1 88.56 183 GLY B CA 1
ATOM 5736 C C . GLY B 1 183 ? 31.062 15.156 12.273 1 88.56 183 GLY B C 1
ATOM 5737 O O . GLY B 1 183 ? 31.266 14.344 11.367 1 88.56 183 GLY B O 1
ATOM 5738 N N . VAL B 1 184 ? 30.656 14.852 13.445 1 94.06 184 VAL B N 1
ATOM 5739 C CA . VAL B 1 184 ? 30.391 13.461 13.797 1 94.06 184 VAL B CA 1
ATOM 5740 C C . VAL B 1 184 ? 28.891 13.188 13.711 1 94.06 184 VAL B C 1
ATOM 5742 O O . VAL B 1 184 ? 28.078 13.953 14.234 1 94.06 184 VAL B O 1
ATOM 5745 N N . LEU B 1 185 ? 28.547 12.078 13.016 1 95.31 185 LEU B N 1
ATOM 5746 C CA . LEU B 1 185 ? 27.156 11.703 12.891 1 95.31 185 LEU B CA 1
ATOM 5747 C C . LEU B 1 185 ? 26.609 11.148 14.211 1 95.31 185 LEU B C 1
ATOM 5749 O O . LEU B 1 185 ? 27.234 10.281 14.82 1 95.31 185 LEU B O 1
ATOM 5753 N N . GLN B 1 186 ? 25.609 11.727 14.648 1 95.06 186 GLN B N 1
ATOM 5754 C CA . GLN B 1 186 ? 24.922 11.273 15.852 1 95.06 186 GLN B CA 1
ATOM 5755 C C . GLN B 1 186 ? 23.547 10.719 15.516 1 95.06 186 GLN B C 1
ATOM 5757 O O . GLN B 1 186 ? 22.781 11.352 14.789 1 95.06 186 GLN B O 1
ATOM 5762 N N . PHE B 1 187 ? 23.266 9.539 15.93 1 95.62 187 PHE B N 1
ATOM 5763 C CA . PHE B 1 187 ? 21.984 8.852 15.828 1 95.62 187 PHE B CA 1
ATOM 5764 C C . PHE B 1 187 ? 21.375 8.633 17.203 1 95.62 187 PHE B C 1
ATOM 5766 O O . PHE B 1 187 ? 21.609 7.594 17.828 1 95.62 187 PHE B O 1
ATOM 5773 N N . THR B 1 188 ? 20.672 9.656 17.688 1 94.81 188 THR B N 1
ATOM 5774 C CA . THR B 1 188 ? 20.281 9.633 19.094 1 94.81 188 THR B CA 1
ATOM 5775 C C . THR B 1 188 ? 18.797 10 19.25 1 94.81 188 THR B C 1
ATOM 5777 O O . THR B 1 188 ? 18.234 10.688 18.391 1 94.81 188 THR B O 1
ATOM 5780 N N . LYS B 1 189 ? 18.188 9.5 20.297 1 93.25 189 LYS B N 1
ATOM 5781 C CA . LYS B 1 189 ? 16.828 9.906 20.672 1 93.25 189 LYS B CA 1
ATOM 5782 C C . LYS B 1 189 ? 16.797 11.352 21.141 1 93.25 189 LYS B C 1
ATOM 5784 O O . LYS B 1 189 ? 17.812 11.867 21.625 1 93.25 189 LYS B O 1
ATOM 5789 N N . PRO B 1 190 ? 15.68 11.984 20.906 1 91.94 190 PRO B N 1
ATOM 5790 C CA . PRO B 1 190 ? 15.594 13.352 21.406 1 91.94 190 PRO B CA 1
ATOM 5791 C C . PRO B 1 190 ? 15.82 13.438 22.922 1 91.94 190 PRO B C 1
ATOM 5793 O O . PRO B 1 190 ? 15.391 12.547 23.656 1 91.94 190 PRO B O 1
ATOM 5796 N N . LYS B 1 191 ? 16.5 14.445 23.359 1 93.81 191 LYS B N 1
ATOM 5797 C CA . LYS B 1 191 ? 16.688 14.648 24.797 1 93.81 191 LYS B CA 1
ATOM 5798 C C . LYS B 1 191 ? 15.359 14.93 25.5 1 93.81 191 LYS B C 1
ATOM 5800 O O . LYS B 1 191 ? 14.523 15.664 24.969 1 93.81 191 LYS B O 1
ATOM 5805 N N . PRO B 1 192 ? 15.172 14.297 26.609 1 94.81 192 PRO B N 1
ATOM 5806 C CA . PRO B 1 192 ? 13.93 14.539 27.344 1 94.81 192 PRO B CA 1
ATOM 5807 C C . PRO B 1 192 ? 13.797 15.984 27.812 1 94.81 192 PRO B C 1
ATOM 5809 O O . PRO B 1 192 ? 14.781 16.594 28.234 1 94.81 192 PRO B O 1
ATOM 5812 N N . ALA B 1 193 ? 12.633 16.453 27.656 1 95.25 193 ALA B N 1
ATOM 5813 C CA . ALA B 1 193 ? 12.336 17.812 28.078 1 95.25 193 ALA B CA 1
ATOM 5814 C C . ALA B 1 193 ? 12.578 17.984 29.578 1 95.25 193 ALA B C 1
ATOM 5816 O O . ALA B 1 193 ? 12.828 19.109 30.047 1 95.25 193 ALA B O 1
ATOM 5817 N N . SER B 1 194 ? 12.539 16.906 30.359 1 93.38 194 SER B N 1
ATOM 5818 C CA . SER B 1 194 ? 12.695 16.938 31.812 1 93.38 194 SER B CA 1
ATOM 5819 C C . SER B 1 194 ? 14.078 17.453 32.188 1 93.38 194 SER B C 1
ATOM 5821 O O . SER B 1 194 ? 14.289 17.891 33.344 1 93.38 194 SER B O 1
ATOM 5823 N N . SER B 1 195 ? 14.953 17.359 31.25 1 93.5 195 SER B N 1
ATOM 5824 C CA . SER B 1 195 ? 16.312 17.812 31.531 1 93.5 195 SER B CA 1
ATOM 5825 C C . SER B 1 195 ? 16.422 19.344 31.438 1 93.5 195 SER B C 1
ATOM 5827 O O . SER B 1 195 ? 17.453 19.922 31.766 1 93.5 195 SER B O 1
ATOM 5829 N N . ALA B 1 196 ? 15.391 19.984 30.953 1 95.19 196 ALA B N 1
ATOM 5830 C CA . ALA B 1 196 ? 15.359 21.453 30.922 1 95.19 196 ALA B CA 1
ATOM 5831 C C . ALA B 1 196 ? 15.227 22.016 32.344 1 95.19 196 ALA B C 1
ATOM 5833 O O . ALA B 1 196 ? 14.789 21.312 33.25 1 95.19 196 ALA B O 1
ATOM 5834 N N . PRO B 1 197 ? 15.648 23.219 32.562 1 94.38 197 PRO B N 1
ATOM 5835 C CA . PRO B 1 197 ? 15.461 23.828 33.875 1 94.38 197 PRO B CA 1
ATOM 5836 C C . PRO B 1 197 ? 13.984 24 34.25 1 94.38 197 PRO B C 1
ATOM 5838 O O . PRO B 1 197 ? 13.109 23.781 33.406 1 94.38 197 PRO B O 1
ATOM 5841 N N . SER B 1 198 ? 13.82 24.312 35.531 1 94 198 SER B N 1
ATOM 5842 C CA . SER B 1 198 ? 12.453 24.547 36 1 94 198 SER B CA 1
ATOM 5843 C C . SER B 1 198 ? 11.867 25.797 35.344 1 94 198 SER B C 1
ATOM 5845 O O . SER B 1 198 ? 12.555 26.812 35.188 1 94 198 SER B O 1
ATOM 5847 N N . PRO B 1 199 ? 10.625 25.672 34.906 1 93.44 199 PRO B N 1
ATOM 5848 C CA . PRO B 1 199 ? 9.977 26.844 34.312 1 93.44 199 PRO B CA 1
ATOM 5849 C C . PRO B 1 199 ? 9.859 28.016 35.281 1 93.44 199 PRO B C 1
ATOM 5851 O O . PRO B 1 199 ? 9.594 29.141 34.844 1 93.44 199 PRO B O 1
ATOM 5854 N N . THR B 1 200 ? 10.047 27.766 36.531 1 92.56 200 THR B N 1
ATOM 5855 C CA . THR B 1 200 ? 9.922 28.828 37.531 1 92.56 200 THR B CA 1
ATOM 5856 C C . THR B 1 200 ? 11.258 29.531 37.75 1 92.56 200 THR B C 1
ATOM 5858 O O . THR B 1 200 ? 11.312 30.594 38.375 1 92.56 200 THR B O 1
ATOM 5861 N N . THR B 1 201 ? 12.297 28.969 37.156 1 92.88 201 THR B N 1
ATOM 5862 C CA . THR B 1 201 ? 13.609 29.609 37.219 1 92.88 201 THR B CA 1
ATOM 5863 C C . THR B 1 201 ? 13.648 30.859 36.344 1 92.88 201 THR B C 1
ATOM 5865 O O . THR B 1 201 ? 13.102 30.859 35.25 1 92.88 201 THR B O 1
ATOM 5868 N N . ARG B 1 202 ? 14.289 31.859 36.812 1 91.94 202 ARG B N 1
ATOM 5869 C CA . ARG B 1 202 ? 14.391 33.094 36.062 1 91.94 202 ARG B CA 1
ATOM 5870 C C . ARG B 1 202 ? 15.359 32.938 34.875 1 91.94 202 ARG B C 1
ATOM 5872 O O . ARG B 1 202 ? 16.391 32.281 35 1 91.94 202 ARG B O 1
ATOM 5879 N N . ALA B 1 203 ? 15.016 33.594 33.812 1 91.19 203 ALA B N 1
ATOM 5880 C CA . ALA B 1 203 ? 15.844 33.562 32.625 1 91.19 203 ALA B CA 1
ATOM 5881 C C . ALA B 1 203 ? 17.234 34.094 32.906 1 91.19 203 ALA B C 1
ATOM 5883 O O . ALA B 1 203 ? 18.219 33.656 32.281 1 91.19 203 ALA B O 1
ATOM 5884 N N . ALA B 1 204 ? 17.359 35.031 33.844 1 87.75 204 ALA B N 1
ATOM 5885 C CA . ALA B 1 204 ? 18.625 35.656 34.219 1 87.75 204 ALA B CA 1
ATOM 5886 C C . ALA B 1 204 ? 19.562 34.625 34.844 1 87.75 204 ALA B C 1
ATOM 5888 O O . ALA B 1 204 ? 20.797 34.75 34.719 1 87.75 204 ALA B O 1
ATOM 5889 N N . LYS B 1 205 ? 19 33.625 35.438 1 88.81 205 LYS B N 1
ATOM 5890 C CA . LYS B 1 205 ? 19.797 32.625 36.094 1 88.81 205 LYS B CA 1
ATOM 5891 C C . LYS B 1 205 ? 20.172 31.484 35.156 1 88.81 205 LYS B C 1
ATOM 5893 O O . LYS B 1 205 ? 21.266 30.938 35.25 1 88.81 205 LYS B O 1
ATOM 5898 N N . ASN B 1 206 ? 19.297 31.219 34.344 1 92 206 ASN B N 1
ATOM 5899 C CA . ASN B 1 206 ? 19.531 30.141 33.375 1 92 206 ASN B CA 1
ATOM 5900 C C . ASN B 1 206 ? 19.047 30.531 31.984 1 92 206 ASN B C 1
ATOM 5902 O O . ASN B 1 206 ? 17.844 30.688 31.75 1 92 206 ASN B O 1
ATOM 5906 N N . PRO B 1 207 ? 19.922 30.516 31.016 1 88.81 207 PRO B N 1
ATOM 5907 C CA . PRO B 1 207 ? 19.578 31.016 29.688 1 88.81 207 PRO B CA 1
ATOM 5908 C C . PRO B 1 207 ? 18.672 30.047 28.922 1 88.81 207 PRO B C 1
ATOM 5910 O O . PRO B 1 207 ? 18.141 30.391 27.875 1 88.81 207 PRO B O 1
ATOM 5913 N N . MET B 1 208 ? 18.5 28.859 29.391 1 94.5 208 MET B N 1
ATOM 5914 C CA . MET B 1 208 ? 17.656 27.875 28.719 1 94.5 208 MET B CA 1
ATOM 5915 C C . MET B 1 208 ? 16.188 28.062 29.141 1 94.5 208 MET B C 1
ATOM 5917 O O . MET B 1 208 ? 15.32 27.328 28.672 1 94.5 208 MET B O 1
ATOM 5921 N N . VAL B 1 209 ? 15.961 29.031 29.969 1 95.31 209 VAL B N 1
ATOM 5922 C CA . VAL B 1 209 ? 14.594 29.391 30.344 1 95.31 209 VAL B CA 1
ATOM 5923 C C . VAL B 1 209 ? 14.125 30.578 29.516 1 95.31 209 VAL B C 1
ATOM 5925 O O . VAL B 1 209 ? 14.727 31.656 29.578 1 95.31 209 VAL B O 1
ATOM 5928 N N . LEU B 1 210 ? 13.164 30.391 28.703 1 95.81 210 LEU B N 1
ATOM 5929 C CA . LEU B 1 210 ? 12.5 31.484 27.984 1 95.81 210 LEU B CA 1
ATOM 5930 C C . LEU B 1 210 ? 11.367 32.062 28.828 1 95.81 210 LEU B C 1
ATOM 5932 O O . LEU B 1 210 ? 10.336 31.422 29.016 1 95.81 210 LEU B O 1
ATOM 5936 N N . GLU B 1 211 ? 11.594 33.188 29.281 1 93.06 211 GLU B N 1
ATOM 5937 C CA . GLU B 1 211 ? 10.672 33.781 30.25 1 93.06 211 GLU B CA 1
ATOM 5938 C C . GLU B 1 211 ? 10.023 35.062 29.672 1 93.06 211 GLU B C 1
ATOM 5940 O O . GLU B 1 211 ? 10.719 35.969 29.219 1 93.06 211 GLU B O 1
ATOM 5945 N N . TYR B 1 212 ? 8.75 35.031 29.734 1 88.75 212 TYR B N 1
ATOM 5946 C CA . TYR B 1 212 ? 8.023 36.25 29.344 1 88.75 212 TYR B CA 1
ATOM 5947 C C . TYR B 1 212 ? 8.391 37.438 30.234 1 88.75 212 TYR B C 1
ATOM 5949 O O . TYR B 1 212 ? 8.414 37.281 31.469 1 88.75 212 TYR B O 1
ATOM 5957 N N . GLY B 1 213 ? 8.602 38.625 29.578 1 84.56 213 GLY B N 1
ATOM 5958 C CA . GLY B 1 213 ? 8.938 39.844 30.328 1 84.56 213 GLY B CA 1
ATOM 5959 C C . GLY B 1 213 ? 10.438 40.031 30.516 1 84.56 213 GLY B C 1
ATOM 5960 O O . GLY B 1 213 ? 10.875 41.031 31.062 1 84.56 213 GLY B O 1
ATOM 5961 N N . ASP B 1 214 ? 11.172 39.094 30.125 1 90.12 214 ASP B N 1
ATOM 5962 C CA . ASP B 1 214 ? 12.625 39.188 30.219 1 90.12 214 ASP B CA 1
ATOM 5963 C C . ASP B 1 214 ? 13.289 38.906 28.859 1 90.12 214 ASP B C 1
ATOM 5965 O O . ASP B 1 214 ? 13.32 39.812 28 1 90.12 214 ASP B O 1
ATOM 5969 N N . ASN B 1 215 ? 13.656 37.688 28.609 1 91.12 215 ASN B N 1
ATOM 5970 C CA . ASN B 1 215 ? 14.422 37.406 27.391 1 91.12 215 ASN B CA 1
ATOM 5971 C C . ASN B 1 215 ? 13.516 36.969 26.25 1 91.12 215 ASN B C 1
ATOM 5973 O O . ASN B 1 215 ? 13.977 36.812 25.109 1 91.12 215 ASN B O 1
ATOM 5977 N N . LEU B 1 216 ? 12.266 36.75 26.5 1 91.69 216 LEU B N 1
ATOM 5978 C CA . LEU B 1 216 ? 11.312 36.312 25.469 1 91.69 216 LEU B CA 1
ATOM 5979 C C . LEU B 1 216 ? 10.695 37.531 24.797 1 91.69 216 LEU B C 1
ATOM 5981 O O . LEU B 1 216 ? 10.047 38.344 25.453 1 91.69 216 LEU B O 1
ATOM 5985 N N . LEU B 1 217 ? 10.867 37.656 23.484 1 90 217 LEU B N 1
ATOM 5986 C CA . LEU B 1 217 ? 10.391 38.812 22.734 1 90 217 LEU B CA 1
ATOM 5987 C C . LEU B 1 217 ? 9.008 38.531 22.141 1 90 217 LEU B C 1
ATOM 5989 O O . LEU B 1 217 ? 8.156 39.406 22.109 1 90 217 LEU B O 1
ATOM 5993 N N . SER B 1 218 ? 8.836 37.438 21.625 1 92.81 218 SER B N 1
ATOM 5994 C CA . SER B 1 218 ? 7.566 37 21.047 1 92.81 218 SER B CA 1
ATOM 5995 C C . SER B 1 218 ? 7.328 35.531 21.281 1 92.81 218 SER B C 1
ATOM 5997 O O . SER B 1 218 ? 8.281 34.75 21.453 1 92.81 218 SER B O 1
ATOM 5999 N N . LEU B 1 219 ? 6.023 35.125 21.359 1 93.25 219 LEU B N 1
ATOM 6000 C CA . LEU B 1 219 ? 5.695 33.75 21.656 1 93.25 219 LEU B CA 1
ATOM 6001 C C . LEU B 1 219 ? 4.371 33.344 21 1 93.25 219 LEU B C 1
ATOM 6003 O O . LEU B 1 219 ? 3.398 34.125 21.078 1 93.25 219 LEU B O 1
ATOM 6007 N N . ARG B 1 220 ? 4.398 32.312 20.344 1 92.44 220 ARG B N 1
ATOM 6008 C CA . ARG B 1 220 ? 3.199 31.578 19.938 1 92.44 220 ARG B CA 1
ATOM 6009 C C . ARG B 1 220 ? 3.221 30.141 20.484 1 92.44 220 ARG B C 1
ATOM 6011 O O . ARG B 1 220 ? 4.102 29.359 20.125 1 92.44 220 ARG B O 1
ATOM 6018 N N . ALA B 1 221 ? 2.344 29.844 21.375 1 91.81 221 ALA B N 1
ATOM 6019 C CA . ALA B 1 221 ? 2.24 28.516 21.969 1 91.81 221 ALA B CA 1
ATOM 6020 C C . ALA B 1 221 ? 0.854 27.906 21.734 1 91.81 221 ALA B C 1
ATOM 6022 O O . ALA B 1 221 ? -0.154 28.609 21.844 1 91.81 221 ALA B O 1
ATOM 6023 N N . VAL B 1 222 ? 0.84 26.703 21.375 1 90.94 222 VAL B N 1
ATOM 6024 C CA . VAL B 1 222 ? -0.42 26.031 21.094 1 90.94 222 VAL B CA 1
ATOM 6025 C C . VAL B 1 222 ? -0.461 24.688 21.812 1 90.94 222 VAL B C 1
ATOM 6027 O O . VAL B 1 222 ? 0.541 23.969 21.859 1 90.94 222 VAL B O 1
ATOM 6030 N N . VAL B 1 223 ? -1.485 24.391 22.516 1 88.75 223 VAL B N 1
ATOM 6031 C CA . VAL B 1 223 ? -1.81 23.062 23.016 1 88.75 223 VAL B CA 1
ATOM 6032 C C . VAL B 1 223 ? -3.061 22.547 22.328 1 88.75 223 VAL B C 1
ATOM 6034 O O . VAL B 1 223 ? -4.082 23.234 22.266 1 88.75 223 VAL B O 1
ATOM 6037 N N . THR B 1 224 ? -2.932 21.359 21.703 1 86 224 THR B N 1
ATOM 6038 C CA . THR B 1 224 ? -4.055 20.859 20.922 1 86 224 THR B CA 1
ATOM 6039 C C . THR B 1 224 ? -4.262 19.375 21.156 1 86 224 THR B C 1
ATOM 6041 O O . THR B 1 224 ? -3.303 18.641 21.391 1 86 224 THR B O 1
ATOM 6044 N N . GLY B 1 225 ? -5.512 18.969 21.188 1 76.31 225 GLY B N 1
ATOM 6045 C CA . GLY B 1 225 ? -5.867 17.562 21.281 1 76.31 225 GLY B CA 1
ATOM 6046 C C . GLY B 1 225 ? -6.328 16.984 19.953 1 76.31 225 GLY B C 1
ATOM 6047 O O . GLY B 1 225 ? -6.816 15.844 19.906 1 76.31 225 GLY B O 1
ATOM 6048 N N . ALA B 1 226 ? -6.227 17.703 18.891 1 66.88 226 ALA B N 1
ATOM 6049 C CA . ALA B 1 226 ? -6.84 17.328 17.609 1 66.88 226 ALA B CA 1
ATOM 6050 C C . ALA B 1 226 ? -6.172 16.094 17.031 1 66.88 226 ALA B C 1
ATOM 6052 O O . ALA B 1 226 ? -6.852 15.211 16.5 1 66.88 226 ALA B O 1
ATOM 6053 N N . ASP B 1 227 ? -4.957 15.961 17.109 1 64.12 227 ASP B N 1
ATOM 6054 C CA . ASP B 1 227 ? -4.25 14.859 16.469 1 64.12 227 ASP B CA 1
ATOM 6055 C C . ASP B 1 227 ? -3.922 13.75 17.453 1 64.12 227 ASP B C 1
ATOM 6057 O O . ASP B 1 227 ? -3.174 12.828 17.141 1 64.12 227 ASP B O 1
ATOM 6061 N N . GLY B 1 228 ? -4.531 13.836 18.625 1 69.94 228 GLY B N 1
ATOM 6062 C CA . GLY B 1 228 ? -4.137 12.891 19.656 1 69.94 228 GLY B CA 1
ATOM 6063 C C . GLY B 1 228 ? -4.875 11.57 19.562 1 69.94 228 GLY B C 1
ATOM 6064 O O . GLY B 1 228 ? -6.008 11.516 19.078 1 69.94 228 GLY B O 1
ATOM 6065 N N . SER B 1 229 ? -4.051 10.492 19.672 1 77.38 229 SER B N 1
ATOM 6066 C CA . SER B 1 229 ? -4.605 9.148 19.844 1 77.38 229 SER B CA 1
ATOM 6067 C C . SER B 1 229 ? -4.242 8.562 21.203 1 77.38 229 SER B C 1
ATOM 6069 O O . SER B 1 229 ? -3.207 8.914 21.766 1 77.38 229 SER B O 1
ATOM 6071 N N . GLY B 1 230 ? -5.129 7.805 21.625 1 81.69 230 GLY B N 1
ATOM 6072 C CA . GLY B 1 230 ? -4.867 7.18 22.906 1 81.69 230 GLY B CA 1
ATOM 6073 C C . GLY B 1 230 ? -3.729 6.18 22.859 1 81.69 230 GLY B C 1
ATOM 6074 O O . GLY B 1 230 ? -2.918 6.113 23.797 1 81.69 230 GLY B O 1
ATOM 6075 N N . ASP B 1 231 ? -3.715 5.461 21.75 1 88.94 231 ASP B N 1
ATOM 6076 C CA . ASP B 1 231 ? -2.643 4.48 21.609 1 88.94 231 ASP B CA 1
ATOM 6077 C C . ASP B 1 231 ? -2.314 4.227 20.141 1 88.94 231 ASP B C 1
ATOM 6079 O O . ASP B 1 231 ? -3.066 4.633 19.25 1 88.94 231 ASP B O 1
ATOM 6083 N N . VAL B 1 232 ? -1.102 3.703 20.016 1 88.38 232 VAL B N 1
ATOM 6084 C CA . VAL B 1 232 ? -0.616 3.33 18.688 1 88.38 232 VAL B CA 1
ATOM 6085 C C . VAL B 1 232 ? -0.442 1.815 18.609 1 88.38 232 VAL B C 1
ATOM 6087 O O . VAL B 1 232 ? 0.08 1.194 19.547 1 88.38 232 VAL B O 1
ATOM 6090 N N . GLU B 1 233 ? -0.957 1.226 17.562 1 92.06 233 GLU B N 1
ATOM 6091 C CA . GLU B 1 233 ? -0.792 -0.203 17.297 1 92.06 233 GLU B CA 1
ATOM 6092 C C . GLU B 1 233 ? -0.031 -0.449 16 1 92.06 233 GLU B C 1
ATOM 6094 O O . GLU B 1 233 ? -0.38 0.104 14.961 1 92.06 233 GLU B O 1
ATOM 6099 N N . VAL B 1 234 ? 1.04 -1.153 16.141 1 90.44 234 VAL B N 1
ATOM 6100 C CA . VAL B 1 234 ? 1.807 -1.564 14.961 1 90.44 234 VAL B CA 1
ATOM 6101 C C . VAL B 1 234 ? 1.668 -3.07 14.758 1 90.44 234 VAL B C 1
ATOM 6103 O O . VAL B 1 234 ? 1.774 -3.848 15.711 1 90.44 234 VAL B O 1
ATOM 6106 N N . ARG B 1 235 ? 1.44 -3.441 13.547 1 91.88 235 ARG B N 1
ATOM 6107 C CA . ARG B 1 235 ? 1.207 -4.855 13.266 1 91.88 235 ARG B CA 1
ATOM 6108 C C . ARG B 1 235 ? 2.193 -5.375 12.227 1 91.88 235 ARG B C 1
ATOM 6110 O O . ARG B 1 235 ? 2.732 -4.598 11.438 1 91.88 235 ARG B O 1
ATOM 6117 N N . GLY B 1 236 ? 2.477 -6.664 12.297 1 90.94 236 GLY B N 1
ATOM 6118 C CA . GLY B 1 236 ? 3.334 -7.379 11.359 1 90.94 236 GLY B CA 1
ATOM 6119 C C . GLY B 1 236 ? 2.996 -8.852 11.25 1 90.94 236 GLY B C 1
ATOM 6120 O O . GLY B 1 236 ? 1.917 -9.281 11.664 1 90.94 236 GLY B O 1
ATOM 6121 N N . TRP B 1 237 ? 3.809 -9.57 10.516 1 90.94 237 TRP B N 1
ATOM 6122 C CA . TRP B 1 237 ? 3.604 -10.992 10.281 1 90.94 237 TRP B CA 1
ATOM 6123 C C . TRP B 1 237 ? 4.926 -11.75 10.336 1 90.94 237 TRP B C 1
ATOM 6125 O O . TRP B 1 237 ? 5.859 -11.43 9.594 1 90.94 237 TRP B O 1
ATOM 6135 N N . ASN B 1 238 ? 4.973 -12.633 11.297 1 91.25 238 ASN B N 1
ATOM 6136 C CA . ASN B 1 238 ? 6.145 -13.5 11.391 1 91.25 238 ASN B CA 1
ATOM 6137 C C . ASN B 1 238 ? 6.012 -14.719 10.484 1 91.25 238 ASN B C 1
ATOM 6139 O O . ASN B 1 238 ? 5.203 -15.609 10.758 1 91.25 238 ASN B O 1
ATOM 6143 N N . VAL B 1 239 ? 6.773 -14.805 9.445 1 89.19 239 VAL B N 1
ATOM 6144 C CA . VAL B 1 239 ? 6.715 -15.875 8.453 1 89.19 239 VAL B CA 1
ATOM 6145 C C . VAL B 1 239 ? 7.203 -17.188 9.07 1 89.19 239 VAL B C 1
ATOM 6147 O O . VAL B 1 239 ? 6.672 -18.25 8.766 1 89.19 239 VAL B O 1
ATOM 6150 N N . ASP B 1 240 ? 8.18 -17.156 9.961 1 88.69 240 ASP B N 1
ATOM 6151 C CA . ASP B 1 240 ? 8.789 -18.359 10.531 1 88.69 240 ASP B CA 1
ATOM 6152 C C . ASP B 1 240 ? 7.82 -19.078 11.469 1 88.69 240 ASP B C 1
ATOM 6154 O O . ASP B 1 240 ? 7.762 -20.297 11.477 1 88.69 240 ASP B O 1
ATOM 6158 N N . THR B 1 241 ? 7.055 -18.312 12.219 1 90.5 241 THR B N 1
ATOM 6159 C CA . THR B 1 241 ? 6.164 -18.922 13.203 1 90.5 241 THR B CA 1
ATOM 6160 C C . THR B 1 241 ? 4.711 -18.812 12.75 1 90.5 241 THR B C 1
ATOM 6162 O O . THR B 1 241 ? 3.807 -19.312 13.43 1 90.5 241 THR B O 1
ATOM 6165 N N . LYS B 1 242 ? 4.488 -18.219 11.602 1 91.56 242 LYS B N 1
ATOM 6166 C CA . LYS B 1 242 ? 3.133 -18.078 11.078 1 91.56 242 LYS B CA 1
ATOM 6167 C C . LYS B 1 242 ? 2.211 -17.438 12.117 1 91.56 242 LYS B C 1
ATOM 6169 O O . LYS B 1 242 ? 1.143 -17.984 12.414 1 91.56 242 LYS B O 1
ATOM 6174 N N . THR B 1 243 ? 2.625 -16.359 12.695 1 91.56 243 THR B N 1
ATOM 6175 C CA . THR B 1 243 ? 1.849 -15.672 13.719 1 91.56 243 THR B CA 1
ATOM 6176 C C . THR B 1 243 ? 1.835 -14.164 13.477 1 91.56 243 THR B C 1
ATOM 6178 O O . THR B 1 243 ? 2.775 -13.617 12.891 1 91.56 243 THR B O 1
ATOM 6181 N N . ARG B 1 244 ? 0.734 -13.602 13.914 1 91.31 244 ARG B N 1
ATOM 6182 C CA . ARG B 1 244 ? 0.628 -12.141 13.836 1 91.31 244 ARG B CA 1
ATOM 6183 C C . ARG B 1 244 ? 1.525 -11.477 14.875 1 91.31 244 ARG B C 1
ATOM 6185 O O . ARG B 1 244 ? 1.747 -12.016 15.953 1 91.31 244 ARG B O 1
ATOM 6192 N N . LEU B 1 245 ? 2.066 -10.375 14.523 1 93 245 LEU B N 1
ATOM 6193 C CA . LEU B 1 245 ? 2.828 -9.523 15.43 1 93 245 LEU B CA 1
ATOM 6194 C C . LEU B 1 245 ? 2.049 -8.258 15.766 1 93 245 LEU B C 1
ATOM 6196 O O . LEU B 1 245 ? 1.51 -7.598 14.875 1 93 245 LEU B O 1
ATOM 6200 N N . VAL B 1 246 ? 1.872 -7.984 17.016 1 94.19 246 VAL B N 1
ATOM 6201 C CA . VAL B 1 246 ? 1.16 -6.785 17.453 1 94.19 246 VAL B CA 1
ATOM 6202 C C . VAL B 1 246 ? 1.931 -6.105 18.578 1 94.19 246 VAL B C 1
ATOM 6204 O O . VAL B 1 246 ? 2.355 -6.762 19.531 1 94.19 246 VAL B O 1
ATOM 6207 N N . ALA B 1 247 ? 2.221 -4.895 18.406 1 94.25 247 ALA B N 1
ATOM 6208 C CA . ALA B 1 247 ? 2.789 -4.055 19.453 1 94.25 247 ALA B CA 1
ATOM 6209 C C . ALA B 1 247 ? 1.92 -2.826 19.703 1 94.25 247 ALA B C 1
ATOM 6211 O O . ALA B 1 247 ? 1.509 -2.146 18.766 1 94.25 247 ALA B O 1
ATOM 6212 N N . ARG B 1 248 ? 1.607 -2.562 20.938 1 93.44 248 ARG B N 1
ATOM 6213 C CA . ARG B 1 248 ? 0.789 -1.422 21.328 1 93.44 248 ARG B CA 1
ATOM 6214 C C . ARG B 1 248 ? 1.527 -0.539 22.328 1 93.44 248 ARG B C 1
ATOM 6216 O O . ARG B 1 248 ? 2.199 -1.043 23.234 1 93.44 248 ARG B O 1
ATOM 6223 N N . GLU B 1 249 ? 1.504 0.747 22.062 1 92.75 249 GLU B N 1
ATOM 6224 C CA . GLU B 1 249 ? 2.123 1.726 22.938 1 92.75 249 GLU B CA 1
ATOM 6225 C C . GLU B 1 249 ? 1.194 2.91 23.203 1 92.75 249 GLU B C 1
ATOM 6227 O O . GLU B 1 249 ? 0.53 3.391 22.281 1 92.75 249 GLU B O 1
ATOM 6232 N N . GLN B 1 250 ? 1.09 3.355 24.5 1 88.31 250 GLN B N 1
ATOM 6233 C CA . GLN B 1 250 ? 0.303 4.539 24.828 1 88.31 250 GLN B CA 1
ATOM 6234 C C . GLN B 1 250 ? 0.941 5.801 24.25 1 88.31 250 GLN B C 1
ATOM 6236 O O . GLN B 1 250 ? 2.166 5.945 24.266 1 88.31 250 GLN B O 1
ATOM 6241 N N . SER B 1 251 ? 0.151 6.629 23.656 1 82.44 251 SER B N 1
ATOM 6242 C CA . SER B 1 251 ? 0.678 7.816 23 1 82.44 251 SER B CA 1
ATOM 6243 C C . SER B 1 251 ? 0.09 9.086 23.594 1 82.44 251 SER B C 1
ATOM 6245 O O . SER B 1 251 ? -0.159 10.062 22.891 1 82.44 251 SER B O 1
ATOM 6247 N N . VAL B 1 252 ? -0.074 9.125 24.891 1 81.06 252 VAL B N 1
ATOM 6248 C CA . VAL B 1 252 ? -0.698 10.281 25.531 1 81.06 252 VAL B CA 1
ATOM 6249 C C . VAL B 1 252 ? 0.379 11.203 26.094 1 81.06 252 VAL B C 1
ATOM 6251 O O . VAL B 1 252 ? 0.409 12.398 25.797 1 81.06 252 VAL B O 1
ATOM 6254 N N . ARG B 1 253 ? 1.31 10.617 26.781 1 84.56 253 ARG B N 1
ATOM 6255 C CA . ARG B 1 253 ? 2.33 11.43 27.438 1 84.56 253 ARG B CA 1
ATOM 6256 C C . ARG B 1 253 ? 3.604 11.492 26.594 1 84.56 253 ARG B C 1
ATOM 6258 O O . ARG B 1 253 ? 4.082 10.469 26.109 1 84.56 253 ARG B O 1
ATOM 6265 N N . SER B 1 254 ? 4.062 12.688 26.422 1 89.69 254 SER B N 1
ATOM 6266 C CA . SER B 1 254 ? 5.297 12.906 25.672 1 89.69 254 SER B CA 1
ATOM 6267 C C . SER B 1 254 ? 6.477 13.141 26.625 1 89.69 254 SER B C 1
ATOM 6269 O O . SER B 1 254 ? 6.301 13.664 27.719 1 89.69 254 SER B O 1
ATOM 6271 N N . THR B 1 255 ? 7.641 12.734 26.203 1 91.19 255 THR B N 1
ATOM 6272 C CA . THR B 1 255 ? 8.852 13 26.953 1 91.19 255 THR B CA 1
ATOM 6273 C C . THR B 1 255 ? 9.539 14.266 26.453 1 91.19 255 THR B C 1
ATOM 6275 O O . THR B 1 255 ? 10.445 14.789 27.109 1 91.19 255 THR B O 1
ATOM 6278 N N . THR B 1 256 ? 9.102 14.781 25.312 1 92.81 256 THR B N 1
ATOM 6279 C CA . THR B 1 256 ? 9.789 15.93 24.719 1 92.81 256 THR B CA 1
ATOM 6280 C C . THR B 1 256 ? 8.914 17.172 24.797 1 92.81 256 THR B C 1
ATOM 6282 O O . THR B 1 256 ? 9.406 18.297 24.625 1 92.81 256 THR B O 1
ATOM 6285 N N . VAL B 1 257 ? 7.648 17.047 24.953 1 91.31 257 VAL B N 1
ATOM 6286 C CA . VAL B 1 257 ? 6.707 18.156 25.062 1 91.31 257 VAL B CA 1
ATOM 6287 C C . VAL B 1 257 ? 5.871 18.016 26.328 1 91.31 257 VAL B C 1
ATOM 6289 O O . VAL B 1 257 ? 4.953 17.188 26.391 1 91.31 257 VAL B O 1
ATOM 6292 N N . ILE B 1 258 ? 6.176 18.797 27.328 1 93 258 ILE B N 1
ATOM 6293 C CA . ILE B 1 258 ? 5.523 18.703 28.641 1 93 258 ILE B CA 1
ATOM 6294 C C . ILE B 1 258 ? 5.004 20.062 29.062 1 93 258 ILE B C 1
ATOM 6296 O O . ILE B 1 258 ? 5.586 20.719 29.938 1 93 258 ILE B O 1
ATOM 6300 N N . PRO B 1 259 ? 3.912 20.438 28.422 1 91.75 259 PRO B N 1
ATOM 6301 C CA . PRO B 1 259 ? 3.309 21.703 28.844 1 91.75 259 PRO B CA 1
ATOM 6302 C C . PRO B 1 259 ? 2.672 21.625 30.219 1 91.75 259 PRO B C 1
ATOM 6304 O O . PRO B 1 259 ? 2.717 20.562 30.875 1 91.75 259 PRO B O 1
ATOM 6307 N N . GLY B 1 260 ? 2.195 22.75 30.75 1 88.56 260 GLY B N 1
ATOM 6308 C CA . GLY B 1 260 ? 1.513 22.781 32.031 1 88.56 260 GLY B CA 1
ATOM 6309 C C . GLY B 1 260 ? 0.202 22.016 32.031 1 88.56 260 GLY B C 1
ATOM 6310 O O . GLY B 1 260 ? -0.124 21.328 33 1 88.56 260 GLY B O 1
ATOM 6311 N N . MET B 1 261 ? -0.474 22.156 31 1 86.88 261 MET B N 1
ATOM 6312 C CA . MET B 1 261 ? -1.694 21.359 30.859 1 86.88 261 MET B CA 1
ATOM 6313 C C . MET B 1 261 ? -1.368 19.906 30.547 1 86.88 261 MET B C 1
ATOM 6315 O O . MET B 1 261 ? -0.57 19.625 29.656 1 86.88 261 MET B O 1
ATOM 6319 N N . SER B 1 262 ? -2.002 19.078 31.312 1 84.75 262 SER B N 1
ATOM 6320 C CA . SER B 1 262 ? -1.763 17.656 31.109 1 84.75 262 SER B CA 1
ATOM 6321 C C . SER B 1 262 ? -2.443 17.156 29.844 1 84.75 262 SER B C 1
ATOM 6323 O O . SER B 1 262 ? -3.604 17.484 29.578 1 84.75 262 SER B O 1
ATOM 6325 N N . PRO B 1 263 ? -1.735 16.391 29.094 1 83.12 263 PRO B N 1
ATOM 6326 C CA . PRO B 1 263 ? -2.35 15.82 27.891 1 83.12 263 PRO B CA 1
ATOM 6327 C C . PRO B 1 263 ? -3.525 14.906 28.203 1 83.12 263 PRO B C 1
ATOM 6329 O O . PRO B 1 263 ? -4.336 14.602 27.328 1 83.12 263 PRO B O 1
ATOM 6332 N N . THR B 1 264 ? -3.615 14.445 29.359 1 79.25 264 THR B N 1
ATOM 6333 C CA . THR B 1 264 ? -4.719 13.578 29.766 1 79.25 264 THR B CA 1
ATOM 6334 C C . THR B 1 264 ? -6.043 14.336 29.703 1 79.25 264 THR B C 1
ATOM 6336 O O . THR B 1 264 ? -7.105 13.727 29.578 1 79.25 264 THR B O 1
ATOM 6339 N N . VAL B 1 265 ? -5.93 15.633 29.844 1 80.38 265 VAL B N 1
ATOM 6340 C CA . VAL B 1 265 ? -7.137 16.438 29.734 1 80.38 265 VAL B CA 1
ATOM 6341 C C . VAL B 1 265 ? -7.73 16.297 28.328 1 80.38 265 VAL B C 1
ATOM 6343 O O . VAL B 1 265 ? -8.945 16.109 28.188 1 80.38 265 VAL B O 1
ATOM 6346 N N . ALA B 1 266 ? -6.879 16.406 27.375 1 74.94 266 ALA B N 1
ATOM 6347 C CA . ALA B 1 266 ? -7.336 16.234 26 1 74.94 266 ALA B CA 1
ATOM 6348 C C . ALA B 1 266 ? -7.891 14.836 25.766 1 74.94 266 ALA B C 1
ATOM 6350 O O . ALA B 1 266 ? -8.922 14.68 25.109 1 74.94 266 ALA B O 1
ATOM 6351 N N . ALA B 1 267 ? -7.207 13.867 26.266 1 74.12 267 ALA B N 1
ATOM 6352 C CA . ALA B 1 267 ? -7.625 12.477 26.109 1 74.12 267 ALA B CA 1
ATOM 6353 C C . ALA B 1 267 ? -8.984 12.234 26.75 1 74.12 267 ALA B C 1
ATOM 6355 O O . ALA B 1 267 ? -9.805 11.469 26.234 1 74.12 267 ALA B O 1
ATOM 6356 N N . GLY B 1 268 ? -9.219 12.82 27.844 1 74.31 268 GLY B N 1
ATOM 6357 C CA . GLY B 1 268 ? -10.492 12.688 28.547 1 74.31 268 GLY B CA 1
ATOM 6358 C C . GLY B 1 268 ? -11.641 13.367 27.828 1 74.31 268 GLY B C 1
ATOM 6359 O O . GLY B 1 268 ? -12.758 12.852 27.812 1 74.31 268 GLY B O 1
ATOM 6360 N N . ALA B 1 269 ? -11.305 14.398 27.234 1 77.25 269 ALA B N 1
ATOM 6361 C CA . ALA B 1 269 ? -12.328 15.211 26.578 1 77.25 269 ALA B CA 1
ATOM 6362 C C . ALA B 1 269 ? -12.805 14.562 25.281 1 77.25 269 ALA B C 1
ATOM 6364 O O . ALA B 1 269 ? -13.992 14.609 24.953 1 77.25 269 ALA B O 1
ATOM 6365 N N . PHE B 1 270 ? -11.992 14.039 24.562 1 75.19 270 PHE B N 1
ATOM 6366 C CA . PHE B 1 270 ? -12.359 13.602 23.219 1 75.19 270 PHE B CA 1
ATOM 6367 C C . PHE B 1 270 ? -12.359 12.086 23.109 1 75.19 270 PHE B C 1
ATOM 6369 O O . PHE B 1 270 ? -12.633 11.523 22.047 1 75.19 270 PHE B O 1
ATOM 6376 N N . GLY B 1 271 ? -12.336 11.391 24.125 1 63.69 271 GLY B N 1
ATOM 6377 C CA . GLY B 1 271 ? -12.398 9.938 24.172 1 63.69 271 GLY B CA 1
ATOM 6378 C C . GLY B 1 271 ? -11.055 9.273 23.938 1 63.69 271 GLY B C 1
ATOM 6379 O O . GLY B 1 271 ? -10.352 9.609 22.984 1 63.69 271 GLY B O 1
ATOM 6380 N N . ALA B 1 272 ? -10.555 8.578 24.969 1 60.44 272 ALA B N 1
ATOM 6381 C CA . ALA B 1 272 ? -9.281 7.863 25.031 1 60.44 272 ALA B CA 1
ATOM 6382 C C . ALA B 1 272 ? -9.266 6.676 24.062 1 60.44 272 ALA B C 1
ATOM 6384 O O . ALA B 1 272 ? -8.266 5.969 23.953 1 60.44 272 ALA B O 1
ATOM 6385 N N . LYS B 1 273 ? -10.242 6.527 23.188 1 68.62 273 LYS B N 1
ATOM 6386 C CA . LYS B 1 273 ? -10.305 5.211 22.547 1 68.62 273 LYS B CA 1
ATOM 6387 C C . LYS B 1 273 ? -9.812 5.27 21.109 1 68.62 273 LYS B C 1
ATOM 6389 O O . LYS B 1 273 ? -9.703 4.238 20.453 1 68.62 273 LYS B O 1
ATOM 6394 N N . ALA B 1 274 ? -9.328 6.512 20.75 1 79.38 274 ALA B N 1
ATOM 6395 C CA . ALA B 1 274 ? -8.898 6.547 19.359 1 79.38 274 ALA B CA 1
ATOM 6396 C C . ALA B 1 274 ? -7.539 5.879 19.188 1 79.38 274 ALA B C 1
ATOM 6398 O O . ALA B 1 274 ? -6.609 6.137 19.953 1 79.38 274 ALA B O 1
ATOM 6399 N N . ARG B 1 275 ? -7.445 4.887 18.297 1 84.25 275 ARG B N 1
ATOM 6400 C CA . ARG B 1 275 ? -6.215 4.148 18.047 1 84.25 275 ARG B CA 1
ATOM 6401 C C . ARG B 1 275 ? -5.688 4.441 16.641 1 84.25 275 ARG B C 1
ATOM 6403 O O . ARG B 1 275 ? -6.465 4.547 15.688 1 84.25 275 ARG B O 1
ATOM 6410 N N . THR B 1 276 ? -4.402 4.637 16.703 1 81.56 276 THR B N 1
ATOM 6411 C CA . THR B 1 276 ? -3.727 4.723 15.414 1 81.56 276 THR B CA 1
ATOM 6412 C C . THR B 1 276 ? -3.057 3.396 15.07 1 81.56 276 THR B C 1
ATOM 6414 O O . THR B 1 276 ? -2.221 2.9 15.828 1 81.56 276 THR B O 1
ATOM 6417 N N . THR B 1 277 ? -3.414 2.787 13.953 1 82.62 277 THR B N 1
ATOM 6418 C CA . THR B 1 277 ? -2.844 1.507 13.547 1 82.62 277 THR B CA 1
ATOM 6419 C C . THR B 1 277 ? -1.878 1.69 12.375 1 82.62 277 THR B C 1
ATOM 6421 O O . THR B 1 277 ? -2.215 2.338 11.383 1 82.62 277 THR B O 1
ATOM 6424 N N . VAL B 1 278 ? -0.686 1.212 12.578 1 80.56 278 VAL B N 1
ATOM 6425 C CA . VAL B 1 278 ? 0.331 1.211 11.531 1 80.56 278 VAL B CA 1
ATOM 6426 C C . VAL B 1 278 ? 0.466 -0.191 10.938 1 80.56 278 VAL B C 1
ATOM 6428 O O . VAL B 1 278 ? 0.893 -1.122 11.625 1 80.56 278 VAL B O 1
ATOM 6431 N N . ALA B 1 279 ? 0.096 -0.305 9.656 1 78.19 279 ALA B N 1
ATOM 6432 C CA . ALA B 1 279 ? 0.123 -1.609 9 1 78.19 279 ALA B CA 1
ATOM 6433 C C . ALA B 1 279 ? 0.67 -1.498 7.578 1 78.19 279 ALA B C 1
ATOM 6435 O O . ALA B 1 279 ? 0.391 -2.35 6.727 1 78.19 279 ALA B O 1
ATOM 6436 N N . ASP B 1 280 ? 1.441 -0.515 7.297 1 77.44 280 ASP B N 1
ATOM 6437 C CA . ASP B 1 280 ? 1.862 -0.246 5.926 1 77.44 280 ASP B CA 1
ATOM 6438 C C . ASP B 1 280 ? 3.203 -0.912 5.621 1 77.44 280 ASP B C 1
ATOM 6440 O O . ASP B 1 280 ? 3.654 -0.913 4.477 1 77.44 280 ASP B O 1
ATOM 6444 N N . THR B 1 281 ? 3.9 -1.405 6.629 1 81.94 281 THR B N 1
ATOM 6445 C CA . THR B 1 281 ? 5.18 -2.082 6.449 1 81.94 281 THR B CA 1
ATOM 6446 C C . THR B 1 281 ? 5.125 -3.498 7.02 1 81.94 281 THR B C 1
ATOM 6448 O O . THR B 1 281 ? 4.602 -3.715 8.109 1 81.94 281 THR B O 1
ATOM 6451 N N . PRO B 1 282 ? 5.613 -4.445 6.305 1 87.38 282 PRO B N 1
ATOM 6452 C CA . PRO B 1 282 ? 5.586 -5.828 6.789 1 87.38 282 PRO B CA 1
ATOM 6453 C C . PRO B 1 282 ? 6.727 -6.137 7.754 1 87.38 282 PRO B C 1
ATOM 6455 O O . PRO B 1 282 ? 7.703 -6.789 7.375 1 87.38 282 PRO B O 1
ATOM 6458 N N . TYR B 1 283 ? 6.562 -5.797 8.922 1 88.88 283 TYR B N 1
ATOM 6459 C CA . TYR B 1 283 ? 7.547 -6.141 9.945 1 88.88 283 TYR B CA 1
ATOM 6460 C C . TYR B 1 283 ? 7.551 -7.641 10.219 1 88.88 283 TYR B C 1
ATOM 6462 O O . TYR B 1 283 ? 6.496 -8.281 10.234 1 88.88 283 TYR B O 1
ATOM 6470 N N . ARG B 1 284 ? 8.781 -8.211 10.453 1 91.12 284 ARG B N 1
ATOM 6471 C CA . ARG B 1 284 ? 8.93 -9.664 10.5 1 91.12 284 ARG B CA 1
ATOM 6472 C C . ARG B 1 284 ? 9.211 -10.133 11.922 1 91.12 284 ARG B C 1
ATOM 6474 O O . ARG B 1 284 ? 9.102 -11.328 12.219 1 91.12 284 ARG B O 1
ATOM 6481 N N . THR B 1 285 ? 9.578 -9.227 12.867 1 91.06 285 THR B N 1
ATOM 6482 C CA . THR B 1 285 ? 9.914 -9.617 14.227 1 91.06 285 THR B CA 1
ATOM 6483 C C . THR B 1 285 ? 9.188 -8.734 15.234 1 91.06 285 THR B C 1
ATOM 6485 O O . THR B 1 285 ? 8.797 -7.605 14.914 1 91.06 285 THR B O 1
ATOM 6488 N N . GLN B 1 286 ? 8.984 -9.297 16.422 1 92.62 286 GLN B N 1
ATOM 6489 C CA . GLN B 1 286 ? 8.344 -8.547 17.5 1 92.62 286 GLN B CA 1
ATOM 6490 C C . GLN B 1 286 ? 9.195 -7.352 17.922 1 92.62 286 GLN B C 1
ATOM 6492 O O . GLN B 1 286 ? 8.672 -6.297 18.281 1 92.62 286 GLN B O 1
ATOM 6497 N N . ALA B 1 287 ? 10.492 -7.555 17.844 1 91.62 287 ALA B N 1
ATOM 6498 C CA . ALA B 1 287 ? 11.406 -6.48 18.219 1 91.62 287 ALA B CA 1
ATOM 6499 C C . ALA B 1 287 ? 11.227 -5.266 17.297 1 91.62 287 ALA B C 1
ATOM 6501 O O . ALA B 1 287 ? 11.141 -4.133 17.781 1 91.62 287 ALA B O 1
ATOM 6502 N N . GLU B 1 288 ? 11.188 -5.516 16 1 91.19 288 GLU B N 1
ATOM 6503 C CA . GLU B 1 288 ? 10.953 -4.441 15.047 1 91.19 288 GLU B CA 1
ATOM 6504 C C . GLU B 1 288 ? 9.609 -3.76 15.297 1 91.19 288 GLU B C 1
ATOM 6506 O O . GLU B 1 288 ? 9.523 -2.531 15.312 1 91.19 288 GLU B O 1
ATOM 6511 N N . THR B 1 289 ? 8.586 -4.547 15.469 1 92.38 289 THR B N 1
ATOM 6512 C CA . THR B 1 289 ? 7.23 -4.047 15.68 1 92.38 289 THR B CA 1
ATOM 6513 C C . THR B 1 289 ? 7.164 -3.178 16.938 1 92.38 289 THR B C 1
ATOM 6515 O O . THR B 1 289 ? 6.582 -2.092 16.906 1 92.38 289 THR B O 1
ATOM 6518 N N . THR B 1 290 ? 7.75 -3.594 17.969 1 93.5 290 THR B N 1
ATOM 6519 C CA . THR B 1 290 ? 7.754 -2.865 19.234 1 93.5 290 THR B CA 1
ATOM 6520 C C . THR B 1 290 ? 8.523 -1.554 19.109 1 93.5 290 THR B C 1
ATOM 6522 O O . THR B 1 290 ? 8.086 -0.52 19.609 1 93.5 290 THR B O 1
ATOM 6525 N N . ALA B 1 291 ? 9.633 -1.64 18.438 1 91.88 291 ALA B N 1
ATOM 6526 C CA . ALA B 1 291 ? 10.438 -0.437 18.25 1 91.88 291 ALA B CA 1
ATOM 6527 C C . ALA B 1 291 ? 9.656 0.631 17.484 1 91.88 291 ALA B C 1
ATOM 6529 O O . ALA B 1 291 ? 9.656 1.802 17.875 1 91.88 291 ALA B O 1
ATOM 6530 N N . VAL B 1 292 ? 9.031 0.223 16.453 1 90.62 292 VAL B N 1
ATOM 6531 C CA . VAL B 1 292 ? 8.273 1.16 15.625 1 90.62 292 VAL B CA 1
ATOM 6532 C C . VAL B 1 292 ? 7.086 1.704 16.406 1 90.62 292 VAL B C 1
ATOM 6534 O O . VAL B 1 292 ? 6.762 2.891 16.328 1 90.62 292 VAL B O 1
ATOM 6537 N N . ALA B 1 293 ? 6.41 0.854 17.125 1 92.69 293 ALA B N 1
ATOM 6538 C CA . ALA B 1 293 ? 5.289 1.306 17.953 1 92.69 293 ALA B CA 1
ATOM 6539 C C . ALA B 1 293 ? 5.727 2.398 18.922 1 92.69 293 ALA B C 1
ATOM 6541 O O . ALA B 1 293 ? 5.031 3.402 19.094 1 92.69 293 ALA B O 1
ATOM 6542 N N . GLY B 1 294 ? 6.828 2.199 19.516 1 91.81 294 GLY B N 1
ATOM 6543 C CA . GLY B 1 294 ? 7.367 3.211 20.422 1 91.81 294 GLY B CA 1
ATOM 6544 C C . GLY B 1 294 ? 7.691 4.516 19.719 1 91.81 294 GLY B C 1
ATOM 6545 O O . GLY B 1 294 ? 7.395 5.594 20.234 1 91.81 294 GLY B O 1
ATOM 6546 N N . ALA B 1 295 ? 8.297 4.348 18.609 1 90.5 295 ALA B N 1
ATOM 6547 C CA . ALA B 1 295 ? 8.688 5.531 17.859 1 90.5 295 ALA B CA 1
ATOM 6548 C C . ALA B 1 295 ? 7.461 6.328 17.406 1 90.5 295 ALA B C 1
ATOM 6550 O O . ALA B 1 295 ? 7.426 7.555 17.547 1 90.5 295 ALA B O 1
ATOM 6551 N N . VAL B 1 296 ? 6.488 5.656 16.891 1 87.44 296 VAL B N 1
ATOM 6552 C CA . VAL B 1 296 ? 5.285 6.324 16.406 1 87.44 296 VAL B CA 1
ATOM 6553 C C . VAL B 1 296 ? 4.52 6.934 17.578 1 87.44 296 VAL B C 1
ATOM 6555 O O . VAL B 1 296 ? 4.008 8.055 17.484 1 87.44 296 VAL B O 1
ATOM 6558 N N . ALA B 1 297 ? 4.41 6.242 18.641 1 89.75 297 ALA B N 1
ATOM 6559 C CA . ALA B 1 297 ? 3.74 6.766 19.828 1 89.75 297 ALA B CA 1
ATOM 6560 C C . ALA B 1 297 ? 4.406 8.055 20.312 1 89.75 297 ALA B C 1
ATOM 6562 O O . ALA B 1 297 ? 3.725 9.008 20.688 1 89.75 297 ALA B O 1
ATOM 6563 N N . ALA B 1 298 ? 5.715 8.023 20.312 1 88.75 298 ALA B N 1
ATOM 6564 C CA . ALA B 1 298 ? 6.457 9.211 20.719 1 88.75 298 ALA B CA 1
ATOM 6565 C C . ALA B 1 298 ? 6.16 10.383 19.781 1 88.75 298 ALA B C 1
ATOM 6567 O O . ALA B 1 298 ? 6 11.523 20.25 1 88.75 298 ALA B O 1
ATOM 6568 N N . SER B 1 299 ? 6.094 10.125 18.547 1 86.19 299 SER B N 1
ATOM 6569 C CA . SER B 1 299 ? 5.797 11.172 17.578 1 86.19 299 SER B CA 1
ATOM 6570 C C . SER B 1 299 ? 4.387 11.719 17.766 1 86.19 299 SER B C 1
ATOM 6572 O O . SER B 1 299 ? 4.184 12.938 17.781 1 86.19 299 SER B O 1
ATOM 6574 N N . VAL B 1 300 ? 3.48 10.836 17.984 1 83.75 300 VAL B N 1
ATOM 6575 C CA . VAL B 1 300 ? 2.084 11.227 18.156 1 83.75 300 VAL B CA 1
ATOM 6576 C C . VAL B 1 300 ? 1.932 12.055 19.422 1 83.75 300 VAL B C 1
ATOM 6578 O O . VAL B 1 300 ? 1.283 13.102 19.422 1 83.75 300 VAL B O 1
ATOM 6581 N N . SER B 1 301 ? 2.498 11.656 20.469 1 87.38 301 SER B N 1
ATOM 6582 C CA . SER B 1 301 ? 2.355 12.344 21.75 1 87.38 301 SER B CA 1
ATOM 6583 C C . SER B 1 301 ? 3.02 13.711 21.719 1 87.38 301 SER B C 1
ATOM 6585 O O . SER B 1 301 ? 2.572 14.641 22.406 1 87.38 301 SER B O 1
ATOM 6587 N N . SER B 1 302 ? 4.066 13.844 20.953 1 88.44 302 SER B N 1
ATOM 6588 C CA . SER B 1 302 ? 4.766 15.117 20.891 1 88.44 302 SER B CA 1
ATOM 6589 C C . SER B 1 302 ? 3.924 16.172 20.188 1 88.44 302 SER B C 1
ATOM 6591 O O . SER B 1 302 ? 4.191 17.375 20.312 1 88.44 302 SER B O 1
ATOM 6593 N N . GLY B 1 303 ? 2.936 15.797 19.484 1 84.56 303 GLY B N 1
ATOM 6594 C CA . GLY B 1 303 ? 2.078 16.719 18.766 1 84.56 303 GLY B CA 1
ATOM 6595 C C . GLY B 1 303 ? 1.106 17.453 19.656 1 84.56 303 GLY B C 1
ATOM 6596 O O . GLY B 1 303 ? 0.392 18.359 19.203 1 84.56 303 GLY B O 1
ATOM 6597 N N . PHE B 1 304 ? 1.14 17.266 20.906 1 86.31 304 PHE B N 1
ATOM 6598 C CA . PHE B 1 304 ? 0.211 17.875 21.844 1 86.31 304 PHE B CA 1
ATOM 6599 C C . PHE B 1 304 ? 0.509 19.359 22.016 1 86.31 304 PHE B C 1
ATOM 6601 O O . PHE B 1 304 ? -0.394 20.156 22.312 1 86.31 304 PHE B O 1
ATOM 6608 N N . GLY B 1 305 ? 1.723 19.703 21.781 1 88.94 305 GLY B N 1
ATOM 6609 C CA . GLY B 1 305 ? 2.109 21.094 21.969 1 88.94 305 GLY B CA 1
ATOM 6610 C C . GLY B 1 305 ? 3.057 21.609 20.906 1 88.94 305 GLY B C 1
ATOM 6611 O O . GLY B 1 305 ? 3.926 20.859 20.438 1 88.94 305 GLY B O 1
ATOM 6612 N N . GLU B 1 306 ? 2.863 22.812 20.578 1 90.31 306 GLU B N 1
ATOM 6613 C CA . GLU B 1 306 ? 3.736 23.5 19.625 1 90.31 306 GLU B CA 1
ATOM 6614 C C . GLU B 1 306 ? 4.109 24.891 20.125 1 90.31 306 GLU B C 1
ATOM 6616 O O . GLU B 1 306 ? 3.305 25.562 20.781 1 90.31 306 GLU B O 1
ATOM 6621 N N . ILE B 1 307 ? 5.387 25.25 19.828 1 93.5 307 ILE B N 1
ATOM 6622 C CA . ILE B 1 307 ? 5.875 26.531 20.297 1 93.5 307 ILE B CA 1
ATOM 6623 C C . ILE B 1 307 ? 6.691 27.203 19.188 1 93.5 307 ILE B C 1
ATOM 6625 O O . ILE B 1 307 ? 7.438 26.531 18.469 1 93.5 307 ILE B O 1
ATOM 6629 N N . GLU B 1 308 ? 6.488 28.438 19.031 1 93.88 308 GLU B N 1
ATOM 6630 C CA . GLU B 1 308 ? 7.391 29.328 18.312 1 93.88 308 GLU B CA 1
ATOM 6631 C C . GLU B 1 308 ? 7.758 30.531 19.172 1 93.88 308 GLU B C 1
ATOM 6633 O O . GLU B 1 308 ? 6.926 31.422 19.422 1 93.88 308 GLU B O 1
ATOM 6638 N N . ALA B 1 309 ? 8.977 30.609 19.641 1 95.25 309 ALA B N 1
ATOM 6639 C CA . ALA B 1 309 ? 9.422 31.625 20.578 1 95.25 309 ALA B CA 1
ATOM 6640 C C . ALA B 1 309 ? 10.625 32.406 20.031 1 95.25 309 ALA B C 1
ATOM 6642 O O . ALA B 1 309 ? 11.617 31.797 19.625 1 95.25 309 ALA B O 1
ATOM 6643 N N . VAL B 1 310 ? 10.516 33.688 19.938 1 94.5 310 VAL B N 1
ATOM 6644 C CA . VAL B 1 310 ? 11.641 34.562 19.594 1 94.5 310 VAL B CA 1
ATOM 6645 C C . VAL B 1 310 ? 12.258 35.125 20.859 1 94.5 310 VAL B C 1
ATOM 6647 O O . VAL B 1 310 ? 11.578 35.812 21.625 1 94.5 310 VAL B O 1
ATOM 6650 N N . ALA B 1 311 ? 13.508 34.844 21.109 1 94.31 311 ALA B N 1
ATOM 6651 C CA . ALA B 1 311 ? 14.219 35.312 22.312 1 94.31 311 ALA B CA 1
ATOM 6652 C C . ALA B 1 311 ? 15.453 36.125 21.922 1 94.31 311 ALA B C 1
ATOM 6654 O O . ALA B 1 311 ? 15.82 36.188 20.75 1 94.31 311 ALA B O 1
ATOM 6655 N N . VAL B 1 312 ? 15.992 36.781 22.969 1 92.56 312 VAL B N 1
ATOM 6656 C CA . VAL B 1 312 ? 17.297 37.406 22.797 1 92.56 312 VAL B CA 1
ATOM 6657 C C . VAL B 1 312 ? 18.328 36.344 22.438 1 92.56 312 VAL B C 1
ATOM 6659 O O . VAL B 1 312 ? 18.312 35.25 22.969 1 92.56 312 VAL B O 1
ATOM 6662 N N . GLY B 1 313 ? 19.188 36.75 21.531 1 93.19 313 GLY B N 1
ATOM 6663 C CA . GLY B 1 313 ? 20.141 35.844 20.953 1 93.19 313 GLY B CA 1
ATOM 6664 C C . GLY B 1 313 ? 20.922 35.062 21.984 1 93.19 313 GLY B C 1
ATOM 6665 O O . GLY B 1 313 ? 21.484 35.625 22.922 1 93.19 313 GLY B O 1
ATOM 6666 N N . ASN B 1 314 ? 20.953 33.719 21.891 1 92.38 314 ASN B N 1
ATOM 6667 C CA . ASN B 1 314 ? 21.703 32.781 22.719 1 92.38 314 ASN B CA 1
ATOM 6668 C C . ASN B 1 314 ? 22.156 31.562 21.922 1 92.38 314 ASN B C 1
ATOM 6670 O O . ASN B 1 314 ? 21.328 30.766 21.484 1 92.38 314 ASN B O 1
ATOM 6674 N N . PRO B 1 315 ? 23.406 31.406 21.75 1 92.69 315 PRO B N 1
ATOM 6675 C CA . PRO B 1 315 ? 23.922 30.297 20.922 1 92.69 315 PRO B CA 1
ATOM 6676 C C . PRO B 1 315 ? 23.672 28.922 21.547 1 92.69 315 PRO B C 1
ATOM 6678 O O . PRO B 1 315 ? 23.844 27.906 20.891 1 92.69 315 PRO B O 1
ATOM 6681 N N . GLN B 1 316 ? 23.25 28.828 22.797 1 92.44 316 GLN B N 1
ATOM 6682 C CA . GLN B 1 316 ? 22.969 27.562 23.453 1 92.44 316 GLN B CA 1
ATOM 6683 C C . GLN B 1 316 ? 21.594 27.031 23.078 1 92.44 316 GLN B C 1
ATOM 6685 O O . GLN B 1 316 ? 21.297 25.859 23.312 1 92.44 316 GLN B O 1
ATOM 6690 N N . LEU B 1 317 ? 20.781 27.938 22.594 1 95.12 317 LEU B N 1
ATOM 6691 C CA . LEU B 1 317 ? 19.484 27.5 22.078 1 95.12 317 LEU B CA 1
ATOM 6692 C C . LEU B 1 317 ? 19.641 26.797 20.734 1 95.12 317 LEU B C 1
ATOM 6694 O O . LEU B 1 317 ? 19.719 27.469 19.703 1 95.12 317 LEU B O 1
ATOM 6698 N N . ARG B 1 318 ? 19.688 25.516 20.812 1 94.38 318 ARG B N 1
ATOM 6699 C CA . ARG B 1 318 ? 19.953 24.703 19.625 1 94.38 318 ARG B CA 1
ATOM 6700 C C . ARG B 1 318 ? 18.812 23.719 19.375 1 94.38 318 ARG B C 1
ATOM 6702 O O . ARG B 1 318 ? 18.047 23.406 20.297 1 94.38 318 ARG B O 1
ATOM 6709 N N . ALA B 1 319 ? 18.734 23.297 18.109 1 92.88 319 ALA B N 1
ATOM 6710 C CA . ALA B 1 319 ? 17.812 22.219 17.828 1 92.88 319 ALA B CA 1
ATOM 6711 C C . ALA B 1 319 ? 18.172 20.969 18.641 1 92.88 319 ALA B C 1
ATOM 6713 O O . ALA B 1 319 ? 19.328 20.594 18.719 1 92.88 319 ALA B O 1
ATOM 6714 N N . GLY B 1 320 ? 17.172 20.406 19.266 1 92.44 320 GLY B N 1
ATOM 6715 C CA . GLY B 1 320 ? 17.375 19.203 20.078 1 92.44 320 GLY B CA 1
ATOM 6716 C C . GLY B 1 320 ? 17.609 19.516 21.547 1 92.44 320 GLY B C 1
ATOM 6717 O O . GLY B 1 320 ? 17.625 18.609 22.375 1 92.44 320 GLY B O 1
ATOM 6718 N N . ALA B 1 321 ? 17.734 20.734 21.891 1 93.94 321 ALA B N 1
ATOM 6719 C CA . ALA B 1 321 ? 18 21.125 23.281 1 93.94 321 ALA B CA 1
ATOM 6720 C C . ALA B 1 321 ? 16.703 21.359 24.047 1 93.94 321 ALA B C 1
ATOM 6722 O O . ALA B 1 321 ? 15.773 21.969 23.531 1 93.94 321 ALA B O 1
ATOM 6723 N N . PRO B 1 322 ? 16.609 20.797 25.297 1 96.62 322 PRO B N 1
ATOM 6724 C CA . PRO B 1 322 ? 15.445 21.078 26.141 1 96.62 322 PRO B CA 1
ATOM 6725 C C . PRO B 1 322 ? 15.422 22.516 26.641 1 96.62 322 PRO B C 1
ATOM 6727 O O . PRO B 1 322 ? 16.469 23.047 27.047 1 96.62 322 PRO B O 1
ATOM 6730 N N . VAL B 1 323 ? 14.328 23.141 26.547 1 97.19 323 VAL B N 1
ATOM 6731 C CA . VAL B 1 323 ? 14.133 24.5 27 1 97.19 323 VAL B CA 1
ATOM 6732 C C . VAL B 1 323 ? 12.898 24.578 27.891 1 97.19 323 VAL B C 1
ATOM 6734 O O . VAL B 1 323 ? 12 23.75 27.797 1 97.19 323 VAL B O 1
ATOM 6737 N N . ALA B 1 324 ? 12.977 25.516 28.812 1 97.31 324 ALA B N 1
ATOM 6738 C CA . ALA B 1 324 ? 11.82 25.766 29.656 1 97.31 324 ALA B CA 1
ATOM 6739 C C . ALA B 1 324 ? 11.102 27.047 29.25 1 97.31 324 ALA B C 1
ATOM 6741 O O . ALA B 1 324 ? 11.742 28.031 28.875 1 97.31 324 ALA B O 1
ATOM 6742 N N . LEU B 1 325 ? 9.836 26.984 29.219 1 95.75 325 LEU B N 1
ATOM 6743 C CA . LEU B 1 325 ? 9 28.156 29 1 95.75 325 LEU B CA 1
ATOM 6744 C C . LEU B 1 325 ? 8.352 28.625 30.312 1 95.75 325 LEU B C 1
ATOM 6746 O O . LEU B 1 325 ? 7.629 27.859 30.953 1 95.75 325 LEU B O 1
ATOM 6750 N N . GLY B 1 326 ? 8.648 29.828 30.719 1 92.69 326 GLY B N 1
ATOM 6751 C CA . GLY B 1 326 ? 8.18 30.312 32 1 92.69 326 GLY B CA 1
ATOM 6752 C C . GLY B 1 326 ? 7.391 31.609 31.906 1 92.69 326 GLY B C 1
ATOM 6753 O O . GLY B 1 326 ? 7.566 32.375 30.969 1 92.69 326 GLY B O 1
ATOM 6754 N N . ASN B 1 327 ? 6.465 31.766 32.906 1 90.12 327 ASN B N 1
ATOM 6755 C CA . ASN B 1 327 ? 5.688 32.969 33.094 1 90.12 327 ASN B CA 1
ATOM 6756 C C . ASN B 1 327 ? 4.77 33.25 31.922 1 90.12 327 ASN B C 1
ATOM 6758 O O . ASN B 1 327 ? 4.664 34.406 31.469 1 90.12 327 ASN B O 1
ATOM 6762 N N . VAL B 1 328 ? 4.285 32.281 31.328 1 89.12 328 VAL B N 1
ATOM 6763 C CA . VAL B 1 328 ? 3.391 32.438 30.188 1 89.12 328 VAL B CA 1
ATOM 6764 C C . VAL B 1 328 ? 2.027 31.828 30.5 1 89.12 328 VAL B C 1
ATOM 6766 O O . VAL B 1 328 ? 1.277 31.469 29.594 1 89.12 328 VAL B O 1
ATOM 6769 N N . GLY B 1 329 ? 1.675 31.734 31.781 1 86.94 329 GLY B N 1
ATOM 6770 C CA . GLY B 1 329 ? 0.429 31.094 32.188 1 86.94 329 GLY B CA 1
ATOM 6771 C C . GLY B 1 329 ? 0.584 29.625 32.469 1 86.94 329 GLY B C 1
ATOM 6772 O O . GLY B 1 329 ? 1.475 28.953 31.938 1 86.94 329 GLY B O 1
ATOM 6773 N N . ALA B 1 330 ? -0.275 29.031 33.25 1 87.12 330 ALA B N 1
ATOM 6774 C CA . ALA B 1 330 ? -0.161 27.672 33.75 1 87.12 330 ALA B CA 1
ATOM 6775 C C . ALA B 1 330 ? -0.366 26.641 32.656 1 87.12 330 ALA B C 1
ATOM 6777 O O . ALA B 1 330 ? 0.164 25.531 32.719 1 87.12 330 ALA B O 1
ATOM 6778 N N . THR B 1 331 ? -1.034 27.031 31.641 1 89.38 331 THR B N 1
ATOM 6779 C CA . THR B 1 331 ? -1.383 26.109 30.578 1 89.38 331 THR B CA 1
ATOM 6780 C C . THR B 1 331 ? -0.16 25.781 29.719 1 89.38 331 THR B C 1
ATOM 6782 O O . THR B 1 331 ? 0.048 24.625 29.344 1 89.38 331 THR B O 1
ATOM 6785 N N . PHE B 1 332 ? 0.693 26.75 29.469 1 91.69 332 PHE B N 1
ATOM 6786 C CA . PHE B 1 332 ? 1.755 26.609 28.484 1 91.69 332 PHE B CA 1
ATOM 6787 C C . PHE B 1 332 ? 3.111 26.469 29.172 1 91.69 332 PHE B C 1
ATOM 6789 O O . PHE B 1 332 ? 4.062 25.953 28.562 1 91.69 332 PHE B O 1
ATOM 6796 N N . SER B 1 333 ? 3.232 27 30.375 1 93.5 333 SER B N 1
ATOM 6797 C CA . SER B 1 333 ? 4.5 26.906 31.094 1 93.5 333 SER B CA 1
ATOM 6798 C C . SER B 1 333 ? 4.906 25.438 31.281 1 93.5 333 SER B C 1
ATOM 6800 O O . SER B 1 333 ? 4.09 24.609 31.688 1 93.5 333 SER B O 1
ATOM 6802 N N . GLY B 1 334 ? 6.066 25.156 30.906 1 95.25 334 GLY B N 1
ATOM 6803 C CA . GLY B 1 334 ? 6.551 23.797 31 1 95.25 334 GLY B CA 1
ATOM 6804 C C . GLY B 1 334 ? 7.91 23.594 30.344 1 95.25 334 GLY B C 1
ATOM 6805 O O . GLY B 1 334 ? 8.727 24.516 30.312 1 95.25 334 GLY B O 1
ATOM 6806 N N . ARG B 1 335 ? 8.18 22.359 30.047 1 96.75 335 ARG B N 1
ATOM 6807 C CA . ARG B 1 335 ? 9.461 21.969 29.469 1 96.75 335 ARG B CA 1
ATOM 6808 C C . ARG B 1 335 ? 9.273 21.391 28.062 1 96.75 335 ARG B C 1
ATOM 6810 O O . ARG B 1 335 ? 8.344 20.609 27.828 1 96.75 335 ARG B O 1
ATOM 6817 N N . TYR B 1 336 ? 10.102 21.844 27.141 1 96.5 336 TYR B N 1
ATOM 6818 C CA . TYR B 1 336 ? 10 21.469 25.734 1 96.5 336 TYR B CA 1
ATOM 6819 C C . TYR B 1 336 ? 11.375 21.172 25.141 1 96.5 336 TYR B C 1
ATOM 6821 O O . TYR B 1 336 ? 12.359 21.828 25.484 1 96.5 336 TYR B O 1
ATOM 6829 N N . THR B 1 337 ? 11.438 20.203 24.312 1 95.62 337 THR B N 1
ATOM 6830 C CA . THR B 1 337 ? 12.648 19.984 23.531 1 95.62 337 THR B CA 1
ATOM 6831 C C . THR B 1 337 ? 12.539 20.656 22.172 1 95.62 337 THR B C 1
ATOM 6833 O O . THR B 1 337 ? 11.648 20.328 21.391 1 95.62 337 THR B O 1
ATOM 6836 N N . ALA B 1 338 ? 13.453 21.516 21.906 1 95.44 338 ALA B N 1
ATOM 6837 C CA . ALA B 1 338 ? 13.398 22.281 20.656 1 95.44 338 ALA B CA 1
ATOM 6838 C C . ALA B 1 338 ? 13.633 21.375 19.453 1 95.44 338 ALA B C 1
ATOM 6840 O O . ALA B 1 338 ? 14.492 20.5 19.484 1 95.44 338 ALA B O 1
ATOM 6841 N N . THR B 1 339 ? 12.844 21.547 18.391 1 93.19 339 THR B N 1
ATOM 6842 C CA . THR B 1 339 ? 13.008 20.766 17.172 1 93.19 339 THR B CA 1
ATOM 6843 C C . THR B 1 339 ? 13.75 21.594 16.109 1 93.19 339 THR B C 1
ATOM 6845 O O . THR B 1 339 ? 14.289 21.031 15.156 1 93.19 339 THR B O 1
ATOM 6848 N N . ALA B 1 340 ? 13.711 22.859 16.234 1 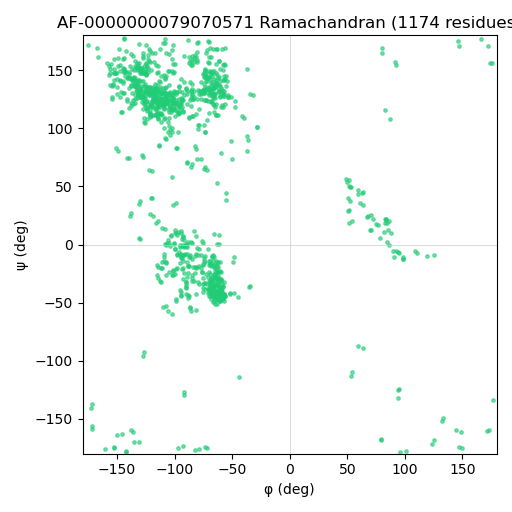93.75 340 ALA B N 1
ATOM 6849 C CA . ALA B 1 340 ? 14.438 23.766 15.336 1 93.75 340 ALA B CA 1
ATOM 6850 C C . ALA B 1 340 ? 14.898 25.016 16.062 1 93.75 340 ALA B C 1
ATOM 6852 O O . ALA B 1 340 ? 14.336 25.391 17.109 1 93.75 340 ALA B O 1
ATOM 6853 N N . ALA B 1 341 ? 15.938 25.656 15.594 1 95.12 341 ALA B N 1
ATOM 6854 C CA . ALA B 1 341 ? 16.484 26.922 16.078 1 95.12 341 ALA B CA 1
ATOM 6855 C C . ALA B 1 341 ? 16.969 27.797 14.93 1 95.12 341 ALA B C 1
ATOM 6857 O O . ALA B 1 341 ? 17.719 27.328 14.062 1 95.12 341 ALA B O 1
ATOM 6858 N N . HIS B 1 342 ? 16.469 28.984 14.875 1 95.62 342 HIS B N 1
ATOM 6859 C CA . HIS B 1 342 ? 16.828 29.969 13.859 1 95.62 342 HIS B CA 1
ATOM 6860 C C . HIS B 1 342 ? 17.547 31.156 14.469 1 95.62 342 HIS B C 1
ATOM 6862 O O . HIS B 1 342 ? 16.953 31.938 15.227 1 95.62 342 HIS B O 1
ATOM 6868 N N . HIS B 1 343 ? 18.844 31.359 14.18 1 95.38 343 HIS B N 1
ATOM 6869 C CA . HIS B 1 343 ? 19.656 32.469 14.68 1 95.38 343 HIS B CA 1
ATOM 6870 C C . HIS B 1 343 ? 19.828 33.531 13.617 1 95.38 343 HIS B C 1
ATOM 6872 O O . HIS B 1 343 ? 20.234 33.25 12.492 1 95.38 343 HIS B O 1
ATOM 6878 N N . VAL B 1 344 ? 19.547 34.719 13.992 1 94.94 344 VAL B N 1
ATOM 6879 C CA . VAL B 1 344 ? 19.703 35.844 13.086 1 94.94 344 VAL B CA 1
ATOM 6880 C C . VAL B 1 344 ? 20.594 36.906 13.742 1 94.94 344 VAL B C 1
ATOM 6882 O O . VAL B 1 344 ? 20.297 37.375 14.836 1 94.94 344 VAL B O 1
ATOM 6885 N N . LEU B 1 345 ? 21.688 37.219 13.141 1 93.62 345 LEU B N 1
ATOM 6886 C CA . LEU B 1 345 ? 22.609 38.281 13.555 1 93.62 345 LEU B CA 1
ATOM 6887 C C . LEU B 1 345 ? 22.656 39.375 12.508 1 93.62 345 LEU B C 1
ATOM 6889 O O . LEU B 1 345 ? 23.094 39.156 11.383 1 93.62 345 LEU B O 1
ATOM 6893 N N . GLU B 1 346 ? 22.172 40.469 12.93 1 91.12 346 GLU B N 1
ATOM 6894 C CA . GLU B 1 346 ? 22.172 41.656 12.086 1 91.12 346 GLU B CA 1
ATOM 6895 C C . GLU B 1 346 ? 22.719 42.844 12.836 1 91.12 346 GLU B C 1
ATOM 6897 O O . GLU B 1 346 ? 22.422 43.031 14.016 1 91.12 346 GLU B O 1
ATOM 6902 N N . PRO B 1 347 ? 23.484 43.656 12.109 1 84.25 347 PRO B N 1
ATOM 6903 C CA . PRO B 1 347 ? 24.047 44.844 12.781 1 84.25 347 PRO B CA 1
ATOM 6904 C C . PRO B 1 347 ? 22.969 45.75 13.344 1 84.25 347 PRO B C 1
ATOM 6906 O O . PRO B 1 347 ? 23.109 46.281 14.461 1 84.25 347 PRO B O 1
ATOM 6909 N N . ASP B 1 348 ? 21.859 46 12.711 1 81.12 348 ASP B N 1
ATOM 6910 C CA . ASP B 1 348 ? 20.812 46.938 13.164 1 81.12 348 ASP B CA 1
ATOM 6911 C C . ASP B 1 348 ? 19.797 46.188 14.039 1 81.12 348 ASP B C 1
ATOM 6913 O O . ASP B 1 348 ? 19.297 46.75 15.023 1 81.12 348 ASP B O 1
ATOM 6917 N N . GLY B 1 349 ? 19.516 44.938 13.836 1 82.69 349 GLY B N 1
ATOM 6918 C CA . GLY B 1 349 ? 18.469 44.219 14.531 1 82.69 349 GLY B CA 1
ATOM 6919 C C . GLY B 1 349 ? 18.984 43.406 15.711 1 82.69 349 GLY B C 1
ATOM 6920 O O . GLY B 1 349 ? 18.188 42.938 16.547 1 82.69 349 GLY B O 1
ATOM 6921 N N . GLY B 1 350 ? 20.328 43.312 15.844 1 88.69 350 GLY B N 1
ATOM 6922 C CA . GLY B 1 350 ? 20.906 42.562 16.938 1 88.69 350 GLY B CA 1
ATOM 6923 C C . GLY B 1 350 ? 20.906 41.062 16.703 1 88.69 350 GLY B C 1
ATOM 6924 O O . GLY B 1 350 ? 20.828 40.625 15.555 1 88.69 350 GLY B O 1
ATOM 6925 N N . TYR B 1 351 ? 21.172 40.312 17.734 1 93.5 351 TYR B N 1
ATOM 6926 C CA . TYR B 1 351 ? 21.188 38.875 17.719 1 93.5 351 TYR B CA 1
ATOM 6927 C C . TYR B 1 351 ? 19.906 38.312 18.328 1 93.5 351 TYR B C 1
ATOM 6929 O O . TYR B 1 351 ? 19.609 38.531 19.5 1 93.5 351 TYR B O 1
ATOM 6937 N N . ARG B 1 352 ? 19.125 37.594 17.516 1 94.75 352 ARG B N 1
ATOM 6938 C CA . ARG B 1 352 ? 17.875 36.969 17.953 1 94.75 352 ARG B CA 1
ATOM 6939 C C . ARG B 1 352 ? 17.875 35.469 17.641 1 94.75 352 ARG B C 1
ATOM 6941 O O . ARG B 1 352 ? 18.453 35.062 16.656 1 94.75 352 ARG B O 1
ATOM 6948 N N . THR B 1 353 ? 17.234 34.75 18.469 1 95.5 353 THR B N 1
ATOM 6949 C CA . THR B 1 353 ? 17.094 33.312 18.281 1 95.5 353 THR B CA 1
ATOM 6950 C C . THR B 1 353 ? 15.625 32.906 18.328 1 95.5 353 THR B C 1
ATOM 6952 O O . THR B 1 353 ? 14.906 33.219 19.266 1 95.5 353 THR B O 1
ATOM 6955 N N . THR B 1 354 ? 15.148 32.281 17.297 1 96.06 354 THR B N 1
ATOM 6956 C CA . THR B 1 354 ? 13.805 31.719 17.281 1 96.06 354 THR B CA 1
ATOM 6957 C C . THR B 1 354 ? 13.852 30.219 17.578 1 96.06 354 THR B C 1
ATOM 6959 O O . THR B 1 354 ? 14.555 29.469 16.891 1 96.06 354 THR B O 1
ATOM 6962 N N . VAL B 1 355 ? 13.164 29.797 18.609 1 95.88 355 VAL B N 1
ATOM 6963 C CA . VAL B 1 355 ? 13.078 28.391 18.984 1 95.88 355 VAL B CA 1
ATOM 6964 C C . VAL B 1 355 ? 11.719 27.812 18.578 1 95.88 355 VAL B C 1
ATOM 6966 O O . VAL B 1 355 ? 10.68 28.406 18.891 1 95.88 355 VAL B O 1
ATOM 6969 N N . ILE B 1 356 ? 11.766 26.688 17.906 1 94.44 356 ILE B N 1
ATOM 6970 C CA . ILE B 1 356 ? 10.531 26.047 17.438 1 94.44 356 ILE B CA 1
ATOM 6971 C C . ILE B 1 356 ? 10.422 24.641 18.031 1 94.44 356 ILE B C 1
ATOM 6973 O O . ILE B 1 356 ? 11.406 23.906 18.094 1 94.44 356 ILE B O 1
ATOM 6977 N N . VAL B 1 357 ? 9.281 24.312 18.594 1 93.06 357 VAL B N 1
ATOM 6978 C CA . VAL B 1 357 ? 8.891 22.969 19 1 93.06 357 VAL B CA 1
ATOM 6979 C C . VAL B 1 357 ? 7.684 22.5 18.172 1 93.06 357 VAL B C 1
ATOM 6981 O O . VAL B 1 357 ? 6.602 23.094 18.266 1 93.06 357 VAL B O 1
ATOM 6984 N N . SER B 1 358 ? 7.859 21.562 17.328 1 87.88 358 SER B N 1
ATOM 6985 C CA . SER B 1 358 ? 6.785 21.047 16.484 1 87.88 358 SER B CA 1
ATOM 6986 C C . SER B 1 358 ? 6.953 19.562 16.203 1 87.88 358 SER B C 1
ATOM 6988 O O . SER B 1 358 ? 8.078 19.062 16.172 1 87.88 358 SER B O 1
ATOM 6990 N N . ALA B 1 359 ? 5.809 18.75 16.172 1 73.38 359 ALA B N 1
ATOM 6991 C CA . ALA B 1 359 ? 5.848 17.328 15.852 1 73.38 359 ALA B CA 1
ATOM 6992 C C . ALA B 1 359 ? 6.219 17.094 14.391 1 73.38 359 ALA B C 1
ATOM 6994 O O . ALA B 1 359 ? 6.711 16.016 14.031 1 73.38 359 ALA B O 1
ATOM 6995 N N . SER B 1 360 ? 5.766 17.891 13.461 1 59.66 360 SER B N 1
ATOM 6996 C CA . SER B 1 360 ? 6.172 17.734 12.07 1 59.66 360 SER B CA 1
ATOM 6997 C C . SER B 1 360 ? 7.297 18.703 11.703 1 59.66 360 SER B C 1
ATOM 6999 O O . SER B 1 360 ? 7.055 19.891 11.5 1 59.66 360 SER B O 1
ATOM 7001 N N . PRO B 1 361 ? 8.523 18.203 12.07 1 45.31 361 PRO B N 1
ATOM 7002 C CA . PRO B 1 361 ? 9.617 19.172 11.906 1 45.31 361 PRO B CA 1
ATOM 7003 C C . PRO B 1 361 ? 9.602 19.844 10.539 1 45.31 361 PRO B C 1
ATOM 7005 O O . PRO B 1 361 ? 10.125 20.953 10.391 1 45.31 361 PRO B O 1
ATOM 7008 N N . ASP B 1 362 ? 9.312 18.969 9.375 1 41.91 362 ASP B N 1
ATOM 7009 C CA . ASP B 1 362 ? 9.43 19.609 8.07 1 41.91 362 ASP B CA 1
ATOM 7010 C C . ASP B 1 362 ? 8.188 20.422 7.746 1 41.91 362 ASP B C 1
ATOM 7012 O O . ASP B 1 362 ? 7.16 19.875 7.34 1 41.91 362 ASP B O 1
ATOM 7016 N N . ARG B 1 363 ? 8 21.531 8.344 1 41.69 363 ARG B N 1
ATOM 7017 C CA . ARG B 1 363 ? 6.891 22.422 8.047 1 41.69 363 ARG B CA 1
ATOM 7018 C C . ARG B 1 363 ? 6.969 22.938 6.605 1 41.69 363 ARG B C 1
ATOM 7020 O O . ARG B 1 363 ? 6.258 23.859 6.227 1 41.69 363 ARG B O 1
ATOM 7027 N N . SER B 1 364 ? 8.016 22.438 5.984 1 40.19 364 SER B N 1
ATOM 7028 C CA . SER B 1 364 ? 7.945 22.828 4.578 1 40.19 364 SER B CA 1
ATOM 7029 C C . SER B 1 364 ? 6.742 22.188 3.895 1 40.19 364 SER B C 1
ATOM 7031 O O . SER B 1 364 ? 6.137 21.25 4.434 1 40.19 364 SER B O 1
ATOM 7033 N N . LEU B 1 365 ? 6.219 22.828 2.967 1 32.84 365 LEU B N 1
ATOM 7034 C CA . LEU B 1 365 ? 5.133 22.297 2.154 1 32.84 365 LEU B CA 1
ATOM 7035 C C . LEU B 1 365 ? 5.301 20.797 1.946 1 32.84 365 LEU B C 1
ATOM 7037 O O . LEU B 1 365 ? 4.32 20.047 1.963 1 32.84 365 LEU B O 1
ATOM 7041 N N . ALA B 1 366 ? 6.449 20.312 1.797 1 36.25 366 ALA B N 1
ATOM 7042 C CA . ALA B 1 366 ? 6.758 18.906 1.563 1 36.25 366 ALA B CA 1
ATOM 7043 C C . ALA B 1 366 ? 6.516 18.078 2.822 1 36.25 366 ALA B C 1
ATOM 7045 O O . ALA B 1 366 ? 6.027 16.953 2.746 1 36.25 366 ALA B O 1
ATOM 7046 N N . GLY B 1 367 ? 6.816 18.578 3.938 1 38.81 367 GLY B N 1
ATOM 7047 C CA . GLY B 1 367 ? 6.703 17.875 5.211 1 38.81 367 GLY B CA 1
ATOM 7048 C C . GLY B 1 367 ? 5.27 17.75 5.688 1 38.81 367 GLY B C 1
ATOM 7049 O O . GLY B 1 367 ? 4.949 16.844 6.473 1 38.81 367 GLY B O 1
ATOM 7050 N N . LEU B 1 368 ? 4.441 18.703 5.434 1 35.94 368 LEU B N 1
ATOM 7051 C CA . LEU B 1 368 ? 3.051 18.75 5.867 1 35.94 368 LEU B CA 1
ATOM 7052 C C . LEU B 1 368 ? 2.246 17.625 5.219 1 35.94 368 LEU B C 1
ATOM 7054 O O . LEU B 1 368 ? 1.197 17.234 5.734 1 35.94 368 LEU B O 1
ATOM 7058 N N . THR B 1 369 ? 2.541 17.203 4.121 1 33.81 369 THR B N 1
ATOM 7059 C CA . THR B 1 369 ? 1.724 16.234 3.408 1 33.81 369 THR B CA 1
ATOM 7060 C C . THR B 1 369 ? 2.025 14.812 3.893 1 33.81 369 THR B C 1
ATOM 7062 O O . THR B 1 369 ? 1.311 13.867 3.553 1 33.81 369 THR B O 1
ATOM 7065 N N . GLY B 1 370 ? 3.158 14.57 4.766 1 35.69 370 GLY B N 1
ATOM 7066 C CA . GLY B 1 370 ? 3.588 13.203 5.004 1 35.69 370 GLY B CA 1
ATOM 7067 C C . GLY B 1 370 ? 3.123 12.656 6.34 1 35.69 370 GLY B C 1
ATOM 7068 O O . GLY B 1 370 ? 3.912 12.562 7.285 1 35.69 370 GLY B O 1
ATOM 7069 N N . GLY B 1 371 ? 2.082 12.945 6.859 1 37.44 371 GLY B N 1
ATOM 7070 C CA . GLY B 1 371 ? 1.646 12.5 8.172 1 37.44 371 GLY B CA 1
ATOM 7071 C C . GLY B 1 371 ? 1.785 11 8.367 1 37.44 371 GLY B C 1
ATOM 7072 O O . GLY B 1 371 ? 1.356 10.453 9.383 1 37.44 371 GLY B O 1
ATOM 7073 N N . GLY B 1 372 ? 1.968 10.18 7.457 1 41.47 372 GLY B N 1
ATOM 7074 C CA . GLY B 1 372 ? 1.887 8.758 7.727 1 41.47 372 GLY B CA 1
ATOM 7075 C C . GLY B 1 372 ? 3.162 8.188 8.32 1 41.47 372 GLY B C 1
ATOM 7076 O O . GLY B 1 372 ? 4.113 8.922 8.586 1 41.47 372 GLY B O 1
ATOM 7077 N N . ALA B 1 373 ? 3.113 7.016 8.945 1 43.53 373 ALA B N 1
ATOM 7078 C CA . ALA B 1 373 ? 4.336 6.297 9.305 1 43.53 373 ALA B CA 1
ATOM 7079 C C . ALA B 1 373 ? 5.445 6.57 8.289 1 43.53 373 ALA B C 1
ATOM 7081 O O . ALA B 1 373 ? 5.176 6.812 7.113 1 43.53 373 ALA B O 1
ATOM 7082 N N . PRO B 1 374 ? 6.629 6.969 8.875 1 46.88 374 PRO B N 1
ATOM 7083 C CA . PRO B 1 374 ? 7.758 7.207 7.977 1 46.88 374 PRO B CA 1
ATOM 7084 C C . PRO B 1 374 ? 7.84 6.176 6.852 1 46.88 374 PRO B C 1
ATOM 7086 O O . PRO B 1 374 ? 7.68 4.98 7.09 1 46.88 374 PRO B O 1
ATOM 7089 N N . SER B 1 375 ? 7.547 6.551 5.648 1 54 375 SER B N 1
ATOM 7090 C CA . SER B 1 375 ? 7.59 5.648 4.504 1 54 375 SER B CA 1
ATOM 7091 C C . SER B 1 375 ? 9 5.125 4.262 1 54 375 SER B C 1
ATOM 7093 O O . SER B 1 375 ? 9.977 5.875 4.379 1 54 375 SER B O 1
ATOM 7095 N N . ARG B 1 376 ? 9.18 3.787 4.512 1 51.81 376 ARG B N 1
ATOM 7096 C CA . ARG B 1 376 ? 10.445 3.117 4.219 1 51.81 376 ARG B CA 1
ATOM 7097 C C . ARG B 1 376 ? 10.844 3.312 2.76 1 51.81 376 ARG B C 1
ATOM 7099 O O . ARG B 1 376 ? 11.328 2.383 2.115 1 51.81 376 ARG B O 1
ATOM 7106 N N . GLY B 1 377 ? 10.594 4.453 2.289 1 60.5 377 GLY B N 1
ATOM 7107 C CA . GLY B 1 377 ? 11.039 4.695 0.927 1 60.5 377 GLY B CA 1
ATOM 7108 C C . GLY B 1 377 ? 9.922 4.574 -0.096 1 60.5 377 GLY B C 1
ATOM 7109 O O . GLY B 1 377 ? 8.773 4.32 0.26 1 60.5 377 GLY B O 1
ATOM 7110 N N . PRO B 1 378 ? 10.297 4.742 -1.333 1 72.38 378 PRO B N 1
ATOM 7111 C CA . PRO B 1 378 ? 9.312 4.648 -2.412 1 72.38 378 PRO B CA 1
ATOM 7112 C C . PRO B 1 378 ? 8.734 3.244 -2.559 1 72.38 378 PRO B C 1
ATOM 7114 O O . PRO B 1 378 ? 9.445 2.256 -2.361 1 72.38 378 PRO B O 1
ATOM 7117 N N . ARG B 1 379 ? 7.457 3.125 -2.695 1 82.56 379 ARG B N 1
ATOM 7118 C CA . ARG B 1 379 ? 6.785 1.836 -2.842 1 82.56 379 ARG B CA 1
ATOM 7119 C C . ARG B 1 379 ? 6.766 1.393 -4.301 1 82.56 379 ARG B C 1
ATOM 7121 O O . ARG B 1 379 ? 6.562 2.211 -5.199 1 82.56 379 ARG B O 1
ATOM 7128 N N . MET B 1 380 ? 7.133 0.156 -4.52 1 77.19 380 MET B N 1
ATOM 7129 C CA . MET B 1 380 ? 7.016 -0.427 -5.852 1 77.19 380 MET B CA 1
ATOM 7130 C C . MET B 1 380 ? 5.555 -0.539 -6.27 1 77.19 380 MET B C 1
ATOM 7132 O O . MET B 1 380 ? 4.758 -1.183 -5.586 1 77.19 380 MET B O 1
ATOM 7136 N N . PRO B 1 381 ? 5.082 0.156 -7.258 1 74.56 381 PRO B N 1
ATOM 7137 C CA . PRO B 1 381 ? 3.664 0.185 -7.621 1 74.56 381 PRO B CA 1
ATOM 7138 C C . PRO B 1 381 ? 3.189 -1.122 -8.25 1 74.56 381 PRO B C 1
ATOM 7140 O O . PRO B 1 381 ? 1.985 -1.32 -8.438 1 74.56 381 PRO B O 1
ATOM 7143 N N . GLY B 1 382 ? 3.967 -2.074 -8.492 1 82.69 382 GLY B N 1
ATOM 7144 C CA . GLY B 1 382 ? 3.504 -3.223 -9.258 1 82.69 382 GLY B CA 1
ATOM 7145 C C . GLY B 1 382 ? 4.508 -4.359 -9.297 1 82.69 382 GLY B C 1
ATOM 7146 O O . GLY B 1 382 ? 5.047 -4.754 -8.258 1 82.69 382 GLY B O 1
ATOM 7147 N N . LEU B 1 383 ? 4.578 -4.875 -10.531 1 89.38 383 LEU B N 1
ATOM 7148 C CA . LEU B 1 383 ? 5.391 -6.07 -10.742 1 89.38 383 LEU B CA 1
ATOM 7149 C C . LEU B 1 383 ? 6.727 -5.715 -11.383 1 89.38 383 LEU B C 1
ATOM 7151 O O . LEU B 1 383 ? 6.891 -4.617 -11.922 1 89.38 383 LEU B O 1
ATOM 7155 N N . ALA B 1 384 ? 7.688 -6.625 -11.227 1 90.94 384 ALA B N 1
ATOM 7156 C CA . ALA B 1 384 ? 9.008 -6.48 -11.836 1 90.94 384 ALA B CA 1
ATOM 7157 C C . ALA B 1 384 ? 9.539 -7.828 -12.32 1 90.94 384 ALA B C 1
ATOM 7159 O O . ALA B 1 384 ? 8.984 -8.875 -11.977 1 90.94 384 ALA B O 1
ATOM 7160 N N . ILE B 1 385 ? 10.578 -7.719 -13.109 1 91.56 385 ILE B N 1
ATOM 7161 C CA . ILE B 1 385 ? 11.258 -8.914 -13.594 1 91.56 385 ILE B CA 1
ATOM 7162 C C . ILE B 1 385 ? 12.461 -9.219 -12.703 1 91.56 385 ILE B C 1
ATOM 7164 O O . ILE B 1 385 ? 13.18 -8.312 -12.281 1 91.56 385 ILE B O 1
ATOM 7168 N N . GLY B 1 386 ? 12.656 -10.477 -12.344 1 95.25 386 GLY B N 1
ATOM 7169 C CA . GLY B 1 386 ? 13.836 -10.961 -11.648 1 95.25 386 GLY B CA 1
ATOM 7170 C C . GLY B 1 386 ? 14.492 -12.148 -12.336 1 95.25 386 GLY B C 1
ATOM 7171 O O . GLY B 1 386 ? 13.891 -12.781 -13.203 1 95.25 386 GLY B O 1
ATOM 7172 N N . VAL B 1 387 ? 15.711 -12.359 -11.945 1 96 387 VAL B N 1
ATOM 7173 C CA . VAL B 1 387 ? 16.438 -13.539 -12.398 1 96 387 VAL B CA 1
ATOM 7174 C C . VAL B 1 387 ? 16.906 -14.344 -11.188 1 96 387 VAL B C 1
ATOM 7176 O O . VAL B 1 387 ? 17.516 -13.789 -10.266 1 96 387 VAL B O 1
ATOM 7179 N N . VAL B 1 388 ? 16.656 -15.617 -11.219 1 97.38 388 VAL B N 1
ATOM 7180 C CA . VAL B 1 388 ? 17 -16.484 -10.102 1 97.38 388 VAL B CA 1
ATOM 7181 C C . VAL B 1 388 ? 18.516 -16.672 -10.055 1 97.38 388 VAL B C 1
ATOM 7183 O O . VAL B 1 388 ? 19.141 -17 -11.062 1 97.38 388 VAL B O 1
ATOM 7186 N N . THR B 1 389 ? 19.141 -16.547 -8.844 1 96.06 389 THR B N 1
ATOM 7187 C CA . THR B 1 389 ? 20.594 -16.656 -8.703 1 96.06 389 THR B CA 1
ATOM 7188 C C . THR B 1 389 ? 20.953 -17.875 -7.852 1 96.06 389 THR B C 1
ATOM 7190 O O . THR B 1 389 ? 22.062 -18.406 -7.961 1 96.06 389 THR B O 1
ATOM 7193 N N . ASP B 1 390 ? 20.078 -18.266 -7.02 1 94.94 390 ASP B N 1
ATOM 7194 C CA . ASP B 1 390 ? 20.328 -19.359 -6.098 1 94.94 390 ASP B CA 1
ATOM 7195 C C . ASP B 1 390 ? 19.031 -20.062 -5.715 1 94.94 390 ASP B C 1
ATOM 7197 O O . ASP B 1 390 ? 17.984 -19.422 -5.578 1 94.94 390 ASP B O 1
ATOM 7201 N N . ILE B 1 391 ? 19.047 -21.391 -5.586 1 95.25 391 ILE B N 1
ATOM 7202 C CA . ILE B 1 391 ? 17.859 -22.141 -5.18 1 95.25 391 ILE B CA 1
ATOM 7203 C C . ILE B 1 391 ? 18.219 -23.094 -4.047 1 95.25 391 ILE B C 1
ATOM 7205 O O . ILE B 1 391 ? 17.438 -23.984 -3.695 1 95.25 391 ILE B O 1
ATOM 7209 N N . ARG B 1 392 ? 19.469 -23.078 -3.482 1 91.56 392 ARG B N 1
ATOM 7210 C CA . ARG B 1 392 ? 19.922 -23.969 -2.416 1 91.56 392 ARG B CA 1
ATOM 7211 C C . ARG B 1 392 ? 19.531 -23.422 -1.047 1 91.56 392 ARG B C 1
ATOM 7213 O O . ARG B 1 392 ? 20.391 -23.016 -0.262 1 91.56 392 ARG B O 1
ATOM 7220 N N . GLU B 1 393 ? 18.25 -23.469 -0.838 1 89.31 393 GLU B N 1
ATOM 7221 C CA . GLU B 1 393 ? 17.703 -22.953 0.41 1 89.31 393 GLU B CA 1
ATOM 7222 C C . GLU B 1 393 ? 18.094 -23.844 1.592 1 89.31 393 GLU B C 1
ATOM 7224 O O . GLU B 1 393 ? 17.938 -23.438 2.748 1 89.31 393 GLU B O 1
ATOM 7229 N N . GLY B 1 394 ? 18.562 -25 1.451 1 82.44 394 GLY B N 1
ATOM 7230 C CA . GLY B 1 394 ? 18.953 -25.922 2.514 1 82.44 394 GLY B CA 1
ATOM 7231 C C . GLY B 1 394 ? 17.844 -26.891 2.887 1 82.44 394 GLY B C 1
ATOM 7232 O O . GLY B 1 394 ? 17.266 -27.547 2.016 1 82.44 394 GLY B O 1
ATOM 7233 N N . LYS B 1 395 ? 17.469 -26.938 4.168 1 79.75 395 LYS B N 1
ATOM 7234 C CA . LYS B 1 395 ? 16.625 -28.016 4.672 1 79.75 395 LYS B CA 1
ATOM 7235 C C . LYS B 1 395 ? 15.148 -27.719 4.445 1 79.75 395 LYS B C 1
ATOM 7237 O O . LYS B 1 395 ? 14.312 -28.625 4.469 1 79.75 395 LYS B O 1
ATOM 7242 N N . GLY B 1 396 ? 14.828 -26.641 4.125 1 84.94 396 GLY B N 1
ATOM 7243 C CA . GLY B 1 396 ? 13.414 -26.312 4.031 1 84.94 396 GLY B CA 1
ATOM 7244 C C . GLY B 1 396 ? 12.75 -26.891 2.799 1 84.94 396 GLY B C 1
ATOM 7245 O O . GLY B 1 396 ? 11.617 -27.375 2.867 1 84.94 396 GLY B O 1
ATOM 7246 N N . GLN B 1 397 ? 13.43 -26.938 1.636 1 89.69 397 GLN B N 1
ATOM 7247 C CA . GLN B 1 397 ? 12.961 -27.453 0.359 1 89.69 397 GLN B CA 1
ATOM 7248 C C . GLN B 1 397 ? 11.609 -26.859 -0.015 1 89.69 397 GLN B C 1
ATOM 7250 O O . GLN B 1 397 ? 10.711 -27.578 -0.467 1 89.69 397 GLN B O 1
ATOM 7255 N N . ARG B 1 398 ? 11.461 -25.688 0.225 1 91.94 398 ARG B N 1
ATOM 7256 C CA . ARG B 1 398 ? 10.188 -25 0.048 1 91.94 398 ARG B CA 1
ATOM 7257 C C . ARG B 1 398 ? 10.133 -24.297 -1.308 1 91.94 398 ARG B C 1
ATOM 7259 O O . ARG B 1 398 ? 9.117 -23.703 -1.662 1 91.94 398 ARG B O 1
ATOM 7266 N N . GLY B 1 399 ? 11.227 -24.328 -1.977 1 92.44 399 GLY B N 1
ATOM 7267 C CA . GLY B 1 399 ? 11.273 -23.688 -3.289 1 92.44 399 GLY B CA 1
ATOM 7268 C C . GLY B 1 399 ? 11.609 -22.219 -3.23 1 92.44 399 GLY B C 1
ATOM 7269 O O . GLY B 1 399 ? 11.242 -21.453 -4.129 1 92.44 399 GLY B O 1
ATOM 7270 N N . TRP B 1 400 ? 12.211 -21.781 -2.133 1 94.81 400 TRP B N 1
ATOM 7271 C CA . TRP B 1 400 ? 12.633 -20.391 -2.033 1 94.81 400 TRP B CA 1
ATOM 7272 C C . TRP B 1 400 ? 13.867 -20.141 -2.893 1 94.81 400 TRP B C 1
ATOM 7274 O O . TRP B 1 400 ? 14.688 -21.047 -3.094 1 94.81 400 TRP B O 1
ATOM 7284 N N . VAL B 1 401 ? 13.977 -18.906 -3.396 1 96.31 401 VAL B N 1
ATOM 7285 C CA . VAL B 1 401 ? 15.078 -18.609 -4.301 1 96.31 401 VAL B CA 1
ATOM 7286 C C . VAL B 1 401 ? 15.664 -17.234 -3.953 1 96.31 401 VAL B C 1
ATOM 7288 O O . VAL B 1 401 ? 15.07 -16.469 -3.184 1 96.31 401 VAL B O 1
ATOM 7291 N N . ARG B 1 402 ? 16.781 -16.984 -4.422 1 95.75 402 ARG B N 1
ATOM 7292 C CA . ARG B 1 402 ? 17.344 -15.641 -4.406 1 95.75 402 ARG B CA 1
ATOM 7293 C C . ARG B 1 402 ? 17.312 -15.016 -5.797 1 95.75 402 ARG B C 1
ATOM 7295 O O . ARG B 1 402 ? 17.406 -15.727 -6.801 1 95.75 402 ARG B O 1
ATOM 7302 N N . LEU B 1 403 ? 17.188 -13.703 -5.848 1 96.19 403 LEU B N 1
ATOM 7303 C CA . LEU B 1 403 ? 16.984 -13.031 -7.121 1 96.19 403 LEU B CA 1
ATOM 7304 C C . LEU B 1 403 ? 17.969 -11.875 -7.289 1 96.19 403 LEU B C 1
ATOM 7306 O O . LEU B 1 403 ? 18.406 -11.273 -6.305 1 96.19 403 LEU B O 1
ATOM 7310 N N . LYS B 1 404 ? 18.266 -11.586 -8.438 1 94.31 404 LYS B N 1
ATOM 7311 C CA . LYS B 1 404 ? 18.828 -10.312 -8.852 1 94.31 404 LYS B CA 1
ATOM 7312 C C . LYS B 1 404 ? 17.844 -9.516 -9.703 1 94.31 404 LYS B C 1
ATOM 7314 O O . LYS B 1 404 ? 17 -10.102 -10.398 1 94.31 404 LYS B O 1
ATOM 7319 N N . PHE B 1 405 ? 17.859 -8.297 -9.57 1 92.25 405 PHE B N 1
ATOM 7320 C CA . PHE B 1 405 ? 17.047 -7.391 -10.383 1 92.25 405 PHE B CA 1
ATOM 7321 C C . PHE B 1 405 ? 17.922 -6.629 -11.367 1 92.25 405 PHE B C 1
ATOM 7323 O O . PHE B 1 405 ? 18.391 -5.523 -11.07 1 92.25 405 PHE B O 1
ATOM 7330 N N . PRO B 1 406 ? 18.047 -7.184 -12.523 1 89.06 406 PRO B N 1
ATOM 7331 C CA . PRO B 1 406 ? 18.984 -6.578 -13.469 1 89.06 406 PRO B CA 1
ATOM 7332 C C . PRO B 1 406 ? 18.594 -5.156 -13.859 1 89.06 406 PRO B C 1
ATOM 7334 O O . PRO B 1 406 ? 19.453 -4.355 -14.234 1 89.06 406 PRO B O 1
ATOM 7337 N N . TRP B 1 407 ? 17.406 -4.812 -13.82 1 86.44 407 TRP B N 1
ATOM 7338 C CA . TRP B 1 407 ? 16.922 -3.48 -14.156 1 86.44 407 TRP B CA 1
ATOM 7339 C C . TRP B 1 407 ? 17.219 -2.488 -13.047 1 86.44 407 TRP B C 1
ATOM 7341 O O . TRP B 1 407 ? 17.172 -1.273 -13.25 1 86.44 407 TRP B O 1
ATOM 7351 N N . LEU B 1 408 ? 17.531 -2.895 -11.875 1 83.69 408 LEU B N 1
ATOM 7352 C CA . LEU B 1 408 ? 17.719 -2.043 -10.703 1 83.69 408 LEU B CA 1
ATOM 7353 C C . LEU B 1 408 ? 19.203 -1.83 -10.406 1 83.69 408 LEU B C 1
ATOM 7355 O O . LEU B 1 408 ? 19.656 -0.69 -10.297 1 83.69 408 LEU B O 1
ATOM 7359 N N . ASP B 1 409 ? 19.953 -2.879 -10.156 1 84.69 409 ASP B N 1
ATOM 7360 C CA . ASP B 1 409 ? 21.359 -2.848 -9.758 1 84.69 409 ASP B CA 1
ATOM 7361 C C . ASP B 1 409 ? 22.062 -4.152 -10.125 1 84.69 409 ASP B C 1
ATOM 7363 O O . ASP B 1 409 ? 21.453 -5.227 -10.07 1 84.69 409 ASP B O 1
ATOM 7367 N N . ASP B 1 410 ? 23.375 -4.152 -10.312 1 85.31 410 ASP B N 1
ATOM 7368 C CA . ASP B 1 410 ? 24.125 -5.324 -10.75 1 85.31 410 ASP B CA 1
ATOM 7369 C C . ASP B 1 410 ? 24.562 -6.18 -9.562 1 85.31 410 ASP B C 1
ATOM 7371 O O . ASP B 1 410 ? 24.797 -7.379 -9.703 1 85.31 410 ASP B O 1
ATOM 7375 N N . THR B 1 411 ? 24.656 -5.559 -8.484 1 87.25 411 THR B N 1
ATOM 7376 C CA . THR B 1 411 ? 25.266 -6.273 -7.363 1 87.25 411 THR B CA 1
ATOM 7377 C C . THR B 1 411 ? 24.203 -6.66 -6.332 1 87.25 411 THR B C 1
ATOM 7379 O O . THR B 1 411 ? 24.438 -7.547 -5.504 1 87.25 411 THR B O 1
ATOM 7382 N N . TYR B 1 412 ? 23.125 -6.066 -6.461 1 90.94 412 TYR B N 1
ATOM 7383 C CA . TYR B 1 412 ? 22.078 -6.324 -5.48 1 90.94 412 TYR B CA 1
ATOM 7384 C C . TYR B 1 412 ? 21.516 -7.734 -5.637 1 90.94 412 TYR B C 1
ATOM 7386 O O . TYR B 1 412 ? 21.172 -8.156 -6.746 1 90.94 412 TYR B O 1
ATOM 7394 N N . VAL B 1 413 ? 21.469 -8.469 -4.527 1 93.06 413 VAL B N 1
ATOM 7395 C CA . VAL B 1 413 ? 20.844 -9.781 -4.457 1 93.06 413 VAL B CA 1
ATOM 7396 C C . VAL B 1 413 ? 19.875 -9.836 -3.279 1 93.06 413 VAL B C 1
ATOM 7398 O O . VAL B 1 413 ? 20.188 -9.352 -2.189 1 93.06 413 VAL B O 1
ATOM 7401 N N . THR B 1 414 ? 18.719 -10.352 -3.508 1 93.19 414 THR B N 1
ATOM 7402 C CA . THR B 1 414 ? 17.703 -10.453 -2.459 1 93.19 414 THR B CA 1
ATOM 7403 C C . THR B 1 414 ? 18.078 -11.531 -1.444 1 93.19 414 THR B C 1
ATOM 7405 O O . THR B 1 414 ? 19 -12.32 -1.68 1 93.19 414 THR B O 1
ATOM 7408 N N . ASP B 1 415 ? 17.391 -11.492 -0.279 1 92.5 415 ASP B N 1
ATOM 7409 C CA . ASP B 1 415 ? 17.359 -12.68 0.57 1 92.5 415 ASP B CA 1
ATOM 7410 C C . ASP B 1 415 ? 16.484 -13.773 -0.035 1 92.5 415 ASP B C 1
ATOM 7412 O O . ASP B 1 415 ? 16.109 -13.695 -1.206 1 92.5 415 ASP B O 1
ATOM 7416 N N . TRP B 1 416 ? 16.297 -14.898 0.715 1 93.25 416 TRP B N 1
ATOM 7417 C CA . TRP B 1 416 ? 15.43 -15.961 0.214 1 93.25 416 TRP B CA 1
ATOM 7418 C C . TRP B 1 416 ? 14.023 -15.453 -0.05 1 93.25 416 TRP B C 1
ATOM 7420 O O . TRP B 1 416 ? 13.375 -14.906 0.846 1 93.25 416 TRP B O 1
ATOM 7430 N N . VAL B 1 417 ? 13.625 -15.523 -1.229 1 95.38 417 VAL B N 1
ATOM 7431 C CA . VAL B 1 417 ? 12.328 -15.055 -1.698 1 95.38 417 VAL B CA 1
ATOM 7432 C C . VAL B 1 417 ? 11.359 -16.234 -1.813 1 95.38 417 VAL B C 1
ATOM 7434 O O . VAL B 1 417 ? 11.711 -17.281 -2.369 1 95.38 417 VAL B O 1
ATOM 7437 N N . ARG B 1 418 ? 10.25 -16.047 -1.244 1 95.31 418 ARG B N 1
ATOM 7438 C CA . ARG B 1 418 ? 9.234 -17.109 -1.294 1 95.31 418 ARG B CA 1
ATOM 7439 C C . ARG B 1 418 ? 8.594 -17.188 -2.674 1 95.31 418 ARG B C 1
ATOM 7441 O O . ARG B 1 418 ? 8.477 -16.172 -3.369 1 95.31 418 ARG B O 1
ATOM 7448 N N . THR B 1 419 ? 8.195 -18.359 -3.131 1 96.06 419 THR B N 1
ATOM 7449 C CA . THR B 1 419 ? 7.547 -18.594 -4.418 1 96.06 419 THR B CA 1
ATOM 7450 C C . THR B 1 419 ? 6.109 -19.062 -4.223 1 96.06 419 THR B C 1
ATOM 7452 O O . THR B 1 419 ? 5.812 -19.812 -3.285 1 96.06 419 THR B O 1
ATOM 7455 N N . VAL B 1 420 ? 5.27 -18.594 -5.051 1 94.69 420 VAL B N 1
ATOM 7456 C CA . VAL B 1 420 ? 3.879 -19.031 -5.031 1 94.69 420 VAL B CA 1
ATOM 7457 C C . VAL B 1 420 ? 3.799 -20.5 -5.414 1 94.69 420 VAL B C 1
ATOM 7459 O O . VAL B 1 420 ? 4.441 -20.938 -6.371 1 94.69 420 VAL B O 1
ATOM 7462 N N . GLN B 1 421 ? 3.105 -21.281 -4.598 1 94.25 421 GLN B N 1
ATOM 7463 C CA . GLN B 1 421 ? 2.963 -22.734 -4.781 1 94.25 421 GLN B CA 1
ATOM 7464 C C . GLN B 1 421 ? 1.501 -23.156 -4.68 1 94.25 421 GLN B C 1
ATOM 7466 O O . GLN B 1 421 ? 0.623 -22.328 -4.438 1 94.25 421 GLN B O 1
ATOM 7471 N N . TRP B 1 422 ? 1.262 -24.406 -4.977 1 89 422 TRP B N 1
ATOM 7472 C CA . TRP B 1 422 ? -0.053 -25.016 -4.789 1 89 422 TRP B CA 1
ATOM 7473 C C . TRP B 1 422 ? -0.082 -25.875 -3.531 1 89 422 TRP B C 1
ATOM 7475 O O . TRP B 1 422 ? -0.333 -27.078 -3.602 1 89 422 TRP B O 1
ATOM 7485 N N . GLY B 1 423 ? 0.187 -25.344 -2.402 1 89.25 423 GLY B N 1
ATOM 7486 C CA . GLY B 1 423 ? 0.19 -25.984 -1.1 1 89.25 423 GLY B CA 1
ATOM 7487 C C . GLY B 1 423 ? 0.096 -25.016 0.053 1 89.25 423 GLY B C 1
ATOM 7488 O O . GLY B 1 423 ? -0.21 -23.828 -0.149 1 89.25 423 GLY B O 1
ATOM 7489 N N . GLY B 1 424 ? 0.189 -25.578 1.213 1 90.31 424 GLY B N 1
ATOM 7490 C CA . GLY B 1 424 ? 0.06 -24.781 2.428 1 90.31 424 GLY B CA 1
ATOM 7491 C C . GLY B 1 424 ? 0.105 -25.625 3.691 1 90.31 424 GLY B C 1
ATOM 7492 O O . GLY B 1 424 ? 0.994 -26.469 3.855 1 90.31 424 GLY B O 1
ATOM 7493 N N . ASN B 1 425 ? -0.812 -25.312 4.508 1 87 425 ASN B N 1
ATOM 7494 C CA . ASN B 1 425 ? -0.951 -26.094 5.727 1 87 425 ASN B CA 1
ATOM 7495 C C . ASN B 1 425 ? -1.241 -27.562 5.418 1 87 425 ASN B C 1
ATOM 7497 O O . ASN B 1 425 ? -2.174 -27.875 4.672 1 87 425 ASN B O 1
ATOM 7501 N N . GLY B 1 426 ? -0.457 -28.422 5.992 1 86.19 426 GLY B N 1
ATOM 7502 C CA . GLY B 1 426 ? -0.678 -29.844 5.77 1 86.19 426 GLY B CA 1
ATOM 7503 C C . GLY B 1 426 ? 0.095 -30.375 4.582 1 86.19 426 GLY B C 1
ATOM 7504 O O . GLY B 1 426 ? 0.029 -31.578 4.289 1 86.19 426 GLY B O 1
ATOM 7505 N N . GLY B 1 427 ? 0.648 -29.531 3.818 1 90.12 427 GLY B N 1
ATOM 7506 C CA . GLY B 1 427 ? 1.536 -30.031 2.779 1 90.12 427 GLY B CA 1
ATOM 7507 C C . GLY B 1 427 ? 1.15 -29.547 1.391 1 90.12 427 GLY B C 1
ATOM 7508 O O . GLY B 1 427 ? 0.346 -28.625 1.244 1 90.12 427 GLY B O 1
ATOM 7509 N N . GLY B 1 428 ? 1.829 -30.219 0.379 1 90 428 GLY B N 1
ATOM 7510 C CA . GLY B 1 428 ? 1.702 -29.906 -1.034 1 90 428 GLY B CA 1
ATOM 7511 C C . GLY B 1 428 ? 2.984 -30.125 -1.813 1 90 428 GLY B C 1
ATOM 7512 O O . GLY B 1 428 ? 3.994 -30.547 -1.248 1 90 428 GLY B O 1
ATOM 7513 N N . GLY B 1 429 ? 2.863 -29.953 -3.098 1 92.75 429 GLY B N 1
ATOM 7514 C CA . GLY B 1 429 ? 4.02 -30.109 -3.965 1 92.75 429 GLY B CA 1
ATOM 7515 C C . GLY B 1 429 ? 4.809 -28.828 -4.145 1 92.75 429 GLY B C 1
ATOM 7516 O O . GLY B 1 429 ? 4.523 -27.828 -3.498 1 92.75 429 GLY B O 1
ATOM 7517 N N . VAL B 1 430 ? 5.91 -28.953 -4.867 1 93.31 430 VAL B N 1
ATOM 7518 C CA . VAL B 1 430 ? 6.754 -27.781 -5.129 1 93.31 430 VAL B CA 1
ATOM 7519 C C . VAL B 1 430 ? 7.145 -27.75 -6.605 1 93.31 430 VAL B C 1
ATOM 7521 O O . VAL B 1 430 ? 7.621 -28.75 -7.152 1 93.31 430 VAL B O 1
ATOM 7524 N N . PHE B 1 431 ? 6.812 -26.719 -7.23 1 93.06 431 PHE B N 1
ATOM 7525 C CA . PHE B 1 431 ? 7.359 -26.375 -8.539 1 93.06 431 PHE B CA 1
ATOM 7526 C C . PHE B 1 431 ? 8.367 -25.234 -8.414 1 93.06 431 PHE B C 1
ATOM 7528 O O . PHE B 1 431 ? 7.984 -24.062 -8.445 1 93.06 431 PHE B O 1
ATOM 7535 N N . SER B 1 432 ? 9.57 -25.578 -8.359 1 93.25 432 SER B N 1
ATOM 7536 C CA . SER B 1 432 ? 10.602 -24.594 -8.078 1 93.25 432 SER B CA 1
ATOM 7537 C C . SER B 1 432 ? 11.211 -24.047 -9.367 1 93.25 432 SER B C 1
ATOM 7539 O O . SER B 1 432 ? 11.422 -24.797 -10.328 1 93.25 432 SER B O 1
ATOM 7541 N N . PRO B 1 433 ? 11.516 -22.797 -9.375 1 94.19 433 PRO B N 1
ATOM 7542 C CA . PRO B 1 433 ? 12.367 -22.281 -10.453 1 94.19 433 PRO B CA 1
ATOM 7543 C C . PRO B 1 433 ? 13.805 -22.797 -10.352 1 94.19 433 PRO B C 1
ATOM 7545 O O . PRO B 1 433 ? 14.172 -23.438 -9.367 1 94.19 433 PRO B O 1
ATOM 7548 N N . GLU B 1 434 ? 14.547 -22.531 -11.438 1 94.94 434 GLU B N 1
ATOM 7549 C CA . GLU B 1 434 ? 15.969 -22.875 -11.477 1 94.94 434 GLU B CA 1
ATOM 7550 C C . GLU B 1 434 ? 16.844 -21.641 -11.68 1 94.94 434 GLU B C 1
ATOM 7552 O O . GLU B 1 434 ? 16.328 -20.562 -12.023 1 94.94 434 GLU B O 1
ATOM 7557 N N . VAL B 1 435 ? 18.125 -21.844 -11.398 1 95.81 435 VAL B N 1
ATOM 7558 C CA . VAL B 1 435 ? 19.078 -20.75 -11.539 1 95.81 435 VAL B CA 1
ATOM 7559 C C . VAL B 1 435 ? 19.047 -20.219 -12.977 1 95.81 435 VAL B C 1
ATOM 7561 O O . VAL B 1 435 ? 19.016 -21.016 -13.93 1 95.81 435 VAL B O 1
ATOM 7564 N N . ASN B 1 436 ? 18.969 -18.922 -13.141 1 95.62 436 ASN B N 1
ATOM 7565 C CA . ASN B 1 436 ? 19 -18.188 -14.398 1 95.62 436 ASN B CA 1
ATOM 7566 C C . ASN B 1 436 ? 17.609 -18.094 -15.023 1 95.62 436 ASN B C 1
ATOM 7568 O O . ASN B 1 436 ? 17.453 -17.547 -16.109 1 95.62 436 ASN B O 1
ATOM 7572 N N . ASP B 1 437 ? 16.609 -18.656 -14.406 1 96.69 437 ASP B N 1
ATOM 7573 C CA . ASP B 1 437 ? 15.234 -18.438 -14.867 1 96.69 437 ASP B CA 1
ATOM 7574 C C . ASP B 1 437 ? 14.844 -16.969 -14.727 1 96.69 437 ASP B C 1
ATOM 7576 O O . ASP B 1 437 ? 15.172 -16.328 -13.734 1 96.69 437 ASP B O 1
ATOM 7580 N N . GLU B 1 438 ? 14.203 -16.453 -15.766 1 97.25 438 GLU B N 1
ATOM 7581 C CA . GLU B 1 438 ? 13.484 -15.195 -15.617 1 97.25 438 GLU B CA 1
ATOM 7582 C C . GLU B 1 438 ? 12.133 -15.398 -14.945 1 97.25 438 GLU B C 1
ATOM 7584 O O . GLU B 1 438 ? 11.367 -16.281 -15.336 1 97.25 438 GLU B O 1
ATOM 7589 N N . VAL B 1 439 ? 11.836 -14.594 -13.891 1 97.12 439 VAL B N 1
ATOM 7590 C CA . VAL B 1 439 ? 10.617 -14.797 -13.109 1 97.12 439 VAL B CA 1
ATOM 7591 C C . VAL B 1 439 ? 9.891 -13.469 -12.938 1 97.12 439 VAL B C 1
ATOM 7593 O O . VAL B 1 439 ? 10.5 -12.406 -13.039 1 97.12 439 VAL B O 1
ATOM 7596 N N . LEU B 1 440 ? 8.578 -13.516 -12.812 1 96.19 440 LEU B N 1
ATOM 7597 C CA . LEU B 1 440 ? 7.75 -12.367 -12.445 1 96.19 440 LEU B CA 1
ATOM 7598 C C . LEU B 1 440 ? 7.691 -12.203 -10.93 1 96.19 440 LEU B C 1
ATOM 7600 O O . LEU B 1 440 ? 7.391 -13.164 -10.211 1 96.19 440 LEU B O 1
ATOM 7604 N N . VAL B 1 441 ? 7.977 -10.961 -10.484 1 95.19 441 VAL B N 1
ATOM 7605 C CA . VAL B 1 441 ? 8.109 -10.719 -9.047 1 95.19 441 VAL B CA 1
ATOM 7606 C C . VAL B 1 441 ? 7.121 -9.641 -8.609 1 95.19 441 VAL B C 1
ATOM 7608 O O . VAL B 1 441 ? 6.965 -8.625 -9.281 1 95.19 441 VAL B O 1
ATOM 7611 N N . GLY B 1 442 ? 6.367 -9.914 -7.535 1 95.06 442 GLY B N 1
ATOM 7612 C CA . GLY B 1 442 ? 5.59 -8.898 -6.84 1 95.06 442 GLY B CA 1
ATOM 7613 C C . GLY B 1 442 ? 6.172 -8.523 -5.488 1 95.06 442 GLY B C 1
ATOM 7614 O O . GLY B 1 442 ? 7.051 -9.219 -4.977 1 95.06 442 GLY B O 1
ATOM 7615 N N . PHE B 1 443 ? 5.73 -7.43 -4.926 1 92.44 443 PHE B N 1
ATOM 7616 C CA . PHE B 1 443 ? 6.312 -6.914 -3.693 1 92.44 443 PHE B CA 1
ATOM 7617 C C . PHE B 1 443 ? 5.238 -6.703 -2.633 1 92.44 443 PHE B C 1
ATOM 7619 O O . PHE B 1 443 ? 4.23 -6.043 -2.887 1 92.44 443 PHE B O 1
ATOM 7626 N N . GLU B 1 444 ? 5.508 -7.289 -1.462 1 91.06 444 GLU B N 1
ATOM 7627 C CA . GLU B 1 444 ? 4.586 -7.113 -0.342 1 91.06 444 GLU B CA 1
ATOM 7628 C C . GLU B 1 444 ? 4.543 -5.66 0.116 1 91.06 444 GLU B C 1
ATOM 7630 O O . GLU B 1 444 ? 5.57 -5.094 0.502 1 91.06 444 GLU B O 1
ATOM 7635 N N . GLN B 1 445 ? 3.338 -5.066 0.011 1 86.69 445 GLN B N 1
ATOM 7636 C CA . GLN B 1 445 ? 3.102 -3.674 0.378 1 86.69 445 GLN B CA 1
ATOM 7637 C C . GLN B 1 445 ? 4.074 -2.742 -0.339 1 86.69 445 GLN B C 1
ATOM 7639 O O . GLN B 1 445 ? 4.461 -1.705 0.201 1 86.69 445 GLN B O 1
ATOM 7644 N N . GLY B 1 446 ? 4.629 -3.215 -1.391 1 86.62 446 GLY B N 1
ATOM 7645 C CA . GLY B 1 446 ? 5.434 -2.402 -2.287 1 86.62 446 GLY B CA 1
ATOM 7646 C C . GLY B 1 446 ? 6.883 -2.291 -1.85 1 86.62 446 GLY B C 1
ATOM 7647 O O . GLY B 1 446 ? 7.625 -1.444 -2.354 1 86.62 446 GLY B O 1
ATOM 7648 N N . LEU B 1 447 ? 7.324 -3.027 -0.965 1 86.81 447 LEU B N 1
ATOM 7649 C CA . LEU B 1 447 ? 8.688 -2.906 -0.466 1 86.81 447 LEU B CA 1
ATOM 7650 C C . LEU B 1 447 ? 9.648 -3.764 -1.286 1 86.81 447 LEU B C 1
ATOM 7652 O O . LEU B 1 447 ? 9.422 -4.961 -1.46 1 86.81 447 LEU B O 1
ATOM 7656 N N . LEU B 1 448 ? 10.75 -3.191 -1.69 1 83.12 448 LEU B N 1
ATOM 7657 C CA . LEU B 1 448 ? 11.734 -3.846 -2.547 1 83.12 448 LEU B CA 1
ATOM 7658 C C . LEU B 1 448 ? 12.328 -5.066 -1.857 1 83.12 448 LEU B C 1
ATOM 7660 O O . LEU B 1 448 ? 12.664 -6.055 -2.514 1 83.12 448 LEU B O 1
ATOM 7664 N N . ASP B 1 449 ? 12.453 -5.062 -0.587 1 87.38 449 ASP B N 1
ATOM 7665 C CA . ASP B 1 449 ? 13.125 -6.156 0.104 1 87.38 449 ASP B CA 1
ATOM 7666 C C . ASP B 1 449 ? 12.125 -7.219 0.555 1 87.38 449 ASP B C 1
ATOM 7668 O O . ASP B 1 449 ? 12.461 -8.102 1.343 1 87.38 449 ASP B O 1
ATOM 7672 N N . SER B 1 450 ? 10.906 -7.102 0.163 1 90.88 450 SER B N 1
ATOM 7673 C CA . SER B 1 450 ? 9.898 -8.125 0.425 1 90.88 450 SER B CA 1
ATOM 7674 C C . SER B 1 450 ? 9.281 -8.641 -0.873 1 90.88 450 SER B C 1
ATOM 7676 O O . SER B 1 450 ? 8.07 -8.523 -1.084 1 90.88 450 SER B O 1
ATOM 7678 N N . PRO B 1 451 ? 10.055 -9.242 -1.663 1 93.25 451 PRO B N 1
ATOM 7679 C CA . PRO B 1 451 ? 9.617 -9.766 -2.961 1 93.25 451 PRO B CA 1
ATOM 7680 C C . PRO B 1 451 ? 9.016 -11.164 -2.863 1 93.25 451 PRO B C 1
ATOM 7682 O O . PRO B 1 451 ? 9.305 -11.898 -1.921 1 93.25 451 PRO B O 1
ATOM 7685 N N . TYR B 1 452 ? 8.148 -11.531 -3.797 1 96.56 452 TYR B N 1
ATOM 7686 C CA . TYR B 1 452 ? 7.562 -12.852 -3.998 1 96.56 452 TYR B CA 1
ATOM 7687 C C . TYR B 1 452 ? 7.609 -13.25 -5.469 1 96.56 452 TYR B C 1
ATOM 7689 O O . TYR B 1 452 ? 7.352 -12.43 -6.348 1 96.56 452 TYR B O 1
ATOM 7697 N N . VAL B 1 453 ? 7.949 -14.453 -5.738 1 97.06 453 VAL B N 1
ATOM 7698 C CA . VAL B 1 453 ? 7.941 -14.945 -7.113 1 97.06 453 VAL B CA 1
ATOM 7699 C C . VAL B 1 453 ? 6.555 -15.469 -7.469 1 97.06 453 VAL B C 1
ATOM 7701 O O . VAL B 1 453 ? 6.031 -16.359 -6.805 1 97.06 453 VAL B O 1
ATOM 7704 N N . LEU B 1 454 ? 5.996 -14.961 -8.508 1 96 454 LEU B N 1
ATOM 7705 C CA . LEU B 1 454 ? 4.664 -15.352 -8.953 1 96 454 LEU B CA 1
ATOM 7706 C C . LEU B 1 454 ? 4.738 -16.516 -9.938 1 96 454 LEU B C 1
ATOM 7708 O O . LEU B 1 454 ? 3.818 -17.328 -10.016 1 96 454 LEU B O 1
ATOM 7712 N N . GLY B 1 455 ? 5.746 -16.531 -10.773 1 94.75 455 GLY B N 1
ATOM 7713 C CA . GLY B 1 455 ? 5.934 -17.578 -11.758 1 94.75 455 GLY B CA 1
ATOM 7714 C C . GLY B 1 455 ? 7.059 -17.297 -12.734 1 94.75 455 GLY B C 1
ATOM 7715 O O . GLY B 1 455 ? 7.605 -16.188 -12.75 1 94.75 455 GLY B O 1
ATOM 7716 N N . GLY B 1 456 ? 7.395 -18.297 -13.539 1 94.5 456 GLY B N 1
ATOM 7717 C CA . GLY B 1 456 ? 8.43 -18.172 -14.555 1 94.5 456 GLY B CA 1
ATOM 7718 C C . GLY B 1 456 ? 7.953 -17.484 -15.82 1 94.5 456 GLY B C 1
ATOM 7719 O O . GLY B 1 456 ? 6.75 -17.469 -16.109 1 94.5 456 GLY B O 1
ATOM 7720 N N . LEU B 1 457 ? 8.898 -16.984 -16.547 1 93.94 457 LEU B N 1
ATOM 7721 C CA . LEU B 1 457 ? 8.594 -16.281 -17.797 1 93.94 457 LEU B CA 1
ATOM 7722 C C . LEU B 1 457 ? 9.453 -16.812 -18.938 1 93.94 457 LEU B C 1
ATOM 7724 O O . LEU B 1 457 ? 10.641 -17.094 -18.75 1 93.94 457 LEU B O 1
ATOM 7728 N N . TYR B 1 458 ? 8.781 -17.062 -20.016 1 94.62 458 TYR B N 1
ATOM 7729 C CA . TYR B 1 458 ? 9.539 -17.312 -21.234 1 94.62 458 TYR B CA 1
ATOM 7730 C C . TYR B 1 458 ? 9.898 -16 -21.922 1 94.62 458 TYR B C 1
ATOM 7732 O O . TYR B 1 458 ? 9.305 -14.961 -21.641 1 94.62 458 TYR B O 1
ATOM 7740 N N . ASN B 1 459 ? 10.93 -16.047 -22.766 1 93.81 459 ASN B N 1
ATOM 7741 C CA . ASN B 1 459 ? 11.398 -14.875 -23.5 1 93.81 459 ASN B CA 1
ATOM 7742 C C . ASN B 1 459 ? 12.016 -15.266 -24.844 1 93.81 459 ASN B C 1
ATOM 7744 O O . ASN B 1 459 ? 11.664 -16.297 -25.422 1 93.81 459 ASN B O 1
ATOM 7748 N N . GLY B 1 460 ? 12.758 -14.453 -25.5 1 92.25 460 GLY B N 1
ATOM 7749 C CA . GLY B 1 460 ? 13.328 -14.727 -26.812 1 92.25 460 GLY B CA 1
ATOM 7750 C C . GLY B 1 460 ? 14.43 -15.773 -26.781 1 92.25 460 GLY B C 1
ATOM 7751 O O . GLY B 1 460 ? 14.773 -16.344 -27.812 1 92.25 460 GLY B O 1
ATOM 7752 N N . ILE B 1 461 ? 14.945 -16.094 -25.594 1 93.5 461 ILE B N 1
ATOM 7753 C CA . ILE B 1 461 ? 16.016 -17.062 -25.406 1 93.5 461 ILE B CA 1
ATOM 7754 C C . ILE B 1 461 ? 15.477 -18.312 -24.734 1 93.5 461 ILE B C 1
ATOM 7756 O O . ILE B 1 461 ? 15.641 -19.422 -25.234 1 93.5 461 ILE B O 1
ATOM 7760 N N . ASP B 1 462 ? 14.859 -18.141 -23.656 1 93.62 462 ASP B N 1
ATOM 7761 C CA . ASP B 1 462 ? 14.219 -19.234 -22.938 1 93.62 462 ASP B CA 1
ATOM 7762 C C . ASP B 1 462 ? 12.883 -19.609 -23.578 1 93.62 462 ASP B C 1
ATOM 7764 O O . ASP B 1 462 ? 11.93 -18.812 -23.547 1 93.62 462 ASP B O 1
ATOM 7768 N N . ARG B 1 463 ? 12.758 -20.844 -24.094 1 93.81 463 ARG B N 1
ATOM 7769 C CA . ARG B 1 463 ? 11.562 -21.297 -24.797 1 93.81 463 ARG B CA 1
ATOM 7770 C C . ARG B 1 463 ? 10.992 -22.547 -24.141 1 93.81 463 ARG B C 1
ATOM 7772 O O . ARG B 1 463 ? 11.703 -23.266 -23.422 1 93.81 463 ARG B O 1
ATOM 7779 N N . PRO B 1 464 ? 9.672 -22.844 -24.391 1 93.5 464 PRO B N 1
ATOM 7780 C CA . PRO B 1 464 ? 9.109 -24.094 -23.875 1 93.5 464 PRO B CA 1
ATOM 7781 C C . PRO B 1 464 ? 9.773 -25.328 -24.5 1 93.5 464 PRO B C 1
ATOM 7783 O O . PRO B 1 464 ? 10.367 -25.25 -25.578 1 93.5 464 PRO B O 1
ATOM 7786 N N . SER B 1 465 ? 9.672 -26.406 -23.719 1 93.88 465 SER B N 1
ATOM 7787 C CA . SER B 1 465 ? 10.156 -27.656 -24.281 1 93.88 465 SER B CA 1
ATOM 7788 C C . SER B 1 465 ? 9.469 -27.984 -25.594 1 93.88 465 SER B C 1
ATOM 7790 O O . SER B 1 465 ? 8.336 -27.531 -25.844 1 93.88 465 SER B O 1
ATOM 7792 N N . GLU B 1 466 ? 10.109 -28.703 -26.359 1 93.31 466 GLU B N 1
ATOM 7793 C CA . GLU B 1 466 ? 9.555 -29.094 -27.656 1 93.31 466 GLU B CA 1
ATOM 7794 C C . GLU B 1 466 ? 8.352 -30.016 -27.484 1 93.31 466 GLU B C 1
ATOM 7796 O O . GLU B 1 466 ? 8.352 -30.891 -26.625 1 93.31 466 GLU B O 1
ATOM 7801 N N . HIS B 1 467 ? 7.305 -29.797 -28.328 1 93.94 467 HIS B N 1
ATOM 7802 C CA . HIS B 1 467 ? 6.098 -30.625 -28.391 1 93.94 467 HIS B CA 1
ATOM 7803 C C . HIS B 1 467 ? 5.801 -31.062 -29.812 1 93.94 467 HIS B C 1
ATOM 7805 O O . HIS B 1 467 ? 6.141 -30.359 -30.766 1 93.94 467 HIS B O 1
ATOM 7811 N N . ASP B 1 468 ? 5.18 -32.156 -29.953 1 91.12 468 ASP B N 1
ATOM 7812 C CA . ASP B 1 468 ? 4.84 -32.656 -31.281 1 91.12 468 ASP B CA 1
ATOM 7813 C C . ASP B 1 468 ? 3.484 -32.125 -31.734 1 91.12 468 ASP B C 1
ATOM 7815 O O . ASP B 1 468 ? 3.098 -32.312 -32.906 1 91.12 468 ASP B O 1
ATOM 7819 N N . VAL B 1 469 ? 2.756 -31.625 -30.875 1 92.25 469 VAL B N 1
ATOM 7820 C CA . VAL B 1 469 ? 1.479 -30.984 -31.172 1 92.25 469 VAL B CA 1
ATOM 7821 C C . VAL B 1 469 ? 1.6 -29.469 -30.984 1 92.25 469 VAL B C 1
ATOM 7823 O O . VAL B 1 469 ? 2.055 -29 -29.938 1 92.25 469 VAL B O 1
ATOM 7826 N N . PRO B 1 470 ? 1.188 -28.766 -32.062 1 93.56 470 PRO B N 1
ATOM 7827 C CA . PRO B 1 470 ? 1.241 -27.312 -31.906 1 93.56 470 PRO B CA 1
ATOM 7828 C C . PRO B 1 470 ? 0.353 -26.828 -30.766 1 93.56 470 PRO B C 1
ATOM 7830 O O . PRO B 1 470 ? -0.695 -27.422 -30.484 1 93.56 470 PRO B O 1
ATOM 7833 N N . LEU B 1 471 ? 0.729 -25.703 -30.141 1 94.31 471 LEU B N 1
ATOM 7834 C CA . LEU B 1 471 ? -0.005 -25.172 -29 1 94.31 471 LEU B CA 1
ATOM 7835 C C . LEU B 1 471 ? -1.406 -24.734 -29.406 1 94.31 471 LEU B C 1
ATOM 7837 O O . LEU B 1 471 ? -2.379 -25 -28.703 1 94.31 471 LEU B O 1
ATOM 7841 N N . VAL B 1 472 ? -1.546 -23.984 -30.594 1 94.25 472 VAL B N 1
ATOM 7842 C CA . VAL B 1 472 ? -2.816 -23.453 -31.062 1 94.25 472 VAL B CA 1
ATOM 7843 C C . VAL B 1 472 ? -3.178 -24.062 -32.406 1 94.25 472 VAL B C 1
ATOM 7845 O O . VAL B 1 472 ? -2.326 -24.188 -33.281 1 94.25 472 VAL B O 1
ATOM 7848 N N . ASP B 1 473 ? -4.41 -24.484 -32.406 1 91.81 473 ASP B N 1
ATOM 7849 C CA . ASP B 1 473 ? -4.91 -24.969 -33.688 1 91.81 473 ASP B CA 1
ATOM 7850 C C . ASP B 1 473 ? -5 -23.844 -34.719 1 91.81 473 ASP B C 1
ATOM 7852 O O . ASP B 1 473 ? -5.648 -22.828 -34.469 1 91.81 473 ASP B O 1
ATOM 7856 N N . LYS B 1 474 ? -4.512 -24.016 -35.812 1 88.25 474 LYS B N 1
ATOM 7857 C CA . LYS B 1 474 ? -4.422 -22.969 -36.812 1 88.25 474 LYS B CA 1
ATOM 7858 C C . LYS B 1 474 ? -5.805 -22.609 -37.375 1 88.25 474 LYS B C 1
ATOM 7860 O O . LYS B 1 474 ? -6.051 -21.469 -37.75 1 88.25 474 LYS B O 1
ATOM 7865 N N . THR B 1 475 ? -6.652 -23.5 -37.438 1 89.75 475 THR B N 1
ATOM 7866 C CA . THR B 1 475 ? -7.969 -23.297 -38.031 1 89.75 475 THR B CA 1
ATOM 7867 C C . THR B 1 475 ? -8.945 -22.734 -37 1 89.75 475 THR B C 1
ATOM 7869 O O . THR B 1 475 ? -9.523 -21.656 -37.188 1 89.75 475 THR B O 1
ATOM 7872 N N . SER B 1 476 ? -9.141 -23.391 -35.938 1 88.12 476 SER B N 1
ATOM 7873 C CA . SER B 1 476 ? -10.148 -23.016 -34.969 1 88.12 476 SER B CA 1
ATOM 7874 C C . SER B 1 476 ? -9.641 -21.906 -34.031 1 88.12 476 SER B C 1
ATOM 7876 O O . SER B 1 476 ? -10.43 -21.188 -33.438 1 88.12 476 SER B O 1
ATOM 7878 N N . GLY B 1 477 ? -8.336 -21.891 -33.938 1 90.88 477 GLY B N 1
ATOM 7879 C CA . GLY B 1 477 ? -7.754 -20.938 -33 1 90.88 477 GLY B CA 1
ATOM 7880 C C . GLY B 1 477 ? -7.82 -21.375 -31.562 1 90.88 477 GLY B C 1
ATOM 7881 O O . GLY B 1 477 ? -7.484 -20.625 -30.656 1 90.88 477 GLY B O 1
ATOM 7882 N N . LYS B 1 478 ? -8.258 -22.547 -31.25 1 90.31 478 LYS B N 1
ATOM 7883 C CA . LYS B 1 478 ? -8.367 -23.078 -29.891 1 90.31 478 LYS B CA 1
ATOM 7884 C C . LYS B 1 478 ? -7.062 -23.734 -29.453 1 90.31 478 LYS B C 1
ATOM 7886 O O . LYS B 1 478 ? -6.215 -24.062 -30.281 1 90.31 478 LYS B O 1
ATOM 7891 N N . VAL B 1 479 ? -6.891 -23.906 -28.172 1 93 479 VAL B N 1
ATOM 7892 C CA . VAL B 1 479 ? -5.68 -24.516 -27.625 1 93 479 VAL B CA 1
ATOM 7893 C C . VAL B 1 479 ? -5.723 -26.031 -27.812 1 93 479 VAL B C 1
ATOM 7895 O O . VAL B 1 479 ? -6.695 -26.688 -27.438 1 93 479 VAL B O 1
ATOM 7898 N N . ASN B 1 480 ? -4.562 -26.625 -28.344 1 93.69 480 ASN B N 1
ATOM 7899 C CA . ASN B 1 480 ? -4.488 -28.047 -28.656 1 93.69 480 ASN B CA 1
ATOM 7900 C C . ASN B 1 480 ? -3.951 -28.859 -27.484 1 93.69 480 ASN B C 1
ATOM 7902 O O . ASN B 1 480 ? -4.16 -30.062 -27.406 1 93.69 480 ASN B O 1
ATOM 7906 N N . ARG B 1 481 ? -3.221 -28.141 -26.688 1 94 481 ARG B N 1
ATOM 7907 C CA . ARG B 1 481 ? -2.553 -28.922 -25.656 1 94 481 ARG B CA 1
ATOM 7908 C C . ARG B 1 481 ? -2.295 -28.062 -24.422 1 94 481 ARG B C 1
ATOM 7910 O O . ARG B 1 481 ? -2.1 -26.859 -24.516 1 94 481 ARG B O 1
ATOM 7917 N N . ARG B 1 482 ? -2.342 -28.688 -23.281 1 93.75 482 ARG B N 1
ATOM 7918 C CA . ARG B 1 482 ? -1.839 -28.234 -22 1 93.75 482 ARG B CA 1
ATOM 7919 C C . ARG B 1 482 ? -0.857 -29.234 -21.406 1 93.75 482 ARG B C 1
ATOM 7921 O O . ARG B 1 482 ? -1.059 -30.453 -21.516 1 93.75 482 ARG B O 1
ATOM 7928 N N . SER B 1 483 ? 0.297 -28.656 -20.891 1 95 483 SER B N 1
ATOM 7929 C CA . SER B 1 483 ? 1.321 -29.641 -20.531 1 95 483 SER B CA 1
ATOM 7930 C C . SER B 1 483 ? 2.074 -29.203 -19.281 1 95 483 SER B C 1
ATOM 7932 O O . SER B 1 483 ? 2.145 -28.016 -18.969 1 95 483 SER B O 1
ATOM 7934 N N . LEU B 1 484 ? 2.537 -30.141 -18.469 1 94.38 484 LEU B N 1
ATOM 7935 C CA . LEU B 1 484 ? 3.574 -30.047 -17.453 1 94.38 484 LEU B CA 1
ATOM 7936 C C . LEU B 1 484 ? 4.824 -30.797 -17.875 1 94.38 484 LEU B C 1
ATOM 7938 O O . LEU B 1 484 ? 4.777 -32 -18.109 1 94.38 484 LEU B O 1
ATOM 7942 N N . VAL B 1 485 ? 5.887 -30.047 -18.031 1 95.62 485 VAL B N 1
ATOM 7943 C CA . VAL B 1 485 ? 7.102 -30.672 -18.531 1 95.62 485 VAL B CA 1
ATOM 7944 C C . VAL B 1 485 ? 8.289 -30.266 -17.672 1 95.62 485 VAL B C 1
ATOM 7946 O O . VAL B 1 485 ? 8.453 -29.094 -17.328 1 95.62 485 VAL B O 1
ATOM 7949 N N . SER B 1 486 ? 9.117 -31.266 -17.25 1 95.12 486 SER B N 1
ATOM 7950 C CA . SER B 1 486 ? 10.359 -30.969 -16.547 1 95.12 486 SER B CA 1
ATOM 7951 C C . SER B 1 486 ? 11.461 -30.562 -17.531 1 95.12 486 SER B C 1
ATOM 7953 O O . SER B 1 486 ? 11.273 -30.625 -18.734 1 95.12 486 SER B O 1
ATOM 7955 N N . ARG B 1 487 ? 12.594 -30.156 -16.969 1 93.25 487 ARG B N 1
ATOM 7956 C CA . ARG B 1 487 ? 13.68 -29.656 -17.797 1 93.25 487 ARG B CA 1
ATOM 7957 C C . ARG B 1 487 ? 14.281 -30.781 -18.641 1 93.25 487 ARG B C 1
ATOM 7959 O O . ARG B 1 487 ? 14.789 -30.531 -19.734 1 93.25 487 ARG B O 1
ATOM 7966 N N . SER B 1 488 ? 14.195 -31.984 -18.125 1 92.88 488 SER B N 1
ATOM 7967 C CA . SER B 1 488 ? 14.742 -33.125 -18.859 1 92.88 488 SER B CA 1
ATOM 7968 C C . SER B 1 488 ? 13.727 -33.688 -19.844 1 92.88 488 SER B C 1
ATOM 7970 O O . SER B 1 488 ? 14.047 -34.562 -20.641 1 92.88 488 SER B O 1
ATOM 7972 N N . GLY B 1 489 ? 12.477 -33.219 -19.719 1 94.19 489 GLY B N 1
ATOM 7973 C CA . GLY B 1 489 ? 11.5 -33.594 -20.734 1 94.19 489 GLY B CA 1
ATOM 7974 C C . GLY B 1 489 ? 10.438 -34.531 -20.234 1 94.19 489 GLY B C 1
ATOM 7975 O O . GLY B 1 489 ? 9.531 -34.906 -20.984 1 94.19 489 GLY B O 1
ATOM 7976 N N . ASN B 1 490 ? 10.523 -35.062 -19 1 95.56 490 ASN B N 1
ATOM 7977 C CA . ASN B 1 490 ? 9.398 -35.812 -18.438 1 95.56 490 ASN B CA 1
ATOM 7978 C C . ASN B 1 490 ? 8.117 -34.969 -18.469 1 95.56 490 ASN B C 1
ATOM 7980 O O . ASN B 1 490 ? 8.133 -33.781 -18.156 1 95.56 490 ASN B O 1
ATOM 7984 N N . ARG B 1 491 ? 6.945 -35.656 -18.797 1 95.56 491 ARG B N 1
ATOM 7985 C CA . ARG B 1 491 ? 5.848 -34.75 -19.078 1 95.56 491 ARG B CA 1
ATOM 7986 C C . ARG B 1 491 ? 4.5 -35.406 -18.859 1 95.56 491 ARG B C 1
ATOM 7988 O O . ARG B 1 491 ? 4.398 -36.656 -18.906 1 95.56 491 ARG B O 1
ATOM 7995 N N . LEU B 1 492 ? 3.566 -34.625 -18.516 1 96.06 492 LEU B N 1
ATOM 7996 C CA . LEU B 1 492 ? 2.127 -34.844 -18.562 1 96.06 492 LEU B CA 1
ATOM 7997 C C . LEU B 1 492 ? 1.455 -33.906 -19.547 1 96.06 492 LEU B C 1
ATOM 7999 O O . LEU B 1 492 ? 1.605 -32.688 -19.422 1 96.06 492 LEU B O 1
ATOM 8003 N N . GLU B 1 493 ? 0.662 -34.469 -20.516 1 96.38 493 GLU B N 1
ATOM 8004 C CA . GLU B 1 493 ? 0.017 -33.625 -21.531 1 96.38 493 GLU B CA 1
ATOM 8005 C C . GLU B 1 493 ? -1.474 -33.938 -21.625 1 96.38 493 GLU B C 1
ATOM 8007 O O . GLU B 1 493 ? -1.875 -35.094 -21.609 1 96.38 493 GLU B O 1
ATOM 8012 N N . LEU B 1 494 ? -2.221 -32.875 -21.625 1 95.88 494 LEU B N 1
ATOM 8013 C CA . LEU B 1 494 ? -3.639 -32.938 -21.953 1 95.88 494 LEU B CA 1
ATOM 8014 C C . LEU B 1 494 ? -3.871 -32.438 -23.391 1 95.88 494 LEU B C 1
ATOM 8016 O O . LEU B 1 494 ? -3.676 -31.25 -23.672 1 95.88 494 LEU B O 1
ATOM 8020 N N . LEU B 1 495 ? -4.316 -33.312 -24.203 1 95.94 495 LEU B N 1
ATOM 8021 C CA . LEU B 1 495 ? -4.391 -33.031 -25.625 1 95.94 495 LEU B CA 1
ATOM 8022 C C . LEU B 1 495 ? -5.844 -32.875 -26.078 1 95.94 495 LEU B C 1
ATOM 8024 O O . LEU B 1 495 ? -6.676 -33.75 -25.797 1 95.94 495 LEU B O 1
ATOM 8028 N N . ASP B 1 496 ? -6.145 -31.797 -26.812 1 93.31 496 ASP B N 1
ATOM 8029 C CA . ASP B 1 496 ? -7.5 -31.469 -27.25 1 93.31 496 ASP B CA 1
ATOM 8030 C C . ASP B 1 496 ? -7.527 -31.156 -28.734 1 93.31 496 ASP B C 1
ATOM 8032 O O . ASP B 1 496 ? -8.289 -30.281 -29.172 1 93.31 496 ASP B O 1
ATOM 8036 N N . THR B 1 497 ? -6.785 -31.766 -29.484 1 91.62 497 THR B N 1
ATOM 8037 C CA . THR B 1 497 ? -6.754 -31.453 -30.906 1 91.62 497 THR B CA 1
ATOM 8038 C C . THR B 1 497 ? -8.008 -31.969 -31.609 1 91.62 497 THR B C 1
ATOM 8040 O O . THR B 1 497 ? -8.398 -33.125 -31.422 1 91.62 497 THR B O 1
ATOM 8043 N N . PRO B 1 498 ? -8.656 -31.156 -32.438 1 87.62 498 PRO B N 1
ATOM 8044 C CA . PRO B 1 498 ? -9.859 -31.594 -33.156 1 87.62 498 PRO B CA 1
ATOM 8045 C C . PRO B 1 498 ? -9.578 -32.719 -34.156 1 87.62 498 PRO B C 1
ATOM 8047 O O . PRO B 1 498 ? -10.383 -33.625 -34.312 1 87.62 498 PRO B O 1
ATOM 8050 N N . ARG B 1 499 ? -8.523 -32.688 -35 1 85.69 499 ARG B N 1
ATOM 8051 C CA . ARG B 1 499 ? -8.242 -33.688 -36.031 1 85.69 499 ARG B CA 1
ATOM 8052 C C . ARG B 1 499 ? -6.93 -34.406 -35.75 1 85.69 499 ARG B C 1
ATOM 8054 O O . ARG B 1 499 ? -6.363 -35.062 -36.656 1 85.69 499 ARG B O 1
ATOM 8061 N N . GLY B 1 500 ? -6.422 -34.344 -34.5 1 87.56 500 GLY B N 1
ATOM 8062 C CA . GLY B 1 500 ? -5.168 -34.938 -34.094 1 87.56 500 GLY B CA 1
ATOM 8063 C C . GLY B 1 500 ? -5.262 -35.656 -32.781 1 87.56 500 GLY B C 1
ATOM 8064 O O . GLY B 1 500 ? -6.336 -36.125 -32.406 1 87.56 500 GLY B O 1
ATOM 8065 N N . PRO B 1 501 ? -4.062 -35.875 -32.188 1 91.19 501 PRO B N 1
ATOM 8066 C CA . PRO B 1 501 ? -4.078 -36.594 -30.922 1 91.19 501 PRO B CA 1
ATOM 8067 C C . PRO B 1 501 ? -4.957 -35.906 -29.875 1 91.19 501 PRO B C 1
ATOM 8069 O O . PRO B 1 501 ? -4.906 -34.688 -29.734 1 91.19 501 PRO B O 1
ATOM 8072 N N . SER B 1 502 ? -5.855 -36.688 -29.25 1 95.44 502 SER B N 1
ATOM 8073 C CA . SER B 1 502 ? -6.727 -36.219 -28.172 1 95.44 502 SER B CA 1
ATOM 8074 C C . SER B 1 502 ? -6.738 -37.219 -27.016 1 95.44 502 SER B C 1
ATOM 8076 O O . SER B 1 502 ? -6.738 -38.406 -27.219 1 95.44 502 SER B O 1
ATOM 8078 N N . GLY B 1 503 ? -6.648 -36.656 -25.828 1 97.12 503 GLY B N 1
ATOM 8079 C CA . GLY B 1 503 ? -6.574 -37.5 -24.625 1 97.12 503 GLY B CA 1
ATOM 8080 C C . GLY B 1 503 ? -5.477 -37.062 -23.672 1 97.12 503 GLY B C 1
ATOM 8081 O O . GLY B 1 503 ? -5.227 -35.875 -23.5 1 97.12 503 GLY B O 1
ATOM 8082 N N . VAL B 1 504 ? -4.918 -38.062 -22.953 1 97.56 504 VAL B N 1
ATOM 8083 C CA . VAL B 1 504 ? -3.895 -37.812 -21.938 1 97.56 504 VAL B CA 1
ATOM 8084 C C . VAL B 1 504 ? -2.623 -38.594 -22.281 1 97.56 504 VAL B C 1
ATOM 8086 O O . VAL B 1 504 ? -2.689 -39.75 -22.703 1 97.56 504 VAL B O 1
ATOM 8089 N N . ARG B 1 505 ? -1.529 -37.906 -22.156 1 97 505 ARG B N 1
ATOM 8090 C CA . ARG B 1 505 ? -0.258 -38.562 -22.422 1 97 505 ARG B CA 1
ATOM 8091 C C . ARG B 1 505 ? 0.73 -38.344 -21.281 1 97 505 ARG B C 1
ATOM 8093 O O . ARG B 1 505 ? 0.934 -37.188 -20.859 1 97 505 ARG B O 1
ATOM 8100 N N . LEU B 1 506 ? 1.313 -39.375 -20.734 1 97.31 506 LEU B N 1
ATOM 8101 C CA . LEU B 1 506 ? 2.49 -39.375 -19.875 1 97.31 506 LEU B CA 1
ATOM 8102 C C . LEU B 1 506 ? 3.709 -39.906 -20.609 1 97.31 506 LEU B C 1
ATOM 8104 O O . LEU B 1 506 ? 3.635 -40.969 -21.25 1 97.31 506 LEU B O 1
ATOM 8108 N N . ALA B 1 507 ? 4.77 -39.188 -20.531 1 96.44 507 ALA B N 1
ATOM 8109 C CA . ALA B 1 507 ? 5.941 -39.656 -21.266 1 96.44 507 ALA B CA 1
ATOM 8110 C C . ALA B 1 507 ? 7.23 -39.281 -20.547 1 96.44 507 ALA B C 1
ATOM 8112 O O . ALA B 1 507 ? 7.289 -38.25 -19.859 1 96.44 507 ALA B O 1
ATOM 8113 N N . SER B 1 508 ? 8.234 -40.188 -20.75 1 95.88 508 SER B N 1
ATOM 8114 C CA . SER B 1 508 ? 9.555 -39.875 -20.203 1 95.88 508 SER B CA 1
ATOM 8115 C C . SER B 1 508 ? 10.336 -38.938 -21.125 1 95.88 508 SER B C 1
ATOM 8117 O O . SER B 1 508 ? 9.984 -38.781 -22.297 1 95.88 508 SER B O 1
ATOM 8119 N N . GLY B 1 509 ? 11.352 -38.344 -20.562 1 94.06 509 GLY B N 1
ATOM 8120 C CA . GLY B 1 509 ? 12.133 -37.375 -21.281 1 94.06 509 GLY B CA 1
ATOM 8121 C C . GLY B 1 509 ? 12.953 -37.969 -22.406 1 94.06 509 GLY B C 1
ATOM 8122 O O . GLY B 1 509 ? 13.203 -37.312 -23.422 1 94.06 509 GLY B O 1
ATOM 8123 N N . ASN B 1 510 ? 13.359 -39.156 -22.172 1 92.81 510 ASN B N 1
ATOM 8124 C CA . ASN B 1 510 ? 14.164 -39.781 -23.203 1 92.81 510 ASN B CA 1
ATOM 8125 C C . ASN B 1 510 ? 13.297 -40.344 -24.344 1 92.81 510 ASN B C 1
ATOM 8127 O O . ASN B 1 510 ? 13.797 -41 -25.25 1 92.81 510 ASN B O 1
ATOM 8131 N N . LYS B 1 511 ? 11.969 -40.25 -24.219 1 93.31 511 LYS B N 1
ATOM 8132 C CA . LYS B 1 511 ? 10.977 -40.562 -25.234 1 93.31 511 LYS B CA 1
ATOM 8133 C C . LYS B 1 511 ? 10.875 -42.094 -25.438 1 93.31 511 LYS B C 1
ATOM 8135 O O . LYS B 1 511 ? 10.453 -42.531 -26.5 1 93.31 511 LYS B O 1
ATOM 8140 N N . ARG B 1 512 ? 11.273 -42.844 -24.484 1 95.81 512 ARG B N 1
ATOM 8141 C CA . ARG B 1 512 ? 11.234 -44.281 -24.609 1 95.81 512 ARG B CA 1
ATOM 8142 C C . ARG B 1 512 ? 10.008 -44.875 -23.906 1 95.81 512 ARG B C 1
ATOM 8144 O O . ARG B 1 512 ? 9.602 -46 -24.203 1 95.81 512 ARG B O 1
ATOM 8151 N N . LEU B 1 513 ? 9.523 -44.219 -22.969 1 97.19 513 LEU B N 1
ATOM 8152 C CA . LEU B 1 513 ? 8.406 -44.719 -22.172 1 97.19 513 LEU B CA 1
ATOM 8153 C C . LEU B 1 513 ? 7.18 -43.812 -22.359 1 97.19 513 LEU B C 1
ATOM 8155 O O . LEU B 1 513 ? 7.262 -42.594 -22.188 1 97.19 513 LEU B O 1
ATOM 8159 N N . GLU B 1 514 ? 6.023 -44.438 -22.609 1 97.06 514 GLU B N 1
ATOM 8160 C CA . GLU B 1 514 ? 4.828 -43.625 -22.844 1 97.06 514 GLU B CA 1
ATOM 8161 C C . GLU B 1 514 ? 3.572 -44.375 -22.375 1 97.06 514 GLU B C 1
ATOM 8163 O O . GLU B 1 514 ? 3.443 -45.562 -22.578 1 97.06 514 GLU B O 1
ATOM 8168 N N . VAL B 1 515 ? 2.719 -43.656 -21.688 1 97.19 515 VAL B N 1
ATOM 8169 C CA . VAL B 1 515 ? 1.354 -44.094 -21.375 1 97.19 515 VAL B CA 1
ATOM 8170 C C . VAL B 1 515 ? 0.362 -43.125 -22.047 1 97.19 515 VAL B C 1
ATOM 8172 O O . VAL B 1 515 ? 0.403 -41.906 -21.797 1 97.19 515 VAL B O 1
ATOM 8175 N N . THR B 1 516 ? -0.59 -43.719 -22.812 1 97.12 516 THR B N 1
ATOM 8176 C CA . THR B 1 516 ? -1.524 -42.844 -23.531 1 97.12 516 THR B CA 1
ATOM 8177 C C . THR B 1 516 ? -2.963 -43.281 -23.281 1 97.12 516 THR B C 1
ATOM 8179 O O . THR B 1 516 ? -3.25 -44.5 -23.266 1 97.12 516 THR B O 1
ATOM 8182 N N . LEU B 1 517 ? -3.744 -42.344 -23.016 1 97.44 517 LEU B N 1
ATOM 8183 C CA . LEU B 1 517 ? -5.195 -42.438 -23.125 1 97.44 517 LEU B CA 1
ATOM 8184 C C . LEU B 1 517 ? -5.703 -41.75 -24.391 1 97.44 517 LEU B C 1
ATOM 8186 O O . LEU B 1 517 ? -5.969 -40.562 -24.375 1 97.44 517 LEU B O 1
ATOM 8190 N N . ASP B 1 518 ? -5.906 -42.594 -25.391 1 95.94 518 ASP B N 1
ATOM 8191 C CA . ASP B 1 518 ? -6.195 -42.062 -26.719 1 95.94 518 ASP B CA 1
ATOM 8192 C C . ASP B 1 518 ? -7.699 -42.031 -26.984 1 95.94 518 ASP B C 1
ATOM 8194 O O . ASP B 1 518 ? -8.312 -43.094 -27.203 1 95.94 518 ASP B O 1
ATOM 8198 N N . GLU B 1 519 ? -8.188 -40.938 -27.078 1 95.25 519 GLU B N 1
ATOM 8199 C CA . GLU B 1 519 ? -9.625 -40.781 -27.297 1 95.25 519 GLU B CA 1
ATOM 8200 C C . GLU B 1 519 ? -10.008 -41.094 -28.734 1 95.25 519 GLU B C 1
ATOM 8202 O O . GLU B 1 519 ? -11.141 -41.5 -29 1 95.25 519 GLU B O 1
ATOM 8207 N N . ARG B 1 520 ? -9.102 -40.875 -29.656 1 93.25 520 ARG B N 1
ATOM 8208 C CA . ARG B 1 520 ? -9.406 -41.125 -31.062 1 93.25 520 ARG B CA 1
ATOM 8209 C C . ARG B 1 520 ? -9.578 -42.625 -31.312 1 93.25 520 ARG B C 1
ATOM 8211 O O . ARG B 1 520 ? -10.508 -43.031 -32 1 93.25 520 ARG B O 1
ATOM 8218 N N . LYS B 1 521 ? -8.703 -43.312 -30.812 1 92.44 521 LYS B N 1
ATOM 8219 C CA . LYS B 1 521 ? -8.734 -44.75 -31 1 92.44 521 LYS B CA 1
ATOM 8220 C C . LYS B 1 521 ? -9.516 -45.438 -29.875 1 92.44 521 LYS B C 1
ATOM 8222 O O . LYS B 1 521 ? -9.789 -46.625 -29.953 1 92.44 521 LYS B O 1
ATOM 8227 N N . ASN B 1 522 ? -9.883 -44.656 -28.844 1 95.69 522 ASN B N 1
ATOM 8228 C CA . ASN B 1 522 ? -10.484 -45.188 -27.625 1 95.69 522 ASN B CA 1
ATOM 8229 C C . ASN B 1 522 ? -9.68 -46.375 -27.078 1 95.69 522 ASN B C 1
ATOM 8231 O O . ASN B 1 522 ? -10.219 -47.469 -26.844 1 95.69 522 ASN B O 1
ATOM 8235 N N . GLU B 1 523 ? -8.438 -46.094 -26.844 1 96.69 523 GLU B N 1
ATOM 8236 C CA . GLU B 1 523 ? -7.477 -47.094 -26.422 1 96.69 523 GLU B CA 1
ATOM 8237 C C . GLU B 1 523 ? -6.566 -46.531 -25.312 1 96.69 523 GLU B C 1
ATOM 8239 O O . GLU B 1 523 ? -6.211 -45.344 -25.328 1 96.69 523 GLU B O 1
ATOM 8244 N N . ILE B 1 524 ? -6.223 -47.406 -24.312 1 97.38 524 ILE B N 1
ATOM 8245 C CA . ILE B 1 524 ? -5.129 -47.125 -23.375 1 97.38 524 ILE B CA 1
ATOM 8246 C C . ILE B 1 524 ? -3.904 -47.938 -23.797 1 97.38 524 ILE B C 1
ATOM 8248 O O . ILE B 1 524 ? -4 -49.156 -24.031 1 97.38 524 ILE B O 1
ATOM 8252 N N . ALA B 1 525 ? -2.809 -47.281 -23.922 1 97 525 ALA B N 1
ATOM 8253 C CA . ALA B 1 525 ? -1.603 -47.969 -24.344 1 97 525 ALA B CA 1
ATOM 8254 C C . ALA B 1 525 ? -0.428 -47.656 -23.422 1 97 525 ALA B C 1
ATOM 8256 O O . ALA B 1 525 ? -0.203 -46.469 -23.094 1 97 525 ALA B O 1
ATOM 8257 N N . LEU B 1 526 ? 0.211 -48.625 -22.906 1 97.5 526 LEU B N 1
ATOM 8258 C CA . LEU B 1 526 ? 1.53 -48.531 -22.297 1 97.5 526 LEU B CA 1
ATOM 8259 C C . LEU B 1 526 ? 2.609 -49.062 -23.234 1 97.5 526 LEU B C 1
ATOM 8261 O O . LEU B 1 526 ? 2.572 -50.219 -23.672 1 97.5 526 LEU B O 1
ATOM 8265 N N . THR B 1 527 ? 3.57 -48.219 -23.547 1 97.19 527 THR B N 1
ATOM 8266 C CA . THR B 1 527 ? 4.5 -48.625 -24.594 1 97.19 527 THR B CA 1
ATOM 8267 C C . THR B 1 527 ? 5.938 -48.281 -24.203 1 97.19 527 THR B C 1
ATOM 8269 O O . THR B 1 527 ? 6.223 -47.188 -23.719 1 97.19 527 THR B O 1
ATOM 8272 N N . VAL B 1 528 ? 6.828 -49.25 -24.328 1 97.31 528 VAL B N 1
ATOM 8273 C CA . VAL B 1 528 ? 8.273 -49.031 -24.266 1 97.31 528 VAL B CA 1
ATOM 8274 C C . VAL B 1 528 ? 8.852 -49.031 -25.672 1 97.31 528 VAL B C 1
ATOM 8276 O O . VAL B 1 528 ? 8.734 -50.031 -26.391 1 97.31 528 VAL B O 1
ATOM 8279 N N . PHE B 1 529 ? 9.523 -48.031 -26 1 95.75 529 PHE B N 1
ATOM 8280 C CA . PHE B 1 529 ? 10.062 -47.875 -27.344 1 95.75 529 PHE B CA 1
ATOM 8281 C C . PHE B 1 529 ? 11.547 -48.219 -27.391 1 95.75 529 PHE B C 1
ATOM 8283 O O . PHE B 1 529 ? 12.234 -48.094 -26.375 1 95.75 529 PHE B O 1
ATOM 8290 N N . ALA B 1 530 ? 11.93 -48.594 -28.609 1 93.06 530 ALA B N 1
ATOM 8291 C CA . ALA B 1 530 ? 13.367 -48.781 -28.828 1 93.06 530 ALA B CA 1
ATOM 8292 C C . ALA B 1 530 ? 14.086 -47.406 -28.812 1 93.06 530 ALA B C 1
ATOM 8294 O O . ALA B 1 530 ? 13.484 -46.375 -29.109 1 93.06 530 ALA B O 1
ATOM 8295 N N . PRO B 1 531 ? 15.359 -47.469 -28.359 1 90.5 531 PRO B N 1
ATOM 8296 C CA . PRO B 1 531 ? 16.094 -46.219 -28.297 1 90.5 531 PRO B CA 1
ATOM 8297 C C . PRO B 1 531 ? 16.094 -45.469 -29.641 1 90.5 531 PRO B C 1
ATOM 8299 O O . PRO B 1 531 ? 16.469 -46.031 -30.672 1 90.5 531 PRO B O 1
ATOM 8302 N N . GLY B 1 532 ? 15.695 -44.219 -29.625 1 86.88 532 GLY B N 1
ATOM 8303 C CA . GLY B 1 532 ? 15.742 -43.344 -30.781 1 86.88 532 GLY B CA 1
ATOM 8304 C C . GLY B 1 532 ? 14.719 -43.719 -31.844 1 86.88 532 GLY B C 1
ATOM 8305 O O . GLY B 1 532 ? 14.875 -43.344 -33 1 86.88 532 GLY B O 1
ATOM 8306 N N . SER B 1 533 ? 13.812 -44.562 -31.484 1 87.69 533 SER B N 1
ATOM 8307 C CA . SER B 1 533 ? 12.828 -45 -32.469 1 87.69 533 SER B CA 1
ATOM 8308 C C . SER B 1 533 ? 11.414 -44.969 -31.891 1 87.69 533 SER B C 1
ATOM 8310 O O . SER B 1 533 ? 11.234 -44.875 -30.688 1 87.69 533 SER B O 1
ATOM 8312 N N . LYS B 1 534 ? 10.477 -44.906 -32.812 1 88.62 534 LYS B N 1
ATOM 8313 C CA . LYS B 1 534 ? 9.078 -45 -32.406 1 88.62 534 LYS B CA 1
ATOM 8314 C C . LYS B 1 534 ? 8.539 -46.406 -32.5 1 88.62 534 LYS B C 1
ATOM 8316 O O . LYS B 1 534 ? 7.332 -46.625 -32.406 1 88.62 534 LYS B O 1
ATOM 8321 N N . ARG B 1 535 ? 9.453 -47.281 -32.719 1 90.38 535 ARG B N 1
ATOM 8322 C CA . ARG B 1 535 ? 9.039 -48.656 -32.781 1 90.38 535 ARG B CA 1
ATOM 8323 C C . ARG B 1 535 ? 8.859 -49.25 -31.375 1 90.38 535 ARG B C 1
ATOM 8325 O O . ARG B 1 535 ? 9.781 -49.219 -30.562 1 90.38 535 ARG B O 1
ATOM 8332 N N . PRO B 1 536 ? 7.727 -49.781 -31.125 1 93.81 536 PRO B N 1
ATOM 8333 C CA . PRO B 1 536 ? 7.52 -50.375 -29.797 1 93.81 536 PRO B CA 1
ATOM 8334 C C . PRO B 1 536 ? 8.352 -51.625 -29.562 1 93.81 536 PRO B C 1
ATOM 8336 O O . PRO B 1 536 ? 8.477 -52.469 -30.469 1 93.81 536 PRO B O 1
ATOM 8339 N N . GLN B 1 537 ? 8.992 -51.719 -28.5 1 94.19 537 GLN B N 1
ATOM 8340 C CA . GLN B 1 537 ? 9.664 -52.938 -28.062 1 94.19 537 GLN B CA 1
ATOM 8341 C C . GLN B 1 537 ? 8.727 -53.812 -27.25 1 94.19 537 GLN B C 1
ATOM 8343 O O . GLN B 1 537 ? 8.727 -55.031 -27.406 1 94.19 537 GLN B O 1
ATOM 8348 N N . SER B 1 538 ? 8.016 -53.312 -26.359 1 95.69 538 SER B N 1
ATOM 8349 C CA . SER B 1 538 ? 6.934 -53.969 -25.641 1 95.69 538 SER B CA 1
ATOM 8350 C C . SER B 1 538 ? 5.746 -53.031 -25.438 1 95.69 538 SER B C 1
ATOM 8352 O O . SER B 1 538 ? 5.918 -51.812 -25.344 1 95.69 538 SER B O 1
ATOM 8354 N N . SER B 1 539 ? 4.531 -53.594 -25.406 1 96.62 539 SER B N 1
ATOM 8355 C CA . SER B 1 539 ? 3.352 -52.75 -25.234 1 96.62 539 SER B CA 1
ATOM 8356 C C . SER B 1 539 ? 2.18 -53.531 -24.672 1 96.62 539 SER B C 1
ATOM 8358 O O . SER B 1 539 ? 2.096 -54.75 -24.859 1 96.62 539 SER B O 1
ATOM 8360 N N . VAL B 1 540 ? 1.443 -52.906 -23.922 1 96.19 540 VAL B N 1
ATOM 8361 C CA . VAL B 1 540 ? 0.13 -53.375 -23.484 1 96.19 540 VAL B CA 1
ATOM 8362 C C . VAL B 1 540 ? -0.948 -52.438 -24 1 96.19 540 VAL B C 1
ATOM 8364 O O . VAL B 1 540 ? -0.882 -51.219 -23.766 1 96.19 540 VAL B O 1
ATOM 8367 N N . THR B 1 541 ? -1.905 -52.938 -24.703 1 96.81 541 THR B N 1
ATOM 8368 C CA . THR B 1 541 ? -2.973 -52.125 -25.25 1 96.81 541 THR B CA 1
ATOM 8369 C C . THR B 1 541 ? -4.34 -52.656 -24.812 1 96.81 541 THR B C 1
ATOM 8371 O O . THR B 1 541 ? -4.586 -53.844 -24.828 1 96.81 541 THR B O 1
ATOM 8374 N N . LEU B 1 542 ? -5.137 -51.781 -24.391 1 96.44 542 LEU B N 1
ATOM 8375 C CA . LEU B 1 542 ? -6.523 -52.062 -24.031 1 96.44 542 LEU B CA 1
ATOM 8376 C C . LEU B 1 542 ? -7.48 -51.281 -24.938 1 96.44 542 LEU B C 1
ATOM 8378 O O . LEU B 1 542 ? -7.352 -50.062 -25.094 1 96.44 542 LEU B O 1
ATOM 8382 N N . SER B 1 543 ? -8.336 -51.969 -25.547 1 95.38 543 SER B N 1
ATOM 8383 C CA . SER B 1 543 ? -9.344 -51.344 -26.391 1 95.38 543 SER B CA 1
ATOM 8384 C C . SER B 1 543 ? -10.688 -52.062 -26.266 1 95.38 543 SER B C 1
ATOM 8386 O O . SER B 1 543 ? -10.852 -52.938 -25.422 1 95.38 543 SER B O 1
ATOM 8388 N N . SER B 1 544 ? -11.68 -51.531 -27.078 1 93.19 544 SER B N 1
ATOM 8389 C CA . SER B 1 544 ? -13 -52.156 -27.078 1 93.19 544 SER B CA 1
ATOM 8390 C C . SER B 1 544 ? -12.93 -53.562 -27.641 1 93.19 544 SER B C 1
ATOM 8392 O O . SER B 1 544 ? -13.805 -54.375 -27.359 1 93.19 544 SER B O 1
ATOM 8394 N N . SER B 1 545 ? -11.883 -53.812 -28.375 1 91.38 545 SER B N 1
ATOM 8395 C CA . SER B 1 545 ? -11.766 -55.125 -29.016 1 91.38 545 SER B CA 1
ATOM 8396 C C . SER B 1 545 ? -11.078 -56.125 -28.094 1 91.38 545 SER B C 1
ATOM 8398 O O . SER B 1 545 ? -11.164 -57.344 -28.312 1 91.38 545 SER B O 1
ATOM 8400 N N . GLY B 1 546 ? -10.414 -55.719 -27.141 1 93.25 546 GLY B N 1
ATOM 8401 C CA . GLY B 1 546 ? -9.75 -56.625 -26.219 1 93.25 546 GLY B CA 1
ATOM 8402 C C . GLY B 1 546 ? -8.461 -56.062 -25.641 1 93.25 546 GLY B C 1
ATOM 8403 O O . GLY B 1 546 ? -8.328 -54.844 -25.484 1 93.25 546 GLY B O 1
ATOM 8404 N N . ILE B 1 547 ? -7.559 -57.031 -25.078 1 95.12 547 ILE B N 1
ATOM 8405 C CA . ILE B 1 547 ? -6.273 -56.688 -24.469 1 95.12 547 ILE B CA 1
ATOM 8406 C C . ILE B 1 547 ? -5.152 -57.406 -25.219 1 95.12 547 ILE B C 1
ATOM 8408 O O . ILE B 1 547 ? -5.25 -58.594 -25.5 1 95.12 547 ILE B O 1
ATOM 8412 N N . THR B 1 548 ? -4.188 -56.625 -25.578 1 95.19 548 THR B N 1
ATOM 8413 C CA . THR B 1 548 ? -3.031 -57.219 -26.266 1 95.19 548 THR B CA 1
ATOM 8414 C C . THR B 1 548 ? -1.752 -56.938 -25.469 1 95.19 548 THR B C 1
ATOM 8416 O O . THR B 1 548 ? -1.445 -55.812 -25.156 1 95.19 548 THR B O 1
ATOM 8419 N N . LEU B 1 549 ? -1.058 -58 -25.031 1 95.44 549 LEU B N 1
ATOM 8420 C CA . LEU B 1 549 ? 0.309 -57.938 -24.531 1 95.44 549 LEU B CA 1
ATOM 8421 C C . LEU B 1 549 ? 1.312 -58.312 -25.625 1 95.44 549 LEU B C 1
ATOM 8423 O O . LEU B 1 549 ? 1.319 -59.438 -26.094 1 95.44 549 LEU B O 1
ATOM 8427 N N . ASP B 1 550 ? 2.078 -57.375 -26.047 1 94.56 550 ASP B N 1
ATOM 8428 C CA . ASP B 1 550 ? 3.061 -57.625 -27.094 1 94.56 550 ASP B CA 1
ATOM 8429 C C . ASP B 1 550 ? 4.473 -57.312 -26.609 1 94.56 550 ASP B C 1
ATOM 8431 O O . ASP B 1 550 ? 4.844 -56.156 -26.453 1 94.56 550 ASP B O 1
ATOM 8435 N N . ALA B 1 551 ? 5.305 -58.375 -26.453 1 95.12 551 ALA B N 1
ATOM 8436 C CA . ALA B 1 551 ? 6.668 -58.188 -25.969 1 95.12 551 ALA B CA 1
ATOM 8437 C C . ALA B 1 551 ? 7.66 -58.125 -27.125 1 95.12 551 ALA B C 1
ATOM 8439 O O . ALA B 1 551 ? 8.875 -58.188 -26.922 1 95.12 551 ALA B O 1
ATOM 8440 N N . GLY B 1 552 ? 7.164 -58.031 -28.344 1 90.44 552 GLY B N 1
ATOM 8441 C CA . GLY B 1 552 ? 8.047 -58 -29.516 1 90.44 552 GLY B CA 1
ATOM 8442 C C . GLY B 1 552 ? 9.016 -59.188 -29.547 1 90.44 552 GLY B C 1
ATOM 8443 O O . GLY B 1 552 ? 8.602 -60.344 -29.734 1 90.44 552 GLY B O 1
ATOM 8444 N N . THR B 1 553 ? 10.297 -58.812 -29.312 1 88.75 553 THR B N 1
ATOM 8445 C CA . THR B 1 553 ? 11.312 -59.875 -29.312 1 88.75 553 THR B CA 1
ATOM 8446 C C . THR B 1 553 ? 11.594 -60.375 -27.891 1 88.75 553 THR B C 1
ATOM 8448 O O . THR B 1 553 ? 12.422 -61.25 -27.688 1 88.75 553 THR B O 1
ATOM 8451 N N . GLY B 1 554 ? 10.891 -59.75 -26.953 1 91.81 554 GLY B N 1
ATOM 8452 C CA . GLY B 1 554 ? 11.094 -60.156 -25.578 1 91.81 554 GLY B CA 1
ATOM 8453 C C . GLY B 1 554 ? 10.117 -61.219 -25.109 1 91.81 554 GLY B C 1
ATOM 8454 O O . GLY B 1 554 ? 9.383 -61.781 -25.906 1 91.81 554 GLY B O 1
ATOM 8455 N N . ASN B 1 555 ? 10.156 -61.562 -23.781 1 93.81 555 ASN B N 1
ATOM 8456 C CA . ASN B 1 555 ? 9.328 -62.625 -23.219 1 93.81 555 ASN B CA 1
ATOM 8457 C C . ASN B 1 555 ? 8.133 -62.031 -22.469 1 93.81 555 ASN B C 1
ATOM 8459 O O . ASN B 1 555 ? 8.18 -60.906 -21.969 1 93.81 555 ASN B O 1
ATOM 8463 N N . VAL B 1 556 ? 7.047 -62.781 -22.469 1 94.88 556 VAL B N 1
ATOM 8464 C CA . VAL B 1 556 ? 5.93 -62.531 -21.578 1 94.88 556 VAL B CA 1
ATOM 8465 C C . VAL B 1 556 ? 5.938 -63.531 -20.438 1 94.88 556 VAL B C 1
ATOM 8467 O O . VAL B 1 556 ? 5.918 -64.75 -20.672 1 94.88 556 VAL B O 1
ATOM 8470 N N . GLU B 1 557 ? 6.105 -63.031 -19.297 1 94.88 557 GLU B N 1
ATOM 8471 C CA . GLU B 1 557 ? 6.09 -63.875 -18.125 1 94.88 557 GLU B CA 1
ATOM 8472 C C . GLU B 1 557 ? 4.879 -63.594 -17.25 1 94.88 557 GLU B C 1
ATOM 8474 O O . GLU B 1 557 ? 4.641 -62.438 -16.875 1 94.88 557 GLU B O 1
ATOM 8479 N N . VAL B 1 558 ? 4.043 -64.625 -16.953 1 94 558 VAL B N 1
ATOM 8480 C CA . VAL B 1 558 ? 2.893 -64.5 -16.047 1 94 558 VAL B CA 1
ATOM 8481 C C . VAL B 1 558 ? 3.1 -65.375 -14.828 1 94 558 VAL B C 1
ATOM 8483 O O . VAL B 1 558 ? 3.223 -66.625 -14.953 1 94 558 VAL B O 1
ATOM 8486 N N . LYS B 1 559 ? 3.193 -64.75 -13.703 1 93.19 559 LYS B N 1
ATOM 8487 C CA . LYS B 1 559 ? 3.49 -65.438 -12.461 1 93.19 559 LYS B CA 1
ATOM 8488 C C . LYS B 1 559 ? 2.436 -65.125 -11.398 1 93.19 559 LYS B C 1
ATOM 8490 O O . LYS B 1 559 ? 1.979 -64 -11.258 1 93.19 559 LYS B O 1
ATOM 8495 N N . GLY B 1 560 ? 1.996 -66.188 -10.594 1 92.19 560 GLY B N 1
ATOM 8496 C CA . GLY B 1 560 ? 1.101 -66.125 -9.453 1 92.19 560 GLY B CA 1
ATOM 8497 C C . GLY B 1 560 ? 0.907 -67.438 -8.727 1 92.19 560 GLY B C 1
ATOM 8498 O O . GLY B 1 560 ? 1.515 -68.438 -9.086 1 92.19 560 GLY B O 1
ATOM 8499 N N . ARG B 1 561 ? 0.213 -67.25 -7.59 1 91.31 561 ARG B N 1
ATOM 8500 C CA . ARG B 1 561 ? -0.129 -68.5 -6.902 1 91.31 561 ARG B CA 1
ATOM 8501 C C . ARG B 1 561 ? -0.921 -69.438 -7.812 1 91.31 561 ARG B C 1
ATOM 8503 O O . ARG B 1 561 ? -0.674 -70.625 -7.84 1 91.31 561 ARG B O 1
ATOM 8510 N N . SER B 1 562 ? -1.792 -68.938 -8.484 1 92.06 562 SER B N 1
ATOM 8511 C CA . SER B 1 562 ? -2.496 -69.625 -9.555 1 92.06 562 SER B CA 1
ATOM 8512 C C . SER B 1 562 ? -2.713 -68.688 -10.758 1 92.06 562 SER B C 1
ATOM 8514 O O . SER B 1 562 ? -2.789 -67.5 -10.617 1 92.06 562 SER B O 1
ATOM 8516 N N . VAL B 1 563 ? -2.672 -69.375 -11.953 1 92.88 563 VAL B N 1
ATOM 8517 C CA . VAL B 1 563 ? -2.941 -68.625 -13.195 1 92.88 563 VAL B CA 1
ATOM 8518 C C . VAL B 1 563 ? -4.094 -69.312 -13.938 1 92.88 563 VAL B C 1
ATOM 8520 O O . VAL B 1 563 ? -4.023 -70.5 -14.25 1 92.88 563 VAL B O 1
ATOM 8523 N N . THR B 1 564 ? -5.094 -68.625 -14.062 1 92.12 564 THR B N 1
ATOM 8524 C CA . THR B 1 564 ? -6.25 -69.125 -14.781 1 92.12 564 THR B CA 1
ATOM 8525 C C . THR B 1 564 ? -6.484 -68.375 -16.078 1 92.12 564 THR B C 1
ATOM 8527 O O . THR B 1 564 ? -6.574 -67.125 -16.047 1 92.12 564 THR B O 1
ATOM 8530 N N . ILE B 1 565 ? -6.555 -69.062 -17.203 1 93 565 ILE B N 1
ATOM 8531 C CA . ILE B 1 565 ? -6.852 -68.5 -18.516 1 93 565 ILE B CA 1
ATOM 8532 C C . ILE B 1 565 ? -8.164 -69.062 -19.047 1 93 565 ILE B C 1
ATOM 8534 O O . ILE B 1 565 ? -8.273 -70.25 -19.297 1 93 565 ILE B O 1
ATOM 8538 N N . ASN B 1 566 ? -9.172 -68.25 -19.156 1 90.94 566 ASN B N 1
ATOM 8539 C CA . ASN B 1 566 ? -10.5 -68.688 -19.578 1 90.94 566 ASN B CA 1
ATOM 8540 C C . ASN B 1 566 ? -10.961 -67.938 -20.828 1 90.94 566 ASN B C 1
ATOM 8542 O O . ASN B 1 566 ? -11.18 -66.688 -20.781 1 90.94 566 ASN B O 1
ATOM 8546 N N . GLY B 1 567 ? -11.156 -68.625 -21.953 1 92.62 567 GLY B N 1
ATOM 8547 C CA . GLY B 1 567 ? -11.812 -68.125 -23.141 1 92.62 567 GLY B CA 1
ATOM 8548 C C . GLY B 1 567 ? -13.195 -68.75 -23.344 1 92.62 567 GLY B C 1
ATOM 8549 O O . GLY B 1 567 ? -13.383 -69.938 -23.219 1 92.62 567 GLY B O 1
ATOM 8550 N N . LYS B 1 568 ? -14.148 -67.875 -23.656 1 89.88 568 LYS B N 1
ATOM 8551 C CA . LYS B 1 568 ? -15.508 -68.375 -23.859 1 89.88 568 LYS B CA 1
ATOM 8552 C C . LYS B 1 568 ? -15.609 -69.188 -25.141 1 89.88 568 LYS B C 1
ATOM 8554 O O . LYS B 1 568 ? -16.234 -70.25 -25.156 1 89.88 568 LYS B O 1
ATOM 8559 N N . THR B 1 569 ? -14.961 -68.688 -26.141 1 91.44 569 THR B N 1
ATOM 8560 C CA . THR B 1 569 ? -15.047 -69.438 -27.406 1 91.44 569 THR B CA 1
ATOM 8561 C C . THR B 1 569 ? -13.805 -70.25 -27.641 1 91.44 569 THR B C 1
ATOM 8563 O O . THR B 1 569 ? -13.836 -71.25 -28.406 1 91.44 569 THR B O 1
ATOM 8566 N N . GLY B 1 570 ? -12.773 -69.875 -27.047 1 91.56 570 GLY B N 1
ATOM 8567 C CA . GLY B 1 570 ? -11.609 -70.75 -27.203 1 91.56 570 GLY B CA 1
ATOM 8568 C C . GLY B 1 570 ? -10.352 -70.188 -26.594 1 91.56 570 GLY B C 1
ATOM 8569 O O . GLY B 1 570 ? -10.289 -68.938 -26.328 1 91.56 570 GLY B O 1
ATOM 8570 N N . VAL B 1 571 ? -9.391 -71 -26.234 1 92.38 571 VAL B N 1
ATOM 8571 C CA . VAL B 1 571 ? -8.023 -70.625 -25.844 1 92.38 571 VAL B CA 1
ATOM 8572 C C . VAL B 1 571 ? -7.035 -71.312 -26.797 1 92.38 571 VAL B C 1
ATOM 8574 O O . VAL B 1 571 ? -7.09 -72.5 -27.016 1 92.38 571 VAL B O 1
ATOM 8577 N N . THR B 1 572 ? -6.297 -70.5 -27.438 1 91.94 572 THR B N 1
ATOM 8578 C CA . THR B 1 572 ? -5.281 -71 -28.328 1 91.94 572 THR B CA 1
ATOM 8579 C C . THR B 1 572 ? -3.881 -70.75 -27.797 1 91.94 572 THR B C 1
ATOM 8581 O O . THR B 1 572 ? -3.551 -69.562 -27.5 1 91.94 572 THR B O 1
ATOM 8584 N N . VAL B 1 573 ? -3.053 -71.75 -27.594 1 91.75 573 VAL B N 1
ATOM 8585 C CA . VAL B 1 573 ? -1.656 -71.625 -27.188 1 91.75 573 VAL B CA 1
ATOM 8586 C C . VAL B 1 573 ? -0.743 -72.125 -28.312 1 91.75 573 VAL B C 1
ATOM 8588 O O . VAL B 1 573 ? -0.716 -73.312 -28.641 1 91.75 573 VAL B O 1
ATOM 8591 N N . ASP B 1 574 ? -0.079 -71.188 -28.938 1 91.75 574 ASP B N 1
ATOM 8592 C CA . ASP B 1 574 ? 0.862 -71.5 -30 1 91.75 574 ASP B CA 1
ATOM 8593 C C . ASP B 1 574 ? 2.297 -71.188 -29.578 1 91.75 574 ASP B C 1
ATOM 8595 O O . ASP B 1 574 ? 2.689 -70.062 -29.469 1 91.75 574 ASP B O 1
ATOM 8599 N N . GLY B 1 575 ? 3.129 -72.25 -29.438 1 90.5 575 GLY B N 1
ATOM 8600 C CA . GLY B 1 575 ? 4.492 -72.125 -28.969 1 90.5 575 GLY B CA 1
ATOM 8601 C C . GLY B 1 575 ? 5.492 -71.875 -30.078 1 90.5 575 GLY B C 1
ATOM 8602 O O . GLY B 1 575 ? 6.691 -71.75 -29.828 1 90.5 575 GLY B O 1
ATOM 8603 N N . GLY B 1 576 ? 5.043 -71.75 -31.375 1 89.06 576 GLY B N 1
ATOM 8604 C CA . GLY B 1 576 ? 5.965 -71.688 -32.5 1 89.06 576 GLY B CA 1
ATOM 8605 C C . GLY B 1 576 ? 6.852 -72.875 -32.656 1 89.06 576 GLY B C 1
ATOM 8606 O O . GLY B 1 576 ? 6.402 -73.938 -33.125 1 89.06 576 GLY B O 1
ATOM 8607 N N . LEU B 1 577 ? 7.996 -72.75 -31.906 1 89.62 577 LEU B N 1
ATOM 8608 C CA . LEU B 1 577 ? 8.938 -73.875 -32 1 89.62 577 LEU B CA 1
ATOM 8609 C C . LEU B 1 577 ? 8.633 -74.938 -30.938 1 89.62 577 LEU B C 1
ATOM 8611 O O . LEU B 1 577 ? 8.758 -76.125 -31.203 1 89.62 577 LEU B O 1
ATOM 8615 N N . LEU B 1 578 ? 8.352 -74.438 -29.719 1 91.38 578 LEU B N 1
ATOM 8616 C CA . LEU B 1 578 ? 8.195 -75.375 -28.625 1 91.38 578 LEU B CA 1
ATOM 8617 C C . LEU B 1 578 ? 7.113 -74.875 -27.656 1 91.38 578 LEU B C 1
ATOM 8619 O O . LEU B 1 578 ? 7.062 -73.75 -27.297 1 91.38 578 LEU B O 1
ATOM 8623 N N . ALA B 1 579 ? 6.145 -75.812 -27.312 1 91.06 579 ALA B N 1
ATOM 8624 C CA . ALA B 1 579 ? 5.16 -75.562 -26.25 1 91.06 579 ALA B CA 1
ATOM 8625 C C . ALA B 1 579 ? 5.309 -76.625 -25.156 1 91.06 579 ALA B C 1
ATOM 8627 O O . ALA B 1 579 ? 5.242 -77.812 -25.438 1 91.06 579 ALA B O 1
ATOM 8628 N N . VAL B 1 580 ? 5.609 -76.188 -24.047 1 90.81 580 VAL B N 1
ATOM 8629 C CA . VAL B 1 580 ? 5.824 -77.125 -22.938 1 90.81 580 VAL B CA 1
ATOM 8630 C C . VAL B 1 580 ? 4.734 -76.938 -21.891 1 90.81 580 VAL B C 1
ATOM 8632 O O . VAL B 1 580 ? 4.48 -75.812 -21.438 1 90.81 580 VAL B O 1
ATOM 8635 N N . LEU B 1 581 ? 3.953 -77.938 -21.562 1 90.31 581 LEU B N 1
ATOM 8636 C CA . LEU B 1 581 ? 3.035 -78 -20.438 1 90.31 581 LEU B CA 1
ATOM 8637 C C . LEU B 1 581 ? 3.574 -78.875 -19.328 1 90.31 581 LEU B C 1
ATOM 8639 O O . LEU B 1 581 ? 3.701 -80.125 -19.5 1 90.31 581 LEU B O 1
ATOM 8643 N N . LYS B 1 582 ? 3.951 -78.25 -18.281 1 91.44 582 LYS B N 1
ATOM 8644 C CA . LYS B 1 582 ? 4.555 -79.062 -17.203 1 91.44 582 LYS B CA 1
ATOM 8645 C C . LYS B 1 582 ? 3.875 -78.812 -15.867 1 91.44 582 LYS B C 1
ATOM 8647 O O . LYS B 1 582 ? 3.502 -77.625 -15.586 1 91.44 582 LYS B O 1
ATOM 8652 N N . ALA B 1 583 ? 3.633 -79.812 -14.984 1 92.94 583 ALA B N 1
ATOM 8653 C CA . ALA B 1 583 ? 3.109 -79.812 -13.617 1 92.94 583 ALA B CA 1
ATOM 8654 C C . ALA B 1 583 ? 3.32 -81.125 -12.922 1 92.94 583 ALA B C 1
ATOM 8656 O O . ALA B 1 583 ? 3.697 -82.125 -13.562 1 92.94 583 ALA B O 1
ATOM 8657 N N . LYS B 1 584 ? 3.223 -81.062 -11.578 1 92.81 584 LYS B N 1
ATOM 8658 C CA . LYS B 1 584 ? 3.246 -82.312 -10.906 1 92.81 584 LYS B CA 1
ATOM 8659 C C . LYS B 1 584 ? 2.09 -83.188 -11.375 1 92.81 584 LYS B C 1
ATOM 8661 O O . LYS B 1 584 ? 2.246 -84.438 -11.516 1 92.81 584 LYS B O 1
ATOM 8666 N N . LEU B 1 585 ? 0.941 -82.562 -11.492 1 92.25 585 LEU B N 1
ATOM 8667 C CA . LEU B 1 585 ? -0.236 -83.188 -12.047 1 92.25 585 LEU B CA 1
ATOM 8668 C C . LEU B 1 585 ? -0.82 -82.375 -13.195 1 92.25 585 LEU B C 1
ATOM 8670 O O . LEU B 1 585 ? -1 -81.188 -13.062 1 92.25 585 LEU B O 1
ATOM 8674 N N . ILE B 1 586 ? -1.037 -83 -14.414 1 93 586 ILE B N 1
ATOM 8675 C CA . ILE B 1 586 ? -1.639 -82.375 -15.578 1 93 586 ILE B CA 1
ATOM 8676 C C . ILE B 1 586 ? -2.996 -83 -15.867 1 93 586 ILE B C 1
ATOM 8678 O O . ILE B 1 586 ? -3.1 -84.25 -16.031 1 93 586 ILE B O 1
ATOM 8682 N N . ARG B 1 587 ? -3.959 -82.25 -15.812 1 90.75 587 ARG B N 1
ATOM 8683 C CA . ARG B 1 587 ? -5.297 -82.75 -16.172 1 90.75 587 ARG B CA 1
ATOM 8684 C C . ARG B 1 587 ? -5.773 -82.125 -17.469 1 90.75 587 ARG B C 1
ATOM 8686 O O . ARG B 1 587 ? -5.836 -80.875 -17.578 1 90.75 587 ARG B O 1
ATOM 8693 N N . ILE B 1 588 ? -6.109 -82.875 -18.516 1 90.5 588 ILE B N 1
ATOM 8694 C CA . ILE B 1 588 ? -6.688 -82.438 -19.766 1 90.5 588 ILE B CA 1
ATOM 8695 C C . ILE B 1 588 ? -8.102 -83 -19.906 1 90.5 588 ILE B C 1
ATOM 8697 O O . ILE B 1 588 ? -8.305 -84.188 -20.047 1 90.5 588 ILE B O 1
ATOM 8701 N N . ASN B 1 589 ? -9.078 -82.125 -19.766 1 85.25 589 ASN B N 1
ATOM 8702 C CA . ASN B 1 589 ? -10.469 -82.562 -19.719 1 85.25 589 ASN B CA 1
ATOM 8703 C C . ASN B 1 589 ? -11.305 -81.875 -20.797 1 85.25 589 ASN B C 1
ATOM 8705 O O . ASN B 1 589 ? -11.117 -80.688 -21.062 1 85.25 589 ASN B O 1
#

Nearest PDB structures (foldseek):
  7aef-assembly1_q  TM=5.795E-01  e=6.200E-45  Algoriphagus machipongonensis
  7b5h-assembly1_AJ  TM=5.733E-01  e=1.359E-43  Nostoc sp. PCC 7120 = FACHB-418
  6j0m-assembly1_C  TM=7.950E-01  e=5.356E-35  Photorhabdus asymbiotica
  6rbk-assembly1_C  TM=7.825E-01  e=2.268E-29  Serratia entomophila
  4s37-assembly3_G  TM=5.570E-01  e=1.859E-06  Pseudomonas aeruginosa